Protein AF-A0A2S4PQN9-F1 (afdb_monomer_lite)

Sequence (1085 aa):
MFSPPTIQNFAAQELSQRTSRRRQRPLSSENSGSEPKSKRRRSAFSLKNNLTSESTTEKYETDEKNVKVSALQIIKDGSQGRDLAVRGKKLRSGEREHKGDGSFMLSSNDMYTVAKLPALPDRLQSEPENRTRQHGAIYSSCGYAFVLNHAHAIVWPYSVNSSSPETFVFTLNQSQKDTSDPLPIGALVSASASSSIPGLVVIIPTTGKVTYWESVSSAATYDLRLQRNGVEFSIPLSFGEKVDQALNAESTGFILTFSSGRIAYMGVRDGQGRPAISVQFLKIGSSALTSGIFGSIRNALSGSSLKGNVAAVRAGPFAKVGEREIVLATMKGKFQYWKMHRGGHTSSTIEYEARESLLTAIKKIRPDMTEISTDSFEIIDFTFIPKLGASSESRRLGDEETNLLVLSSIKEQHYSRYFLSHLCLSRHEPEAQNLFPIKSYTTSINHGALSKPRLHLPKPALVAFVVFDRAVVVISVANLQLQNENKKIMQKFDDVIDFQKDIDVEIVGSGIEESYESNGIDDPKSLHFKPKYPAVVLLVRGSGVVRVSAINTDRLISQNPQQVNAKSKLEQAVFFGSLDQNPLNFTVRPELKFPDKDFGVAAIELSDEILRSKTTFISTDVTSIDQNLQKRSAALHNLAQFLFKNNIKLDRITKWNLLFNAERMKAASLVWKRFDATMKARCPGEKRGLLTEVVESIHENCKSVPETGEYDRVRHWFIHDIWNMEIAVPWAYQVIKCYWQDGFTDHNVVLQILSEADDLVISALQGAFEFRAKNLDLYGLLSEQIEEGVLIKGYEGLPEFWTSTTFITENTRKHSELAAVLLDAFWGKPSDKIQSPTLLSKIRNEYCNLVDITIRSNTERIRWCSAQETPDLKLEAKEIERIQNKTQEQHISVLAGPLGLPDEAINLAEKHQLMIVLASLLKLDLDTCTHLTKHKRASEDVNDLVLRKKKLKLRIETLFLKFGSKWATALFEVYLMDGSAGELLNAMSSQQSYLTKFLRSRPEYGKISWINDVTRERDFEHASEALLEIGLKNEEDLWSKKISLSIAKLCIFASKEQSDIDSHDPRLVSINNELKLIKTQEKNL

Organism: NCBI:txid225359

InterPro domains:
  IPR007187 Nucleoporin, Nup133/Nup155-like, C-terminal [PF03177] (658-1083)
  IPR014908 Nucleoporin, Nup133/Nup155-like, N-terminal [PF08801] (108-547)
  IPR015943 WD40/YVTN repeat-like-containing domain superfamily [G3DSA:2.130.10.10] (106-517)
  IPR037624 Nuclear pore complex protein Nup133-like [PTHR13405] (18-1083)

pLDDT: mean 77.17, std 20.52, range [23.98, 97.25]

Secondary structure (DSSP, 8-state):
---------------------------------------------------------------------------------PPP---------S-------SPEEEEE-SSEEEEE-S---HHHHHS-SS-S--EEEEETTTTEEEEE-SSEEEEEETT-S-SS---EEEE-------TTPPPPEEEEEPPPTT-SSPEEEEE-TTT-EEEEES-HHHHHGGGSSS---EEEEE--PPTT--EEEEEE-GGG-EEEEETTS-EEEEEEE-TTS-EEEEEEEPP-S-------TTTTTGGGT--TT--S-EEEEEEEEEEETTEEEEEEEETTSEEEEEEEETTS-EEEEEEEE-HHHHHHHHHHH-TT-TT--GGGEEEEEEEEPPPP---TTGGGS----EEEEEEEEEE-SS-EEEEEEEEEE-SS-EEEEEEEEE-S--PPP-TTSSS--EEE--TT-SEEEEE-SSEEEEEE-TTTT---TTS------EEEEEEPSSS---EEEEEEEPPPP--S---TT--S---SS-EEEEEETTTEEEEEEE--HHHHHSSSPPPP-HHHHHHHHHHHTTSTT--EE-SPPGGG---HHHHHHHHHHHHHHHHTT--TTS-S--S-HHHHHHHHHHHHHHHHHHHHHTT----HHHHHHHHHHHHHHHHHHHHHHHHHHHHHHS-TT----HHHHHHHHS-GGGSPPPPTT---HHHHHHHH-GGGHHHHHHHHHHHHHHHHHTT---HHHHHHHHHHHHHHHHHHHHHHHHHHHHHTTTTT-TTS-EETTEE-S--TTPPPPTTS-HHHHHHHHHHHHHHHHHHHHHTTS--TT-S-HHHHHHHHHHHHHHHHHHHHHHHHHHHHHHHSS-HHHHHHHHHHHHHHHHHHHHHHHHHHTTT--HHHHHHHHHHTT-HHHHHHHHHHHHHHHHHHHHHS-SSHHHHHHHHHHHHHHHHHHHHHHHHTHHHHHHHHHHHHHTT-HHHHHHH-GGGHHHHHHHHHH-GGGHHHHHHHIIIII--HHHHHHHHHHIIIII--SHHHHHHHHHHHHHHHHHHS-TT---TT-HHHHHHHHHHHHHHHHTT--

Radius of gyration: 46.59 Å; chains: 1; bounding box: 113×87×161 Å

Structure (mmCIF, N/CA/C/O backbone):
data_AF-A0A2S4PQN9-F1
#
_entry.id   AF-A0A2S4PQN9-F1
#
loop_
_atom_site.group_PDB
_atom_site.id
_atom_site.type_symbol
_atom_site.label_atom_id
_atom_site.label_alt_id
_atom_site.label_comp_id
_atom_site.label_asym_id
_atom_site.label_entity_id
_atom_site.label_seq_id
_atom_site.pdbx_PDB_ins_code
_atom_site.Cartn_x
_atom_site.Cartn_y
_atom_site.Cartn_z
_atom_site.occupancy
_atom_site.B_iso_or_equiv
_atom_site.auth_seq_id
_atom_site.auth_comp_id
_atom_site.auth_asym_id
_atom_site.auth_atom_id
_atom_site.pdbx_PDB_model_num
ATOM 1 N N . MET A 1 1 ? 34.165 13.644 59.941 1.00 32.81 1 MET A N 1
ATOM 2 C CA . MET A 1 1 ? 34.640 13.813 61.330 1.00 32.81 1 MET A CA 1
ATOM 3 C C . MET A 1 1 ? 33.691 13.059 62.246 1.00 32.81 1 MET A C 1
ATOM 5 O O . MET A 1 1 ? 32.501 13.182 62.007 1.00 32.81 1 MET A O 1
ATOM 9 N N . PHE A 1 2 ? 34.253 12.248 63.160 1.00 24.80 2 PHE A N 1
ATOM 10 C CA . PHE A 1 2 ? 33.791 11.868 64.516 1.00 24.80 2 PHE A CA 1
ATOM 11 C C . PHE A 1 2 ? 32.266 11.883 64.782 1.00 24.80 2 PHE A C 1
ATOM 13 O O . PHE A 1 2 ? 31.620 12.887 64.543 1.00 24.80 2 PHE A O 1
ATOM 20 N N . SER A 1 3 ? 31.592 10.905 65.387 1.00 26.97 3 SER A N 1
ATOM 21 C CA . SER A 1 3 ? 31.961 9.858 66.347 1.00 26.97 3 SER A CA 1
ATOM 22 C C . SER A 1 3 ? 30.643 9.195 66.849 1.00 26.97 3 SER A C 1
ATOM 24 O O . SER A 1 3 ? 29.577 9.625 66.417 1.00 26.97 3 SER A O 1
ATOM 26 N N . PRO A 1 4 ? 30.678 8.157 67.712 1.00 49.19 4 PRO A N 1
ATOM 27 C CA . PRO A 1 4 ? 29.710 7.041 67.773 1.00 49.19 4 PRO A CA 1
ATOM 28 C C . PRO A 1 4 ? 28.889 7.033 69.109 1.00 49.19 4 PRO A C 1
ATOM 30 O O . PRO A 1 4 ? 28.577 8.127 69.566 1.00 49.19 4 PRO A O 1
ATOM 33 N N . PRO A 1 5 ? 28.669 5.925 69.872 1.00 54.09 5 PRO A N 1
ATOM 34 C CA . PRO A 1 5 ? 27.922 4.652 69.670 1.00 54.09 5 PRO A CA 1
ATOM 35 C C . PRO A 1 5 ? 26.907 4.273 70.813 1.00 54.09 5 PRO A C 1
ATOM 37 O O . PRO A 1 5 ? 26.840 4.923 71.848 1.00 54.09 5 PRO A O 1
ATOM 40 N N . THR A 1 6 ? 26.301 3.070 70.682 1.00 31.78 6 THR A N 1
ATOM 41 C CA . THR A 1 6 ? 25.932 2.043 71.720 1.00 31.78 6 THR A CA 1
ATOM 42 C C . THR A 1 6 ? 24.669 2.155 72.596 1.00 31.78 6 THR A C 1
ATOM 44 O O . THR A 1 6 ? 24.397 3.204 73.154 1.00 31.78 6 THR A O 1
ATOM 47 N N . ILE A 1 7 ? 23.992 0.995 72.779 1.00 31.17 7 ILE A N 1
ATOM 48 C CA . ILE A 1 7 ? 23.424 0.336 74.005 1.00 31.17 7 ILE A CA 1
ATOM 49 C C . ILE A 1 7 ? 22.390 -0.722 73.509 1.00 31.17 7 ILE A C 1
ATOM 51 O O . ILE A 1 7 ? 21.576 -0.397 72.654 1.00 31.17 7 ILE A O 1
ATOM 55 N N . GLN A 1 8 ? 22.478 -2.049 73.718 1.00 30.08 8 GLN A N 1
ATOM 56 C CA . GLN A 1 8 ? 22.406 -2.944 74.901 1.00 30.08 8 GLN A CA 1
ATOM 57 C C . GLN A 1 8 ? 21.019 -3.127 75.584 1.00 30.08 8 GLN A C 1
ATOM 59 O O . GLN A 1 8 ? 20.506 -2.212 76.208 1.00 30.08 8 GLN A O 1
ATOM 64 N N . ASN A 1 9 ? 20.562 -4.398 75.585 1.00 27.70 9 ASN A N 1
ATOM 65 C CA . ASN A 1 9 ? 19.999 -5.187 76.709 1.00 27.70 9 ASN A CA 1
ATOM 66 C C . ASN A 1 9 ? 18.471 -5.350 76.979 1.00 27.70 9 ASN A C 1
ATOM 68 O O . ASN A 1 9 ? 17.790 -4.380 77.266 1.00 27.70 9 ASN A O 1
ATOM 72 N N . PHE A 1 10 ? 18.061 -6.651 77.000 1.00 26.22 10 PHE A N 1
ATOM 73 C CA . PHE A 1 10 ? 17.156 -7.433 77.908 1.00 26.22 10 PHE A CA 1
ATOM 74 C C . PHE A 1 10 ? 15.730 -6.907 78.229 1.00 26.22 10 PHE A C 1
ATOM 76 O O . PHE A 1 10 ? 15.532 -5.712 78.328 1.00 26.22 10 PHE A O 1
ATOM 83 N N . ALA A 1 11 ? 14.661 -7.670 78.519 1.00 25.69 11 ALA A N 1
ATOM 84 C CA . ALA A 1 11 ? 14.231 -9.086 78.584 1.00 25.69 11 ALA A CA 1
ATOM 85 C C . ALA A 1 11 ? 12.685 -9.033 78.801 1.00 25.69 11 ALA A C 1
ATOM 87 O O . ALA A 1 11 ? 12.212 -8.102 79.440 1.00 25.69 11 ALA A O 1
ATOM 88 N N . ALA A 1 12 ? 11.826 -9.788 78.102 1.00 31.14 12 ALA A N 1
ATOM 89 C CA . ALA A 1 12 ? 11.258 -11.117 78.420 1.00 31.14 12 ALA A CA 1
ATOM 90 C C . ALA A 1 12 ? 10.678 -11.320 79.840 1.00 31.14 12 ALA A C 1
ATOM 92 O O . ALA A 1 12 ? 11.420 -11.140 80.793 1.00 31.14 12 ALA A O 1
ATOM 93 N N . GLN A 1 13 ? 9.415 -11.790 79.926 1.00 29.95 13 GLN A N 1
ATOM 94 C CA . GLN A 1 13 ? 8.766 -12.685 80.928 1.00 29.95 13 GLN A CA 1
ATOM 95 C C . GLN A 1 13 ? 7.236 -12.722 80.603 1.00 29.95 13 GLN A C 1
ATOM 97 O O . GLN A 1 13 ? 6.707 -11.694 80.203 1.00 29.95 13 GLN A O 1
ATOM 102 N N . GLU A 1 14 ? 6.423 -13.794 80.652 1.00 28.38 14 GLU A N 1
ATOM 103 C CA . GLU A 1 14 ? 6.489 -15.151 81.227 1.00 28.38 14 GLU A CA 1
ATOM 104 C C . GLU A 1 14 ? 5.364 -16.065 80.649 1.00 28.38 14 GLU A C 1
ATOM 106 O O . GLU A 1 14 ? 4.289 -15.568 80.335 1.00 28.38 14 GLU A O 1
ATOM 111 N N . LEU A 1 15 ? 5.662 -17.354 80.361 1.00 28.97 15 LEU A N 1
ATOM 112 C CA . LEU A 1 15 ? 5.152 -18.618 80.982 1.00 28.97 15 LEU A CA 1
ATOM 113 C C . LEU A 1 15 ? 3.647 -18.938 80.794 1.00 28.97 15 LEU A C 1
ATOM 115 O O . LEU A 1 15 ? 2.809 -18.062 80.859 1.00 28.97 15 LEU A O 1
ATOM 119 N N . SER A 1 16 ? 3.142 -20.174 80.684 1.00 29.47 16 SER A N 1
ATOM 120 C CA . SER A 1 16 ? 3.617 -21.576 80.662 1.00 29.47 16 SER A CA 1
ATOM 121 C C . SER A 1 16 ? 2.346 -22.451 80.453 1.00 29.47 16 SER A C 1
ATOM 123 O O . SER A 1 16 ? 1.256 -21.980 80.748 1.00 29.47 16 SER A O 1
ATOM 125 N N . GLN A 1 17 ? 2.339 -23.657 79.868 1.00 31.23 17 GLN A N 1
ATOM 126 C CA . GLN A 1 17 ? 2.512 -24.977 80.519 1.00 31.23 17 GLN A CA 1
ATOM 127 C C . GLN A 1 17 ? 2.094 -26.069 79.493 1.00 31.23 17 GLN A C 1
ATOM 129 O O . GLN A 1 17 ? 1.102 -25.881 78.801 1.00 31.23 17 GLN A O 1
ATOM 134 N N . ARG A 1 18 ? 2.942 -27.081 79.198 1.00 29.97 18 ARG A N 1
ATOM 135 C CA . ARG A 1 18 ? 2.933 -28.499 79.693 1.00 29.97 18 ARG A CA 1
ATOM 136 C C . ARG A 1 18 ? 1.774 -29.351 79.118 1.00 29.97 18 ARG A C 1
ATOM 138 O O . ARG A 1 18 ? 0.669 -28.858 79.031 1.00 29.97 18 ARG A O 1
ATOM 145 N N . THR A 1 19 ? 1.883 -30.623 78.697 1.00 34.94 19 THR A N 1
ATOM 146 C CA . THR A 1 19 ? 2.803 -31.767 78.950 1.00 34.94 19 THR A CA 1
ATOM 147 C C . THR A 1 19 ? 2.435 -32.920 77.973 1.00 34.94 19 THR A C 1
ATOM 149 O O . THR A 1 19 ? 1.258 -33.073 77.687 1.00 34.94 19 THR A O 1
ATOM 152 N N . SER A 1 20 ? 3.389 -33.640 77.342 1.00 32.38 20 SER A N 1
ATOM 153 C CA . SER A 1 20 ? 3.887 -35.024 77.654 1.00 32.38 20 SER A CA 1
ATOM 154 C C . SER A 1 20 ? 2.919 -36.179 77.274 1.00 32.38 20 SER A C 1
ATOM 156 O O . SER A 1 20 ? 1.735 -36.008 77.490 1.00 32.38 20 SER A O 1
ATOM 158 N N . ARG A 1 21 ? 3.236 -37.404 76.798 1.00 33.47 21 ARG A N 1
ATOM 159 C CA . ARG A 1 21 ? 4.407 -38.317 76.626 1.00 33.47 21 ARG A CA 1
ATOM 160 C C . ARG A 1 21 ? 3.865 -39.526 75.792 1.00 33.47 21 ARG A C 1
ATOM 162 O O . ARG A 1 21 ? 2.738 -39.921 76.035 1.00 33.47 21 ARG A O 1
ATOM 169 N N . ARG A 1 22 ? 4.487 -40.046 74.717 1.00 31.31 22 ARG A N 1
ATOM 170 C CA . ARG A 1 22 ? 5.645 -40.979 74.561 1.00 31.31 22 ARG A CA 1
ATOM 171 C C . ARG A 1 22 ? 5.352 -42.498 74.713 1.00 31.31 22 ARG A C 1
ATOM 173 O O . ARG A 1 22 ? 5.120 -42.927 75.835 1.00 31.31 22 ARG A O 1
ATOM 180 N N . ARG A 1 23 ? 5.605 -43.282 73.635 1.00 36.50 23 ARG A N 1
ATOM 181 C CA . ARG A 1 23 ? 6.420 -44.547 73.475 1.00 36.50 23 ARG A CA 1
ATOM 182 C C . ARG A 1 23 ? 5.853 -45.427 72.326 1.00 36.50 23 ARG A C 1
ATOM 184 O O . ARG A 1 23 ? 4.656 -45.363 72.122 1.00 36.50 23 ARG A O 1
ATOM 191 N N . GLN A 1 24 ? 6.555 -46.287 71.565 1.00 28.14 24 GLN A N 1
ATOM 192 C CA . GLN A 1 24 ? 7.968 -46.594 71.222 1.00 28.14 24 GLN A CA 1
ATOM 193 C C . GLN A 1 24 ? 7.971 -47.591 70.009 1.00 28.14 24 GLN A C 1
ATOM 195 O O . GLN A 1 24 ? 6.964 -48.250 69.785 1.00 28.14 24 GLN A O 1
ATOM 200 N N . ARG A 1 25 ? 9.080 -47.678 69.242 1.00 34.28 25 ARG A N 1
ATOM 201 C CA . ARG A 1 25 ? 9.335 -48.493 68.007 1.00 34.28 25 ARG A CA 1
ATOM 202 C C . ARG A 1 25 ? 9.567 -50.012 68.244 1.00 34.28 25 ARG A C 1
ATOM 204 O O . ARG A 1 25 ? 9.775 -50.376 69.399 1.00 34.28 25 ARG A O 1
ATOM 211 N N . PRO A 1 26 ? 9.629 -50.860 67.181 1.00 36.34 26 PRO A N 1
ATOM 212 C CA . PRO A 1 26 ? 10.918 -51.310 66.554 1.00 36.34 26 PRO A CA 1
ATOM 213 C C . PRO A 1 26 ? 10.917 -51.282 64.985 1.00 36.34 26 PRO A C 1
ATOM 215 O O . PRO A 1 26 ? 9.841 -51.265 64.404 1.00 36.34 26 PRO A O 1
ATOM 218 N N . LEU A 1 27 ? 12.018 -50.951 64.262 1.00 30.39 27 LEU A N 1
ATOM 219 C CA . LEU A 1 27 ? 13.128 -51.778 63.666 1.00 30.39 27 LEU A CA 1
ATOM 220 C C . LEU A 1 27 ? 12.631 -52.774 62.575 1.00 30.39 27 LEU A C 1
ATOM 222 O O . LEU A 1 27 ? 11.686 -53.486 62.864 1.00 30.39 27 LEU A O 1
ATOM 226 N N . SER A 1 28 ? 13.152 -52.916 61.339 1.00 29.33 28 SER A N 1
ATOM 227 C CA . SER A 1 28 ? 14.479 -52.659 60.727 1.00 29.33 28 SER A CA 1
ATOM 228 C C . SER A 1 28 ? 14.480 -52.829 59.175 1.00 29.33 28 SER A C 1
ATOM 230 O O . SER A 1 28 ? 13.581 -53.479 58.656 1.00 29.33 28 SER A O 1
ATOM 232 N N . SER A 1 29 ? 15.564 -52.325 58.534 1.00 29.52 29 SER A N 1
ATOM 233 C CA . SER A 1 29 ? 16.254 -52.708 57.257 1.00 29.52 29 SER A CA 1
ATOM 234 C C . SER A 1 29 ? 15.620 -52.330 55.898 1.00 29.52 29 SER A C 1
ATOM 236 O O . SER A 1 29 ? 14.450 -52.616 55.701 1.00 29.52 29 SER A O 1
ATOM 238 N N . GLU A 1 30 ? 16.274 -51.706 54.898 1.00 31.64 30 GLU A N 1
ATOM 239 C CA . GLU A 1 30 ? 17.689 -51.423 54.516 1.00 31.64 30 GLU A CA 1
ATOM 240 C C . GLU A 1 30 ? 17.744 -50.009 53.843 1.00 31.64 30 GLU A C 1
ATOM 242 O O . GLU A 1 30 ? 16.808 -49.656 53.132 1.00 31.64 30 GLU A O 1
ATOM 247 N N . ASN A 1 31 ? 18.595 -49.023 54.197 1.00 32.28 31 ASN A N 1
ATOM 248 C CA . ASN A 1 31 ? 20.017 -48.749 53.851 1.00 32.28 31 ASN A CA 1
ATOM 249 C C . ASN A 1 31 ? 20.388 -48.998 52.371 1.00 32.28 31 ASN A C 1
ATOM 251 O O . ASN A 1 31 ? 20.069 -50.055 51.860 1.00 32.28 31 ASN A O 1
ATOM 255 N N . SER A 1 32 ? 21.106 -48.156 51.614 1.00 32.12 32 SER A N 1
ATOM 256 C CA . SER A 1 32 ? 21.933 -46.938 51.803 1.00 32.12 32 SER A CA 1
ATOM 257 C C . SER A 1 32 ? 22.303 -46.423 50.378 1.00 32.12 32 SER A C 1
ATOM 259 O O . SER A 1 32 ? 22.068 -47.130 49.407 1.00 32.12 32 SER A O 1
ATOM 261 N N . GLY A 1 33 ? 22.856 -45.239 50.092 1.00 30.48 33 GLY A N 1
ATOM 262 C CA . GLY A 1 33 ? 23.446 -44.154 50.878 1.00 30.48 33 GLY A CA 1
ATOM 263 C C . GLY A 1 33 ? 23.331 -42.828 50.096 1.00 30.48 33 GLY A C 1
ATOM 264 O O . GLY A 1 33 ? 23.199 -42.813 48.876 1.00 30.48 33 GLY A O 1
ATOM 265 N N . SER A 1 34 ? 23.096 -41.717 50.793 1.00 28.94 34 SER A N 1
ATOM 266 C CA . SER A 1 34 ? 24.084 -40.784 51.375 1.00 28.94 34 SER A CA 1
ATOM 267 C C . SER A 1 34 ? 24.177 -39.512 50.508 1.00 28.94 34 SER A C 1
ATOM 269 O O . SER A 1 34 ? 24.790 -39.546 49.448 1.00 28.94 34 SER A O 1
ATOM 271 N N . GLU A 1 35 ? 23.381 -38.462 50.731 1.00 28.56 35 GLU A N 1
ATOM 272 C CA . GLU A 1 35 ? 23.469 -37.413 51.777 1.00 28.56 35 GLU A CA 1
ATOM 273 C C . GLU A 1 35 ? 24.645 -36.405 51.644 1.00 28.56 35 GLU A C 1
ATOM 275 O O . GLU A 1 35 ? 25.612 -36.678 50.941 1.00 28.56 35 GLU A O 1
ATOM 280 N N . PRO A 1 36 ? 24.519 -35.171 52.198 1.00 45.03 36 PRO A N 1
ATOM 281 C CA . PRO A 1 36 ? 24.750 -33.952 51.419 1.00 45.03 36 PRO A CA 1
ATOM 282 C C . PRO A 1 36 ? 25.629 -32.873 52.112 1.00 45.03 36 PRO A C 1
ATOM 284 O O . PRO A 1 36 ? 26.129 -33.048 53.215 1.00 45.03 36 PRO A O 1
ATOM 287 N N . LYS A 1 37 ? 25.674 -31.687 51.471 1.00 30.09 37 LYS A N 1
ATOM 288 C CA . LYS A 1 37 ? 26.001 -30.321 51.968 1.00 30.09 37 LYS A CA 1
ATOM 289 C C . LYS A 1 37 ? 27.458 -29.994 52.354 1.00 30.09 37 LYS A C 1
ATOM 291 O O . LYS A 1 37 ? 28.002 -30.544 53.295 1.00 30.09 37 LYS A O 1
ATOM 296 N N . SER A 1 38 ? 27.970 -28.868 51.832 1.00 28.52 38 SER A N 1
ATOM 297 C CA . SER A 1 38 ? 28.238 -27.658 52.648 1.00 28.52 38 SER A CA 1
ATOM 298 C C . SER A 1 38 ? 28.672 -26.431 51.815 1.00 28.52 38 SER A C 1
ATOM 300 O O . SER A 1 38 ? 29.064 -26.532 50.658 1.00 28.52 38 SER A O 1
ATOM 302 N N . LYS A 1 39 ? 28.536 -25.249 52.437 1.00 31.94 39 LYS A N 1
ATOM 303 C CA . LYS A 1 39 ? 28.884 -23.890 51.979 1.00 31.94 39 LYS A CA 1
ATOM 304 C C . LYS A 1 39 ? 30.245 -23.445 52.549 1.00 31.94 39 LYS A C 1
ATOM 306 O O . LYS A 1 39 ? 30.440 -23.624 53.745 1.00 31.94 39 LYS A O 1
ATOM 311 N N . ARG A 1 40 ? 31.043 -22.679 51.783 1.00 29.42 40 ARG A N 1
ATOM 312 C CA . ARG A 1 40 ? 31.807 -21.434 52.140 1.00 29.42 40 ARG A CA 1
ATOM 313 C C . ARG A 1 40 ? 32.891 -21.192 51.062 1.00 29.42 40 ARG A C 1
ATOM 315 O O . ARG A 1 40 ? 33.588 -22.130 50.730 1.00 29.42 40 ARG A O 1
ATOM 322 N N . ARG A 1 41 ? 32.950 -20.060 50.340 1.00 27.42 41 ARG A N 1
ATOM 323 C CA . ARG A 1 41 ? 33.339 -18.648 50.638 1.00 27.42 41 ARG A CA 1
ATOM 324 C C . ARG A 1 41 ? 34.844 -18.328 50.455 1.00 27.42 41 ARG A C 1
ATOM 326 O O . ARG A 1 41 ? 35.669 -18.947 51.111 1.00 27.42 41 ARG A O 1
ATOM 333 N N . ARG A 1 42 ? 35.068 -17.172 49.789 1.00 29.17 42 ARG A N 1
ATOM 334 C CA . ARG A 1 42 ? 36.267 -16.288 49.647 1.00 29.17 42 ARG A CA 1
ATOM 335 C C . ARG A 1 42 ? 37.195 -16.639 48.467 1.00 29.17 42 ARG A C 1
ATOM 337 O O . ARG A 1 42 ? 37.344 -17.808 48.175 1.00 29.17 42 ARG A O 1
ATOM 344 N N . SER A 1 43 ? 37.787 -15.688 47.737 1.00 28.61 43 SER A N 1
ATOM 345 C CA . SER A 1 43 ? 38.187 -14.304 48.068 1.00 28.61 43 SER A CA 1
ATOM 346 C C . SER A 1 43 ? 38.161 -13.352 46.857 1.00 28.61 43 SER A C 1
ATOM 348 O O . SER A 1 43 ? 38.221 -13.772 45.709 1.00 28.61 43 SER A O 1
ATOM 350 N N . ALA A 1 44 ? 38.093 -12.053 47.157 1.00 28.03 44 ALA A N 1
ATOM 351 C CA . ALA A 1 44 ? 38.336 -10.940 46.244 1.00 28.03 44 ALA A CA 1
ATOM 352 C C . ALA A 1 44 ? 39.830 -10.567 46.224 1.00 28.03 44 ALA A C 1
ATOM 354 O O . ALA A 1 44 ? 40.485 -10.699 47.257 1.00 28.03 44 ALA A O 1
ATOM 355 N N . PHE A 1 45 ? 40.321 -10.016 45.110 1.00 24.12 45 PHE A N 1
ATOM 356 C CA . PHE A 1 45 ? 41.410 -9.033 45.109 1.00 24.12 45 PHE A CA 1
ATOM 357 C C . PHE A 1 45 ? 41.250 -8.082 43.916 1.00 24.12 45 PHE A C 1
ATOM 359 O O . PHE A 1 45 ? 40.980 -8.512 42.797 1.00 24.12 45 PHE A O 1
ATOM 366 N N . SER A 1 46 ? 41.348 -6.785 44.196 1.00 26.92 46 SER A N 1
ATOM 367 C CA . SER A 1 46 ? 41.337 -5.680 43.240 1.00 26.92 46 SER A CA 1
ATOM 368 C C . SER A 1 46 ? 42.767 -5.295 42.855 1.00 26.92 46 SER A C 1
ATOM 370 O O . SER A 1 46 ? 43.675 -5.477 43.660 1.00 26.92 46 SER A O 1
ATOM 372 N N . LEU A 1 47 ? 42.946 -4.675 41.683 1.00 26.44 47 LEU A N 1
ATOM 373 C CA . LEU A 1 47 ? 43.776 -3.475 41.513 1.00 26.44 47 LEU A CA 1
ATOM 374 C C . LEU A 1 47 ? 43.556 -2.852 40.124 1.00 26.44 47 LEU A C 1
ATOM 376 O O . LEU A 1 47 ? 43.514 -3.536 39.107 1.00 26.44 47 LEU A O 1
ATOM 380 N N . LYS A 1 48 ? 43.373 -1.530 40.136 1.00 27.95 48 LYS A N 1
ATOM 381 C CA . LYS A 1 48 ? 43.389 -0.614 38.990 1.00 27.95 48 LYS A CA 1
ATOM 382 C C . LYS A 1 48 ? 44.845 -0.332 38.586 1.00 27.95 48 LYS A C 1
ATOM 384 O O . LYS A 1 48 ? 45.669 -0.221 39.488 1.00 27.95 48 LYS A O 1
ATOM 389 N N . ASN A 1 49 ? 45.124 -0.104 37.297 1.00 25.61 49 ASN A N 1
ATOM 390 C CA . ASN A 1 49 ? 45.659 1.170 36.767 1.00 25.61 49 ASN A CA 1
ATOM 391 C C . ASN A 1 49 ? 46.202 1.055 35.323 1.00 25.61 49 ASN A C 1
ATOM 393 O O . ASN A 1 49 ? 47.009 0.188 35.026 1.00 25.61 49 ASN A O 1
ATOM 397 N N . ASN A 1 50 ? 45.769 2.028 34.511 1.00 23.98 50 ASN A N 1
ATOM 398 C CA . ASN A 1 50 ? 46.511 2.882 33.567 1.00 23.98 50 ASN A CA 1
ATOM 399 C C . ASN A 1 50 ? 47.302 2.310 32.366 1.00 23.98 50 ASN A C 1
ATOM 401 O O . ASN A 1 50 ? 48.373 1.747 32.521 1.00 23.98 50 ASN A O 1
ATOM 405 N N . LEU A 1 51 ? 46.774 2.668 31.181 1.00 26.50 51 LEU A N 1
ATOM 406 C CA . LEU A 1 51 ? 47.377 3.461 30.084 1.00 26.50 51 LEU A CA 1
ATOM 407 C C . LEU A 1 51 ? 48.676 3.007 29.379 1.00 26.5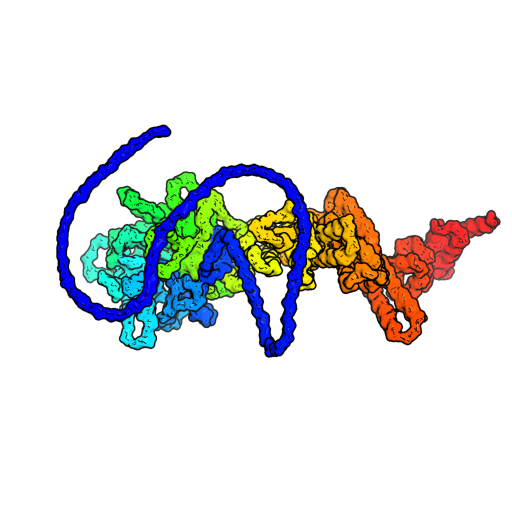0 51 LEU A C 1
ATOM 409 O O . LEU A 1 51 ? 49.728 2.925 29.999 1.00 26.50 51 LEU A O 1
ATOM 413 N N . THR A 1 52 ? 48.560 2.998 28.032 1.00 24.73 52 THR A N 1
ATOM 414 C CA . THR A 1 52 ? 49.574 3.255 26.966 1.00 24.73 52 THR A CA 1
ATOM 415 C C . THR A 1 52 ? 50.704 2.216 26.836 1.00 24.73 52 THR A C 1
ATOM 417 O O . THR A 1 52 ? 51.188 1.727 27.840 1.00 24.73 52 THR A O 1
ATOM 420 N N . SER A 1 53 ? 51.168 1.760 25.666 1.00 24.28 53 SER A N 1
ATOM 421 C CA . SER A 1 53 ? 51.358 2.389 24.348 1.00 24.28 53 SER A CA 1
ATOM 422 C C . SER A 1 53 ? 51.712 1.333 23.273 1.00 24.28 53 SER A C 1
ATOM 424 O O . SER A 1 53 ? 52.309 0.312 23.590 1.00 24.28 53 SER A O 1
ATOM 426 N N . GLU A 1 54 ? 51.346 1.642 22.024 1.00 24.05 54 GLU A N 1
ATOM 427 C CA . GLU A 1 54 ? 52.093 1.498 20.752 1.00 24.05 54 GLU A CA 1
ATOM 428 C C . GLU A 1 54 ? 52.803 0.190 20.312 1.00 24.05 54 GLU A C 1
ATOM 430 O O . GLU A 1 54 ? 53.697 -0.337 20.960 1.00 24.05 54 GLU A O 1
ATOM 435 N N . SER A 1 55 ? 52.414 -0.227 19.093 1.00 24.56 55 SER A N 1
ATOM 436 C CA . SER A 1 55 ? 53.202 -0.752 17.956 1.00 24.56 55 SER A CA 1
ATOM 437 C C . SER A 1 55 ? 54.457 -1.602 18.200 1.00 24.56 55 SER A C 1
ATOM 439 O O . SER A 1 55 ? 55.449 -1.099 18.714 1.00 24.56 55 SER A O 1
ATOM 441 N N . THR A 1 56 ? 54.523 -2.792 17.588 1.00 26.84 56 THR A N 1
ATOM 442 C CA . THR A 1 56 ? 55.307 -3.049 16.351 1.00 26.84 56 THR A CA 1
ATOM 443 C C . THR A 1 56 ? 55.226 -4.518 15.893 1.00 26.84 56 THR A C 1
ATOM 445 O O . THR A 1 56 ? 55.262 -5.443 16.692 1.00 26.84 56 THR A O 1
ATOM 448 N N . THR A 1 57 ? 55.030 -4.660 14.577 1.00 25.05 57 THR A N 1
ATOM 449 C CA . THR A 1 57 ? 55.546 -5.640 13.594 1.00 25.05 57 THR A CA 1
ATOM 450 C C . THR A 1 57 ? 56.165 -6.991 13.992 1.00 25.05 57 THR A C 1
ATOM 452 O O . THR A 1 57 ? 57.007 -7.059 14.874 1.00 25.05 57 THR A O 1
ATOM 455 N N . GLU A 1 58 ? 55.872 -7.974 13.118 1.00 24.97 58 GLU A N 1
ATOM 456 C CA . GLU A 1 58 ? 56.716 -9.059 12.540 1.00 24.97 58 GLU A CA 1
ATOM 457 C C . GLU A 1 58 ? 56.039 -10.444 12.656 1.00 24.97 58 GLU A C 1
ATOM 459 O O . GLU A 1 58 ? 55.723 -10.894 13.748 1.00 24.97 58 GLU A O 1
ATOM 464 N N . LYS A 1 59 ? 55.504 -11.027 11.567 1.00 25.09 59 LYS A N 1
ATOM 465 C CA . LYS A 1 59 ? 56.118 -11.691 10.384 1.00 25.09 59 LYS A CA 1
ATOM 466 C C . LYS A 1 59 ? 56.270 -13.212 10.584 1.00 25.09 59 LYS A C 1
ATOM 468 O O . LYS A 1 59 ? 56.957 -13.603 11.511 1.00 25.09 59 LYS A O 1
ATOM 473 N N . TYR A 1 60 ? 55.716 -13.966 9.612 1.00 25.95 60 TYR A N 1
ATOM 474 C CA . TYR A 1 60 ? 56.197 -15.249 9.043 1.00 25.95 60 TYR A CA 1
ATOM 475 C C . TYR A 1 60 ? 56.330 -16.456 10.009 1.00 25.95 60 TYR A C 1
ATOM 477 O O . TYR A 1 60 ? 56.710 -16.311 11.155 1.00 25.95 60 TYR A O 1
ATOM 485 N N . GLU A 1 61 ? 56.066 -17.716 9.675 1.00 24.64 61 GLU A N 1
ATOM 486 C CA . GLU A 1 61 ? 55.633 -18.449 8.483 1.00 24.64 61 GLU A CA 1
ATOM 487 C C . GLU A 1 61 ? 55.375 -19.901 8.956 1.00 24.64 61 GLU A C 1
ATOM 489 O O . GLU A 1 61 ? 55.849 -20.289 10.023 1.00 24.64 61 GLU A O 1
ATOM 494 N N . THR A 1 62 ? 54.616 -20.662 8.162 1.00 25.20 62 THR A N 1
ATOM 495 C CA . THR A 1 62 ? 54.703 -22.127 7.943 1.00 25.20 62 THR A CA 1
ATOM 496 C C . THR A 1 62 ? 55.062 -23.074 9.098 1.00 25.20 62 THR A C 1
ATOM 498 O O . THR A 1 62 ? 56.179 -23.077 9.597 1.00 25.20 62 THR A O 1
ATOM 501 N N . ASP A 1 63 ? 54.201 -24.070 9.333 1.00 25.59 63 ASP A N 1
ATOM 502 C CA . ASP A 1 63 ? 54.571 -25.401 8.838 1.00 25.59 63 ASP A CA 1
ATOM 503 C C . ASP A 1 63 ? 53.396 -26.380 8.740 1.00 25.59 63 ASP A C 1
ATOM 505 O O . ASP A 1 63 ? 52.532 -26.502 9.612 1.00 25.59 63 ASP A O 1
ATOM 509 N N . GLU A 1 64 ? 53.406 -27.073 7.610 1.00 24.91 64 GLU A N 1
ATOM 510 C CA . GLU A 1 64 ? 52.543 -28.169 7.203 1.00 24.91 64 GLU A CA 1
ATOM 511 C C . GLU A 1 64 ? 52.754 -29.423 8.071 1.00 24.91 64 GLU A C 1
ATOM 513 O O . GLU A 1 64 ? 53.854 -29.667 8.568 1.00 24.91 64 GLU A O 1
ATOM 518 N N . LYS A 1 65 ? 51.735 -30.299 8.139 1.00 26.81 65 LYS A N 1
ATOM 519 C CA . LYS A 1 65 ? 51.877 -31.731 7.780 1.00 26.81 65 LYS A CA 1
ATOM 520 C C . LYS A 1 65 ? 50.566 -32.528 7.881 1.00 26.81 65 LYS A C 1
ATOM 522 O O . LYS A 1 65 ? 50.047 -32.796 8.957 1.00 26.81 65 LYS A O 1
ATOM 527 N N . ASN A 1 66 ? 50.140 -32.984 6.703 1.00 25.52 66 ASN A N 1
ATOM 528 C CA . ASN A 1 66 ? 49.787 -34.363 6.337 1.00 25.52 66 ASN A CA 1
ATOM 529 C C . ASN A 1 66 ? 48.701 -35.138 7.109 1.00 25.52 66 ASN A C 1
ATOM 531 O O . ASN A 1 66 ? 48.948 -35.807 8.107 1.00 25.52 66 ASN A O 1
ATOM 535 N N . VAL A 1 67 ? 47.519 -35.174 6.482 1.00 26.91 67 VAL A N 1
ATOM 536 C CA . VAL A 1 67 ? 46.940 -36.339 5.770 1.00 26.91 67 VAL A CA 1
ATOM 537 C C . VAL A 1 67 ? 47.283 -37.735 6.314 1.00 26.91 67 VAL A C 1
ATOM 539 O O . VAL A 1 67 ? 48.411 -38.200 6.166 1.00 26.91 67 VAL A O 1
ATOM 542 N N . LYS A 1 68 ? 46.245 -38.494 6.705 1.00 25.75 68 LYS A N 1
ATOM 543 C CA . LYS A 1 68 ? 46.108 -39.909 6.317 1.00 25.75 68 LYS A CA 1
ATOM 544 C C . LYS A 1 68 ? 44.659 -40.275 5.989 1.00 25.75 68 LYS A C 1
ATOM 546 O O . LYS A 1 68 ? 43.751 -40.153 6.803 1.00 25.75 68 LYS A O 1
ATOM 551 N N . VAL A 1 69 ? 44.519 -40.733 4.752 1.00 24.98 69 VAL A N 1
ATOM 552 C CA . VAL A 1 69 ? 43.357 -41.323 4.089 1.00 24.98 69 VAL A CA 1
ATOM 553 C C . VAL A 1 69 ? 43.140 -42.755 4.584 1.00 24.98 69 VAL A C 1
ATOM 555 O O . VAL A 1 69 ? 44.099 -43.487 4.827 1.00 24.98 69 VAL A O 1
ATOM 558 N N . SER A 1 70 ? 41.885 -43.198 4.653 1.00 24.88 70 SER A N 1
ATOM 559 C CA . SER A 1 70 ? 41.523 -44.610 4.479 1.00 24.88 70 SER A CA 1
ATOM 560 C C . SER A 1 70 ? 40.200 -44.692 3.715 1.00 24.88 70 SER A C 1
ATOM 562 O O . SER A 1 70 ? 39.168 -44.212 4.175 1.00 24.88 70 SER A O 1
ATOM 564 N N . ALA A 1 71 ? 40.293 -45.239 2.503 1.00 27.58 71 ALA A N 1
ATOM 565 C CA . ALA A 1 71 ? 39.228 -45.471 1.532 1.00 27.58 71 ALA A CA 1
ATOM 566 C C . ALA A 1 71 ? 38.387 -46.708 1.932 1.00 27.58 71 ALA A C 1
ATOM 568 O O . ALA A 1 71 ? 38.940 -47.698 2.398 1.00 27.58 71 ALA A O 1
ATOM 569 N N . LEU A 1 72 ? 37.054 -46.573 1.972 1.00 25.70 72 LEU A N 1
ATOM 570 C CA . LEU A 1 72 ? 36.041 -47.104 1.031 1.00 25.70 72 LEU A CA 1
ATOM 571 C C . LEU A 1 72 ? 35.954 -48.635 0.868 1.00 25.70 72 LEU A C 1
ATOM 573 O O . LEU A 1 72 ? 36.848 -49.240 0.290 1.00 25.70 72 LEU A O 1
ATOM 577 N N . GLN A 1 73 ? 34.782 -49.193 1.217 1.00 26.69 73 GLN A N 1
ATOM 578 C CA . GLN A 1 73 ? 33.876 -49.947 0.317 1.00 26.69 73 GLN A CA 1
ATOM 579 C C . GLN A 1 73 ? 32.500 -50.157 1.007 1.00 26.69 73 GLN A C 1
ATOM 581 O O . GLN A 1 73 ? 32.438 -50.698 2.103 1.00 26.69 73 GLN A O 1
ATOM 586 N N . ILE A 1 74 ? 31.452 -49.435 0.574 1.00 26.08 74 ILE A N 1
ATOM 587 C CA . ILE A 1 74 ? 30.284 -49.856 -0.248 1.00 26.08 74 ILE A CA 1
ATOM 588 C C . ILE A 1 74 ? 29.345 -50.875 0.428 1.00 26.08 74 ILE A C 1
ATOM 590 O O . ILE A 1 74 ? 29.699 -52.041 0.517 1.00 26.08 74 ILE A O 1
ATOM 594 N N . ILE A 1 75 ? 28.113 -50.439 0.749 1.00 26.80 75 ILE A N 1
ATOM 595 C CA . ILE A 1 75 ? 26.815 -51.105 0.481 1.00 26.80 75 ILE A CA 1
ATOM 596 C C . ILE A 1 75 ? 25.716 -50.014 0.445 1.00 26.80 75 ILE A C 1
ATOM 598 O O . ILE A 1 75 ? 25.778 -49.030 1.180 1.00 26.80 75 ILE A O 1
ATOM 602 N N . LYS A 1 76 ? 24.766 -50.184 -0.483 1.00 27.91 76 LYS A N 1
ATOM 603 C CA . LYS A 1 76 ? 23.603 -49.338 -0.805 1.00 27.91 76 LYS A CA 1
ATOM 604 C C . LYS A 1 76 ? 22.638 -49.155 0.375 1.00 27.91 76 LYS A C 1
ATOM 606 O O . LYS A 1 76 ? 22.352 -50.133 1.049 1.00 27.91 76 LYS A O 1
ATOM 611 N N . ASP A 1 77 ? 22.082 -47.951 0.527 1.00 24.86 77 ASP A N 1
ATOM 612 C CA . ASP A 1 77 ? 20.626 -47.705 0.531 1.00 24.86 77 ASP A CA 1
ATOM 613 C C . ASP A 1 77 ? 20.308 -46.203 0.638 1.00 24.86 77 ASP A C 1
ATOM 615 O O . ASP A 1 77 ? 21.074 -45.417 1.196 1.00 24.86 77 ASP A O 1
ATOM 619 N N . GLY A 1 78 ? 19.205 -45.786 0.011 1.00 27.05 78 GLY A N 1
ATOM 620 C CA . GLY A 1 78 ? 18.797 -44.386 -0.099 1.00 27.05 78 GLY A CA 1
ATOM 621 C C . GLY A 1 78 ? 18.112 -43.839 1.153 1.00 27.05 78 GLY A C 1
ATOM 622 O O . GLY A 1 78 ? 17.326 -44.534 1.786 1.00 27.05 78 GLY A O 1
ATOM 623 N N . SER A 1 79 ? 18.332 -42.556 1.458 1.00 26.05 79 SER A N 1
ATOM 624 C CA . SER A 1 79 ? 17.423 -41.762 2.295 1.00 26.05 79 SER A CA 1
ATOM 625 C C . SER A 1 79 ? 17.739 -40.264 2.263 1.00 26.05 79 SER A C 1
ATOM 627 O O . SER A 1 79 ? 18.890 -39.853 2.382 1.00 26.05 79 SER A O 1
ATOM 629 N N . GLN A 1 80 ? 16.658 -39.494 2.149 1.00 28.53 80 GLN A N 1
ATOM 630 C CA . GLN A 1 80 ? 16.400 -38.120 2.594 1.00 28.53 80 GLN A CA 1
ATOM 631 C C . GLN A 1 80 ? 17.487 -37.452 3.462 1.00 28.53 80 GLN A C 1
ATOM 633 O O . GLN A 1 80 ? 17.798 -37.904 4.564 1.00 28.53 80 GLN A O 1
ATOM 638 N N . GLY A 1 81 ? 17.993 -36.310 2.986 1.00 25.61 81 GLY A N 1
ATOM 639 C CA . GLY A 1 81 ? 18.911 -35.443 3.721 1.00 25.61 81 GLY A CA 1
ATOM 640 C C . GLY A 1 81 ? 18.231 -34.760 4.909 1.00 25.61 81 GLY A C 1
ATOM 641 O O . GLY A 1 81 ? 17.319 -33.953 4.742 1.00 25.61 81 GLY A O 1
ATOM 642 N N . ARG A 1 82 ? 18.699 -35.095 6.113 1.00 28.61 82 ARG A N 1
ATOM 643 C CA . ARG A 1 82 ? 18.531 -34.307 7.338 1.00 28.61 82 ARG A CA 1
ATOM 644 C C . ARG A 1 82 ? 19.749 -33.397 7.475 1.00 28.61 82 ARG A C 1
ATOM 646 O O . ARG A 1 82 ? 20.860 -33.905 7.607 1.00 28.61 82 ARG A O 1
ATOM 653 N N . ASP A 1 83 ? 19.532 -32.086 7.494 1.00 26.11 83 ASP A N 1
ATOM 654 C CA . ASP A 1 83 ? 20.569 -31.116 7.845 1.00 26.11 83 ASP A CA 1
ATOM 655 C C . ASP A 1 83 ? 20.865 -31.147 9.352 1.00 26.11 83 ASP A C 1
ATOM 657 O O . ASP A 1 83 ? 19.974 -31.098 10.205 1.00 26.11 83 ASP A O 1
ATOM 661 N N . LEU A 1 84 ? 22.157 -31.238 9.669 1.00 26.62 84 LEU A N 1
ATOM 662 C CA . LEU A 1 84 ? 22.727 -31.185 11.011 1.00 26.62 84 LEU A CA 1
ATOM 663 C C . LEU A 1 84 ? 22.825 -29.728 11.483 1.00 26.62 84 LEU A C 1
ATOM 665 O O . LEU A 1 84 ? 23.553 -28.916 10.917 1.00 26.62 84 LEU A O 1
ATOM 669 N N . ALA A 1 85 ? 22.126 -29.410 12.572 1.00 26.83 85 ALA A N 1
ATOM 670 C CA . ALA A 1 85 ? 22.186 -28.111 13.230 1.00 26.83 85 ALA A CA 1
ATOM 671 C C . ALA A 1 85 ? 23.521 -27.916 13.977 1.00 26.83 85 ALA A C 1
ATOM 673 O O . ALA A 1 85 ? 23.784 -28.556 15.000 1.00 26.83 85 ALA A O 1
ATOM 674 N N . VAL A 1 86 ? 24.343 -26.976 13.503 1.00 25.67 86 VAL A N 1
ATOM 675 C CA . VAL A 1 86 ? 25.523 -26.468 14.219 1.00 25.67 86 VAL A CA 1
ATOM 676 C C . VAL A 1 86 ? 25.069 -25.459 15.276 1.00 25.67 86 VAL A C 1
ATOM 678 O O . VAL A 1 86 ? 24.448 -24.437 14.991 1.00 25.67 86 VAL A O 1
ATOM 681 N N . ARG A 1 87 ? 25.365 -25.768 16.540 1.00 27.48 87 ARG A N 1
ATOM 682 C CA . ARG A 1 87 ? 24.926 -25.026 17.727 1.00 27.48 87 ARG A CA 1
ATOM 683 C C . ARG A 1 87 ? 25.774 -23.760 17.925 1.00 27.48 87 ARG A C 1
ATOM 685 O O . ARG A 1 87 ? 26.808 -23.799 18.588 1.00 27.48 87 ARG A O 1
ATOM 692 N N . GLY A 1 88 ? 25.326 -22.632 17.375 1.00 26.78 88 GLY A N 1
ATOM 693 C CA . GLY A 1 88 ? 25.874 -21.302 17.669 1.00 26.78 88 GLY A CA 1
ATOM 694 C C . GLY A 1 88 ? 25.548 -20.844 19.099 1.00 26.78 88 GLY A C 1
ATOM 695 O O . GLY A 1 88 ? 24.428 -21.013 19.587 1.00 26.78 88 GLY A O 1
ATOM 696 N N . LYS A 1 89 ? 26.541 -20.287 19.802 1.00 27.05 89 LYS A N 1
ATOM 697 C CA . LYS A 1 89 ? 26.404 -19.731 21.159 1.00 27.05 89 LYS A CA 1
ATOM 698 C C . LYS A 1 89 ? 25.461 -18.519 21.145 1.00 27.05 89 LYS A C 1
ATOM 700 O O . LYS A 1 89 ? 25.696 -17.557 20.426 1.00 27.05 89 LYS A O 1
ATOM 705 N N . LYS A 1 90 ? 24.423 -18.561 21.987 1.00 24.41 90 LYS A N 1
ATOM 706 C CA . LYS A 1 90 ? 23.453 -17.476 22.206 1.00 24.41 90 LYS A CA 1
ATOM 707 C C . LYS A 1 90 ? 24.145 -16.249 22.819 1.00 24.41 90 LYS A C 1
ATOM 709 O O . LYS A 1 90 ? 24.506 -16.280 23.997 1.00 24.41 90 LYS A O 1
ATOM 714 N N . LEU A 1 91 ? 24.293 -15.182 22.037 1.00 25.73 91 LEU A N 1
ATOM 715 C CA . LEU A 1 91 ? 24.527 -13.834 22.553 1.00 25.73 91 LEU A CA 1
ATOM 716 C C . LEU A 1 91 ? 23.194 -13.307 23.115 1.00 25.73 91 LEU A C 1
ATOM 718 O O . LEU A 1 91 ? 22.131 -13.552 22.548 1.00 25.73 91 LEU A O 1
ATOM 722 N N . ARG A 1 92 ? 23.232 -12.672 24.287 1.00 29.48 92 ARG A N 1
ATOM 723 C CA . ARG A 1 92 ? 22.049 -12.114 24.956 1.00 29.48 92 ARG A CA 1
ATOM 724 C C . ARG A 1 92 ? 21.706 -10.765 24.309 1.00 29.48 92 ARG A C 1
ATOM 726 O O . ARG A 1 92 ? 22.420 -9.808 24.581 1.00 29.48 92 ARG A O 1
ATOM 733 N N . SER A 1 93 ? 20.634 -10.690 23.520 1.00 26.75 93 SER A N 1
ATOM 734 C CA . SER A 1 93 ? 19.971 -9.425 23.169 1.00 26.75 93 SER A CA 1
ATOM 735 C C . SER A 1 93 ? 18.722 -9.215 24.037 1.00 26.75 93 SER A C 1
ATOM 737 O O . SER A 1 93 ? 18.156 -10.169 24.587 1.00 26.75 93 SER A O 1
ATOM 739 N N . GLY A 1 94 ? 18.406 -7.939 24.264 1.00 30.61 94 GLY A N 1
ATOM 740 C CA . GLY A 1 94 ? 17.329 -7.449 25.117 1.00 30.61 94 GLY A CA 1
ATOM 741 C C . GLY A 1 94 ? 15.935 -7.768 24.580 1.00 30.61 94 GLY A C 1
ATOM 742 O O . GLY A 1 94 ? 15.769 -8.087 23.414 1.00 30.61 94 GLY A O 1
ATOM 743 N N . GLU A 1 95 ? 14.972 -7.708 25.500 1.00 26.59 95 GLU A N 1
ATOM 744 C CA . GLU A 1 95 ? 13.535 -7.954 25.323 1.00 26.59 95 GLU A CA 1
ATOM 745 C C . GLU A 1 95 ? 13.156 -9.307 24.707 1.00 26.59 95 GLU A C 1
ATOM 747 O O . GLU A 1 95 ? 12.938 -9.495 23.518 1.00 26.59 95 GLU A O 1
ATOM 752 N N . ARG A 1 96 ? 13.000 -10.289 25.602 1.00 25.62 96 ARG A N 1
ATOM 753 C CA . ARG A 1 96 ? 12.287 -11.529 25.302 1.00 25.62 96 ARG A CA 1
ATOM 754 C C . ARG A 1 96 ? 10.855 -11.188 24.890 1.00 25.62 96 ARG A C 1
ATOM 756 O O . ARG A 1 96 ? 10.055 -10.825 25.751 1.00 25.62 96 ARG A O 1
ATOM 763 N N . GLU A 1 97 ? 10.512 -11.426 23.629 1.00 31.17 97 GLU A N 1
ATOM 764 C CA . GLU A 1 97 ? 9.139 -11.742 23.244 1.00 31.17 97 GLU A CA 1
ATOM 765 C C . GLU A 1 97 ? 8.663 -12.916 24.116 1.00 31.17 97 GLU A C 1
ATOM 767 O O . GLU A 1 97 ? 9.114 -14.062 24.013 1.00 31.17 97 GLU A O 1
ATOM 772 N N . HIS A 1 98 ? 7.823 -12.599 25.097 1.00 31.66 98 HIS A N 1
ATOM 773 C CA . HIS A 1 98 ? 7.192 -13.580 25.961 1.00 31.66 98 HIS A CA 1
ATOM 774 C C . HIS A 1 98 ? 6.185 -14.395 25.139 1.00 31.66 98 HIS A C 1
ATOM 776 O O . HIS A 1 98 ? 5.449 -13.825 24.341 1.00 31.66 98 HIS A O 1
ATOM 782 N N . LYS A 1 99 ? 6.151 -15.721 25.362 1.00 36.69 99 LYS A N 1
ATOM 783 C CA . LYS A 1 99 ? 5.146 -16.676 24.847 1.00 36.69 99 LYS A CA 1
ATOM 784 C C . LYS A 1 99 ? 3.784 -15.994 24.622 1.00 36.69 99 LYS A C 1
ATOM 786 O O . LYS A 1 99 ? 3.110 -15.673 25.597 1.00 36.69 99 LYS A O 1
ATOM 791 N N . GLY A 1 100 ? 3.418 -15.768 23.360 1.00 53.16 100 GLY A N 1
ATOM 792 C CA . GLY A 1 100 ? 2.181 -15.079 22.994 1.00 53.16 100 GLY A CA 1
ATOM 793 C C . GLY A 1 100 ? 0.920 -15.849 23.399 1.00 53.16 100 GLY A C 1
ATOM 794 O O . GLY A 1 100 ? 0.932 -17.076 23.502 1.00 53.16 100 GLY A O 1
ATOM 795 N N . ASP A 1 101 ? -0.179 -15.115 23.581 1.00 63.25 101 ASP A N 1
ATOM 796 C CA . ASP A 1 101 ? -1.523 -15.588 23.970 1.00 63.25 101 ASP A CA 1
ATOM 797 C C . ASP A 1 101 ? -2.238 -16.416 22.871 1.00 63.25 101 ASP A C 1
ATOM 799 O O . ASP A 1 101 ? -3.456 -16.541 22.849 1.00 63.25 101 ASP A O 1
ATOM 803 N N . GLY A 1 102 ? -1.496 -16.910 21.870 1.00 72.00 102 GLY A N 1
ATOM 804 C CA . GLY A 1 102 ? -2.044 -17.566 20.675 1.00 72.00 102 GLY A CA 1
ATOM 805 C C . GLY A 1 102 ? -2.984 -16.689 19.832 1.00 72.00 102 GLY A C 1
ATOM 806 O O . GLY A 1 102 ? -3.638 -17.204 18.929 1.00 72.00 102 GLY A O 1
ATOM 807 N N . SER A 1 103 ? -3.082 -15.391 20.132 1.00 84.44 103 SER A N 1
ATOM 808 C CA . SER A 1 103 ? -4.016 -14.465 19.501 1.00 84.44 103 SER A CA 1
ATOM 809 C C . SER A 1 103 ? -3.510 -13.964 18.149 1.00 84.44 103 SER A C 1
ATOM 811 O O . SER A 1 103 ? -2.313 -13.767 17.935 1.00 84.44 103 SER A O 1
ATOM 813 N N . PHE A 1 104 ? -4.444 -13.753 17.224 1.00 89.19 104 PHE A N 1
ATOM 814 C CA . PHE A 1 104 ? -4.169 -13.244 15.884 1.00 89.19 104 PHE A CA 1
ATOM 815 C C . PHE A 1 104 ? -4.489 -11.750 15.815 1.00 89.19 104 PHE A C 1
ATOM 817 O O . PHE A 1 104 ? -5.601 -11.336 16.141 1.00 89.19 104 PHE A O 1
ATOM 824 N N . MET A 1 105 ? -3.527 -10.923 15.412 1.00 91.31 105 MET A N 1
ATOM 825 C CA . MET A 1 105 ? -3.690 -9.468 15.390 1.00 91.31 105 MET A CA 1
ATOM 826 C C . MET A 1 105 ? -4.523 -9.027 14.179 1.00 91.31 105 MET A C 1
ATOM 828 O O . MET A 1 105 ? -4.152 -9.290 13.040 1.00 91.31 105 MET A O 1
ATOM 832 N N . LEU A 1 106 ? -5.644 -8.349 14.433 1.00 92.62 106 LEU A N 1
ATOM 833 C CA . LEU A 1 106 ? -6.559 -7.829 13.411 1.00 92.62 106 LEU A CA 1
ATOM 834 C C . LEU A 1 106 ? -6.303 -6.359 13.070 1.00 92.62 106 LEU A C 1
ATOM 836 O O . LEU A 1 106 ? -6.643 -5.926 11.975 1.00 92.62 106 LEU A O 1
ATOM 840 N N . SER A 1 107 ? -5.773 -5.581 14.014 1.00 94.31 107 SER A N 1
ATOM 841 C CA . SER A 1 107 ? -5.359 -4.186 13.827 1.00 94.31 107 SER A CA 1
ATOM 842 C C . SER A 1 107 ? -4.485 -3.752 15.002 1.00 94.31 107 SER A C 1
ATOM 844 O O . SER A 1 107 ? -4.631 -4.264 16.115 1.00 94.31 107 SER A O 1
ATOM 846 N N . SER A 1 108 ? -3.589 -2.797 14.780 1.00 91.56 108 SER A N 1
ATOM 847 C CA . SER A 1 108 ? -2.774 -2.198 15.834 1.00 91.56 108 SER A CA 1
ATOM 848 C C . SER A 1 108 ? -2.419 -0.761 15.484 1.00 91.56 108 SER A C 1
ATOM 850 O O . SER A 1 108 ? -2.167 -0.441 14.326 1.00 91.56 108 SER A O 1
ATOM 852 N N . ASN A 1 109 ? -2.386 0.100 16.495 1.00 89.94 109 ASN A N 1
ATOM 853 C CA . ASN A 1 109 ? -1.783 1.428 16.439 1.00 89.94 109 ASN A CA 1
ATOM 854 C C . ASN A 1 109 ? -1.069 1.722 17.770 1.00 89.94 109 ASN A C 1
ATOM 856 O O . ASN A 1 109 ? -0.996 0.861 18.643 1.00 89.94 109 ASN A O 1
ATOM 860 N N . ASP A 1 110 ? -0.567 2.944 17.940 1.00 86.06 110 ASP A N 1
ATOM 861 C CA . ASP A 1 110 ? 0.165 3.354 19.145 1.00 86.06 110 ASP A CA 1
ATOM 862 C C . ASP A 1 110 ? -0.661 3.322 20.445 1.00 86.06 110 ASP A C 1
ATOM 864 O O . ASP A 1 110 ? -0.086 3.319 21.537 1.00 86.06 110 ASP A O 1
ATOM 868 N N . MET A 1 111 ? -1.996 3.313 20.351 1.00 86.50 111 MET A N 1
ATOM 869 C CA . MET A 1 111 ? -2.905 3.494 21.488 1.00 86.50 111 MET A CA 1
ATOM 870 C C . MET A 1 111 ? -3.642 2.212 21.872 1.00 86.50 111 MET A C 1
ATOM 872 O O . MET A 1 111 ? -3.825 1.940 23.063 1.00 86.50 111 MET A O 1
ATOM 876 N N . TYR A 1 112 ? -4.053 1.413 20.889 1.00 91.44 112 TYR A N 1
ATOM 877 C CA . TYR A 1 112 ? -4.778 0.168 21.088 1.00 91.44 112 TYR A CA 1
ATOM 878 C C . TYR A 1 112 ? -4.375 -0.921 20.091 1.00 91.44 112 TYR A C 1
ATOM 880 O O . TYR A 1 112 ? -3.889 -0.670 18.988 1.00 91.44 112 TYR A O 1
ATOM 888 N N . THR A 1 113 ? -4.655 -2.160 20.480 1.00 93.69 113 THR A N 1
ATOM 889 C CA . THR A 1 113 ? -4.552 -3.342 19.625 1.00 93.69 113 THR A CA 1
ATOM 890 C C . THR A 1 113 ? -5.890 -4.060 19.566 1.00 93.69 113 THR A C 1
ATOM 892 O O . THR A 1 113 ? -6.650 -4.071 20.536 1.00 93.69 113 THR A O 1
ATOM 895 N N . VAL A 1 114 ? -6.183 -4.663 18.418 1.00 95.31 114 VAL A N 1
ATOM 896 C CA . VAL A 1 114 ? -7.349 -5.518 18.196 1.00 95.31 114 VAL A CA 1
ATOM 897 C C . VAL A 1 114 ? -6.839 -6.902 17.836 1.00 95.31 114 VAL A C 1
ATOM 899 O O . VAL A 1 114 ? -6.129 -7.062 16.845 1.00 95.31 114 VAL A O 1
ATOM 902 N N . ALA A 1 115 ? -7.187 -7.906 18.632 1.00 93.69 115 ALA A N 1
ATOM 903 C CA . ALA A 1 115 ? -6.723 -9.273 18.440 1.00 93.69 115 ALA A CA 1
ATOM 904 C C . ALA A 1 115 ? -7.874 -10.276 18.552 1.00 93.69 115 ALA A C 1
ATOM 906 O O . ALA A 1 115 ? -8.714 -10.182 19.442 1.00 93.69 115 ALA A O 1
ATOM 907 N N . LYS A 1 116 ? -7.898 -11.266 17.663 1.00 92.50 116 LYS A N 1
ATOM 908 C CA . LYS A 1 116 ? -8.791 -12.421 17.719 1.00 92.50 116 LYS A CA 1
ATOM 909 C C . LYS A 1 116 ? -8.195 -13.476 18.647 1.00 92.50 116 LYS A C 1
ATOM 911 O O . LYS A 1 116 ? -7.049 -13.885 18.461 1.00 92.50 116 LYS A O 1
ATOM 916 N N . LEU A 1 117 ? -8.961 -13.906 19.645 1.00 91.19 117 LEU A N 1
ATOM 917 C CA . LEU A 1 117 ? -8.553 -14.972 20.559 1.00 91.19 117 LEU A CA 1
ATOM 918 C C . LEU A 1 117 ? -8.843 -16.345 19.933 1.00 91.19 117 LEU A C 1
ATOM 920 O O . LEU A 1 117 ? -9.850 -16.488 19.233 1.00 91.19 117 LEU A O 1
ATOM 924 N N . PRO A 1 118 ? -7.99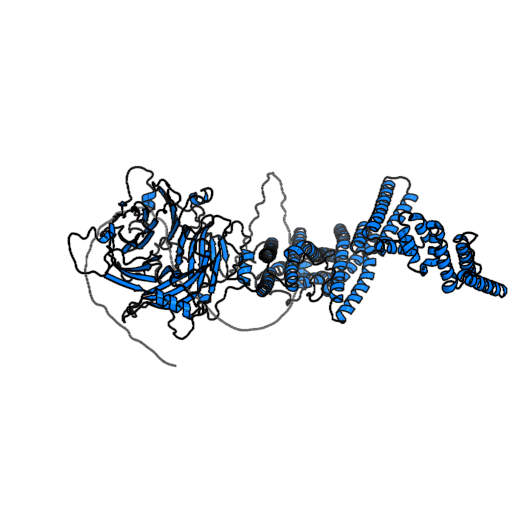3 -17.359 20.177 1.00 89.31 118 PRO A N 1
ATOM 925 C CA . PRO A 1 118 ? -8.148 -18.674 19.558 1.00 89.31 118 PRO A CA 1
ATOM 926 C C . PRO A 1 118 ? -9.326 -19.479 20.131 1.00 89.31 118 PRO A C 1
ATOM 928 O O . PRO A 1 118 ? -9.903 -20.287 19.412 1.00 89.31 118 PRO A O 1
ATOM 931 N N . ALA A 1 119 ? -9.713 -19.254 21.392 1.00 87.31 119 ALA A N 1
ATOM 932 C CA . ALA A 1 119 ? -10.743 -20.037 22.075 1.00 87.31 119 ALA A CA 1
ATOM 933 C C . ALA A 1 119 ? -12.166 -19.751 21.571 1.00 87.31 119 ALA A C 1
ATOM 935 O O . ALA A 1 119 ? -12.871 -18.880 22.094 1.00 87.31 119 ALA A O 1
ATOM 936 N N . LEU A 1 120 ? -12.622 -20.558 20.609 1.00 87.81 120 LEU A N 1
ATOM 937 C CA . LEU A 1 120 ? -13.998 -20.563 20.121 1.00 87.81 120 LEU A CA 1
ATOM 938 C C . LEU A 1 120 ? -14.553 -22.002 20.084 1.00 87.81 120 LEU A C 1
ATOM 940 O O . LEU A 1 120 ? -13.957 -22.850 19.436 1.00 87.81 120 LEU A O 1
ATOM 944 N N . PRO A 1 121 ? -15.691 -22.303 20.733 1.00 86.81 121 PRO A N 1
ATOM 945 C CA . PRO A 1 121 ? -16.321 -23.626 20.705 1.00 86.81 121 PRO A CA 1
ATOM 946 C C . PRO A 1 121 ? -16.573 -24.167 19.287 1.00 86.81 121 PRO A C 1
ATOM 948 O O . PRO A 1 121 ? -17.159 -23.461 18.469 1.00 86.81 121 PRO A O 1
ATOM 951 N N . ASP A 1 122 ? -16.260 -25.441 19.025 1.00 82.88 122 ASP A N 1
ATOM 952 C CA . ASP A 1 122 ? -16.422 -26.069 17.697 1.00 82.88 122 ASP A CA 1
ATOM 953 C C . ASP A 1 122 ? -17.861 -26.000 17.164 1.00 82.88 122 ASP A C 1
ATOM 955 O O . ASP A 1 122 ? -18.085 -25.850 15.966 1.00 82.88 122 ASP A O 1
ATOM 959 N N . ARG A 1 123 ? -18.871 -26.043 18.044 1.00 77.44 123 ARG A N 1
ATOM 960 C CA . ARG A 1 123 ? -20.278 -25.842 17.649 1.00 77.44 123 ARG A CA 1
ATOM 961 C C . ARG A 1 123 ? -20.535 -24.443 17.092 1.00 77.44 123 ARG A C 1
ATOM 963 O O . ARG A 1 123 ? -21.269 -24.306 16.128 1.00 77.44 123 ARG A O 1
ATOM 970 N N . LEU A 1 124 ? -19.906 -23.417 17.667 1.00 77.94 124 LEU A N 1
ATOM 971 C CA . LEU A 1 124 ? -19.996 -22.046 17.157 1.00 77.94 124 LEU A CA 1
ATOM 972 C C . LEU A 1 124 ? -19.159 -21.850 15.880 1.00 77.94 124 LEU A C 1
ATOM 974 O O . LEU A 1 124 ? -19.409 -20.896 15.151 1.00 77.94 124 LEU A O 1
ATOM 978 N N . GLN A 1 125 ? -18.190 -22.735 15.612 1.00 74.06 125 GLN A N 1
ATOM 979 C CA . GLN A 1 125 ? -17.419 -22.763 14.362 1.00 74.06 125 GLN A CA 1
ATOM 980 C C . GLN A 1 125 ? -18.138 -23.510 13.224 1.00 74.06 125 GLN A C 1
ATOM 982 O O . GLN A 1 125 ? -17.990 -23.134 12.067 1.00 74.06 125 GLN A O 1
ATOM 987 N N . SER A 1 126 ? -18.874 -24.580 13.546 1.00 62.41 126 SER A N 1
ATOM 988 C CA . SER A 1 126 ? -19.453 -25.531 12.582 1.00 62.41 126 SER A CA 1
ATOM 989 C C . SER A 1 126 ? -20.922 -25.290 12.235 1.00 62.41 126 SER A C 1
ATOM 991 O O . SER A 1 126 ? -21.400 -25.892 11.273 1.00 62.41 126 SER A O 1
ATOM 993 N N . GLU A 1 127 ? -21.650 -24.436 12.968 1.00 58.06 127 GLU A N 1
ATOM 994 C CA . GLU A 1 127 ? -22.998 -24.053 12.535 1.00 58.06 127 GLU A CA 1
ATOM 995 C C . GLU A 1 127 ? -22.914 -23.316 11.185 1.00 58.06 127 GLU A C 1
ATOM 997 O O . GLU A 1 127 ? -22.268 -22.267 11.100 1.00 58.06 127 GLU A O 1
ATOM 1002 N N . PRO A 1 128 ? -23.548 -23.846 10.121 1.00 47.66 128 PRO A N 1
ATOM 1003 C CA . PRO A 1 128 ? -23.534 -23.209 8.817 1.00 47.66 128 PRO A CA 1
ATOM 1004 C C . PRO A 1 128 ? -24.302 -21.888 8.915 1.00 47.66 128 PRO A C 1
ATOM 1006 O O . PRO A 1 128 ? -25.481 -21.873 9.254 1.00 47.66 128 PRO A O 1
ATOM 1009 N N . GLU A 1 129 ? -23.611 -20.787 8.637 1.00 45.12 129 GLU A N 1
ATOM 1010 C CA . GLU A 1 129 ? -24.163 -19.491 8.226 1.00 45.12 129 GLU A CA 1
ATOM 1011 C C . GLU A 1 129 ? -25.389 -18.962 9.022 1.00 45.12 129 GLU A C 1
ATOM 1013 O O . GLU A 1 129 ? -26.558 -19.219 8.741 1.00 45.12 129 GLU A O 1
ATOM 1018 N N . ASN A 1 130 ? -25.114 -18.055 9.963 1.00 50.38 130 ASN A N 1
ATOM 1019 C CA . ASN A 1 130 ? -25.830 -16.773 10.077 1.00 50.38 130 ASN A CA 1
ATOM 1020 C C . ASN A 1 130 ? -27.343 -16.711 10.390 1.00 50.38 130 ASN A C 1
ATOM 1022 O O . ASN A 1 130 ? -27.893 -15.609 10.383 1.00 50.38 130 ASN A O 1
ATOM 1026 N N . ARG A 1 131 ? -28.034 -17.791 10.791 1.00 55.38 131 ARG A N 1
ATOM 1027 C CA . ARG A 1 131 ? -29.501 -17.708 11.036 1.00 55.38 131 ARG A CA 1
ATOM 1028 C C . ARG A 1 131 ? -30.004 -17.810 12.474 1.00 55.38 131 ARG A C 1
ATOM 1030 O O . ARG A 1 131 ? -31.073 -17.276 12.768 1.00 55.38 131 ARG A O 1
ATOM 1037 N N . THR A 1 132 ? -29.265 -18.404 13.403 1.00 65.88 132 THR A N 1
ATOM 1038 C CA . THR A 1 132 ? -29.709 -18.505 14.805 1.00 65.88 132 THR A CA 1
ATOM 1039 C C . THR A 1 132 ? -29.394 -17.208 15.558 1.00 65.88 132 THR A C 1
ATOM 1041 O O . THR A 1 132 ? -28.246 -16.774 15.633 1.00 65.88 132 THR A O 1
ATOM 1044 N N . ARG A 1 133 ? -30.427 -16.513 16.058 1.00 78.12 133 ARG A N 1
ATOM 1045 C CA . ARG A 1 133 ? -30.248 -15.332 16.920 1.00 78.12 133 ARG A CA 1
ATOM 1046 C C . ARG A 1 133 ? -29.589 -15.795 18.220 1.00 78.12 133 ARG A C 1
ATOM 1048 O O . ARG A 1 133 ? -30.087 -16.715 18.867 1.00 78.12 133 ARG A O 1
ATOM 1055 N N . GLN A 1 134 ? -28.479 -15.168 18.587 1.00 84.50 134 GLN A N 1
ATOM 1056 C CA . GLN A 1 134 ? -27.727 -15.502 19.791 1.00 84.50 134 GLN A CA 1
ATOM 1057 C C . GLN A 1 134 ? -27.193 -14.235 20.448 1.00 84.50 134 GLN A C 1
ATOM 1059 O O . GLN A 1 134 ? -26.869 -13.272 19.760 1.00 84.50 134 GLN A O 1
ATOM 1064 N N . HIS A 1 135 ? -27.082 -14.237 21.770 1.00 87.31 135 HIS A N 1
ATOM 1065 C CA . HIS A 1 135 ? -26.357 -13.200 22.502 1.00 87.31 135 HIS A CA 1
ATOM 1066 C C . HIS A 1 135 ? -25.489 -13.838 23.571 1.00 87.31 135 HIS A C 1
ATOM 1068 O O . HIS A 1 135 ? -25.676 -15.001 23.929 1.00 87.31 135 HIS A O 1
ATOM 1074 N N . GLY A 1 136 ? -24.507 -13.097 24.056 1.00 89.25 136 GLY A N 1
ATOM 1075 C CA . GLY A 1 136 ? -23.592 -13.612 25.055 1.00 89.25 136 GLY A CA 1
ATOM 1076 C C . GLY A 1 136 ? -23.029 -12.529 25.949 1.00 89.25 136 GLY A C 1
ATOM 1077 O O . GLY A 1 136 ? -23.247 -11.333 25.756 1.00 89.25 136 GLY A O 1
ATOM 1078 N N . ALA A 1 137 ? -22.271 -12.969 26.940 1.00 89.94 137 ALA A N 1
ATOM 1079 C CA . ALA A 1 137 ? -21.551 -12.085 27.836 1.00 89.94 137 ALA A CA 1
ATOM 1080 C C . ALA A 1 137 ? -20.228 -12.723 28.255 1.00 89.94 137 ALA A C 1
ATOM 1082 O O . ALA A 1 137 ? -20.065 -13.946 28.252 1.00 89.94 137 ALA A O 1
ATOM 1083 N N . ILE A 1 138 ? -19.277 -11.865 28.609 1.00 90.19 138 ILE A N 1
ATOM 1084 C CA . ILE A 1 138 ? -17.929 -12.257 29.007 1.00 90.19 138 ILE A CA 1
ATOM 1085 C C . ILE A 1 138 ? -17.693 -11.790 30.439 1.00 90.19 138 ILE A C 1
ATOM 1087 O O . ILE A 1 138 ? -17.922 -10.626 30.767 1.00 90.19 138 ILE A O 1
ATOM 1091 N N . TYR A 1 139 ? -17.219 -12.701 31.287 1.00 87.00 139 TYR A N 1
ATOM 1092 C CA . TYR A 1 139 ? -16.956 -12.446 32.699 1.00 87.00 139 TYR A CA 1
ATOM 1093 C C . TYR A 1 139 ? -15.474 -12.668 32.992 1.00 87.00 139 TYR A C 1
ATOM 1095 O O . TYR A 1 139 ? -15.055 -13.762 33.376 1.00 87.00 139 TYR A O 1
ATOM 1103 N N . SER A 1 140 ? -14.673 -11.609 32.854 1.00 81.88 140 SER A N 1
ATOM 1104 C CA . SER A 1 140 ? -13.229 -11.665 33.128 1.00 81.88 140 SER A CA 1
ATOM 1105 C C . SER A 1 140 ? -12.904 -12.089 34.564 1.00 81.88 140 SER A C 1
ATOM 1107 O O . SER A 1 140 ? -11.931 -12.806 34.769 1.00 81.88 140 SER A O 1
ATOM 1109 N N . SER A 1 141 ? -13.759 -11.764 35.544 1.00 77.69 141 SER A N 1
ATOM 1110 C CA . SER A 1 141 ? -13.569 -12.151 36.953 1.00 77.69 141 SER A CA 1
ATOM 1111 C C . SER A 1 141 ? -13.451 -13.662 37.174 1.00 77.69 141 SER A C 1
ATOM 1113 O O . SER A 1 141 ? -12.762 -14.085 38.097 1.00 77.69 141 SER A O 1
ATOM 1115 N N . CYS A 1 142 ? -14.101 -14.473 36.332 1.00 78.69 142 CYS A N 1
ATOM 1116 C CA . CYS A 1 142 ? -13.990 -15.933 36.366 1.00 78.69 142 CYS A CA 1
ATOM 1117 C C . CYS A 1 142 ? -13.252 -16.516 35.148 1.00 78.69 142 CYS A C 1
ATOM 1119 O O . CYS A 1 142 ? -12.889 -17.690 35.169 1.00 78.69 142 CYS A O 1
ATOM 1121 N N . GLY A 1 143 ? -12.990 -15.721 34.105 1.00 84.31 143 GLY A N 1
ATOM 1122 C CA . GLY A 1 143 ? -12.318 -16.157 32.876 1.00 84.31 143 GLY A CA 1
ATOM 1123 C C . GLY A 1 143 ? -13.205 -16.949 31.906 1.00 84.31 143 GLY A C 1
ATOM 1124 O O . GLY A 1 143 ? -12.687 -17.575 30.982 1.00 84.31 143 GLY A O 1
ATOM 1125 N N . TYR A 1 144 ? -14.528 -16.927 32.094 1.00 89.88 144 TYR A N 1
ATOM 1126 C CA . TYR A 1 144 ? -15.491 -17.640 31.250 1.00 89.88 144 TYR A CA 1
ATOM 1127 C C . TYR A 1 144 ? -16.340 -16.678 30.417 1.00 89.88 144 TYR A C 1
ATOM 1129 O O . TYR A 1 144 ? -16.650 -15.554 30.823 1.00 89.88 144 TYR A O 1
ATOM 1137 N N . ALA A 1 145 ? -16.725 -17.149 29.239 1.00 91.94 145 ALA A N 1
ATOM 1138 C CA . ALA A 1 145 ? -17.731 -16.537 28.391 1.00 91.94 145 ALA A CA 1
ATOM 1139 C C . ALA A 1 145 ? -18.895 -17.509 28.217 1.00 91.94 145 ALA A C 1
ATOM 1141 O O . ALA A 1 145 ? -18.745 -18.724 28.386 1.00 91.94 145 ALA A O 1
ATOM 1142 N N . PHE A 1 146 ? -20.058 -16.972 27.873 1.00 91.38 146 PHE A N 1
ATOM 1143 C CA . PHE A 1 146 ? -21.174 -17.796 27.446 1.00 91.38 146 PHE A CA 1
ATOM 1144 C C . PHE A 1 146 ? -21.905 -17.186 26.259 1.00 91.38 146 PHE A C 1
ATOM 1146 O O . PHE A 1 146 ? -21.893 -15.970 26.057 1.00 91.38 146 PHE A O 1
ATOM 1153 N N . VAL A 1 147 ? -22.603 -18.047 25.525 1.00 91.25 147 VAL A N 1
ATOM 1154 C CA . VAL A 1 147 ? -23.555 -17.691 24.472 1.00 91.25 147 VAL A CA 1
ATOM 1155 C C . VAL A 1 147 ? -24.869 -18.422 24.723 1.00 91.25 147 VAL A C 1
ATOM 1157 O O . VAL A 1 147 ? -24.884 -19.591 25.107 1.00 91.25 147 VAL A O 1
ATOM 1160 N N . LEU A 1 148 ? -25.972 -17.712 24.517 1.00 89.88 148 LEU A N 1
ATOM 1161 C CA . LEU A 1 148 ? -27.336 -18.202 24.637 1.00 89.88 148 LEU A CA 1
ATOM 1162 C C . LEU A 1 148 ? -28.042 -18.056 23.297 1.00 89.88 148 LEU A C 1
ATOM 1164 O O . LEU A 1 148 ? -28.085 -16.971 22.713 1.00 89.88 148 LEU A O 1
ATOM 1168 N N . ASN A 1 149 ? -28.660 -19.143 22.857 1.00 87.25 149 ASN A N 1
ATOM 1169 C CA . ASN A 1 149 ? -29.696 -19.130 21.835 1.00 87.25 149 ASN A CA 1
ATOM 1170 C C . ASN A 1 149 ? -30.977 -19.751 22.429 1.00 87.25 149 ASN A C 1
ATOM 1172 O O . ASN A 1 149 ? -31.025 -20.077 23.615 1.00 87.25 149 ASN A O 1
ATOM 1176 N N . HIS A 1 150 ? -32.045 -19.891 21.644 1.00 84.00 150 HIS A N 1
ATOM 1177 C CA . HIS A 1 150 ? -33.294 -20.470 22.159 1.00 84.00 150 HIS A CA 1
ATOM 1178 C C . HIS A 1 150 ? -33.161 -21.944 22.581 1.00 84.00 150 HIS A C 1
ATOM 1180 O O . HIS A 1 150 ? -33.879 -22.383 23.474 1.00 84.00 150 HIS A O 1
ATOM 1186 N N . ALA A 1 151 ? -32.240 -22.698 21.977 1.00 83.12 151 ALA A N 1
ATOM 1187 C CA . ALA A 1 151 ? -32.101 -24.139 22.180 1.00 83.12 151 ALA A CA 1
ATOM 1188 C C . ALA A 1 151 ? -31.008 -24.519 23.189 1.00 83.12 151 ALA A C 1
ATOM 1190 O O . ALA A 1 151 ? -31.074 -25.581 23.807 1.00 83.12 151 ALA A O 1
ATOM 1191 N N . HIS A 1 152 ? -29.986 -23.685 23.357 1.00 86.12 152 HIS A N 1
ATOM 1192 C CA . HIS A 1 152 ? -28.739 -24.030 24.016 1.00 86.12 152 HIS A CA 1
ATOM 1193 C C . HIS A 1 152 ? -28.133 -22.847 24.779 1.00 86.12 152 HIS A C 1
ATOM 1195 O O . HIS A 1 152 ? -28.120 -21.709 24.305 1.00 86.12 152 HIS A O 1
ATOM 1201 N N . ALA A 1 153 ? -27.557 -23.148 25.942 1.00 88.94 153 ALA A N 1
ATOM 1202 C CA . ALA A 1 153 ? -26.581 -22.299 26.615 1.00 88.94 153 ALA A CA 1
ATOM 1203 C C . ALA A 1 153 ? -25.202 -22.948 26.505 1.00 88.94 153 ALA A C 1
ATOM 1205 O O . ALA A 1 153 ? -25.045 -24.112 26.863 1.00 88.94 153 ALA A O 1
ATOM 1206 N N . ILE A 1 154 ? -24.215 -22.214 26.002 1.00 90.12 154 ILE A N 1
ATOM 1207 C CA . ILE A 1 154 ? -22.850 -22.703 25.790 1.00 90.12 154 ILE A CA 1
ATOM 1208 C C . ILE A 1 154 ? -21.918 -21.859 26.651 1.00 90.12 154 ILE A C 1
ATOM 1210 O O . ILE A 1 154 ? -21.906 -20.642 26.501 1.00 90.12 154 ILE A O 1
ATOM 1214 N N . VAL A 1 155 ? -21.143 -22.484 27.536 1.00 91.44 155 VAL A N 1
ATOM 1215 C CA . VAL A 1 155 ? -20.192 -21.819 28.443 1.00 91.44 155 VAL A CA 1
ATOM 1216 C C . VAL A 1 155 ? -18.797 -22.392 28.212 1.00 91.44 155 VAL A C 1
ATOM 1218 O O . VAL A 1 155 ? -18.644 -23.609 28.131 1.00 91.44 155 VAL A O 1
ATOM 1221 N N . TRP A 1 156 ? -17.778 -21.540 28.112 1.00 92.19 156 TRP A N 1
ATOM 1222 C CA . TRP A 1 156 ? -16.391 -21.969 27.895 1.00 92.19 156 TRP A CA 1
ATOM 1223 C C . TRP A 1 156 ? -15.385 -20.953 28.457 1.00 92.19 156 TRP A C 1
ATOM 1225 O O . TRP A 1 156 ? -15.729 -19.778 28.631 1.00 92.19 156 TRP A O 1
ATOM 1235 N N . PRO A 1 157 ? -14.143 -21.365 28.759 1.00 90.50 157 PRO A N 1
ATOM 1236 C CA . PRO A 1 157 ? -13.081 -20.444 29.132 1.00 90.50 157 PRO A CA 1
ATOM 1237 C C . PRO A 1 157 ? -12.537 -19.748 27.873 1.00 90.50 157 PRO A C 1
ATOM 1239 O O . PRO A 1 157 ? -12.026 -20.392 26.957 1.00 90.50 157 PRO A O 1
ATOM 1242 N N . TYR A 1 158 ? -12.665 -18.422 27.806 1.00 89.31 158 TYR A N 1
ATOM 1243 C CA . TYR A 1 158 ? -12.400 -17.653 26.577 1.00 89.31 158 TYR A CA 1
ATOM 1244 C C . TYR A 1 158 ? -10.931 -17.231 26.406 1.00 89.31 158 TYR A C 1
ATOM 1246 O O . TYR A 1 158 ? -10.535 -16.793 25.330 1.00 89.31 158 TYR A O 1
ATOM 1254 N N . SER A 1 159 ? -10.130 -17.325 27.468 1.00 85.12 159 SER A N 1
ATOM 1255 C CA . SER A 1 159 ? -8.730 -16.883 27.517 1.00 85.12 159 SER A CA 1
ATOM 1256 C C . SER A 1 159 ? -7.719 -18.024 27.349 1.00 85.12 159 SER A C 1
ATOM 1258 O O . SER A 1 159 ? -6.545 -17.866 27.668 1.00 85.12 159 SER A O 1
ATOM 1260 N N . VAL A 1 160 ? -8.164 -19.200 26.897 1.00 86.31 160 VAL A N 1
ATOM 1261 C CA . VAL A 1 160 ? -7.298 -20.372 26.705 1.00 86.31 160 VAL A CA 1
ATOM 1262 C C . VAL A 1 160 ? -6.651 -20.331 25.323 1.00 86.31 160 VAL A C 1
ATOM 1264 O O . VAL A 1 160 ? -7.316 -20.072 24.324 1.00 86.31 160 VAL A O 1
ATOM 1267 N N . ASN A 1 161 ? -5.372 -20.696 25.237 1.00 84.19 161 ASN A N 1
ATOM 1268 C CA . ASN A 1 161 ? -4.626 -20.765 23.973 1.00 84.19 161 ASN A CA 1
ATOM 1269 C C . ASN A 1 161 ? -4.911 -22.072 23.210 1.00 84.19 161 ASN A C 1
ATOM 1271 O O . ASN A 1 161 ? -3.986 -22.760 22.782 1.00 84.19 161 ASN A O 1
ATOM 1275 N N . SER A 1 162 ? -6.183 -22.454 23.094 1.00 83.88 162 SER A N 1
ATOM 1276 C CA . SER A 1 162 ? -6.643 -23.635 22.356 1.00 83.88 162 SER A CA 1
ATOM 1277 C C . SER A 1 162 ? -7.722 -23.213 21.372 1.00 83.88 162 SER A C 1
ATOM 1279 O O . SER A 1 162 ? -8.634 -22.487 21.757 1.00 83.88 162 SER A O 1
ATOM 1281 N N . SER A 1 163 ? -7.641 -23.684 20.125 1.00 82.00 163 SER A N 1
ATOM 1282 C CA . SER A 1 163 ? -8.672 -23.442 19.107 1.00 82.00 163 SER A CA 1
ATOM 1283 C C . SER A 1 163 ? -10.007 -24.107 19.449 1.00 82.00 163 SER A C 1
ATOM 1285 O O . SER A 1 163 ? -11.052 -23.607 19.053 1.00 82.00 163 SER A O 1
ATOM 1287 N N . SER A 1 164 ? -9.967 -25.205 20.207 1.00 85.19 164 SER A N 1
ATOM 1288 C CA . SER A 1 164 ? -11.126 -25.967 20.678 1.00 85.19 164 SER A CA 1
ATOM 1289 C C . SER A 1 164 ? -11.101 -26.006 22.217 1.00 85.19 164 SER A C 1
ATOM 1291 O O . SER A 1 164 ? -10.473 -26.897 22.808 1.00 85.19 164 SER A O 1
ATOM 1293 N N . PRO A 1 165 ? -11.664 -24.994 22.903 1.00 87.31 165 PRO A N 1
ATOM 1294 C CA . PRO A 1 165 ? -11.687 -24.943 24.363 1.00 87.31 165 PRO A CA 1
ATOM 1295 C C . PRO A 1 165 ? -12.664 -25.975 24.950 1.00 87.31 165 PRO A C 1
ATOM 1297 O O . PRO A 1 165 ? -13.583 -26.441 24.275 1.00 87.31 165 PRO A O 1
ATOM 1300 N N . GLU A 1 166 ? -12.500 -26.302 26.235 1.00 86.25 166 GLU A N 1
ATOM 1301 C CA . GLU A 1 166 ? -13.480 -27.113 26.967 1.00 86.25 166 GLU A CA 1
ATOM 1302 C C . GLU A 1 166 ? -14.827 -26.380 27.024 1.00 86.25 166 GLU A C 1
ATOM 1304 O O . GLU A 1 166 ? -14.897 -25.210 27.404 1.00 86.25 166 GLU A O 1
ATOM 1309 N N . THR A 1 167 ? -15.900 -27.053 26.611 1.00 87.31 167 THR A N 1
ATOM 1310 C CA . THR A 1 167 ? -17.211 -26.431 26.408 1.00 87.31 167 THR A CA 1
ATOM 1311 C C . THR A 1 167 ? -18.301 -27.170 27.158 1.00 87.31 167 THR A C 1
ATOM 1313 O O . THR A 1 167 ? -18.425 -28.389 27.081 1.00 87.31 167 THR A O 1
ATOM 1316 N N . PHE A 1 168 ? -19.135 -26.408 27.856 1.00 88.12 168 PHE A N 1
ATOM 1317 C CA . PHE A 1 168 ? -20.296 -26.915 28.573 1.00 88.12 168 PHE A CA 1
ATOM 1318 C C . PHE A 1 168 ? -21.561 -26.478 27.839 1.00 88.12 168 PHE A C 1
ATOM 1320 O O . PHE A 1 168 ? -21.768 -25.282 27.631 1.00 88.12 168 PHE A O 1
ATOM 1327 N N . VAL A 1 169 ? -22.396 -27.437 27.434 1.00 85.69 169 VAL A N 1
ATOM 1328 C CA . VAL A 1 169 ? -23.612 -27.186 26.648 1.00 85.69 169 VAL A CA 1
ATOM 1329 C C . VAL A 1 169 ? -24.840 -27.624 27.439 1.00 85.69 169 VAL A C 1
ATOM 1331 O O . VAL A 1 169 ? -24.932 -28.770 27.869 1.00 85.69 169 VAL A O 1
ATOM 1334 N N . PHE A 1 170 ? -25.809 -26.725 27.583 1.00 83.38 170 PHE A N 1
ATOM 1335 C CA . PHE A 1 170 ? -27.080 -26.969 28.264 1.00 83.38 170 PHE A CA 1
ATOM 1336 C C . PHE A 1 170 ? -28.225 -26.857 27.272 1.00 83.38 170 PHE A C 1
ATOM 1338 O O . PHE A 1 170 ? -28.341 -25.844 26.592 1.00 83.38 170 PHE A O 1
ATOM 1345 N N . THR A 1 171 ? -29.098 -27.857 27.198 1.00 83.50 171 THR A N 1
ATOM 1346 C CA . THR A 1 171 ? -30.299 -27.812 26.356 1.00 83.50 171 THR A CA 1
ATOM 1347 C C . THR A 1 171 ? -31.420 -27.037 27.046 1.00 83.50 171 THR A C 1
ATOM 1349 O O . THR A 1 171 ? -31.884 -27.413 28.123 1.00 83.50 171 THR A O 1
ATOM 1352 N N . LEU A 1 172 ? -31.875 -25.962 26.412 1.00 79.31 172 LEU A N 1
ATOM 1353 C CA . LEU A 1 172 ? -33.047 -25.188 26.792 1.00 79.31 172 LEU A CA 1
ATOM 1354 C C . LEU A 1 172 ? -34.245 -25.746 26.013 1.00 79.31 172 LEU A C 1
ATOM 1356 O O . LEU A 1 172 ? -34.281 -25.691 24.789 1.00 79.31 172 LEU A O 1
ATOM 1360 N N . ASN A 1 173 ? -35.240 -26.294 26.713 1.00 67.19 173 ASN A N 1
ATOM 1361 C CA . ASN A 1 173 ? -36.447 -26.860 26.096 1.00 67.19 173 ASN A CA 1
ATOM 1362 C C . ASN A 1 173 ? -37.407 -25.753 25.607 1.00 67.19 173 ASN A C 1
ATOM 1364 O O . ASN A 1 173 ? -38.535 -25.655 26.093 1.00 67.19 173 ASN A O 1
ATOM 1368 N N . GLN A 1 174 ? -36.965 -24.883 24.694 1.00 65.62 174 GLN A N 1
ATOM 1369 C CA . GLN A 1 174 ? -37.813 -23.882 24.041 1.00 65.62 174 GLN A CA 1
ATOM 1370 C C . GLN A 1 174 ? -37.962 -24.204 22.553 1.00 65.62 174 GLN A C 1
ATOM 1372 O O . GLN A 1 174 ? -36.981 -24.265 21.817 1.00 65.62 174 GLN A O 1
ATOM 1377 N N . SER A 1 175 ? -39.203 -24.366 22.092 1.00 57.62 175 SER A N 1
ATOM 1378 C CA . SER A 1 175 ? -39.514 -24.340 20.662 1.00 57.62 175 SER A CA 1
ATOM 1379 C C . SER A 1 175 ? -39.545 -22.885 20.195 1.00 57.62 175 SER A C 1
ATOM 1381 O O . SER A 1 175 ? -40.314 -22.096 20.748 1.00 57.62 175 SER A O 1
ATOM 1383 N N . GLN A 1 176 ? -38.759 -22.535 19.181 1.00 60.56 176 GLN A N 1
ATOM 1384 C CA . GLN A 1 176 ? -38.841 -21.234 18.519 1.00 60.56 176 GLN A CA 1
ATOM 1385 C C . GLN A 1 176 ? -40.220 -21.129 17.841 1.00 60.56 176 GLN A C 1
ATOM 1387 O O . GLN A 1 176 ? -40.470 -21.830 16.862 1.00 60.56 176 GLN A O 1
ATOM 1392 N N . LYS A 1 177 ? -41.152 -20.352 18.414 1.00 54.44 177 LYS A N 1
ATOM 1393 C CA . LYS A 1 177 ? -42.504 -20.188 17.850 1.00 54.44 177 LYS A CA 1
ATOM 1394 C C . LYS A 1 177 ? -42.543 -19.055 16.826 1.00 54.44 177 LYS A C 1
ATOM 1396 O O . LYS A 1 177 ? -43.094 -19.267 15.754 1.00 54.44 177 LYS A O 1
ATOM 1401 N N . ASP A 1 178 ? -41.875 -17.934 17.121 1.00 58.38 178 ASP A N 1
ATOM 1402 C CA . ASP A 1 178 ? -41.749 -16.765 16.241 1.00 58.38 178 ASP A CA 1
ATOM 1403 C C . ASP A 1 178 ? -40.299 -16.238 16.187 1.00 58.38 178 ASP A C 1
ATOM 1405 O O . ASP A 1 178 ? -39.526 -16.359 17.138 1.00 58.38 178 ASP A O 1
ATOM 1409 N N . THR A 1 179 ? -39.904 -15.599 15.081 1.00 58.59 179 THR A N 1
ATOM 1410 C CA . THR A 1 179 ? -38.581 -14.951 14.917 1.00 58.59 179 THR A CA 1
ATOM 1411 C C . THR A 1 179 ? -38.381 -13.718 15.809 1.00 58.59 179 THR A C 1
ATOM 1413 O O . THR A 1 179 ? -37.239 -13.316 16.060 1.00 58.59 179 THR A O 1
ATOM 1416 N N . SER A 1 180 ? -39.472 -13.132 16.311 1.00 64.06 180 SER A N 1
ATOM 1417 C CA . SER A 1 180 ? -39.495 -11.931 17.158 1.00 64.06 180 SER A CA 1
ATOM 1418 C C . SER A 1 180 ? -39.415 -12.220 18.663 1.00 64.06 180 SER A C 1
ATOM 1420 O O . SER A 1 180 ? -39.363 -11.279 19.461 1.00 64.06 180 SER A O 1
ATOM 1422 N N . ASP A 1 181 ? -39.375 -13.493 19.072 1.00 75.69 181 ASP A N 1
ATOM 1423 C CA . ASP A 1 181 ? -39.279 -13.846 20.486 1.00 75.69 181 ASP A CA 1
ATOM 1424 C C . ASP A 1 181 ? -37.962 -13.333 21.111 1.00 75.69 181 ASP A C 1
ATOM 1426 O O . ASP A 1 181 ? -36.910 -13.307 20.458 1.00 75.69 181 ASP A O 1
ATOM 1430 N N . PRO A 1 182 ? -37.987 -12.861 22.373 1.00 82.81 182 PRO A N 1
ATOM 1431 C CA . PRO A 1 182 ? -36.786 -12.402 23.063 1.00 82.81 182 PRO A CA 1
ATOM 1432 C C . PRO A 1 182 ? -35.888 -13.589 23.431 1.00 82.81 182 PRO A C 1
ATOM 1434 O O . PRO A 1 182 ? -36.367 -14.643 23.856 1.00 82.81 182 PRO A O 1
ATOM 1437 N N . LEU A 1 183 ? -34.574 -13.401 23.313 1.00 87.56 183 LEU A N 1
ATOM 1438 C CA . LEU A 1 183 ? -33.601 -14.437 23.651 1.00 87.56 183 LEU A CA 1
ATOM 1439 C C . LEU A 1 183 ? -33.515 -14.672 25.172 1.00 87.56 183 LEU A C 1
ATOM 1441 O O . LEU A 1 183 ? -33.689 -13.724 25.941 1.00 87.56 183 LEU A O 1
ATOM 1445 N N . PRO A 1 184 ? -33.204 -15.902 25.629 1.00 89.81 184 PRO A N 1
ATOM 1446 C CA . PRO A 1 184 ? -33.010 -16.209 27.049 1.00 89.81 184 PRO A CA 1
ATOM 1447 C C . PRO A 1 184 ? -31.941 -15.323 27.686 1.00 89.81 184 PRO A C 1
ATOM 1449 O O . PRO A 1 184 ? -30.863 -15.206 27.127 1.00 89.81 184 PRO A O 1
ATOM 1452 N N . ILE A 1 185 ? -32.178 -14.733 28.854 1.00 90.56 185 ILE A N 1
ATOM 1453 C CA . ILE A 1 185 ? -31.171 -13.926 29.562 1.00 90.56 185 ILE A CA 1
ATOM 1454 C C . ILE A 1 185 ? -30.368 -14.851 30.470 1.00 90.56 185 ILE A C 1
ATOM 1456 O O . ILE A 1 185 ? -30.956 -15.652 31.187 1.00 90.56 185 ILE A O 1
ATOM 1460 N N . GLY A 1 186 ? -29.044 -14.732 30.501 1.00 89.50 186 GLY A N 1
ATOM 1461 C CA . GLY A 1 186 ? -28.241 -15.493 31.453 1.00 89.50 186 GLY A CA 1
ATOM 1462 C C . GLY A 1 186 ? -27.116 -14.689 32.066 1.00 89.50 186 GLY A C 1
ATOM 1463 O O . GLY A 1 186 ? -26.816 -13.576 31.640 1.00 89.50 186 GLY A O 1
ATOM 1464 N N . ALA A 1 187 ? -26.543 -15.251 33.122 1.00 90.75 187 ALA A N 1
ATOM 1465 C CA . ALA A 1 187 ? -25.454 -14.653 33.871 1.00 90.75 187 ALA A CA 1
ATOM 1466 C C . ALA A 1 187 ? -24.650 -15.734 34.596 1.00 90.75 187 ALA A C 1
ATOM 1468 O O . ALA A 1 187 ? -25.217 -16.704 35.108 1.00 90.75 187 ALA A O 1
ATOM 1469 N N . LEU A 1 188 ? -23.335 -15.536 34.678 1.00 89.50 188 LEU A N 1
ATOM 1470 C CA . LEU A 1 188 ? -22.467 -16.371 35.503 1.00 89.50 188 LEU A CA 1
ATOM 1471 C C . LEU A 1 188 ? -22.496 -15.889 36.954 1.00 89.50 188 LEU A C 1
ATOM 1473 O O . LEU A 1 188 ? -22.544 -14.686 37.217 1.00 89.50 188 LEU A O 1
ATOM 1477 N N . VAL A 1 189 ? -22.475 -16.841 37.883 1.00 87.06 189 VAL A N 1
ATOM 1478 C CA . VAL A 1 189 ? -22.471 -16.621 39.336 1.00 87.06 189 VAL A CA 1
ATOM 1479 C C . VAL A 1 189 ? -21.111 -17.025 39.888 1.00 87.06 189 VAL A C 1
ATOM 1481 O O . VAL A 1 189 ? -20.577 -18.056 39.473 1.00 87.06 189 VAL A O 1
ATOM 1484 N N . SER A 1 190 ? -20.572 -16.265 40.849 1.00 81.62 190 SER A N 1
ATOM 1485 C CA . SER A 1 190 ? -19.361 -16.672 41.569 1.00 81.62 190 SER A CA 1
ATOM 1486 C C . SER A 1 190 ? -19.435 -18.113 42.059 1.00 81.62 190 SER A C 1
ATOM 1488 O O . SER A 1 190 ? -20.464 -18.578 42.571 1.00 81.62 190 SER A O 1
ATOM 1490 N N . ALA A 1 191 ? -18.307 -18.800 41.906 1.00 78.12 191 ALA A N 1
ATOM 1491 C CA . ALA A 1 191 ? -18.174 -20.191 42.276 1.00 78.12 191 ALA A CA 1
ATOM 1492 C C . ALA A 1 191 ? -18.458 -20.391 43.778 1.00 78.12 191 ALA A C 1
ATOM 1494 O O . ALA A 1 191 ? -18.166 -19.531 44.616 1.00 78.12 191 ALA A O 1
ATOM 1495 N N . SER A 1 192 ? -19.084 -21.516 44.122 1.00 72.12 192 SER A N 1
ATOM 1496 C CA . SER A 1 192 ? -19.272 -21.915 45.521 1.00 72.12 192 SER A CA 1
ATOM 1497 C C . SER A 1 192 ? -17.929 -22.208 46.190 1.00 72.12 192 SER A C 1
ATOM 1499 O O . SER A 1 192 ? -16.975 -22.581 45.525 1.00 72.12 192 SER A O 1
ATOM 1501 N N . ALA A 1 193 ? -17.868 -22.182 47.524 1.00 69.00 193 ALA A N 1
ATOM 1502 C CA . ALA A 1 193 ? -16.671 -22.615 48.261 1.00 69.00 193 ALA A CA 1
ATOM 1503 C C . ALA A 1 193 ? -16.212 -24.058 47.926 1.00 69.00 193 ALA A C 1
ATOM 1505 O O . ALA A 1 193 ? -15.078 -24.430 48.212 1.00 69.00 193 ALA A O 1
ATOM 1506 N N . SER A 1 194 ? -17.096 -24.865 47.333 1.00 66.00 194 SER A N 1
ATOM 1507 C CA . SER A 1 194 ? -16.885 -26.253 46.920 1.00 66.00 194 SER A CA 1
ATOM 1508 C C . SER A 1 194 ? -16.328 -26.437 45.499 1.00 66.00 194 SER A C 1
ATOM 1510 O O . SER A 1 194 ? -15.925 -27.549 45.172 1.00 66.00 194 SER A O 1
ATOM 1512 N N . SER A 1 195 ? -16.305 -25.405 44.646 1.00 70.88 195 SER A N 1
ATOM 1513 C CA . SER A 1 195 ? -15.866 -25.509 43.243 1.00 70.88 195 SER A CA 1
ATOM 1514 C C . SER A 1 195 ? -15.155 -24.235 42.790 1.00 70.88 195 SER A C 1
ATOM 1516 O O . SER A 1 195 ? -15.485 -23.145 43.236 1.00 70.88 195 SER A O 1
ATOM 1518 N N . SER A 1 196 ? -14.184 -24.350 41.885 1.00 72.75 196 SER A N 1
ATOM 1519 C CA . SER A 1 196 ? -13.546 -23.197 41.230 1.00 72.75 196 SER A CA 1
ATOM 1520 C C . SER A 1 196 ? -14.278 -22.744 39.960 1.00 72.75 196 SER A C 1
ATOM 1522 O O . SER A 1 196 ? -13.958 -21.694 39.406 1.00 72.75 196 SER A O 1
ATOM 1524 N N . ILE A 1 197 ? -15.253 -23.525 39.484 1.00 81.94 197 ILE A N 1
ATOM 1525 C CA . ILE A 1 197 ? -15.990 -23.274 38.241 1.00 81.94 197 ILE A CA 1
ATOM 1526 C C . ILE A 1 197 ? -17.260 -22.474 38.567 1.00 81.94 197 ILE A C 1
ATOM 1528 O O . ILE A 1 197 ? -17.997 -22.880 39.476 1.00 81.94 197 ILE A O 1
ATOM 1532 N N . PRO A 1 198 ? -17.551 -21.376 37.838 1.00 87.50 198 PRO A N 1
ATOM 1533 C CA . PRO A 1 198 ? -18.711 -20.531 38.112 1.00 87.50 198 PRO A CA 1
ATOM 1534 C C . PRO A 1 198 ? -20.035 -21.294 37.977 1.00 87.50 198 PRO A C 1
ATOM 1536 O O . PRO A 1 198 ? -20.119 -22.326 37.308 1.00 87.50 198 PRO A O 1
ATOM 1539 N N . GLY A 1 199 ? -21.078 -20.773 38.618 1.00 88.50 199 GLY A N 1
ATOM 1540 C CA . GLY A 1 199 ? -22.461 -21.199 38.402 1.00 88.50 199 GLY A CA 1
ATOM 1541 C C . GLY A 1 199 ? -23.090 -20.486 37.204 1.00 88.50 199 GLY A C 1
ATOM 1542 O O . GLY A 1 199 ? -22.564 -19.481 36.726 1.00 88.50 199 GLY A O 1
ATOM 1543 N N . LEU A 1 200 ? -24.242 -20.972 36.744 1.00 89.62 200 LEU A N 1
ATOM 1544 C CA . LEU A 1 200 ? -24.996 -20.385 35.632 1.00 89.62 200 LEU A CA 1
ATOM 1545 C C . LEU A 1 200 ? -26.445 -20.137 36.057 1.00 89.62 200 LEU A C 1
ATOM 1547 O O . LEU A 1 200 ? -27.076 -20.996 36.669 1.00 89.62 200 LEU A O 1
ATOM 1551 N N . VAL A 1 201 ? -26.983 -18.972 35.706 1.00 91.31 201 VAL A N 1
ATOM 1552 C CA . VAL A 1 201 ? -28.413 -18.659 35.805 1.00 91.31 201 VAL A CA 1
ATOM 1553 C C . VAL A 1 201 ? -28.932 -18.375 34.406 1.00 91.31 201 VAL A C 1
ATOM 1555 O O . VAL A 1 201 ? -28.326 -17.584 33.686 1.00 91.31 201 VAL A O 1
ATOM 1558 N N . VAL A 1 202 ? -30.055 -18.989 34.036 1.00 91.31 202 VAL A N 1
ATOM 1559 C CA . VAL A 1 202 ? -30.773 -18.710 32.785 1.00 91.31 202 VAL A CA 1
ATOM 1560 C C . VAL A 1 202 ? -32.223 -18.362 33.103 1.00 91.31 202 VAL A C 1
ATOM 1562 O O . VAL A 1 202 ? -32.888 -19.060 33.863 1.00 91.31 202 VAL A O 1
ATOM 1565 N N . ILE A 1 203 ? -32.709 -17.276 32.514 1.00 91.38 203 ILE A N 1
ATOM 1566 C CA . ILE A 1 203 ? -34.049 -16.718 32.667 1.00 91.38 203 ILE A CA 1
ATOM 1567 C C . ILE A 1 203 ? -34.704 -16.685 31.291 1.00 91.38 203 ILE A C 1
ATOM 1569 O O . ILE A 1 203 ? -34.166 -16.107 30.349 1.00 91.38 203 ILE A O 1
ATOM 1573 N N . ILE A 1 204 ? -35.890 -17.271 31.175 1.00 90.62 204 ILE A N 1
ATOM 1574 C CA . ILE A 1 204 ? -36.718 -17.216 29.970 1.00 90.62 204 ILE A CA 1
ATOM 1575 C C . ILE A 1 204 ? -37.610 -15.964 30.054 1.00 90.62 204 ILE A C 1
ATOM 1577 O O . ILE A 1 204 ? -38.525 -15.949 30.881 1.00 90.62 204 ILE A O 1
ATOM 1581 N N . PRO A 1 205 ? -37.406 -14.918 29.227 1.00 89.12 205 PRO A N 1
ATOM 1582 C CA . PRO A 1 205 ? -38.045 -13.618 29.437 1.00 89.12 205 PRO A CA 1
ATOM 1583 C C . PRO A 1 205 ? -39.568 -13.622 29.363 1.00 89.12 205 PRO A C 1
ATOM 1585 O O . PRO A 1 205 ? -40.204 -12.856 30.079 1.00 89.12 205 PRO A O 1
ATOM 1588 N N . THR A 1 206 ? -40.144 -14.451 28.488 1.00 87.38 206 THR A N 1
ATOM 1589 C CA . THR A 1 206 ? -41.592 -14.509 28.227 1.00 87.38 206 THR A CA 1
ATOM 1590 C C . THR A 1 206 ? -42.358 -15.333 29.253 1.00 87.38 206 THR A C 1
ATOM 1592 O O . THR A 1 206 ? -43.509 -15.025 29.540 1.00 87.38 206 THR A O 1
ATOM 1595 N N . THR A 1 207 ? -41.744 -16.384 29.801 1.00 87.25 207 THR A N 1
ATOM 1596 C CA . THR A 1 207 ? -42.394 -17.280 30.774 1.00 87.25 207 THR A CA 1
ATOM 1597 C C . THR A 1 207 ? -42.019 -16.955 32.215 1.00 87.25 207 THR A C 1
ATOM 1599 O O . THR A 1 207 ? -42.711 -17.376 33.135 1.00 87.25 207 THR A O 1
ATOM 1602 N N . GLY A 1 208 ? -40.916 -16.233 32.430 1.00 86.25 208 GLY A N 1
ATOM 1603 C CA . GLY A 1 208 ? -40.380 -15.959 33.760 1.00 86.25 208 GLY A CA 1
ATOM 1604 C C . GLY A 1 208 ? -39.712 -17.172 34.409 1.00 86.25 208 GLY A C 1
ATOM 1605 O O . GLY A 1 208 ? -39.367 -17.102 35.588 1.00 86.25 208 GLY A O 1
ATOM 1606 N N . LYS A 1 209 ? -39.520 -18.281 33.679 1.00 90.06 209 LYS A N 1
ATOM 1607 C CA . LYS A 1 209 ? -38.823 -19.466 34.191 1.00 90.06 209 LYS A CA 1
ATOM 1608 C C . LYS A 1 209 ? -37.340 -19.150 34.397 1.00 90.06 209 LYS A C 1
ATOM 1610 O O . LYS A 1 209 ? -36.656 -18.755 33.456 1.00 90.06 209 LYS A O 1
ATOM 1615 N N . VAL A 1 210 ? -36.855 -19.361 35.612 1.00 90.94 210 VAL A N 1
ATOM 1616 C CA . VAL A 1 210 ? -35.461 -19.222 36.033 1.00 90.94 210 VAL A CA 1
ATOM 1617 C C . VAL A 1 210 ? -34.914 -20.601 36.361 1.00 90.94 210 VAL A C 1
ATOM 1619 O O . VAL A 1 210 ? -35.528 -21.339 37.132 1.00 90.94 210 VAL A O 1
ATOM 1622 N N . THR A 1 211 ? -33.745 -20.925 35.826 1.00 90.06 211 THR A N 1
ATOM 1623 C CA . THR A 1 211 ? -32.990 -22.126 36.181 1.00 90.06 211 THR A CA 1
ATOM 1624 C C . THR A 1 211 ? -31.612 -21.716 36.686 1.00 90.06 211 THR A C 1
ATOM 1626 O O . THR A 1 211 ? -30.921 -20.928 36.040 1.00 90.06 211 THR A O 1
ATOM 1629 N N . TYR A 1 212 ? -31.225 -22.233 37.851 1.00 89.31 212 TYR A N 1
ATOM 1630 C CA . TYR A 1 212 ? -29.932 -21.987 38.481 1.00 89.31 212 TYR A CA 1
ATOM 1631 C C . TYR A 1 212 ? -29.151 -23.290 38.648 1.00 89.31 212 TYR A C 1
ATOM 1633 O O . TYR A 1 212 ? -29.653 -24.257 39.224 1.00 89.31 212 TYR A O 1
ATOM 1641 N N . TRP A 1 213 ? -27.899 -23.273 38.196 1.00 87.06 213 TRP A N 1
ATOM 1642 C CA . TRP A 1 213 ? -26.914 -24.325 38.405 1.00 87.06 213 TRP A CA 1
ATOM 1643 C C . TRP A 1 213 ? -25.764 -23.800 39.263 1.00 87.06 213 TRP A C 1
ATOM 1645 O O . TRP A 1 213 ? -25.153 -22.779 38.941 1.00 87.06 213 TRP A O 1
ATOM 1655 N N . GLU A 1 214 ? -25.450 -24.515 40.344 1.00 83.50 214 GLU A N 1
ATOM 1656 C CA . GLU A 1 214 ? -24.418 -24.106 41.304 1.00 83.50 214 GLU A CA 1
ATOM 1657 C C . GLU A 1 214 ? -23.011 -24.068 40.686 1.00 83.50 214 GLU A C 1
ATOM 1659 O O . GLU A 1 214 ? -22.232 -23.164 40.979 1.00 83.50 214 GLU A O 1
ATOM 1664 N N . SER A 1 215 ? -22.710 -25.018 39.799 1.00 84.31 215 SER A N 1
ATOM 1665 C CA . SER A 1 215 ? -21.499 -25.040 38.981 1.00 84.31 215 SER A CA 1
ATOM 1666 C C . SER A 1 215 ? -21.833 -25.553 37.585 1.00 84.31 215 SER A C 1
ATOM 1668 O O . SER A 1 215 ? -22.608 -26.499 37.435 1.00 84.31 215 SER A O 1
ATOM 1670 N N . VAL A 1 216 ? -21.224 -24.943 36.569 1.00 82.69 216 VAL A N 1
ATOM 1671 C CA . VAL A 1 216 ? -21.377 -25.321 35.155 1.00 82.69 216 VAL A CA 1
ATOM 1672 C C . VAL A 1 216 ? -20.930 -26.780 34.924 1.00 82.69 216 VAL A C 1
ATOM 1674 O O . VAL A 1 216 ? -21.569 -27.511 34.171 1.00 82.69 216 VAL A O 1
ATOM 1677 N N . SER A 1 217 ? -19.900 -27.242 35.644 1.00 74.88 217 SER A N 1
ATOM 1678 C CA . SER A 1 217 ? -19.387 -28.623 35.567 1.00 74.88 217 SER A CA 1
ATOM 1679 C C . SER A 1 217 ? -20.383 -29.674 36.071 1.00 74.88 217 SER A C 1
ATOM 1681 O O . SER A 1 217 ? -20.685 -30.629 35.362 1.00 74.88 217 SER A O 1
ATOM 1683 N N . SER A 1 218 ? -20.964 -29.466 37.258 1.00 64.69 218 SER A N 1
ATOM 1684 C CA . SER A 1 218 ? -21.961 -30.365 37.864 1.00 64.69 218 SER A CA 1
ATOM 1685 C C . SER A 1 218 ? -23.235 -30.513 37.029 1.00 64.69 218 SER A C 1
ATOM 1687 O O . SER A 1 218 ? -23.996 -31.462 37.218 1.00 64.69 218 SER A O 1
ATOM 1689 N N . ALA A 1 219 ? -23.491 -29.554 36.142 1.00 57.81 219 ALA A N 1
ATOM 1690 C CA . ALA A 1 219 ? -24.672 -29.502 35.301 1.00 57.81 219 ALA A CA 1
ATOM 1691 C C . ALA A 1 219 ? -24.465 -30.151 33.917 1.00 57.81 219 ALA A C 1
ATOM 1693 O O . ALA A 1 219 ? -25.448 -30.543 33.297 1.00 57.81 219 ALA A O 1
ATOM 1694 N N . ALA A 1 220 ? -23.224 -30.304 33.437 1.00 55.47 220 ALA A N 1
ATOM 1695 C CA . ALA A 1 220 ? -22.927 -30.904 32.130 1.00 55.47 220 ALA A CA 1
ATOM 1696 C C . ALA A 1 220 ? -22.983 -32.448 32.130 1.00 55.47 220 ALA A C 1
ATOM 1698 O O . ALA A 1 220 ? -23.214 -33.057 31.090 1.00 55.47 220 ALA A O 1
ATOM 1699 N N . THR A 1 221 ? -22.876 -33.099 33.294 1.00 52.53 221 THR A N 1
ATOM 1700 C CA . THR A 1 221 ? -23.006 -34.565 33.463 1.00 52.53 221 THR A CA 1
ATOM 1701 C C . THR A 1 221 ? -24.456 -35.081 33.322 1.00 52.53 221 THR A C 1
ATOM 1703 O O . THR A 1 221 ? -24.741 -36.244 33.601 1.00 52.53 221 THR A O 1
ATOM 1706 N N . TYR A 1 222 ? -25.392 -34.217 32.909 1.00 51.59 222 TYR A N 1
ATOM 1707 C CA . TYR A 1 222 ? -26.846 -34.434 32.904 1.00 51.59 222 TYR A CA 1
ATOM 1708 C C . TYR A 1 222 ? -27.335 -35.539 31.949 1.00 51.59 222 TYR A C 1
ATOM 1710 O O . TYR A 1 222 ? -28.405 -36.101 32.179 1.00 51.59 222 TYR A O 1
ATOM 1718 N N . ASP A 1 223 ? -26.551 -35.907 30.929 1.00 48.56 223 ASP A N 1
ATOM 1719 C CA . ASP A 1 223 ? -26.956 -36.917 29.932 1.00 48.56 223 ASP A CA 1
ATOM 1720 C C . ASP A 1 223 ? -26.966 -38.363 30.487 1.00 48.56 223 ASP A C 1
ATOM 1722 O O . ASP A 1 223 ? -27.446 -39.304 29.853 1.00 48.56 223 ASP A O 1
ATOM 1726 N N . LEU A 1 224 ? -26.502 -38.558 31.729 1.00 43.16 224 LEU A N 1
ATOM 1727 C CA . LEU A 1 224 ? -26.497 -39.841 32.432 1.00 43.16 224 LEU A CA 1
ATOM 1728 C C . LEU A 1 224 ? -27.458 -39.806 33.637 1.00 43.16 224 LEU A C 1
ATOM 1730 O O . LEU A 1 224 ? -27.050 -39.668 34.781 1.00 43.16 224 LEU A O 1
ATOM 1734 N N . ARG A 1 225 ? -28.761 -39.912 33.340 1.00 43.72 225 ARG A N 1
ATOM 1735 C CA . ARG A 1 225 ? -29.881 -40.417 34.175 1.00 43.72 225 ARG A CA 1
ATOM 1736 C C . ARG A 1 225 ? -29.761 -40.274 35.720 1.00 43.72 225 ARG A C 1
ATOM 1738 O O . ARG A 1 225 ? -29.028 -41.028 36.346 1.00 43.72 225 ARG A O 1
ATOM 1745 N N . LEU A 1 226 ? -30.673 -39.466 36.305 1.00 41.72 226 LEU A N 1
ATOM 1746 C CA . LEU A 1 226 ? -31.366 -39.601 37.623 1.00 41.72 226 LEU A CA 1
ATOM 1747 C C . LEU A 1 226 ? -31.243 -38.533 38.741 1.00 41.72 226 LEU A C 1
ATOM 1749 O O . LEU A 1 226 ? -31.984 -38.670 39.712 1.00 41.72 226 LEU A O 1
ATOM 1753 N N . GLN A 1 227 ? -30.503 -37.420 38.637 1.00 44.38 227 GLN A N 1
ATOM 1754 C CA . GLN A 1 227 ? -30.635 -36.327 39.636 1.00 44.38 227 GLN A CA 1
ATOM 1755 C C . GLN A 1 227 ? -30.679 -34.919 39.013 1.00 44.38 227 GLN A C 1
ATOM 1757 O O . GLN A 1 227 ? -29.784 -34.505 38.282 1.00 44.38 227 GLN A O 1
ATOM 1762 N N . ARG A 1 228 ? -31.762 -34.171 39.292 1.00 51.94 228 ARG A N 1
ATOM 1763 C CA . ARG A 1 228 ? -31.945 -32.763 38.894 1.00 51.94 228 ARG A CA 1
ATOM 1764 C C . ARG A 1 228 ? -31.070 -31.864 39.782 1.00 51.94 228 ARG A C 1
ATOM 1766 O O . ARG A 1 228 ? -31.538 -31.387 40.807 1.00 51.94 228 ARG A O 1
ATOM 1773 N N . ASN A 1 229 ? -29.827 -31.604 39.379 1.00 58.50 229 ASN A N 1
ATOM 1774 C CA . ASN A 1 229 ? -28.896 -30.739 40.127 1.00 58.50 229 ASN A CA 1
ATOM 1775 C C . ASN A 1 229 ? -29.057 -29.227 39.831 1.00 58.50 229 ASN A C 1
ATOM 1777 O O . ASN A 1 229 ? -28.155 -28.441 40.113 1.00 58.50 229 ASN A O 1
ATOM 1781 N N . GLY A 1 230 ? -30.191 -28.810 39.253 1.00 70.62 230 GLY A N 1
ATOM 1782 C CA . GLY A 1 230 ? -30.529 -27.405 39.002 1.00 70.62 230 GLY A CA 1
ATOM 1783 C C . GLY A 1 230 ? -31.828 -27.010 39.704 1.00 70.62 230 GLY A C 1
ATOM 1784 O O . GLY A 1 230 ? -32.794 -27.775 39.699 1.00 70.62 230 GLY A O 1
ATOM 1785 N N . VAL A 1 231 ? -31.854 -25.821 40.306 1.00 83.94 231 VAL A N 1
ATOM 1786 C CA . VAL A 1 231 ? -33.046 -25.266 40.964 1.00 83.94 231 VAL A CA 1
ATOM 1787 C C . VAL A 1 231 ? -33.852 -24.490 39.930 1.00 83.94 231 VAL A C 1
ATOM 1789 O O . VAL A 1 231 ? -33.310 -23.611 39.263 1.00 83.94 231 VAL A O 1
ATOM 1792 N N . GLU A 1 232 ? -35.139 -24.805 39.792 1.00 87.94 232 GLU A N 1
ATOM 1793 C CA . GLU A 1 232 ? -36.060 -24.084 38.908 1.00 87.94 232 GLU A CA 1
ATOM 1794 C C . GLU A 1 232 ? -37.053 -23.245 39.721 1.00 87.94 232 GLU A C 1
ATOM 1796 O O . GLU A 1 232 ? -37.540 -23.676 40.766 1.00 87.94 232 GLU A O 1
ATOM 1801 N N . PHE A 1 233 ? -37.380 -22.054 39.225 1.00 89.00 233 PHE A N 1
ATOM 1802 C CA . PHE A 1 233 ? -38.383 -21.156 39.799 1.00 89.00 233 PHE A CA 1
ATOM 1803 C C . PHE A 1 233 ? -39.119 -20.412 38.681 1.00 89.00 233 PHE A C 1
ATOM 1805 O O . PHE A 1 233 ? -38.548 -20.184 37.620 1.00 89.00 233 PHE A O 1
ATOM 1812 N N . SER A 1 234 ? -40.373 -20.012 38.893 1.00 90.25 234 SER A N 1
ATOM 1813 C CA . SER A 1 234 ? -41.129 -19.213 37.919 1.00 90.25 234 SER A CA 1
ATOM 1814 C C . SER A 1 234 ? -41.494 -17.865 38.522 1.00 90.25 234 SER A C 1
ATOM 1816 O O . SER A 1 234 ? -42.218 -17.798 39.514 1.00 90.25 234 SER A O 1
ATOM 1818 N N . ILE A 1 235 ? -40.999 -16.784 37.923 1.00 89.25 235 ILE A N 1
ATOM 1819 C CA . ILE A 1 235 ? -41.325 -15.414 38.328 1.00 89.25 235 ILE A CA 1
ATOM 1820 C C . ILE A 1 235 ? -42.793 -15.128 37.974 1.00 89.25 235 ILE A C 1
ATOM 1822 O O . ILE A 1 235 ? -43.201 -15.404 36.845 1.00 89.25 235 ILE A O 1
ATOM 1826 N N . PRO A 1 236 ? -43.597 -14.544 38.882 1.00 86.50 236 PRO A N 1
ATOM 1827 C CA . PRO A 1 236 ? -44.961 -14.144 38.559 1.00 86.50 236 PRO A CA 1
ATOM 1828 C C . PRO A 1 236 ? -44.951 -12.872 37.689 1.00 86.50 236 PRO A C 1
ATOM 1830 O O . PRO A 1 236 ? -44.818 -11.746 38.183 1.00 86.50 236 PRO A O 1
ATOM 1833 N N . LEU A 1 237 ? -45.066 -13.066 36.374 1.00 85.38 237 LEU A N 1
ATOM 1834 C CA . LEU A 1 237 ? -45.159 -12.002 35.371 1.00 85.38 237 LEU A CA 1
ATOM 1835 C C . LEU A 1 237 ? -46.604 -11.504 35.211 1.00 85.38 237 LEU A C 1
ATOM 1837 O O . LEU A 1 237 ? -47.559 -12.269 35.344 1.00 85.38 237 LEU A O 1
ATOM 1841 N N . SER A 1 238 ? -46.761 -10.219 34.902 1.00 83.62 238 SER A N 1
ATOM 1842 C CA . SER A 1 238 ? -48.039 -9.618 34.497 1.00 83.62 238 SER A CA 1
ATOM 1843 C C . SER A 1 238 ? -48.328 -9.938 33.024 1.00 83.62 238 SER A C 1
ATOM 1845 O O . SER A 1 238 ? -47.422 -10.279 32.265 1.00 83.62 238 SER A O 1
ATOM 1847 N N . PHE A 1 239 ? -49.583 -9.814 32.585 1.00 79.81 239 PHE A N 1
ATOM 1848 C CA . PHE A 1 239 ? -49.953 -10.117 31.199 1.00 79.81 239 PHE A CA 1
ATOM 1849 C C . PHE A 1 239 ? -49.149 -9.269 30.194 1.00 79.81 239 PHE A C 1
ATOM 1851 O O . PHE A 1 239 ? -49.170 -8.041 30.257 1.00 79.81 239 PHE A O 1
ATOM 1858 N N . GLY A 1 240 ? -48.430 -9.930 29.280 1.00 79.69 240 GLY A N 1
ATOM 1859 C CA . GLY A 1 240 ? -47.589 -9.286 28.259 1.00 79.69 240 GLY A CA 1
ATOM 1860 C C . GLY A 1 240 ? -46.254 -8.715 28.761 1.00 79.69 240 GLY A C 1
ATOM 1861 O O . GLY A 1 240 ? -45.478 -8.188 27.963 1.00 79.69 240 GLY A O 1
ATOM 1862 N N . GLU A 1 241 ? -45.959 -8.822 30.056 1.00 85.62 241 GLU A N 1
ATOM 1863 C CA . GLU A 1 241 ? -44.697 -8.374 30.638 1.00 85.62 241 GLU A CA 1
ATOM 1864 C C . GLU A 1 241 ? -43.563 -9.354 30.333 1.00 85.62 241 GLU A C 1
ATOM 1866 O O . GLU A 1 241 ? -43.742 -10.571 30.370 1.00 85.62 241 GLU A O 1
ATOM 1871 N N . LYS A 1 242 ? -42.376 -8.816 30.058 1.00 87.69 242 LYS A N 1
ATOM 1872 C CA . LYS A 1 242 ? -41.168 -9.595 29.780 1.00 87.69 242 LYS A CA 1
ATOM 1873 C C . LYS A 1 242 ? -40.032 -9.110 30.671 1.00 87.69 242 LYS A C 1
ATOM 1875 O O . LYS A 1 242 ? -39.979 -7.928 31.013 1.00 87.69 242 LYS A O 1
ATOM 1880 N N . VAL A 1 243 ? -39.116 -10.002 31.034 1.00 89.19 243 VAL A N 1
ATOM 1881 C CA . VAL A 1 243 ? -37.852 -9.608 31.683 1.00 89.19 243 VAL A CA 1
ATOM 1882 C C . VAL A 1 243 ? -36.965 -8.921 30.635 1.00 89.19 243 VAL A C 1
ATOM 1884 O O . VAL A 1 243 ? -36.685 -9.524 29.605 1.00 89.19 243 VAL A O 1
ATOM 1887 N N . ASP A 1 244 ? -36.544 -7.675 30.868 1.00 85.50 244 ASP A N 1
ATOM 1888 C CA . ASP A 1 244 ? -35.710 -6.900 29.925 1.00 85.50 244 ASP A CA 1
ATOM 1889 C C . ASP A 1 244 ? -34.213 -7.016 30.256 1.00 85.50 244 ASP A C 1
ATOM 1891 O O . ASP A 1 244 ? -33.389 -7.219 29.366 1.00 85.50 244 ASP A O 1
ATOM 1895 N N . GLN A 1 245 ? -33.840 -6.943 31.539 1.00 87.44 245 GLN A N 1
ATOM 1896 C CA . GLN A 1 245 ? -32.446 -7.054 31.978 1.00 87.44 245 GLN A CA 1
ATOM 1897 C C . GLN A 1 245 ? -32.335 -7.853 33.283 1.00 87.44 245 GLN A C 1
ATOM 1899 O O . GLN A 1 245 ? -33.176 -7.738 34.175 1.00 87.44 245 GLN A O 1
ATOM 1904 N N . ALA A 1 246 ? -31.251 -8.621 33.419 1.00 90.44 246 ALA A N 1
ATOM 1905 C CA . ALA A 1 246 ? -30.821 -9.208 34.682 1.00 90.44 246 ALA A CA 1
ATOM 1906 C C . ALA A 1 246 ? -29.400 -8.736 35.010 1.00 90.44 246 ALA A C 1
ATOM 1908 O O . ALA A 1 246 ? -28.462 -8.961 34.246 1.00 90.44 246 ALA A O 1
ATOM 1909 N N . LEU A 1 247 ? -29.239 -8.064 36.145 1.00 89.00 247 LEU A N 1
ATOM 1910 C CA . LEU A 1 247 ? -27.952 -7.618 36.664 1.00 89.00 247 LEU A CA 1
ATOM 1911 C C . LEU A 1 247 ? -27.509 -8.563 37.780 1.00 89.00 247 LEU A C 1
ATOM 1913 O O . LEU A 1 247 ? -28.209 -8.703 38.781 1.00 89.00 247 LEU A O 1
ATOM 1917 N N . ASN A 1 248 ? -26.329 -9.166 37.636 1.00 88.06 248 ASN A N 1
ATOM 1918 C CA . ASN A 1 248 ? -25.682 -9.873 38.736 1.00 88.06 248 ASN A CA 1
ATOM 1919 C C . ASN A 1 248 ? -25.025 -8.848 39.680 1.00 88.06 248 ASN A C 1
ATOM 1921 O O . ASN A 1 248 ? -23.995 -8.258 39.353 1.00 88.06 248 ASN A O 1
ATOM 1925 N N . ALA A 1 249 ? -25.625 -8.635 40.851 1.00 84.50 249 ALA A N 1
ATOM 1926 C CA . ALA A 1 249 ? -25.083 -7.820 41.935 1.00 84.50 249 ALA A CA 1
ATOM 1927 C C . ALA A 1 249 ? -24.317 -8.674 42.975 1.00 84.50 249 ALA A C 1
ATOM 1929 O O . ALA A 1 249 ? -24.078 -8.238 44.099 1.00 84.50 249 ALA A O 1
ATOM 1930 N N . GLU A 1 250 ? -23.815 -9.844 42.579 1.00 76.12 250 GLU A N 1
ATOM 1931 C CA . GLU A 1 250 ? -22.948 -10.750 43.342 1.00 76.12 250 GLU A CA 1
ATOM 1932 C C . GLU A 1 250 ? -23.429 -10.974 44.788 1.00 76.12 250 GLU A C 1
ATOM 1934 O O . GLU A 1 250 ? -24.533 -11.466 44.991 1.00 76.12 250 GLU A O 1
ATOM 1939 N N . SER A 1 251 ? -22.632 -10.610 45.801 1.00 68.38 251 SER A N 1
ATOM 1940 C CA . SER A 1 251 ? -22.873 -10.833 47.236 1.00 68.38 251 SER A CA 1
ATOM 1941 C C . SER A 1 251 ? -24.237 -10.367 47.764 1.00 68.38 251 SER A C 1
ATOM 1943 O O . SER A 1 251 ? -24.647 -10.824 48.836 1.00 68.38 251 SER A O 1
ATOM 1945 N N . THR A 1 252 ? -24.948 -9.496 47.040 1.00 76.25 252 THR A N 1
ATOM 1946 C CA . THR A 1 252 ? -26.322 -9.106 47.368 1.00 76.25 252 THR A CA 1
ATOM 1947 C C . THR A 1 252 ? -27.367 -9.942 46.642 1.00 76.25 252 THR A C 1
ATOM 1949 O O . THR A 1 252 ? -28.364 -10.260 47.278 1.00 76.25 252 THR A O 1
ATOM 1952 N N . GLY A 1 253 ? -27.159 -10.352 45.388 1.00 85.56 253 GLY A N 1
ATOM 1953 C CA . GLY A 1 253 ? -28.080 -11.159 44.574 1.00 85.56 253 GLY A CA 1
ATOM 1954 C C . GLY A 1 253 ? -28.209 -10.639 43.138 1.00 85.56 253 GLY A C 1
ATOM 1955 O O . GLY A 1 253 ? -27.304 -9.997 42.617 1.00 85.56 253 GLY A O 1
ATOM 1956 N N . PHE A 1 254 ? -29.340 -10.902 42.493 1.00 89.81 254 PHE A N 1
ATOM 1957 C CA . PHE A 1 254 ? -29.689 -10.425 41.156 1.00 89.81 254 PHE A CA 1
ATOM 1958 C C . PHE A 1 254 ? -30.742 -9.323 41.207 1.00 89.81 254 PHE A C 1
ATOM 1960 O O . PHE A 1 254 ? -31.594 -9.301 42.094 1.00 89.81 254 PHE A O 1
ATOM 1967 N N . ILE A 1 255 ? -30.714 -8.439 40.214 1.00 90.62 255 ILE A N 1
ATOM 1968 C CA . ILE A 1 255 ? -31.734 -7.409 40.012 1.00 90.62 255 ILE A CA 1
ATOM 1969 C C . ILE A 1 255 ? -32.321 -7.594 38.628 1.00 90.62 255 ILE A C 1
ATOM 1971 O O . ILE A 1 255 ? -31.598 -7.589 37.633 1.00 90.62 255 ILE A O 1
ATOM 1975 N N . LEU A 1 256 ? -33.632 -7.778 38.587 1.00 90.75 256 LEU A N 1
ATOM 1976 C CA . LEU A 1 256 ? -34.405 -8.001 37.380 1.00 90.75 256 LEU A CA 1
ATOM 1977 C C . LEU A 1 256 ? -35.202 -6.744 37.066 1.00 90.75 256 LEU A C 1
ATOM 1979 O O . LEU A 1 256 ? -35.893 -6.219 37.941 1.00 90.75 256 LEU A O 1
ATOM 1983 N N . THR A 1 257 ? -35.134 -6.291 35.822 1.00 89.62 257 THR A N 1
ATOM 1984 C CA . THR A 1 257 ? -36.016 -5.250 35.294 1.00 89.62 257 THR A CA 1
ATOM 1985 C C . THR A 1 257 ? -36.982 -5.849 34.292 1.00 89.62 257 THR A C 1
ATOM 1987 O O . THR A 1 257 ? -36.656 -6.791 33.564 1.00 89.62 257 THR A O 1
ATOM 1990 N N . PHE A 1 258 ? -38.188 -5.299 34.257 1.00 87.88 258 PHE A N 1
ATOM 1991 C CA . PHE A 1 258 ? -39.260 -5.783 33.399 1.00 87.88 258 PHE A CA 1
ATOM 1992 C C . PHE A 1 258 ? -39.685 -4.702 32.403 1.00 87.88 258 PHE A C 1
ATOM 1994 O O . PHE A 1 258 ? -39.562 -3.509 32.678 1.00 87.88 258 PHE A O 1
ATOM 2001 N N . SER A 1 259 ? -40.250 -5.113 31.266 1.00 85.50 259 SER A N 1
ATOM 2002 C CA . SER A 1 259 ? -40.764 -4.213 30.220 1.00 85.50 259 SER A CA 1
ATOM 2003 C C . SER A 1 259 ? -41.883 -3.280 30.702 1.00 85.50 259 SER A C 1
ATOM 2005 O O . SER A 1 259 ? -42.169 -2.273 30.065 1.00 85.50 259 SER A O 1
ATOM 2007 N N . SER A 1 260 ? -42.509 -3.601 31.835 1.00 80.81 260 SER A N 1
ATOM 2008 C CA . SER A 1 260 ? -43.501 -2.776 32.533 1.00 80.81 260 SER A CA 1
ATOM 2009 C C . SER A 1 260 ? -42.891 -1.613 33.337 1.00 80.81 260 SER A C 1
ATOM 2011 O O . SER A 1 260 ? -43.632 -0.792 33.872 1.00 80.81 260 SER A O 1
ATOM 2013 N N . GLY A 1 261 ? -41.562 -1.577 33.496 1.00 75.38 261 GLY A N 1
ATOM 2014 C CA . GLY A 1 261 ? -40.859 -0.693 34.430 1.00 75.38 261 GLY A CA 1
ATOM 2015 C C . GLY A 1 261 ? -40.783 -1.223 35.868 1.00 75.38 261 GLY A C 1
ATOM 2016 O O . GLY A 1 261 ? -40.187 -0.569 36.722 1.00 75.38 261 GLY A O 1
ATOM 2017 N N . ARG A 1 262 ? -41.351 -2.405 36.166 1.00 82.25 262 ARG A N 1
ATOM 2018 C CA . ARG A 1 262 ? -41.188 -3.055 37.479 1.00 82.25 262 ARG A CA 1
ATOM 2019 C C . ARG A 1 262 ? -39.746 -3.518 37.690 1.00 82.25 262 ARG A C 1
ATOM 2021 O O . ARG A 1 262 ? -38.991 -3.729 36.739 1.00 82.25 262 ARG A O 1
ATOM 2028 N N . ILE A 1 263 ? -39.385 -3.714 38.957 1.00 85.62 263 ILE A N 1
ATOM 2029 C CA . ILE A 1 263 ? -38.063 -4.187 39.377 1.00 85.62 263 ILE A CA 1
ATOM 2030 C C . ILE A 1 263 ? -38.239 -5.258 40.451 1.00 85.62 263 ILE A C 1
ATOM 2032 O O . ILE A 1 263 ? -39.083 -5.122 41.342 1.00 85.62 263 ILE A O 1
ATOM 2036 N N . ALA A 1 264 ? -37.440 -6.317 40.385 1.00 88.38 264 ALA A N 1
ATOM 2037 C CA . ALA A 1 264 ? -37.402 -7.350 41.410 1.00 88.38 264 ALA A CA 1
ATOM 2038 C C . ALA A 1 264 ? -35.971 -7.689 41.817 1.00 88.38 264 ALA A C 1
ATOM 2040 O O . ALA A 1 264 ? -35.058 -7.740 40.998 1.00 88.38 264 ALA A O 1
ATOM 2041 N N . TYR A 1 265 ? -35.805 -7.965 43.099 1.00 90.06 265 TYR A N 1
ATOM 2042 C CA . TYR A 1 265 ? -34.648 -8.636 43.649 1.00 90.06 265 TYR A CA 1
ATOM 2043 C C . TYR A 1 265 ? -34.802 -10.151 43.476 1.00 90.06 265 TYR A C 1
ATOM 2045 O O . TYR A 1 265 ? -35.884 -10.690 43.715 1.00 90.06 265 TYR A O 1
ATOM 2053 N N . MET A 1 266 ? -33.729 -10.840 43.094 1.00 90.62 266 MET A N 1
ATOM 2054 C CA . MET A 1 266 ? -33.682 -12.297 43.017 1.00 90.62 266 MET A CA 1
ATOM 2055 C C . MET A 1 266 ? -32.455 -12.849 43.755 1.00 90.62 266 MET A C 1
ATOM 2057 O O . MET A 1 266 ? -31.317 -12.575 43.387 1.00 90.62 266 MET A O 1
ATOM 2061 N N . GLY A 1 267 ? -32.670 -13.666 44.781 1.00 89.50 267 GLY A N 1
ATOM 2062 C CA . GLY A 1 267 ? -31.624 -14.460 45.422 1.00 89.50 267 GLY A CA 1
ATOM 2063 C C . GLY A 1 267 ? -31.488 -15.823 44.744 1.00 89.50 267 GLY A C 1
ATOM 2064 O O . GLY A 1 267 ? -32.490 -16.403 44.342 1.00 89.50 267 GLY A O 1
ATOM 2065 N N . VAL A 1 268 ? -30.262 -16.339 44.622 1.00 87.44 268 VAL A N 1
ATOM 2066 C CA . VAL A 1 268 ? -29.984 -17.710 44.124 1.00 87.44 268 VAL A CA 1
ATOM 2067 C C . VAL A 1 268 ? -29.398 -18.631 45.198 1.00 87.44 268 VAL A C 1
ATOM 2069 O O . VAL A 1 268 ? -29.159 -19.816 44.962 1.00 87.44 268 VAL A O 1
ATOM 2072 N N . ARG A 1 269 ? -29.176 -18.091 46.399 1.00 85.38 269 ARG A N 1
ATOM 2073 C CA . ARG A 1 269 ? -28.712 -18.829 47.570 1.00 85.38 269 ARG A CA 1
ATOM 2074 C C . ARG A 1 269 ? -29.571 -18.473 48.773 1.00 85.38 269 ARG A C 1
ATOM 2076 O O . ARG A 1 269 ? -29.951 -17.312 48.934 1.00 85.38 269 ARG A O 1
ATOM 2083 N N . ASP A 1 270 ? -29.829 -19.451 49.632 1.00 81.69 270 ASP A N 1
ATOM 2084 C CA . ASP A 1 270 ? -30.469 -19.208 50.922 1.00 81.69 270 ASP A CA 1
ATOM 2085 C C . ASP A 1 270 ? -29.512 -18.509 51.918 1.00 81.69 270 ASP A C 1
ATOM 2087 O O . ASP A 1 270 ? -28.338 -18.235 51.629 1.00 81.69 270 ASP A O 1
ATOM 2091 N N . GLY A 1 271 ? -30.006 -18.212 53.125 1.00 75.12 271 GLY A N 1
ATOM 2092 C CA . GLY A 1 271 ? -29.193 -17.620 54.196 1.00 75.12 271 GLY A CA 1
ATOM 2093 C C . GLY A 1 271 ? -27.989 -18.480 54.615 1.00 75.12 271 GLY A C 1
ATOM 2094 O O . GLY A 1 271 ? -27.021 -17.940 55.145 1.00 75.12 271 GLY A O 1
ATOM 2095 N N . GLN A 1 272 ? -28.017 -19.785 54.324 1.00 78.44 272 GLN A N 1
ATOM 2096 C CA . GLN A 1 272 ? -26.957 -20.758 54.606 1.00 78.44 272 GLN A CA 1
ATOM 2097 C C . GLN A 1 272 ? -26.040 -21.015 53.392 1.00 78.44 272 GLN A C 1
ATOM 2099 O O . GLN A 1 272 ? -25.118 -21.823 53.475 1.00 78.44 272 GLN A O 1
ATOM 2104 N N . GLY A 1 273 ? -26.262 -20.326 52.266 1.00 75.75 273 GLY A N 1
ATOM 2105 C CA . GLY A 1 273 ? -25.463 -20.446 51.045 1.00 75.75 273 GLY A CA 1
ATOM 2106 C C . GLY A 1 273 ? -25.836 -21.611 50.119 1.00 75.75 273 GLY A C 1
ATOM 2107 O O . GLY A 1 273 ? -25.177 -21.765 49.085 1.00 75.75 273 GLY A O 1
ATOM 2108 N N . ARG A 1 274 ? -26.872 -22.396 50.450 1.00 82.31 274 ARG A N 1
ATOM 2109 C CA . ARG A 1 274 ? -27.372 -23.515 49.633 1.00 82.31 274 ARG A CA 1
ATOM 2110 C C . ARG A 1 274 ? -28.123 -22.991 48.406 1.00 82.31 274 ARG A C 1
ATOM 2112 O O . ARG A 1 274 ? -28.727 -21.920 48.494 1.00 82.31 274 ARG A O 1
ATOM 2119 N N . PRO A 1 275 ? -28.119 -23.721 47.278 1.00 84.50 275 PRO A N 1
ATOM 2120 C CA . PRO A 1 275 ? -28.801 -23.284 46.066 1.00 84.50 275 PRO A CA 1
ATOM 2121 C C . PRO A 1 275 ? -30.319 -23.222 46.289 1.00 84.50 275 PRO A C 1
ATOM 2123 O O . PRO A 1 275 ? -30.961 -24.238 46.547 1.00 84.50 275 PRO A O 1
ATOM 2126 N N . ALA A 1 276 ? -30.894 -22.022 46.200 1.00 86.62 276 ALA A N 1
ATOM 2127 C CA . ALA A 1 276 ? -32.328 -21.776 46.339 1.00 86.62 276 ALA A CA 1
ATOM 2128 C C . ALA A 1 276 ? -32.689 -20.447 45.668 1.00 86.62 276 ALA A C 1
ATOM 2130 O O . ALA A 1 276 ? -32.026 -19.441 45.910 1.00 86.62 276 ALA A O 1
ATOM 2131 N N . ILE A 1 277 ? -33.742 -20.425 44.848 1.00 89.38 277 ILE A N 1
ATOM 2132 C CA . ILE A 1 277 ? -34.176 -19.201 44.163 1.00 89.38 277 ILE A CA 1
ATOM 2133 C C . ILE A 1 277 ? -35.294 -18.528 44.966 1.00 89.38 277 ILE A C 1
ATOM 2135 O O . ILE A 1 277 ? -36.297 -19.162 45.289 1.00 89.38 277 ILE A O 1
ATOM 2139 N N . SER A 1 278 ? -35.143 -17.237 45.255 1.00 89.62 278 SER A N 1
ATOM 2140 C CA . SER A 1 278 ? -36.179 -16.388 45.854 1.00 89.62 278 SER A CA 1
ATOM 2141 C C . SER A 1 278 ? -36.324 -15.099 45.051 1.00 89.62 278 SER A C 1
ATOM 2143 O O . SER A 1 278 ? -35.333 -14.559 44.572 1.00 89.62 278 SER A O 1
ATOM 2145 N N . VAL A 1 279 ? -37.551 -14.600 44.874 1.00 89.44 279 VAL A N 1
ATOM 2146 C CA . VAL A 1 279 ? -37.823 -13.372 44.108 1.00 89.44 279 VAL A CA 1
ATOM 2147 C C . VAL A 1 279 ? -38.724 -12.448 44.916 1.00 89.44 279 VAL A C 1
ATOM 2149 O O . VAL A 1 279 ? -39.770 -12.867 45.408 1.00 89.44 279 VAL A O 1
ATOM 2152 N N . GLN A 1 280 ? -38.332 -11.181 45.030 1.00 88.19 280 GLN A N 1
ATOM 2153 C CA . GLN A 1 280 ? -39.056 -10.144 45.756 1.00 88.19 280 GLN A CA 1
ATOM 2154 C C . GLN A 1 280 ? -39.161 -8.880 44.900 1.00 88.19 280 GLN A C 1
ATOM 2156 O O . GLN A 1 280 ? -38.153 -8.277 44.544 1.00 88.19 280 GLN A O 1
ATOM 2161 N N . PHE A 1 281 ? -40.380 -8.438 44.591 1.00 85.38 281 PHE A N 1
ATOM 2162 C CA . PHE A 1 281 ? -40.588 -7.178 43.871 1.00 85.38 281 PHE A CA 1
ATOM 2163 C C . PHE A 1 281 ? -40.277 -5.981 44.770 1.00 85.38 281 PHE A C 1
ATOM 2165 O O . PHE A 1 281 ? -40.760 -5.899 45.903 1.00 85.38 281 PHE A O 1
ATOM 2172 N N . LEU A 1 282 ? -39.482 -5.049 44.249 1.00 80.75 282 LEU A N 1
ATOM 2173 C CA . LEU A 1 282 ? -39.116 -3.826 44.950 1.00 80.75 282 LEU A CA 1
ATOM 2174 C C . LEU A 1 282 ? -40.242 -2.799 44.781 1.00 80.75 282 LEU A C 1
ATOM 2176 O O . LEU A 1 282 ? -40.754 -2.591 43.680 1.00 80.75 282 LEU A O 1
ATOM 2180 N N . LYS A 1 283 ? -40.661 -2.169 45.883 1.00 70.12 283 LYS A N 1
ATOM 2181 C CA . LYS A 1 283 ? -41.671 -1.103 45.853 1.00 70.12 283 LYS A CA 1
ATOM 2182 C C . LYS A 1 283 ? -40.992 0.206 45.463 1.00 70.12 283 LYS A C 1
ATOM 2184 O O . LYS A 1 283 ? -40.131 0.686 46.192 1.00 70.12 283 LYS A O 1
ATOM 2189 N N . ILE A 1 284 ? -41.396 0.778 44.333 1.00 55.69 284 ILE A N 1
ATOM 2190 C CA . ILE A 1 284 ? -40.875 2.055 43.844 1.00 55.69 284 ILE A CA 1
ATOM 2191 C C . ILE A 1 284 ? -41.875 3.143 44.245 1.00 55.69 284 ILE A C 1
ATOM 2193 O O . ILE A 1 284 ? -42.932 3.270 43.631 1.00 55.69 284 ILE A O 1
ATOM 2197 N N . GLY A 1 285 ? -41.578 3.884 45.314 1.00 47.38 285 GLY A N 1
ATOM 2198 C CA . GLY A 1 285 ? -42.379 5.039 45.724 1.00 47.38 285 GLY A CA 1
ATOM 2199 C C . GLY A 1 285 ? -42.312 5.366 47.215 1.00 47.38 285 GLY A C 1
ATOM 2200 O O . GLY A 1 285 ? -42.402 4.492 48.079 1.00 47.38 285 GLY A O 1
ATOM 2201 N N . SER A 1 286 ? -42.202 6.660 47.504 1.00 37.34 286 SER A N 1
ATOM 2202 C CA . SER A 1 286 ? -42.268 7.274 48.829 1.00 37.34 286 SER A CA 1
ATOM 2203 C C . SER A 1 286 ? -43.704 7.221 49.366 1.00 37.34 286 SER A C 1
ATOM 2205 O O . SER A 1 286 ? -44.481 8.157 49.224 1.00 37.34 286 SER A O 1
ATOM 2207 N N . SER A 1 287 ? -44.095 6.103 49.969 1.00 34.06 287 SER A N 1
ATOM 2208 C CA . SER A 1 287 ? -45.282 6.032 50.828 1.00 34.06 287 SER A CA 1
ATOM 2209 C C . SER A 1 287 ? -45.019 5.017 51.934 1.00 34.06 287 SER A C 1
ATOM 2211 O O . SER A 1 287 ? -45.485 3.878 51.931 1.00 34.06 287 SER A O 1
ATOM 2213 N N . ALA A 1 288 ? -44.198 5.439 52.894 1.00 37.59 288 ALA A N 1
ATOM 2214 C CA . ALA A 1 288 ? -44.330 4.929 54.244 1.00 37.59 288 ALA A CA 1
ATOM 2215 C C . ALA A 1 288 ? -45.649 5.498 54.786 1.00 37.59 288 ALA A C 1
ATOM 2217 O O . ALA A 1 288 ? -45.801 6.715 54.801 1.00 37.59 288 ALA A O 1
ATOM 2218 N N . LEU A 1 289 ? -46.565 4.605 55.180 1.00 40.53 289 LEU A N 1
ATOM 2219 C CA . LEU A 1 289 ? -47.864 4.793 55.857 1.00 40.53 289 LEU A CA 1
ATOM 2220 C C . LEU A 1 289 ? -49.037 4.249 55.024 1.00 40.53 289 LEU A C 1
ATOM 2222 O O . LEU A 1 289 ? -49.714 4.976 54.308 1.00 40.53 289 LEU A O 1
ATOM 2226 N N . THR A 1 290 ? -49.267 2.937 55.134 1.00 35.72 290 THR A N 1
ATOM 2227 C CA . THR A 1 290 ? -50.582 2.291 55.353 1.00 35.72 290 THR A CA 1
ATOM 2228 C C . THR A 1 290 ? -50.407 0.773 55.240 1.00 35.72 290 THR A C 1
ATOM 2230 O O . THR A 1 290 ? -50.347 0.188 54.161 1.00 35.72 290 THR A O 1
ATOM 2233 N N . SER A 1 291 ? -50.281 0.123 56.398 1.00 40.94 291 SER A N 1
ATOM 2234 C CA . SER A 1 291 ? -50.433 -1.326 56.529 1.00 40.94 291 SER A CA 1
ATOM 2235 C C . SER A 1 291 ? -51.923 -1.649 56.396 1.00 40.94 291 SER A C 1
ATOM 2237 O O . SER A 1 291 ? -52.723 -1.175 57.200 1.00 40.94 291 SER A O 1
ATOM 2239 N N . GLY A 1 292 ? -52.316 -2.387 55.357 1.00 38.69 292 GLY A N 1
ATOM 2240 C CA . GLY A 1 292 ? -53.711 -2.750 55.110 1.00 38.69 292 GLY A CA 1
ATOM 2241 C C . GLY A 1 292 ? -53.833 -3.920 54.133 1.00 38.69 292 GLY A C 1
ATOM 2242 O O . GLY A 1 292 ? -53.203 -3.942 53.078 1.00 38.69 292 GLY A O 1
ATOM 2243 N N . ILE A 1 293 ? -54.662 -4.896 54.496 1.00 46.56 293 ILE A N 1
ATOM 2244 C CA . ILE A 1 293 ? -54.741 -6.277 53.975 1.00 46.56 293 ILE A CA 1
ATOM 2245 C C . ILE A 1 293 ? -55.403 -6.357 52.570 1.00 46.56 293 ILE A C 1
ATOM 2247 O O . ILE A 1 293 ? -55.799 -7.416 52.104 1.00 46.56 293 ILE A O 1
ATOM 2251 N N . PHE A 1 294 ? -55.467 -5.243 51.831 1.00 40.62 294 PHE A N 1
ATOM 2252 C CA . PHE A 1 294 ? -56.017 -5.155 50.465 1.00 40.62 294 PHE A CA 1
ATOM 2253 C C . PHE A 1 294 ? -55.004 -4.623 49.423 1.00 40.62 294 PHE A C 1
ATOM 2255 O O . PHE A 1 294 ? -55.373 -4.131 48.359 1.00 40.62 294 PHE A O 1
ATOM 2262 N N . GLY A 1 295 ? -53.698 -4.732 49.697 1.00 39.19 295 GLY A N 1
ATOM 2263 C CA . GLY A 1 295 ? -52.619 -4.192 48.852 1.00 39.19 295 GLY A CA 1
ATOM 2264 C C . GLY A 1 295 ? -52.275 -4.966 47.566 1.00 39.19 295 GLY A C 1
ATOM 2265 O O . GLY A 1 295 ? -51.384 -4.541 46.835 1.00 39.19 295 GLY A O 1
ATOM 2266 N N . SER A 1 296 ? -52.943 -6.086 47.262 1.00 42.03 296 SER A N 1
ATOM 2267 C CA . SER A 1 296 ? -52.558 -6.969 46.143 1.00 42.03 296 SER A CA 1
ATOM 2268 C C . SER A 1 296 ? -52.972 -6.439 44.756 1.00 42.03 296 SER A C 1
ATOM 2270 O O . SER A 1 296 ? -52.305 -6.720 43.767 1.00 42.03 296 SER A O 1
ATOM 2272 N N . ILE A 1 297 ? -54.006 -5.592 44.676 1.00 47.03 297 ILE A N 1
ATOM 2273 C CA . ILE A 1 297 ? -54.593 -5.157 43.390 1.00 47.03 297 ILE A CA 1
ATOM 2274 C C . ILE A 1 297 ? -54.113 -3.751 42.972 1.00 47.03 297 ILE A C 1
ATOM 2276 O O . ILE A 1 297 ? -54.106 -3.414 41.791 1.00 47.03 297 ILE A O 1
ATOM 2280 N N . ARG A 1 298 ? -53.622 -2.923 43.909 1.00 40.69 298 ARG A N 1
ATOM 2281 C CA . ARG A 1 298 ? -53.107 -1.573 43.585 1.00 40.69 298 ARG A CA 1
ATOM 2282 C C . ARG A 1 298 ? -51.690 -1.557 43.010 1.00 40.69 298 ARG A C 1
ATOM 2284 O O . ARG A 1 298 ? -51.364 -0.627 42.278 1.00 40.69 298 ARG A O 1
ATOM 2291 N N . ASN A 1 299 ? -50.892 -2.603 43.232 1.00 42.38 299 ASN A N 1
ATOM 2292 C CA . ASN A 1 299 ? -49.568 -2.730 42.607 1.00 42.38 299 ASN A CA 1
ATOM 2293 C C . ASN A 1 299 ? -49.641 -2.931 41.077 1.00 42.38 299 ASN A C 1
ATOM 2295 O O . ASN A 1 299 ? -48.638 -2.746 40.396 1.00 42.38 299 ASN A O 1
ATOM 2299 N N . ALA A 1 300 ? -50.817 -3.284 40.539 1.00 42.78 300 ALA A N 1
ATOM 2300 C CA . ALA A 1 300 ? -51.066 -3.401 39.102 1.00 42.78 300 ALA A CA 1
ATOM 2301 C C . ALA A 1 300 ? -51.492 -2.073 38.440 1.00 42.78 300 ALA A C 1
ATOM 2303 O O . ALA A 1 300 ? -51.479 -1.981 37.218 1.00 42.78 300 ALA A O 1
ATOM 2304 N N . LEU A 1 301 ? -51.856 -1.043 39.222 1.00 40.78 301 LEU A N 1
ATOM 2305 C CA . LEU A 1 301 ? -52.420 0.214 38.700 1.00 40.78 301 LEU A CA 1
ATOM 2306 C C . LEU A 1 301 ? -51.697 1.489 39.176 1.00 40.78 301 LEU A C 1
ATOM 2308 O O . LEU A 1 301 ? -51.902 2.542 38.580 1.00 40.78 301 LEU A O 1
ATOM 2312 N N . SER A 1 302 ? -50.827 1.438 40.196 1.00 35.00 302 SER A N 1
ATOM 2313 C CA . SER A 1 302 ? -50.110 2.634 40.688 1.00 35.00 302 SER A CA 1
ATOM 2314 C C . SER A 1 302 ? -48.711 2.856 40.087 1.00 35.00 302 SER A C 1
ATOM 2316 O O . SER A 1 302 ? -47.987 3.731 40.557 1.00 35.00 302 SER A O 1
ATOM 2318 N N . GLY A 1 303 ? -48.319 2.121 39.041 1.00 41.06 303 GLY A N 1
ATOM 2319 C CA . GLY A 1 303 ? -46.995 2.207 38.395 1.00 41.06 303 GLY A CA 1
ATOM 2320 C C . GLY A 1 303 ? -46.732 3.472 37.560 1.00 41.06 303 GLY A C 1
ATOM 2321 O O . GLY A 1 303 ? -45.929 3.439 36.636 1.00 41.06 303 GLY A O 1
ATOM 2322 N N . SER A 1 304 ? -47.418 4.587 37.831 1.00 37.19 304 SER A N 1
ATOM 2323 C CA . SER A 1 304 ? -47.391 5.775 36.962 1.00 37.19 304 SER A CA 1
ATOM 2324 C C . SER A 1 304 ? -46.121 6.639 37.058 1.00 37.19 304 SER A C 1
ATOM 2326 O O . SER A 1 304 ? -45.945 7.521 36.217 1.00 37.19 304 SER A O 1
ATOM 2328 N N . SER A 1 305 ? -45.217 6.403 38.019 1.00 43.41 305 SER A N 1
ATOM 2329 C CA . SER A 1 305 ? -44.030 7.257 38.218 1.00 43.41 305 SER A CA 1
ATOM 2330 C C . SER A 1 305 ? -42.805 6.872 37.369 1.00 43.41 305 SER A C 1
ATOM 2332 O O . SER A 1 305 ? -42.001 7.752 37.055 1.00 43.41 305 SER A O 1
ATOM 2334 N N . LEU A 1 306 ? -42.698 5.618 36.897 1.00 46.81 306 LEU A N 1
ATOM 2335 C CA . LEU A 1 306 ? -41.725 5.185 35.877 1.00 46.81 306 LEU A CA 1
ATOM 2336 C C . LEU A 1 306 ? -42.392 5.071 34.495 1.00 46.81 306 LEU A C 1
ATOM 2338 O O . LEU A 1 306 ? -42.437 4.017 33.872 1.00 46.81 306 LEU A O 1
ATOM 2342 N N . LYS A 1 307 ? -42.881 6.186 33.945 1.00 48.75 307 LYS A N 1
ATOM 2343 C CA . LYS A 1 307 ? -43.300 6.263 32.526 1.00 48.75 307 LYS A CA 1
ATOM 2344 C C . LYS A 1 307 ? -42.108 6.285 31.542 1.00 48.75 307 LYS A C 1
ATOM 2346 O O . LYS A 1 307 ? -42.179 6.906 30.480 1.00 48.75 307 LYS A O 1
ATOM 2351 N N . GLY A 1 308 ? -40.985 5.668 31.907 1.00 55.53 308 GLY A N 1
ATOM 2352 C CA . GLY A 1 308 ? -39.750 5.663 31.131 1.00 55.53 308 GLY A CA 1
ATOM 2353 C C . GLY A 1 308 ? -39.168 4.260 31.046 1.00 55.53 308 GLY A C 1
ATOM 2354 O O . GLY A 1 308 ? -38.948 3.628 32.075 1.00 55.53 308 GLY A O 1
ATOM 2355 N N . ASN A 1 309 ? -38.898 3.799 29.824 1.00 72.56 309 ASN A N 1
ATOM 2356 C CA . ASN A 1 309 ? -38.115 2.590 29.589 1.00 72.56 309 ASN A CA 1
ATOM 2357 C C . ASN A 1 309 ? -36.783 2.689 30.351 1.00 72.56 309 ASN A C 1
ATOM 2359 O O . ASN A 1 309 ? -36.114 3.730 30.322 1.00 72.56 309 ASN A O 1
ATOM 2363 N N . VAL A 1 310 ? -36.414 1.617 31.053 1.00 84.94 310 VAL A N 1
ATOM 2364 C CA . VAL A 1 310 ? -35.127 1.523 31.749 1.00 84.94 310 VAL A CA 1
ATOM 2365 C C . VAL A 1 310 ? -34.019 1.486 30.697 1.00 84.94 310 VAL A C 1
ATOM 2367 O O . VAL A 1 310 ? -34.042 0.641 29.807 1.00 84.94 310 VAL A O 1
ATOM 2370 N N . ALA A 1 311 ? -33.063 2.410 30.789 1.00 86.25 311 ALA A N 1
ATOM 2371 C CA . ALA A 1 311 ? -31.899 2.435 29.909 1.00 86.25 311 ALA A CA 1
ATOM 2372 C C . ALA A 1 311 ? -30.858 1.415 30.384 1.00 86.25 311 ALA A C 1
ATOM 2374 O O . ALA A 1 311 ? -30.424 0.546 29.630 1.00 86.25 311 ALA A O 1
ATOM 2375 N N . ALA A 1 312 ? -30.504 1.481 31.670 1.00 90.00 312 ALA A N 1
ATOM 2376 C CA . ALA A 1 312 ? -29.541 0.572 32.268 1.00 90.00 312 ALA A CA 1
ATOM 2377 C C . ALA A 1 312 ? -29.719 0.455 33.784 1.00 90.00 312 ALA A C 1
ATOM 2379 O O . ALA A 1 312 ? -30.151 1.388 34.460 1.00 90.00 312 ALA A O 1
ATOM 2380 N N . VAL A 1 313 ? -29.311 -0.694 34.322 1.00 90.62 313 VAL A N 1
ATOM 2381 C CA . VAL A 1 313 ? -29.065 -0.898 35.756 1.00 90.62 313 VAL A CA 1
ATOM 2382 C C . VAL A 1 313 ? -27.632 -1.375 35.947 1.00 90.62 313 VAL A C 1
ATOM 2384 O O . VAL A 1 313 ? -27.156 -2.242 35.198 1.00 90.62 313 VAL A O 1
ATOM 2387 N N . ARG A 1 314 ? -26.932 -0.809 36.933 1.00 91.12 314 ARG A N 1
ATOM 2388 C CA . ARG A 1 314 ? -25.544 -1.153 37.271 1.00 91.12 314 ARG A CA 1
ATOM 2389 C C . ARG A 1 314 ? -25.364 -1.274 38.776 1.00 91.12 314 ARG A C 1
ATOM 2391 O O . ARG A 1 314 ? -25.960 -0.525 39.545 1.00 91.12 314 ARG A O 1
ATOM 2398 N N . ALA A 1 315 ? -24.504 -2.204 39.175 1.00 88.44 315 ALA A N 1
ATOM 2399 C CA . ALA A 1 315 ? -24.089 -2.367 40.558 1.00 88.44 315 ALA A CA 1
ATOM 2400 C C . ALA A 1 315 ? -22.735 -1.678 40.757 1.00 88.44 315 ALA A C 1
ATOM 2402 O O . ALA A 1 315 ? -21.785 -1.950 40.023 1.00 88.44 315 ALA A O 1
ATOM 2403 N N . GLY A 1 316 ? -22.666 -0.796 41.745 1.00 81.75 316 GLY A N 1
ATOM 2404 C CA . GLY A 1 316 ? -21.484 -0.044 42.127 1.00 81.75 316 GLY A CA 1
ATOM 2405 C C . GLY A 1 316 ? -20.448 -0.876 42.887 1.00 81.75 316 GLY A C 1
ATOM 2406 O O . GLY A 1 316 ? -20.612 -2.096 43.068 1.00 81.75 316 GLY A O 1
ATOM 2407 N N . PRO A 1 317 ? -19.354 -0.222 43.316 1.00 71.56 317 PRO A N 1
ATOM 2408 C CA . PRO A 1 317 ? -18.293 -0.855 44.087 1.00 71.56 317 PRO A CA 1
ATOM 2409 C C . PRO A 1 317 ? -18.798 -1.338 45.455 1.00 71.56 317 PRO A C 1
ATOM 2411 O O . PRO A 1 317 ? -19.827 -0.896 45.966 1.00 71.56 317 PRO A O 1
ATOM 2414 N N . PHE A 1 318 ? -18.063 -2.268 46.068 1.00 68.38 318 PHE A N 1
ATOM 2415 C CA . PHE A 1 318 ? -18.400 -2.781 47.396 1.00 68.38 318 PHE A CA 1
ATOM 2416 C C . PHE A 1 318 ? -18.233 -1.677 48.450 1.00 68.38 318 PHE A C 1
ATOM 2418 O O . PHE A 1 318 ? -17.111 -1.290 48.778 1.00 68.38 318 PHE A O 1
ATOM 2425 N N . ALA A 1 319 ? -19.346 -1.184 48.998 1.00 58.00 319 ALA A N 1
ATOM 2426 C CA . ALA A 1 319 ? -19.322 -0.224 50.099 1.00 58.00 319 ALA A CA 1
ATOM 2427 C C . ALA A 1 319 ? -18.847 -0.906 51.398 1.00 58.00 319 ALA A C 1
ATOM 2429 O O . ALA A 1 319 ? -17.912 -0.431 52.052 1.00 58.00 319 ALA A O 1
ATOM 2430 N N . LYS A 1 320 ? -19.454 -2.058 51.726 1.00 64.69 320 LYS A N 1
ATOM 2431 C CA . LYS A 1 320 ? -19.142 -2.957 52.853 1.00 64.69 320 LYS A CA 1
ATOM 2432 C C . LYS A 1 320 ? -19.457 -4.409 52.464 1.00 64.69 320 LYS A C 1
ATOM 2434 O O . LYS A 1 320 ? -20.184 -4.659 51.506 1.00 64.69 320 LYS A O 1
ATOM 2439 N N . VAL A 1 321 ? -18.921 -5.387 53.197 1.00 67.31 321 VAL A N 1
ATOM 2440 C CA . VAL A 1 321 ? -19.201 -6.814 52.946 1.00 67.31 321 VAL A CA 1
ATOM 2441 C C . VAL A 1 321 ? -20.706 -7.079 53.102 1.00 67.31 321 VAL A C 1
ATOM 2443 O O . VAL A 1 321 ? -21.253 -6.902 54.184 1.00 67.31 321 VAL A O 1
ATOM 2446 N N . GLY A 1 322 ? -21.371 -7.501 52.022 1.00 67.81 322 GLY A N 1
ATOM 2447 C CA . GLY A 1 322 ? -22.816 -7.783 52.004 1.00 67.81 322 GLY A CA 1
ATOM 2448 C C . GLY A 1 322 ? -23.720 -6.584 51.685 1.00 67.81 322 GLY A C 1
ATOM 2449 O O . GLY A 1 322 ? -24.940 -6.750 51.669 1.00 67.81 322 GLY A O 1
ATOM 2450 N N . GLU A 1 323 ? -23.141 -5.416 51.397 1.00 78.75 323 GLU A N 1
ATOM 2451 C CA . GLU A 1 323 ? -23.834 -4.212 50.927 1.00 78.75 323 GLU A CA 1
ATOM 2452 C C . GLU A 1 323 ? -23.359 -3.839 49.526 1.00 78.75 323 GLU A C 1
ATOM 2454 O O . GLU A 1 323 ? -22.159 -3.879 49.230 1.00 78.75 323 GLU A O 1
ATOM 2459 N N . ARG A 1 324 ? -24.294 -3.440 48.662 1.00 83.31 324 ARG A N 1
ATOM 2460 C CA . ARG A 1 324 ? -23.967 -2.978 47.316 1.00 83.31 324 ARG A CA 1
ATOM 2461 C C . ARG A 1 324 ? -24.825 -1.798 46.901 1.00 83.31 324 ARG A C 1
ATOM 2463 O O . ARG A 1 324 ? -26.034 -1.777 47.128 1.00 83.31 324 ARG A O 1
ATOM 2470 N N . GLU A 1 325 ? -24.171 -0.830 46.282 1.00 86.88 325 GLU A N 1
ATOM 2471 C CA . GLU A 1 325 ? -24.823 0.314 45.659 1.00 86.88 325 GLU A CA 1
ATOM 2472 C C . GLU A 1 325 ? -25.381 -0.116 44.310 1.00 86.88 325 GLU A C 1
ATOM 2474 O O . GLU A 1 325 ? -24.712 -0.822 43.554 1.00 86.88 325 GLU A O 1
ATOM 2479 N N . ILE A 1 326 ? -26.602 0.286 43.996 1.00 88.44 326 ILE A N 1
ATOM 2480 C CA . ILE A 1 326 ? -27.226 0.035 42.703 1.00 88.44 326 ILE A CA 1
ATOM 2481 C C . ILE A 1 326 ? -27.778 1.348 42.202 1.00 88.44 326 ILE A C 1
ATOM 2483 O O . ILE A 1 326 ? -28.459 2.062 42.932 1.00 88.44 326 ILE A O 1
ATOM 2487 N N . VAL A 1 327 ? -27.506 1.634 40.938 1.00 90.75 327 VAL A N 1
ATOM 2488 C CA . VAL A 1 327 ? -28.127 2.746 40.237 1.00 90.75 327 VAL A CA 1
ATOM 2489 C C . VAL A 1 327 ? -28.948 2.189 39.085 1.00 90.75 327 VAL A C 1
ATOM 2491 O O . VAL A 1 327 ? -28.525 1.258 38.391 1.00 90.75 327 VAL A O 1
ATOM 2494 N N . LEU A 1 328 ? -30.127 2.762 38.885 1.00 90.44 328 LEU A N 1
ATOM 2495 C CA . LEU A 1 328 ? -30.956 2.577 37.705 1.00 90.44 328 LEU A CA 1
ATOM 2496 C C . LEU A 1 328 ? -31.083 3.909 36.979 1.00 90.44 328 LEU A C 1
ATOM 2498 O O . LEU A 1 328 ? -31.358 4.923 37.610 1.00 90.44 328 LEU A O 1
ATOM 2502 N N . ALA A 1 329 ? -30.930 3.891 35.660 1.00 91.00 329 ALA A N 1
ATOM 2503 C CA . ALA A 1 329 ? -31.170 5.038 34.799 1.00 91.00 329 ALA A CA 1
ATOM 2504 C C . ALA A 1 329 ? -32.310 4.733 33.824 1.00 91.00 329 ALA A C 1
ATOM 2506 O O . ALA A 1 329 ? -32.368 3.653 33.231 1.00 91.00 329 ALA A O 1
ATOM 2507 N N . THR A 1 330 ? -33.206 5.694 33.629 1.00 89.50 330 THR A N 1
ATOM 2508 C CA . THR A 1 330 ? -34.243 5.652 32.588 1.00 89.50 330 THR A CA 1
ATOM 2509 C C . THR A 1 330 ? -33.773 6.388 31.336 1.00 89.50 330 THR A C 1
ATOM 2511 O O . THR A 1 330 ? -32.982 7.327 31.427 1.00 89.50 330 THR A O 1
ATOM 2514 N N . MET A 1 331 ? -34.319 6.033 30.169 1.00 88.44 331 MET A N 1
ATOM 2515 C CA . MET A 1 331 ? -33.983 6.699 28.899 1.00 88.44 331 MET A CA 1
ATOM 2516 C C . MET A 1 331 ? -34.233 8.216 28.928 1.00 88.44 331 MET A C 1
ATOM 2518 O O . MET A 1 331 ? -33.576 8.961 28.211 1.00 88.44 331 MET A O 1
ATOM 2522 N N . LYS A 1 332 ? -35.164 8.688 29.771 1.00 87.06 332 LYS A N 1
ATOM 2523 C CA . LYS A 1 332 ? -35.580 10.096 29.842 1.00 87.06 332 LYS A CA 1
ATOM 2524 C C . LYS A 1 332 ? -34.741 10.980 30.769 1.00 87.06 332 LYS A C 1
ATOM 2526 O O . LYS A 1 332 ? -34.998 12.182 30.767 1.00 87.06 332 LYS A O 1
ATOM 2531 N N . GLY A 1 333 ? -33.776 10.437 31.515 1.00 86.44 333 GLY A N 1
ATOM 2532 C CA . GLY A 1 333 ? -32.907 11.242 32.388 1.00 86.44 333 GLY A CA 1
ATOM 2533 C C . GLY A 1 333 ? -33.089 11.068 33.896 1.00 86.44 333 GLY A C 1
ATOM 2534 O O . GLY A 1 333 ? -32.378 11.724 34.656 1.00 86.44 333 GLY A O 1
ATOM 2535 N N . LYS A 1 334 ? -33.979 10.170 34.337 1.00 89.06 334 LYS A N 1
ATOM 2536 C CA . LYS A 1 334 ? -34.162 9.866 35.766 1.00 89.06 334 LYS A CA 1
ATOM 2537 C C . LYS A 1 334 ? -33.195 8.798 36.250 1.00 89.06 334 LYS A C 1
ATOM 2539 O O . LYS A 1 334 ? -33.121 7.736 35.625 1.00 89.06 334 LYS A O 1
ATOM 2544 N N . PHE A 1 335 ? -32.545 9.055 37.379 1.00 89.50 335 PHE A N 1
ATOM 2545 C CA . PHE A 1 335 ? -31.655 8.133 38.075 1.00 89.50 335 PHE A CA 1
ATOM 2546 C C . PHE A 1 335 ? -32.227 7.766 39.444 1.00 89.50 335 PHE A C 1
ATOM 2548 O O . PHE A 1 335 ? -32.642 8.635 40.202 1.00 89.50 335 PHE A O 1
ATOM 2555 N N . GLN A 1 336 ? -32.224 6.481 39.781 1.00 87.38 336 GLN A N 1
ATOM 2556 C CA . GLN A 1 336 ? -32.609 5.978 41.097 1.00 87.38 336 GLN A CA 1
ATOM 2557 C C . GLN A 1 336 ? -31.416 5.280 41.734 1.00 87.38 336 GLN A C 1
ATOM 2559 O O . GLN A 1 336 ? -30.828 4.384 41.133 1.00 87.38 336 GLN A O 1
ATOM 2564 N N . TYR A 1 337 ? -31.057 5.706 42.939 1.00 87.31 337 TYR A N 1
ATOM 2565 C CA . TYR A 1 337 ? -29.951 5.169 43.720 1.00 87.31 337 TYR A CA 1
ATOM 2566 C C . TYR A 1 337 ? -30.484 4.347 44.893 1.00 87.31 337 TYR A C 1
ATOM 2568 O O . TYR A 1 337 ? -31.307 4.834 45.674 1.00 87.31 337 TYR A O 1
ATOM 2576 N N . TRP A 1 338 ? -29.970 3.125 45.041 1.00 85.19 338 TRP A N 1
ATOM 2577 C CA . TRP A 1 338 ? -30.273 2.216 46.140 1.00 85.19 338 TRP A CA 1
ATOM 2578 C C . TRP A 1 338 ? -29.013 1.713 46.830 1.00 85.19 338 TRP A C 1
ATOM 2580 O O . TRP A 1 338 ? -28.057 1.295 46.179 1.00 85.19 338 TRP A O 1
ATOM 2590 N N . LYS A 1 339 ? -29.066 1.619 48.159 1.00 84.25 339 LYS A N 1
ATOM 2591 C CA . LYS A 1 339 ? -28.165 0.752 48.928 1.00 84.25 339 LYS A CA 1
ATOM 2592 C C . LYS A 1 339 ? -28.902 -0.523 49.289 1.00 84.25 339 LYS A C 1
ATOM 2594 O O . LYS A 1 339 ? -29.894 -0.474 50.018 1.00 84.25 339 LYS A O 1
ATOM 2599 N N . MET A 1 340 ? -28.441 -1.650 48.758 1.00 82.56 340 MET A N 1
ATOM 2600 C CA . MET A 1 340 ? -29.079 -2.948 48.952 1.00 82.56 340 MET A CA 1
ATOM 2601 C C . MET A 1 340 ? -28.198 -3.869 49.788 1.00 82.56 340 MET A C 1
ATOM 2603 O O . MET A 1 340 ? -26.989 -3.964 49.574 1.00 82.56 340 MET A O 1
ATOM 2607 N N . HIS A 1 341 ? -28.826 -4.569 50.726 1.00 83.12 341 HIS A N 1
ATOM 2608 C CA . HIS A 1 341 ? -28.198 -5.573 51.574 1.00 83.12 341 HIS A CA 1
ATOM 2609 C C . HIS A 1 341 ? -28.490 -6.983 51.047 1.00 83.12 341 HIS A C 1
ATOM 2611 O O . HIS A 1 341 ? -29.446 -7.215 50.296 1.00 83.12 341 HIS A O 1
ATOM 2617 N N . ARG A 1 342 ? -27.682 -7.955 51.476 1.00 77.75 342 ARG A N 1
ATOM 2618 C CA . ARG A 1 342 ? -27.956 -9.381 51.262 1.00 77.75 342 ARG A CA 1
ATOM 2619 C C . ARG A 1 342 ? -29.365 -9.730 51.767 1.00 77.75 342 ARG A C 1
ATOM 2621 O O . ARG A 1 342 ? -29.699 -9.439 52.911 1.00 77.75 342 ARG A O 1
ATOM 2628 N N . GLY A 1 343 ? -30.181 -10.346 50.912 1.00 73.44 343 GLY A N 1
ATOM 2629 C CA . GLY A 1 343 ? -31.581 -10.676 51.212 1.00 73.44 343 GLY A CA 1
ATOM 2630 C C . GLY A 1 343 ? -32.618 -9.684 50.669 1.00 73.44 343 GLY A C 1
ATOM 2631 O O . GLY A 1 343 ? -33.801 -9.887 50.903 1.00 73.44 343 GLY A O 1
ATOM 2632 N N . GLY A 1 344 ? -32.205 -8.646 49.931 1.00 74.12 344 GLY A N 1
ATOM 2633 C CA . GLY A 1 344 ? -33.124 -7.788 49.167 1.00 74.12 344 GLY A CA 1
ATOM 2634 C C . GLY A 1 344 ? -33.673 -6.572 49.917 1.00 74.12 344 GLY A C 1
ATOM 2635 O O . GLY A 1 344 ? -34.507 -5.846 49.380 1.00 74.12 344 GLY A O 1
ATOM 2636 N N . HIS A 1 345 ? -33.203 -6.308 51.139 1.00 79.00 345 HIS A N 1
ATOM 2637 C CA . HIS A 1 345 ? -33.565 -5.099 51.882 1.00 79.00 345 HIS A CA 1
ATOM 2638 C C . HIS A 1 345 ? -32.809 -3.871 51.354 1.00 79.00 345 HIS A C 1
ATOM 2640 O O . HIS A 1 345 ? -31.590 -3.913 51.179 1.00 79.00 345 HIS A O 1
ATOM 2646 N N . THR A 1 346 ? -33.524 -2.765 51.139 1.00 79.19 346 THR A N 1
ATOM 2647 C CA . THR A 1 346 ? -32.976 -1.478 50.679 1.00 79.19 346 THR A CA 1
ATOM 2648 C C . THR A 1 346 ? -32.977 -0.457 51.817 1.00 79.19 346 THR A C 1
ATOM 2650 O O . THR A 1 346 ? -34.032 -0.217 52.403 1.00 79.19 346 THR A O 1
ATOM 2653 N N . SER A 1 347 ? -31.834 0.157 52.129 1.00 70.44 347 SER A N 1
ATOM 2654 C CA . SER A 1 347 ? -31.700 1.103 53.254 1.00 70.44 347 SER A CA 1
ATOM 2655 C C . SER A 1 347 ? -31.860 2.576 52.863 1.00 70.44 347 SER A C 1
ATOM 2657 O O . SER A 1 347 ? -32.344 3.366 53.668 1.00 70.44 347 SER A O 1
ATOM 2659 N N . SER A 1 348 ? -31.525 2.954 51.627 1.00 67.81 348 SER A N 1
ATOM 2660 C CA . SER A 1 348 ? -31.723 4.313 51.101 1.00 67.81 348 SER A CA 1
ATOM 2661 C C . SER A 1 348 ? -32.187 4.258 49.652 1.00 67.81 348 SER A C 1
ATOM 2663 O O . SER A 1 348 ? -31.548 3.581 48.852 1.00 67.81 348 SER A O 1
ATOM 2665 N N . THR A 1 349 ? -33.270 4.966 49.321 1.00 77.25 349 THR A N 1
ATOM 2666 C CA . THR A 1 349 ? -33.737 5.172 47.941 1.00 77.25 349 THR A CA 1
ATOM 2667 C C . THR A 1 349 ? -33.765 6.667 47.665 1.00 77.25 349 THR A C 1
ATOM 2669 O O . THR A 1 349 ? -34.492 7.383 48.350 1.00 77.25 349 THR A O 1
ATOM 2672 N N . ILE A 1 350 ? -32.973 7.131 46.700 1.00 82.25 350 ILE A N 1
ATOM 2673 C CA . ILE A 1 350 ? -32.933 8.538 46.275 1.00 82.25 350 ILE A CA 1
ATOM 2674 C C . ILE A 1 350 ? -33.209 8.587 44.772 1.00 82.25 350 ILE A C 1
ATOM 2676 O O . ILE A 1 350 ? -32.675 7.768 44.023 1.00 82.25 350 ILE A O 1
ATOM 2680 N N . GLU A 1 351 ? -34.057 9.516 44.337 1.00 85.44 351 GLU A N 1
ATOM 2681 C CA . GLU A 1 351 ? -34.368 9.756 42.924 1.00 85.44 351 GLU A CA 1
ATOM 2682 C C . GLU A 1 351 ? -33.800 11.115 42.499 1.00 85.44 351 GLU A C 1
ATOM 2684 O O . GLU A 1 351 ? -33.959 12.105 43.209 1.00 85.44 351 GLU A O 1
ATOM 2689 N N . TYR A 1 352 ? -33.141 11.143 41.343 1.00 86.50 352 TYR A N 1
ATOM 2690 C CA . TYR A 1 352 ? -32.504 12.312 40.745 1.00 86.50 352 TYR A CA 1
ATOM 2691 C C . TYR A 1 352 ? -33.026 12.520 39.319 1.00 86.50 352 TYR A C 1
ATOM 2693 O O . TYR A 1 352 ? -33.110 11.567 38.542 1.00 86.50 352 TYR A O 1
ATOM 2701 N N . GLU A 1 353 ? -33.317 13.764 38.939 1.00 88.56 353 GLU A N 1
ATOM 2702 C CA . GLU A 1 353 ? -33.652 14.152 37.561 1.00 88.56 353 GLU A CA 1
ATOM 2703 C C . GLU A 1 353 ? -32.447 14.880 36.951 1.00 88.56 353 GLU A C 1
ATOM 2705 O O . GLU A 1 353 ? -32.199 16.046 37.239 1.00 88.56 353 GLU A O 1
ATOM 2710 N N . ALA A 1 354 ? -31.652 14.183 36.135 1.00 89.19 354 ALA A N 1
ATOM 2711 C CA . ALA A 1 354 ? -30.399 14.722 35.592 1.00 89.19 354 ALA A CA 1
ATOM 2712 C C . ALA A 1 354 ? -30.540 15.289 34.169 1.00 89.19 354 ALA A C 1
ATOM 2714 O O . ALA A 1 354 ? -29.573 15.813 33.615 1.00 89.19 354 ALA A O 1
ATOM 2715 N N . ARG A 1 355 ? -31.724 15.179 33.547 1.00 88.88 355 ARG A N 1
ATOM 2716 C CA . ARG A 1 355 ? -31.946 15.539 32.137 1.00 88.88 355 ARG A CA 1
ATOM 2717 C C . ARG A 1 355 ? -31.553 16.985 31.825 1.00 88.88 355 ARG A C 1
ATOM 2719 O O . ARG A 1 355 ? -30.833 17.227 30.860 1.00 88.88 355 ARG A O 1
ATOM 2726 N N . GLU A 1 356 ? -32.017 17.937 32.632 1.00 87.88 356 GLU A N 1
ATOM 2727 C CA . GLU A 1 356 ? -31.765 19.367 32.409 1.00 87.88 356 GLU A CA 1
ATOM 2728 C C . GLU A 1 356 ? -30.296 19.732 32.636 1.00 87.88 356 GLU A C 1
ATOM 2730 O O . GLU A 1 356 ? -29.712 20.454 31.827 1.00 87.88 356 GLU A O 1
ATOM 2735 N N . SER A 1 357 ? -29.676 19.160 33.672 1.00 88.69 357 SER A N 1
ATOM 2736 C CA . SER A 1 357 ? -28.245 19.305 33.976 1.00 88.69 357 SER A CA 1
ATOM 2737 C C . SER A 1 357 ? -27.376 18.825 32.802 1.00 88.69 357 SER A C 1
ATOM 2739 O O . SER A 1 357 ? -26.516 19.559 32.306 1.00 88.69 357 SER A O 1
ATOM 2741 N N . LEU A 1 358 ? -27.680 17.642 32.249 1.00 89.31 358 LEU A N 1
ATOM 2742 C CA . LEU A 1 358 ? -26.980 17.076 31.090 1.00 89.31 358 LEU A CA 1
ATOM 2743 C C . LEU A 1 358 ? -27.184 17.906 29.814 1.00 89.31 358 LEU A C 1
ATOM 2745 O O . LEU A 1 358 ? -26.216 18.205 29.114 1.00 89.31 358 LEU A O 1
ATOM 2749 N N . LEU A 1 359 ? -28.420 18.314 29.512 1.00 88.94 359 LEU A N 1
ATOM 2750 C CA . LEU A 1 359 ? -28.714 19.144 28.338 1.00 88.94 359 LEU A CA 1
ATOM 2751 C C . LEU A 1 359 ? -28.031 20.514 28.421 1.00 88.94 359 LEU A C 1
ATOM 2753 O O . LEU A 1 359 ? -27.517 21.007 27.417 1.00 88.94 359 LEU A O 1
ATOM 2757 N N . THR A 1 360 ? -27.986 21.113 29.611 1.00 88.00 360 THR A N 1
ATOM 2758 C CA . THR A 1 360 ? -27.313 22.397 29.846 1.00 88.00 360 THR A CA 1
ATOM 2759 C C . THR A 1 360 ? -25.802 22.271 29.650 1.00 88.00 360 THR A C 1
ATOM 2761 O O . THR A 1 360 ? -25.201 23.102 28.965 1.00 88.00 360 THR A O 1
ATOM 2764 N N . ALA A 1 361 ? -25.188 21.195 30.155 1.00 86.44 361 ALA A N 1
ATOM 2765 C CA . ALA A 1 361 ? -23.771 20.908 29.936 1.00 86.44 361 ALA A CA 1
ATOM 2766 C C . ALA A 1 361 ? -23.436 20.700 28.445 1.00 86.44 361 ALA A C 1
ATOM 2768 O O . ALA A 1 361 ? -22.428 21.221 27.960 1.00 86.44 361 ALA A O 1
ATOM 2769 N N . ILE A 1 362 ? -24.302 20.007 27.694 1.00 87.12 362 ILE A N 1
ATOM 2770 C CA . ILE A 1 362 ? -24.142 19.813 26.243 1.00 87.12 362 ILE A CA 1
ATOM 2771 C C . ILE A 1 362 ? -24.224 21.152 25.495 1.00 87.12 362 ILE A C 1
ATOM 2773 O O . ILE A 1 362 ? -23.326 21.459 24.708 1.00 87.12 362 ILE A O 1
ATOM 2777 N N . LYS A 1 363 ? -25.236 21.984 25.782 1.00 85.06 363 LYS A N 1
ATOM 2778 C CA . LYS A 1 363 ? -25.406 23.315 25.164 1.00 85.06 363 LYS A CA 1
ATOM 2779 C C . LYS A 1 363 ? -24.228 24.253 25.440 1.00 85.06 363 LYS A C 1
ATOM 2781 O O . LYS A 1 363 ? -23.835 25.020 24.567 1.00 85.06 363 LYS A O 1
ATOM 2786 N N . LYS A 1 364 ? -23.629 24.177 26.635 1.00 83.00 364 LYS A N 1
ATOM 2787 C CA . LYS A 1 364 ? -22.458 24.989 27.010 1.00 83.00 364 LYS A CA 1
ATOM 2788 C C . LYS A 1 364 ? -21.232 24.690 26.141 1.00 83.00 364 LYS A C 1
ATOM 2790 O O . LYS A 1 364 ? -20.446 25.591 25.861 1.00 83.00 364 LYS A O 1
ATOM 2795 N N . ILE A 1 365 ? -21.048 23.433 25.740 1.00 78.00 365 ILE A N 1
ATOM 2796 C CA . ILE A 1 365 ? -19.894 22.998 24.939 1.00 78.00 365 ILE A CA 1
ATOM 2797 C C . ILE A 1 365 ? -20.166 23.128 23.442 1.00 78.00 365 ILE A C 1
ATOM 2799 O O . ILE A 1 365 ? -19.239 23.421 22.685 1.00 78.00 365 ILE A O 1
ATOM 2803 N N . ARG A 1 366 ? -21.421 22.947 23.021 1.00 75.06 366 ARG A N 1
ATOM 2804 C CA . ARG A 1 366 ? -21.849 23.114 21.633 1.00 75.06 366 ARG A CA 1
ATOM 2805 C C . ARG A 1 366 ? -23.020 24.104 21.521 1.00 75.06 366 ARG A C 1
ATOM 2807 O O . ARG A 1 366 ? -24.181 23.697 21.592 1.00 75.06 366 ARG A O 1
ATOM 2814 N N . PRO A 1 367 ? -22.727 25.410 21.367 1.00 67.88 367 PRO A N 1
ATOM 2815 C CA . PRO A 1 367 ? -23.754 26.442 21.212 1.00 67.88 367 PRO A CA 1
ATOM 2816 C C . PRO A 1 367 ? -24.388 26.469 19.809 1.00 67.88 367 PRO A C 1
ATOM 2818 O O . PRO A 1 367 ? -25.399 27.131 19.615 1.00 67.88 367 PRO A O 1
ATOM 2821 N N . ASP A 1 368 ? -23.812 25.750 18.843 1.00 69.75 368 ASP A N 1
ATOM 2822 C CA . ASP A 1 368 ? -24.359 25.508 17.498 1.00 69.75 368 ASP A CA 1
ATOM 2823 C C . ASP A 1 368 ? -25.679 24.711 17.516 1.00 69.75 368 ASP A C 1
ATOM 2825 O O . ASP A 1 368 ? -26.457 24.776 16.568 1.00 69.75 368 ASP A O 1
ATOM 2829 N N . MET A 1 369 ? -25.962 23.995 18.607 1.00 67.88 369 MET A N 1
ATOM 2830 C CA . MET A 1 369 ? -27.189 23.224 18.814 1.00 67.88 369 MET A CA 1
ATOM 2831 C C . MET A 1 369 ? -28.267 24.067 19.515 1.00 67.88 369 MET A C 1
ATOM 2833 O O . MET A 1 369 ? -28.597 23.841 20.683 1.00 67.88 369 MET A O 1
ATOM 2837 N N . THR A 1 370 ? -28.816 25.062 18.816 1.00 57.31 370 THR A N 1
ATOM 2838 C CA . THR A 1 370 ? -29.800 26.014 19.372 1.00 57.31 370 THR A CA 1
ATOM 2839 C C . THR A 1 370 ? -31.207 25.422 19.552 1.00 57.31 370 THR A C 1
ATOM 2841 O O . THR A 1 370 ? -31.895 25.788 20.504 1.00 57.31 370 THR A O 1
ATOM 2844 N N . GLU A 1 371 ? -31.608 24.444 18.731 1.00 60.38 371 GLU A N 1
ATOM 2845 C CA . GLU A 1 371 ? -32.929 23.787 18.775 1.00 60.38 371 GLU A CA 1
ATOM 2846 C C . GLU A 1 371 ? -32.830 22.284 19.102 1.00 60.38 371 GLU A C 1
ATOM 2848 O O . GLU A 1 371 ? -33.259 21.416 18.342 1.00 60.38 371 GLU A O 1
ATOM 2853 N N . ILE A 1 372 ? -32.253 21.932 20.256 1.00 65.56 372 ILE A N 1
ATOM 2854 C CA . ILE A 1 372 ? -32.345 20.548 20.751 1.00 65.56 372 ILE A CA 1
ATOM 2855 C C . ILE A 1 372 ? -33.780 20.324 21.235 1.00 65.56 372 ILE A C 1
ATOM 2857 O O . ILE A 1 372 ? -34.139 20.763 22.332 1.00 65.56 372 ILE A O 1
ATOM 2861 N N . SER A 1 373 ? -34.599 19.639 20.432 1.00 68.94 373 SER A N 1
ATOM 2862 C CA . SER A 1 373 ? -35.895 19.148 20.907 1.00 68.94 373 SER A CA 1
ATOM 2863 C C . SER A 1 373 ? -35.652 18.243 22.111 1.00 68.94 373 SER A C 1
ATOM 2865 O O . SER A 1 373 ? -34.836 17.318 22.052 1.00 68.94 373 SER A O 1
ATOM 2867 N N . THR A 1 374 ? -36.327 18.518 23.226 1.00 70.31 374 THR A N 1
ATOM 2868 C CA . THR A 1 374 ? -36.174 17.720 24.444 1.00 70.31 374 THR A CA 1
ATOM 2869 C C . THR A 1 374 ? -36.409 16.246 24.136 1.00 70.31 374 THR A C 1
ATOM 2871 O O . THR A 1 374 ? -35.632 15.421 24.599 1.00 70.31 374 THR A O 1
ATOM 2874 N N . ASP A 1 375 ? -37.383 15.913 23.293 1.00 75.56 375 ASP A N 1
ATOM 2875 C CA . ASP A 1 375 ? -37.728 14.537 22.916 1.00 75.56 375 ASP A CA 1
ATOM 2876 C C . ASP A 1 375 ? -36.649 13.777 22.124 1.00 75.56 375 ASP A C 1
ATOM 2878 O O . ASP A 1 375 ? -36.680 12.551 22.107 1.00 75.56 375 ASP A O 1
ATOM 2882 N N . SER A 1 376 ? -35.668 14.457 21.520 1.00 86.38 376 SER A N 1
ATOM 2883 C CA . SER A 1 376 ? -34.561 13.800 20.796 1.00 86.38 376 SER A CA 1
ATOM 2884 C C . SER A 1 376 ? -33.447 13.248 21.694 1.00 86.38 376 SER A C 1
ATOM 2886 O O . SER A 1 376 ? -32.574 12.523 21.208 1.00 86.38 376 SER A O 1
ATOM 2888 N N . PHE A 1 377 ? -33.447 13.621 22.979 1.00 90.00 377 PHE A N 1
ATOM 2889 C CA . PHE A 1 377 ? -32.432 13.224 23.951 1.00 90.00 377 PHE A CA 1
ATOM 2890 C C . PHE A 1 377 ? -32.776 11.891 24.614 1.00 90.00 377 PHE A C 1
ATOM 2892 O O . PHE A 1 377 ? -33.839 11.746 25.226 1.00 90.00 377 PHE A O 1
ATOM 2899 N N . GLU A 1 378 ? -31.827 10.959 24.579 1.00 91.12 378 GLU A N 1
ATOM 2900 C CA . GLU A 1 378 ? -31.956 9.647 25.208 1.00 91.12 378 GLU A CA 1
ATOM 2901 C C . GLU A 1 378 ? -30.677 9.262 25.961 1.00 91.12 378 GLU A C 1
ATOM 2903 O O . GLU A 1 378 ? -29.562 9.425 25.460 1.00 91.12 378 GLU A O 1
ATOM 2908 N N . ILE A 1 379 ? -30.835 8.713 27.167 1.00 92.88 379 ILE A N 1
ATOM 2909 C CA . ILE A 1 379 ? -29.761 8.001 27.869 1.00 92.88 379 ILE A CA 1
ATOM 2910 C C . ILE A 1 379 ? -29.723 6.563 27.364 1.00 92.88 379 ILE A C 1
ATOM 2912 O O . ILE A 1 379 ? -30.744 5.874 27.370 1.00 92.88 379 ILE A O 1
ATOM 2916 N N . ILE A 1 380 ? -28.534 6.112 26.968 1.00 93.19 380 ILE A N 1
ATOM 2917 C CA . ILE A 1 380 ? -28.324 4.785 26.383 1.00 93.19 380 ILE A CA 1
ATOM 2918 C C . ILE A 1 380 ? -27.794 3.815 27.434 1.00 93.19 380 ILE A C 1
ATOM 2920 O O . ILE A 1 380 ? -28.360 2.744 27.632 1.00 93.19 380 ILE A O 1
ATOM 2924 N N . ASP A 1 381 ? -26.705 4.186 28.108 1.00 95.00 381 ASP A N 1
ATOM 2925 C CA . ASP A 1 381 ? -26.048 3.348 29.109 1.00 95.00 381 ASP A CA 1
ATOM 2926 C C . ASP A 1 381 ? -25.238 4.204 30.091 1.00 95.00 381 ASP A C 1
ATOM 2928 O O . ASP A 1 381 ? -24.998 5.387 29.851 1.00 95.00 381 ASP A O 1
ATOM 2932 N N . PHE A 1 382 ? -24.790 3.621 31.199 1.00 95.31 382 PHE A N 1
ATOM 2933 C CA . PHE A 1 382 ? -23.847 4.271 32.106 1.00 95.31 382 PHE A CA 1
ATOM 2934 C C . PHE A 1 382 ? -22.975 3.245 32.841 1.00 95.31 382 PHE A C 1
ATOM 2936 O O . PHE A 1 382 ? -23.273 2.048 32.875 1.00 95.31 382 PHE A O 1
ATOM 2943 N N . THR A 1 383 ? -21.897 3.720 33.460 1.00 93.38 383 THR A N 1
ATOM 2944 C CA . THR A 1 383 ? -21.034 2.926 34.343 1.00 93.38 383 THR A CA 1
ATOM 2945 C C . THR A 1 383 ? -20.539 3.759 35.525 1.00 93.38 383 THR A C 1
ATOM 2947 O O . THR A 1 383 ? -20.520 4.987 35.467 1.00 93.38 383 THR A O 1
ATOM 2950 N N . PHE A 1 384 ? -20.141 3.098 36.611 1.00 90.56 384 PHE A N 1
ATOM 2951 C CA . PHE A 1 384 ? -19.512 3.765 37.752 1.00 90.56 384 PHE A CA 1
ATOM 2952 C C . PHE A 1 384 ? -18.077 4.153 37.411 1.00 90.56 384 PHE A C 1
ATOM 2954 O O . PHE A 1 384 ? -17.365 3.387 36.759 1.00 90.56 384 PHE A O 1
ATOM 2961 N N . ILE A 1 385 ? -17.639 5.311 37.900 1.00 88.19 385 ILE A N 1
ATOM 2962 C CA . ILE A 1 385 ? -16.233 5.705 37.840 1.00 88.19 385 ILE A CA 1
ATOM 2963 C C . ILE A 1 385 ? -15.525 5.078 39.053 1.00 88.19 385 ILE A C 1
ATOM 2965 O O . ILE A 1 385 ? -15.871 5.401 40.193 1.00 88.19 385 ILE A O 1
ATOM 2969 N N . PRO A 1 386 ? -14.558 4.159 38.853 1.00 76.25 386 PRO A N 1
ATOM 2970 C CA . PRO A 1 386 ? -13.791 3.570 39.948 1.00 76.25 386 PRO A CA 1
ATOM 2971 C C . PRO A 1 386 ? -13.094 4.667 40.761 1.00 76.25 386 PRO A C 1
ATOM 2973 O O . PRO A 1 386 ? -12.528 5.577 40.171 1.00 76.25 386 PRO A O 1
ATOM 2976 N N . LYS A 1 387 ? -13.091 4.595 42.098 1.00 69.94 387 LYS A N 1
ATOM 2977 C CA . LYS A 1 387 ? -12.295 5.502 42.949 1.00 69.94 387 LYS A CA 1
ATOM 2978 C C . LYS A 1 387 ? -10.873 4.927 43.073 1.00 69.94 387 LYS A C 1
ATOM 2980 O O . LYS A 1 387 ? -10.728 3.808 43.565 1.00 69.94 387 LYS A O 1
ATOM 2985 N N . LEU A 1 388 ? -9.836 5.636 42.608 1.00 54.62 388 LEU A N 1
ATOM 2986 C CA . LEU A 1 388 ? -8.440 5.204 42.790 1.00 54.62 388 LEU A CA 1
ATOM 2987 C C . LEU A 1 388 ? -8.045 5.353 44.267 1.00 54.62 388 LEU A C 1
ATOM 2989 O O . LEU A 1 388 ? -8.165 6.441 44.818 1.00 54.62 388 LEU A O 1
ATOM 2993 N N . GLY A 1 389 ? -7.587 4.262 44.887 1.00 47.88 389 GLY A N 1
ATOM 2994 C CA . GLY A 1 389 ? -6.777 4.243 46.113 1.00 47.88 389 GLY A CA 1
ATOM 2995 C C . GLY A 1 389 ? -7.015 5.354 47.142 1.00 47.88 389 GLY A C 1
ATOM 2996 O O . GLY A 1 389 ? -6.080 6.074 47.477 1.00 47.88 389 GLY A O 1
ATOM 2997 N N . ALA A 1 390 ? -8.223 5.477 47.696 1.00 34.62 390 ALA A N 1
ATOM 2998 C CA . ALA A 1 390 ? -8.395 6.232 48.933 1.00 34.62 390 ALA A CA 1
ATOM 2999 C C . ALA A 1 390 ? -7.775 5.412 50.074 1.00 34.62 390 ALA A C 1
ATOM 3001 O O . ALA A 1 390 ? -8.326 4.385 50.483 1.00 34.62 390 ALA A O 1
ATOM 3002 N N . SER A 1 391 ? -6.616 5.847 50.575 1.00 34.72 391 SER A N 1
ATOM 3003 C CA . SER A 1 391 ? -6.108 5.418 51.876 1.00 34.72 391 SER A CA 1
ATOM 3004 C C . SER A 1 391 ? -7.229 5.558 52.911 1.00 34.72 391 SER A C 1
ATOM 3006 O O . SER A 1 391 ? -8.004 6.517 52.884 1.00 34.72 391 SER A O 1
ATOM 3008 N N . SER A 1 392 ? -7.330 4.584 53.817 1.00 39.94 392 SER A N 1
ATOM 3009 C CA . SER A 1 392 ? -8.401 4.428 54.816 1.00 39.94 392 SER A CA 1
ATOM 3010 C C . SER A 1 392 ? -8.662 5.640 55.734 1.00 39.94 392 SER A C 1
ATOM 3012 O O . SER A 1 392 ? -9.547 5.567 56.585 1.00 39.94 392 SER A O 1
ATOM 3014 N N . GLU A 1 393 ? -7.948 6.754 55.575 1.00 37.50 393 GLU A N 1
ATOM 3015 C CA . GLU A 1 393 ? -8.067 7.969 56.385 1.00 37.50 393 GLU A CA 1
ATOM 3016 C C . GLU A 1 393 ? -8.988 9.047 55.783 1.00 37.50 393 GLU A C 1
ATOM 3018 O O . GLU A 1 393 ? -9.557 9.836 56.532 1.00 37.50 393 GLU A O 1
ATOM 3023 N N . SER A 1 394 ? -9.251 9.044 54.469 1.00 39.41 394 SER A N 1
ATOM 3024 C CA . SER A 1 394 ? -10.123 10.048 53.814 1.00 39.41 394 SER A CA 1
ATOM 3025 C C . SER A 1 394 ? -11.628 9.737 53.894 1.00 39.41 394 SER A C 1
ATOM 3027 O O . SER A 1 394 ? -12.458 10.540 53.486 1.00 39.41 394 SER A O 1
ATOM 3029 N N . ARG A 1 395 ? -12.020 8.609 54.503 1.00 46.91 395 ARG A N 1
ATOM 3030 C CA . ARG A 1 395 ? -13.431 8.218 54.720 1.00 46.91 395 ARG A CA 1
ATOM 3031 C C . ARG A 1 395 ? -14.149 8.983 55.850 1.00 46.91 395 ARG A C 1
ATOM 3033 O O . ARG A 1 395 ? -15.263 8.602 56.201 1.00 46.91 395 ARG A O 1
ATOM 3040 N N . ARG A 1 396 ? -13.526 9.998 56.470 1.00 38.25 396 ARG A N 1
ATOM 3041 C CA . ARG A 1 396 ? -14.025 10.614 57.720 1.00 38.25 396 ARG A CA 1
ATOM 3042 C C . ARG A 1 396 ? -14.644 12.012 57.615 1.00 38.25 396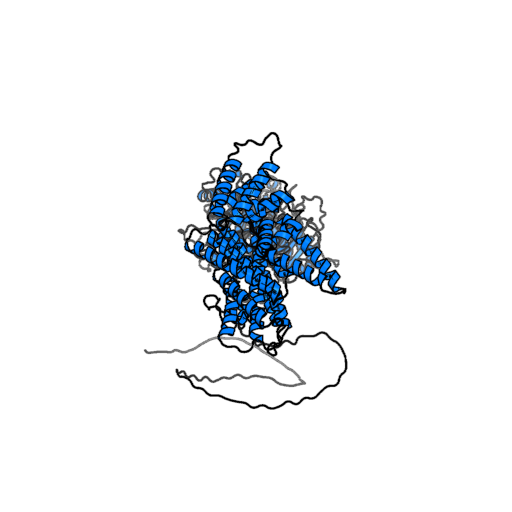 ARG A C 1
ATOM 3044 O O . ARG A 1 396 ? -15.221 12.433 58.612 1.00 38.25 396 ARG A O 1
ATOM 3051 N N . LEU A 1 397 ? -14.619 12.697 56.472 1.00 37.12 397 LEU A N 1
ATOM 3052 C CA . LEU A 1 397 ? -15.403 13.928 56.284 1.00 37.12 397 LEU A CA 1
ATOM 3053 C C . LEU A 1 397 ? -16.398 13.749 55.134 1.00 37.12 397 LEU A C 1
ATOM 3055 O O . LEU A 1 397 ? -16.052 13.218 54.084 1.00 37.12 397 LEU A O 1
ATOM 3059 N N . GLY A 1 398 ? -17.653 14.101 55.403 1.00 41.78 398 GLY A N 1
ATOM 3060 C CA . GLY A 1 398 ? -18.804 13.764 54.579 1.00 41.78 398 GLY A CA 1
ATOM 3061 C C . GLY A 1 398 ? -18.858 14.509 53.253 1.00 41.78 398 GLY A C 1
ATOM 3062 O O . GLY A 1 398 ? -18.897 15.728 53.240 1.00 41.78 398 GLY A O 1
ATOM 3063 N N . ASP A 1 399 ? -18.925 13.747 52.167 1.00 46.28 399 ASP A N 1
ATOM 3064 C CA . ASP A 1 399 ? -20.098 13.722 51.294 1.00 46.28 399 ASP A CA 1
ATOM 3065 C C . ASP A 1 399 ? -20.087 12.407 50.496 1.00 46.28 399 ASP A C 1
ATOM 3067 O O . ASP A 1 399 ? -19.067 11.985 49.948 1.00 46.28 399 ASP A O 1
ATOM 3071 N N . GLU A 1 400 ? -21.203 11.673 50.501 1.00 63.53 400 GLU A N 1
ATOM 3072 C CA . GLU A 1 400 ? -21.323 10.406 49.766 1.00 63.53 400 GLU A CA 1
ATOM 3073 C C . GLU A 1 400 ? -21.648 10.659 48.291 1.00 63.53 400 GLU A C 1
ATOM 3075 O O . GLU A 1 400 ? -22.724 10.323 47.803 1.00 63.53 400 GLU A O 1
ATOM 3080 N N . GLU A 1 401 ? -20.709 11.269 47.575 1.00 75.06 401 GLU A N 1
ATOM 3081 C CA . GLU A 1 401 ? -20.846 11.507 46.142 1.00 75.06 401 GLU A CA 1
ATOM 3082 C C . GLU A 1 401 ? -20.621 10.216 45.342 1.00 75.06 401 GLU A C 1
ATOM 3084 O O . GLU A 1 401 ? -19.599 9.513 45.481 1.00 75.06 401 GLU A O 1
ATOM 3089 N N . THR A 1 402 ? -21.606 9.900 44.494 1.00 85.00 402 THR A N 1
ATOM 3090 C CA . THR A 1 402 ? -21.555 8.784 43.545 1.00 85.00 402 THR A CA 1
ATOM 3091 C C . THR A 1 402 ? -21.269 9.318 42.146 1.00 85.00 402 THR A C 1
ATOM 3093 O O . THR A 1 402 ? -22.093 10.019 41.565 1.00 85.00 402 THR A O 1
ATOM 3096 N N . ASN A 1 403 ? -20.119 8.938 41.587 1.00 89.19 403 ASN A N 1
ATOM 3097 C CA . ASN A 1 403 ? -19.657 9.409 40.282 1.00 89.19 403 ASN A CA 1
ATOM 3098 C C . ASN A 1 403 ? -19.960 8.388 39.184 1.00 89.19 403 ASN A C 1
ATOM 3100 O O . ASN A 1 403 ? -19.543 7.225 39.258 1.00 89.19 403 ASN A O 1
ATOM 3104 N N . LEU A 1 404 ? -20.660 8.840 38.148 1.00 91.94 404 LEU A N 1
ATOM 3105 C CA . LEU A 1 404 ? -21.095 8.035 37.013 1.00 91.94 404 LEU A CA 1
ATOM 3106 C C . LEU A 1 404 ? -20.544 8.608 35.708 1.00 91.94 404 LEU A C 1
ATOM 3108 O O . LEU A 1 404 ? -20.478 9.820 35.521 1.00 91.94 404 LEU A O 1
ATOM 3112 N N . LEU A 1 405 ? -20.204 7.724 34.775 1.00 93.44 405 LEU A N 1
ATOM 3113 C CA . LEU A 1 405 ? -19.972 8.072 33.380 1.00 93.44 405 LEU A CA 1
ATOM 3114 C C . LEU A 1 405 ? -21.203 7.642 32.579 1.00 93.44 405 LEU A C 1
ATOM 3116 O O . LEU A 1 405 ? -21.527 6.454 32.538 1.00 93.44 405 LEU A O 1
ATOM 3120 N N . VAL A 1 406 ? -21.902 8.602 31.981 1.00 95.06 406 VAL A N 1
ATOM 3121 C CA . VAL A 1 406 ? -23.198 8.408 31.315 1.00 95.06 406 VAL A CA 1
ATOM 3122 C C . VAL A 1 406 ? -23.041 8.579 29.809 1.00 95.06 406 VAL A C 1
ATOM 3124 O O . VAL A 1 406 ? -22.550 9.609 29.360 1.00 95.06 406 VAL A O 1
ATOM 3127 N N . LEU A 1 407 ? -23.495 7.597 29.031 1.00 95.94 407 LEU A N 1
ATOM 3128 C CA . LEU A 1 407 ? -23.612 7.675 27.578 1.00 95.94 407 LEU A CA 1
ATOM 3129 C C . LEU A 1 407 ? -25.005 8.177 27.196 1.00 95.94 407 LEU A C 1
ATOM 3131 O O . LEU A 1 407 ? -26.019 7.540 27.493 1.00 95.94 407 LEU A O 1
ATOM 3135 N N . SER A 1 408 ? -25.040 9.298 26.487 1.00 94.38 408 SER A N 1
ATOM 3136 C CA . SER A 1 408 ? -26.265 9.907 25.973 1.00 94.38 408 SER A CA 1
ATOM 3137 C C . SER A 1 408 ? -26.194 10.111 24.464 1.00 94.38 408 SER A C 1
ATOM 3139 O O . SER A 1 408 ? -25.107 10.275 23.902 1.00 94.38 408 SER A O 1
ATOM 3141 N N . SER A 1 409 ? -27.354 10.103 23.809 1.00 93.06 409 SER A N 1
ATOM 3142 C CA . SER A 1 409 ? -27.503 10.446 22.397 1.00 93.06 409 SER A CA 1
ATOM 3143 C C . SER A 1 409 ? -28.492 11.570 22.170 1.00 93.06 409 SER A C 1
ATOM 3145 O O . SER A 1 409 ? -29.497 11.688 22.869 1.00 93.06 409 SER A O 1
ATOM 3147 N N . ILE A 1 410 ? -28.227 12.335 21.116 1.00 90.75 410 ILE A N 1
ATOM 3148 C CA . ILE A 1 410 ? -29.163 13.277 20.510 1.00 90.75 410 ILE A CA 1
ATOM 3149 C C . ILE A 1 410 ? -29.411 12.806 19.080 1.00 90.75 410 ILE A C 1
ATOM 3151 O O . ILE A 1 410 ? -28.470 12.677 18.288 1.00 90.75 410 ILE A O 1
ATOM 3155 N N . LYS A 1 411 ? -30.670 12.500 18.768 1.00 87.06 411 LYS A N 1
ATOM 3156 C CA . LYS A 1 411 ? -31.073 12.039 17.439 1.00 87.06 411 LYS A CA 1
ATOM 3157 C C . LYS A 1 411 ? -31.349 13.220 16.511 1.00 87.06 411 LYS A C 1
ATOM 3159 O O . LYS A 1 411 ? -32.143 14.097 16.836 1.00 87.06 411 LYS A O 1
ATOM 3164 N N . GLU A 1 412 ? -30.741 13.193 15.332 1.00 82.38 412 GLU A N 1
ATOM 3165 C CA . GLU A 1 412 ? -30.998 14.127 14.233 1.00 82.38 412 GLU A CA 1
ATOM 3166 C C . GLU A 1 412 ? -31.606 13.374 13.040 1.00 82.38 412 GLU A C 1
ATOM 3168 O O . GLU A 1 412 ? -31.778 12.155 13.090 1.00 82.38 412 GLU A O 1
ATOM 3173 N N . GLN A 1 413 ? -31.982 14.085 11.971 1.00 77.56 413 GLN A N 1
ATOM 3174 C CA . GLN A 1 413 ? -32.769 13.510 10.866 1.00 77.56 413 GLN A CA 1
ATOM 3175 C C . GLN A 1 413 ? -32.138 12.248 10.245 1.00 77.56 413 GLN A C 1
ATOM 3177 O O . GLN A 1 413 ? -32.863 11.315 9.902 1.00 77.56 413 GLN A O 1
ATOM 3182 N N . HIS A 1 414 ? -30.805 12.190 10.134 1.00 78.31 414 HIS A N 1
ATOM 3183 C CA . HIS A 1 414 ? -30.096 11.094 9.454 1.00 78.31 414 HIS A CA 1
ATOM 3184 C C . HIS A 1 414 ? -28.920 10.491 10.236 1.00 78.31 414 HIS A C 1
ATOM 3186 O O . HIS A 1 414 ? -28.298 9.542 9.766 1.00 78.31 414 HIS A O 1
ATOM 3192 N N . TYR A 1 415 ? -28.604 11.013 11.420 1.00 87.44 415 TYR A N 1
ATOM 3193 C CA . TYR A 1 415 ? -27.499 10.531 12.249 1.00 87.44 415 TYR A CA 1
ATOM 3194 C C . TYR A 1 415 ? -27.788 10.776 13.732 1.00 87.44 415 TYR A C 1
ATOM 3196 O O . TYR A 1 415 ? -28.733 11.476 14.100 1.00 87.44 415 TYR A O 1
ATOM 3204 N N . SER A 1 416 ? -26.997 10.165 14.606 1.00 90.38 416 SER A N 1
ATOM 3205 C CA . SER A 1 416 ? -27.098 10.336 16.054 1.00 90.38 416 SER A CA 1
ATOM 3206 C C . SER A 1 416 ? -25.765 10.805 16.601 1.00 90.38 416 SER A C 1
ATOM 3208 O O . SER A 1 416 ? -24.719 10.258 16.270 1.00 90.38 416 SER A O 1
ATOM 3210 N N . ARG A 1 417 ? -25.792 11.831 17.444 1.00 91.06 417 ARG A N 1
ATOM 3211 C CA . ARG A 1 417 ? -24.588 12.331 18.106 1.00 91.06 417 ARG A CA 1
ATOM 3212 C C . ARG A 1 417 ? -24.522 11.785 19.516 1.00 91.06 417 ARG A C 1
ATOM 3214 O O . ARG A 1 417 ? -25.523 11.825 20.227 1.00 91.06 417 ARG A O 1
ATOM 3221 N N . TYR A 1 418 ? -23.345 11.322 19.917 1.00 93.56 418 TYR A N 1
ATOM 3222 C CA . TYR A 1 418 ? -23.136 10.678 21.208 1.00 93.56 418 TYR A CA 1
ATOM 3223 C C . TYR A 1 418 ? -22.230 11.508 22.115 1.00 93.56 418 TYR A C 1
ATOM 3225 O O . TYR A 1 418 ? -21.289 12.164 21.659 1.00 93.56 418 TYR A O 1
ATOM 3233 N N . PHE A 1 419 ? -22.510 11.463 23.415 1.00 92.62 419 PHE A N 1
ATOM 3234 C CA . PHE A 1 419 ? -21.762 12.189 24.435 1.00 92.62 419 PHE A CA 1
ATOM 3235 C C . PHE A 1 419 ? -21.556 11.319 25.671 1.00 92.62 419 PHE A C 1
ATOM 3237 O O . PHE A 1 419 ? -22.489 10.649 26.122 1.00 92.62 419 PHE A O 1
ATOM 3244 N N . LEU A 1 420 ? -20.351 11.377 26.238 1.00 93.62 420 LEU A N 1
ATOM 3245 C CA . LEU A 1 420 ? -20.052 10.835 27.558 1.00 93.62 420 LEU A CA 1
ATOM 3246 C C . LEU A 1 420 ? -20.024 11.964 28.585 1.00 93.62 420 LEU A C 1
ATOM 3248 O O . LEU A 1 420 ? -19.230 12.891 28.453 1.00 93.62 420 LEU A O 1
ATOM 3252 N N . SER A 1 421 ? -20.850 11.871 29.620 1.00 91.94 421 SER A N 1
ATOM 3253 C CA . SER A 1 421 ? -20.954 12.883 30.674 1.00 91.94 421 SER A CA 1
ATOM 3254 C C . SER A 1 421 ? -20.505 12.316 32.016 1.00 91.94 421 SER A C 1
ATOM 3256 O O . SER A 1 421 ? -20.970 11.251 32.422 1.00 91.94 421 SER A O 1
ATOM 3258 N N . HIS A 1 422 ? -19.634 13.031 32.724 1.00 91.06 422 HIS A N 1
ATOM 3259 C CA . HIS A 1 422 ? -19.346 12.782 34.132 1.00 91.06 422 HIS A CA 1
ATOM 3260 C C . HIS A 1 422 ? -20.464 13.390 34.978 1.00 91.06 422 HIS A C 1
ATOM 3262 O O . HIS A 1 422 ? -20.583 14.612 35.059 1.00 91.06 422 HIS A O 1
ATOM 3268 N N . LEU A 1 423 ? -21.280 12.531 35.577 1.00 90.88 423 LEU A N 1
ATOM 3269 C CA . LEU A 1 423 ? -22.400 12.905 36.425 1.00 90.88 423 LEU A CA 1
ATOM 3270 C C . LEU A 1 423 ? -22.064 12.587 37.884 1.00 90.88 423 LEU A C 1
ATOM 3272 O O . LEU A 1 423 ? -21.859 11.420 38.227 1.00 90.88 423 LEU A O 1
ATOM 3276 N N . CYS A 1 424 ? -22.033 13.614 38.730 1.00 90.06 424 CYS A N 1
ATOM 3277 C CA . CYS A 1 424 ? -21.929 13.470 40.176 1.00 90.06 424 CYS A CA 1
ATOM 3278 C C . CYS A 1 424 ? -23.335 13.489 40.788 1.00 90.06 424 CYS A C 1
ATOM 3280 O O . CYS A 1 424 ? -24.085 14.456 40.639 1.00 90.06 424 CYS A O 1
ATOM 3282 N N . LEU A 1 425 ? -23.708 12.402 41.461 1.00 86.50 425 LEU A N 1
ATOM 3283 C CA . LEU A 1 425 ? -24.933 12.326 42.250 1.00 86.50 425 LEU A CA 1
ATOM 3284 C C . LEU A 1 425 ? -24.600 12.713 43.697 1.00 86.50 425 LEU A C 1
ATOM 3286 O O . LEU A 1 425 ? -24.106 11.882 44.466 1.00 86.50 425 LEU A O 1
ATOM 3290 N N . SER A 1 426 ? -24.842 13.981 44.038 1.00 80.38 426 SER A N 1
ATOM 3291 C CA . SER A 1 426 ? -24.689 14.538 45.391 1.00 80.38 426 SER A CA 1
ATOM 3292 C C . SER A 1 426 ? -26.018 14.501 46.164 1.00 80.38 426 SER A C 1
ATOM 3294 O O . SER A 1 426 ? -27.044 14.066 45.641 1.00 80.38 426 SER A O 1
ATOM 3296 N N . ARG A 1 427 ? -26.054 14.958 47.422 1.00 69.69 427 ARG A N 1
ATOM 3297 C CA . ARG A 1 427 ? -27.319 15.092 48.178 1.00 69.69 427 ARG A CA 1
ATOM 3298 C C . ARG A 1 427 ? -28.173 16.287 47.749 1.00 69.69 427 ARG A C 1
ATOM 3300 O O . ARG A 1 427 ? -29.362 16.291 48.057 1.00 69.69 427 ARG A O 1
ATOM 3307 N N . HIS A 1 428 ? -27.579 17.283 47.091 1.00 63.72 428 HIS A N 1
ATOM 3308 C CA . HIS A 1 428 ? -28.211 18.582 46.874 1.00 63.72 428 HIS A CA 1
ATOM 3309 C C . HIS A 1 428 ? -28.769 18.776 45.461 1.00 63.72 428 HIS A C 1
ATOM 3311 O O . HIS A 1 428 ? -29.762 19.478 45.356 1.00 63.72 428 HIS A O 1
ATOM 3317 N N . GLU A 1 429 ? -28.218 18.113 44.433 1.00 79.19 429 GLU A N 1
ATOM 3318 C CA . GLU A 1 429 ? -28.782 17.938 43.075 1.00 79.19 429 GLU A CA 1
ATOM 3319 C C . GLU A 1 429 ? -27.774 17.166 42.180 1.00 79.19 429 GLU A C 1
ATOM 3321 O O . GLU A 1 429 ? -26.595 17.062 42.541 1.00 79.19 429 GLU A O 1
ATOM 3326 N N . PRO A 1 430 ? -28.193 16.581 41.036 1.00 85.25 430 PRO A N 1
ATOM 3327 C CA . PRO A 1 430 ? -27.276 15.923 40.105 1.00 85.25 430 PRO A CA 1
ATOM 3328 C C . PRO A 1 430 ? -26.499 16.942 39.247 1.00 85.25 430 PRO A C 1
ATOM 3330 O O . PRO A 1 430 ? -27.080 17.684 38.450 1.00 85.25 430 PRO A O 1
ATOM 3333 N N . GLU A 1 431 ? -25.168 16.926 39.336 1.00 87.00 431 GLU A N 1
ATOM 3334 C CA . GLU A 1 431 ? -24.296 17.866 38.619 1.00 87.00 431 GLU A CA 1
ATOM 3335 C C . GLU A 1 431 ? -23.496 17.176 37.504 1.00 87.00 431 GLU A C 1
ATOM 3337 O O . GLU A 1 431 ? -22.776 16.199 37.733 1.00 87.00 431 GLU A O 1
ATOM 3342 N N . ALA A 1 432 ? -23.600 17.693 36.277 1.00 86.31 432 ALA A N 1
ATOM 3343 C CA . ALA A 1 432 ? -22.786 17.260 35.146 1.00 86.31 432 ALA A CA 1
ATOM 3344 C C . ALA A 1 432 ? -21.477 18.070 35.082 1.00 86.31 432 ALA A C 1
ATOM 3346 O O . ALA A 1 432 ? -21.467 19.211 34.622 1.00 86.31 432 ALA A O 1
ATOM 3347 N N . GLN A 1 433 ? -20.366 17.471 35.519 1.00 81.94 433 GLN A N 1
ATOM 3348 C CA . GLN A 1 433 ? -19.075 18.159 35.651 1.00 81.94 433 GLN A CA 1
ATOM 3349 C C . GLN A 1 433 ? -18.296 18.227 34.328 1.00 81.94 433 GLN A C 1
ATOM 3351 O O . GLN A 1 433 ? -17.863 19.295 33.901 1.00 81.94 433 GLN A O 1
ATOM 3356 N N . ASN A 1 434 ? -18.120 17.080 33.663 1.00 79.69 434 ASN A N 1
ATOM 3357 C CA . ASN A 1 434 ? -17.305 16.949 32.449 1.00 79.69 434 ASN A CA 1
ATOM 3358 C C . ASN A 1 434 ? -18.109 16.314 31.317 1.00 79.69 434 ASN A C 1
ATOM 3360 O O . ASN A 1 434 ? -18.956 15.458 31.562 1.00 79.69 434 ASN A O 1
ATOM 3364 N N . LEU A 1 435 ? -17.804 16.681 30.073 1.00 85.44 435 LEU A N 1
ATOM 3365 C CA . LEU A 1 435 ? -18.447 16.132 28.881 1.00 85.44 435 LEU A CA 1
ATOM 3366 C C . LEU A 1 435 ? -17.395 15.823 27.813 1.00 85.44 435 LEU A C 1
ATOM 3368 O O . LEU A 1 435 ? -16.556 16.666 27.496 1.00 85.44 435 LEU A O 1
ATOM 3372 N N . PHE A 1 436 ? -17.490 14.642 27.216 1.00 87.81 436 PHE A N 1
ATOM 3373 C CA . PHE A 1 436 ? -16.635 14.178 26.132 1.00 87.81 436 PHE A CA 1
ATOM 3374 C C . PHE A 1 436 ? -17.517 13.866 24.913 1.00 87.81 436 PHE A C 1
ATOM 3376 O O . PHE A 1 436 ? -18.246 12.869 24.924 1.00 87.81 436 PHE A O 1
ATOM 3383 N N . PRO A 1 437 ? -17.526 14.723 23.877 1.00 89.44 437 PRO A N 1
ATOM 3384 C CA . PRO A 1 437 ? -18.258 14.439 22.648 1.00 89.44 437 PRO A CA 1
ATOM 3385 C C . PRO A 1 437 ? -17.576 13.312 21.864 1.00 89.44 437 PRO A C 1
ATOM 3387 O O . PRO A 1 437 ? -16.369 13.348 21.648 1.00 89.44 437 PRO A O 1
ATOM 3390 N N . ILE A 1 438 ? -18.348 12.344 21.377 1.00 91.88 438 ILE A N 1
ATOM 3391 C CA . ILE A 1 438 ? -17.835 11.330 20.451 1.00 91.88 438 ILE A CA 1
ATOM 3392 C C . ILE A 1 438 ? -17.894 11.925 19.044 1.00 91.88 438 ILE A C 1
ATOM 3394 O O . ILE A 1 438 ? -18.974 12.147 18.495 1.00 91.88 438 ILE A O 1
ATOM 3398 N N . LYS A 1 439 ? -16.724 12.249 18.494 1.00 89.38 439 LYS A N 1
ATOM 3399 C CA . LYS A 1 439 ? -16.549 12.838 17.162 1.00 89.38 439 LYS A CA 1
ATOM 3400 C C . LYS A 1 439 ? -16.322 11.767 16.107 1.00 89.38 439 LYS A C 1
ATOM 3402 O O . LYS A 1 439 ? -16.718 11.975 14.973 1.00 89.38 439 LYS A O 1
ATOM 3407 N N . SER A 1 440 ? -15.719 10.639 16.475 1.00 90.19 440 SER A N 1
ATOM 3408 C CA . SER A 1 440 ? -15.367 9.557 15.547 1.00 90.19 440 SER A CA 1
ATOM 3409 C C . SER A 1 440 ? -16.564 8.774 14.987 1.00 90.19 440 SER A C 1
ATOM 3411 O O . SER A 1 440 ? -16.410 8.058 13.999 1.00 90.19 440 SER A O 1
ATOM 3413 N N . TYR A 1 441 ? -17.755 8.891 15.590 1.00 92.75 441 TYR A N 1
ATOM 3414 C CA . TYR A 1 441 ? -18.903 8.037 15.275 1.00 92.75 441 TYR A CA 1
ATOM 3415 C C . TYR A 1 441 ? -20.248 8.765 15.382 1.00 92.75 441 TYR A C 1
ATOM 3417 O O . TYR A 1 441 ? -20.581 9.307 16.438 1.00 92.75 441 TYR A O 1
ATOM 3425 N N . THR A 1 442 ? -21.053 8.717 14.312 1.00 92.75 442 THR A N 1
ATOM 3426 C CA . THR A 1 442 ? -22.401 9.322 14.279 1.00 92.75 442 THR A CA 1
ATOM 3427 C C . THR A 1 442 ? -23.522 8.398 13.782 1.00 92.75 442 THR A C 1
ATOM 3429 O O . THR A 1 442 ? -24.665 8.821 13.602 1.00 92.75 442 THR A O 1
ATOM 3432 N N . THR A 1 443 ? -23.244 7.115 13.548 1.00 91.44 443 THR A N 1
ATOM 3433 C CA . THR A 1 443 ? -24.256 6.180 13.026 1.00 91.44 443 THR A CA 1
ATOM 3434 C C . THR A 1 443 ? -25.363 5.940 14.053 1.00 91.44 443 THR A C 1
ATOM 3436 O O . THR A 1 443 ? -25.067 5.651 15.204 1.00 91.44 443 THR A O 1
ATOM 3439 N N . SER A 1 444 ? -26.630 6.028 13.637 1.00 89.38 444 SER A N 1
ATOM 3440 C CA . SER A 1 444 ? -27.791 5.835 14.518 1.00 89.38 444 SER A CA 1
ATOM 3441 C C . SER A 1 444 ? -27.893 4.417 15.087 1.00 89.38 444 SER A C 1
ATOM 3443 O O . SER A 1 444 ? -27.580 3.451 14.393 1.00 89.38 444 SER A O 1
ATOM 3445 N N . ILE A 1 445 ? -28.424 4.286 16.310 1.00 86.94 445 ILE A N 1
ATOM 3446 C CA . ILE A 1 445 ? -28.622 2.986 16.971 1.00 86.94 445 ILE A CA 1
ATOM 3447 C C . ILE A 1 445 ? -29.618 2.132 16.184 1.00 86.94 445 ILE A C 1
ATOM 3449 O O . ILE A 1 445 ? -30.750 2.545 15.927 1.00 86.94 445 ILE A O 1
ATOM 3453 N N . ASN A 1 446 ? -29.217 0.903 15.869 1.00 84.62 446 ASN A N 1
ATOM 3454 C CA . ASN A 1 446 ? -30.114 -0.112 15.346 1.00 84.62 446 ASN A CA 1
ATOM 3455 C C . ASN A 1 446 ? -30.928 -0.744 16.489 1.00 84.62 446 ASN A C 1
ATOM 3457 O O . ASN A 1 446 ? -30.430 -1.583 17.235 1.00 84.62 446 ASN A O 1
ATOM 3461 N N . HIS A 1 447 ? -32.202 -0.370 16.619 1.00 80.94 447 HIS A N 1
ATOM 3462 C CA . HIS A 1 447 ? -33.092 -0.948 17.636 1.00 80.94 447 HIS A CA 1
ATOM 3463 C C . HIS A 1 447 ? -33.427 -2.433 17.397 1.00 80.94 447 HIS A C 1
ATOM 3465 O O . HIS A 1 447 ? -33.960 -3.080 18.297 1.00 80.94 447 HIS A O 1
ATOM 3471 N N . GLY A 1 448 ? -33.134 -2.973 16.208 1.00 76.56 448 GLY A N 1
ATOM 3472 C CA . GLY A 1 448 ? -33.289 -4.392 15.882 1.00 76.56 448 GLY A CA 1
ATOM 3473 C C . GLY A 1 448 ? -32.057 -5.254 16.181 1.00 76.56 448 GLY A C 1
ATOM 3474 O O . GLY A 1 448 ? -32.132 -6.469 16.001 1.00 76.56 448 GLY A O 1
ATOM 3475 N N . ALA A 1 449 ? -30.944 -4.655 16.619 1.00 82.94 449 ALA A N 1
ATOM 3476 C CA . ALA A 1 449 ? -29.720 -5.381 16.952 1.00 82.94 449 ALA A CA 1
ATOM 3477 C C . ALA A 1 449 ? -29.912 -6.319 18.156 1.00 82.94 449 ALA A C 1
ATOM 3479 O O . ALA A 1 449 ? -30.729 -6.074 19.050 1.00 82.94 449 ALA A O 1
ATOM 3480 N N . LEU A 1 450 ? -29.136 -7.402 18.195 1.00 80.25 450 LEU A N 1
ATOM 3481 C CA . LEU A 1 450 ? -29.202 -8.418 19.250 1.00 80.25 450 LEU A CA 1
ATOM 3482 C C . LEU A 1 450 ? -28.665 -7.909 20.589 1.00 80.25 450 LEU A C 1
ATOM 3484 O O . LEU A 1 450 ? -29.134 -8.343 21.643 1.00 80.25 450 LEU A O 1
ATOM 3488 N N . SER A 1 451 ? -27.705 -6.982 20.558 1.00 84.06 451 SER A N 1
ATOM 3489 C CA . SER A 1 451 ? -27.148 -6.348 21.748 1.00 84.06 451 SER A CA 1
ATOM 3490 C C . SER A 1 451 ? -27.410 -4.836 21.742 1.00 84.06 451 SER A C 1
ATOM 3492 O O . SER A 1 451 ? -27.222 -4.147 20.741 1.00 84.06 451 SER A O 1
ATOM 3494 N N . LYS A 1 452 ? -27.879 -4.305 22.882 1.00 87.75 452 LYS A N 1
ATOM 3495 C CA . LYS A 1 452 ? -27.975 -2.852 23.104 1.00 87.75 452 LYS A CA 1
ATOM 3496 C C . LYS A 1 452 ? -26.556 -2.281 23.274 1.00 87.75 452 LYS A C 1
ATOM 3498 O O . LYS A 1 452 ? -25.729 -2.979 23.873 1.00 87.75 452 LYS A O 1
ATOM 3503 N N . PRO A 1 453 ? -26.281 -1.033 22.847 1.00 93.50 453 PRO A N 1
ATOM 3504 C CA . PRO A 1 453 ? -24.964 -0.437 23.032 1.00 93.50 453 PRO A CA 1
ATOM 3505 C C . PRO A 1 453 ? -24.526 -0.433 24.501 1.00 93.50 453 PRO A C 1
ATOM 3507 O O . PRO A 1 453 ? -25.345 -0.213 25.398 1.00 93.50 453 PRO A O 1
ATOM 3510 N N . ARG A 1 454 ? -23.241 -0.696 24.752 1.00 93.62 454 ARG A N 1
ATOM 3511 C CA . ARG A 1 454 ? -22.673 -0.811 26.104 1.00 93.62 454 ARG A CA 1
ATOM 3512 C C . ARG A 1 454 ? -21.527 0.163 26.324 1.00 93.62 454 ARG A C 1
ATOM 3514 O O . ARG A 1 454 ? -20.647 0.284 25.476 1.00 93.62 454 ARG A O 1
ATOM 3521 N N . LEU A 1 455 ? -21.513 0.796 27.494 1.00 95.88 455 LEU A N 1
ATOM 3522 C CA . LEU A 1 455 ? -20.397 1.603 27.978 1.00 95.88 455 LEU A CA 1
ATOM 3523 C C . LEU A 1 455 ? -19.558 0.804 28.978 1.00 95.88 455 LEU A C 1
ATOM 3525 O O . LEU A 1 455 ? -20.050 0.384 30.027 1.00 95.88 455 LEU A O 1
ATOM 3529 N N . HIS A 1 456 ? -18.272 0.666 28.673 1.00 94.31 456 HIS A N 1
ATOM 3530 C CA . HIS A 1 456 ? -17.296 -0.043 29.491 1.00 94.31 456 HIS A CA 1
ATOM 3531 C C . HIS A 1 456 ? -16.163 0.891 29.915 1.00 94.31 456 HIS A C 1
ATOM 3533 O O . HIS A 1 456 ? -15.590 1.598 29.090 1.00 94.31 456 HIS A O 1
ATOM 3539 N N . LEU A 1 457 ? -15.819 0.871 31.204 1.00 92.12 457 LEU A N 1
ATOM 3540 C CA . LEU A 1 457 ? -14.740 1.676 31.784 1.00 92.12 457 LEU A CA 1
ATOM 3541 C C . LEU A 1 457 ? -13.844 0.782 32.657 1.00 92.12 457 LEU A C 1
ATOM 3543 O O . LEU A 1 457 ? -14.034 0.729 33.874 1.00 92.12 457 LEU A O 1
ATOM 3547 N N . PRO A 1 458 ? -12.910 0.024 32.054 1.00 89.88 458 PRO A N 1
ATOM 3548 C CA . PRO A 1 458 ? -12.002 -0.834 32.809 1.00 89.88 458 PRO A CA 1
ATOM 3549 C C . PRO A 1 458 ? -11.065 0.000 33.689 1.00 89.88 458 PRO A C 1
ATOM 3551 O O . PRO A 1 458 ? -10.646 1.099 33.314 1.00 89.88 458 PRO A O 1
ATOM 3554 N N . LYS A 1 459 ? -10.686 -0.528 34.860 1.00 83.38 459 LYS A N 1
ATOM 3555 C CA . LYS A 1 459 ? -9.641 0.083 35.700 1.00 83.38 459 LYS A CA 1
ATOM 3556 C C . LYS A 1 459 ? -8.323 0.150 34.916 1.00 83.38 459 LYS A C 1
ATOM 3558 O O . LYS A 1 459 ? -7.983 -0.838 34.263 1.00 83.38 459 LYS A O 1
ATOM 3563 N N . PRO A 1 460 ? -7.586 1.275 34.956 1.00 82.75 460 PRO A N 1
ATOM 3564 C CA . PRO A 1 460 ? -7.681 2.404 35.899 1.00 82.75 460 PRO A CA 1
ATOM 3565 C C . PRO A 1 460 ? -8.604 3.576 35.482 1.00 82.75 460 PRO A C 1
ATOM 3567 O O . PRO A 1 460 ? -8.428 4.686 35.969 1.00 82.75 460 PRO A O 1
ATOM 3570 N N . ALA A 1 461 ? -9.599 3.358 34.614 1.00 85.75 461 ALA A N 1
ATOM 3571 C CA . ALA A 1 461 ? -10.576 4.365 34.170 1.00 85.75 461 ALA A CA 1
ATOM 3572 C C . ALA A 1 461 ? -9.993 5.533 33.351 1.00 85.75 461 ALA A C 1
ATOM 3574 O O . ALA A 1 461 ? -10.460 6.667 33.431 1.00 85.75 461 ALA A O 1
ATOM 3575 N N . LEU A 1 462 ? -8.981 5.238 32.531 1.00 85.19 462 LEU A N 1
ATOM 3576 C CA . LEU A 1 462 ? -8.359 6.199 31.610 1.00 85.19 462 LEU A CA 1
ATOM 3577 C C . LEU A 1 462 ? -8.970 6.165 30.203 1.00 85.19 462 LEU A C 1
ATOM 3579 O O . LEU A 1 462 ? -8.982 7.180 29.509 1.00 85.19 462 LEU A O 1
ATOM 3583 N N . VAL A 1 463 ? -9.470 5.002 29.781 1.00 89.44 463 VAL A N 1
ATOM 3584 C CA . VAL A 1 463 ? -10.055 4.763 28.457 1.00 89.44 463 VAL A CA 1
ATOM 3585 C C . VAL A 1 463 ? -11.440 4.173 28.646 1.00 89.44 463 VAL A C 1
ATOM 3587 O O . VAL A 1 463 ? -11.597 3.192 29.372 1.00 89.44 463 VAL A O 1
ATOM 3590 N N . ALA A 1 464 ? -12.428 4.770 27.990 1.00 93.00 464 ALA A N 1
ATOM 3591 C CA . ALA A 1 464 ? -13.764 4.215 27.887 1.00 93.00 464 ALA A CA 1
ATOM 3592 C C . ALA A 1 464 ? -13.934 3.542 26.520 1.00 93.00 464 ALA A C 1
ATOM 3594 O O . ALA A 1 464 ? -13.451 4.038 25.500 1.00 93.00 464 ALA A O 1
ATOM 3595 N N . PHE A 1 465 ? -14.644 2.419 26.513 1.00 95.81 465 PHE A N 1
ATOM 3596 C CA . PHE A 1 465 ? -15.038 1.707 25.306 1.00 95.81 465 PHE A CA 1
ATOM 3597 C C . PHE A 1 465 ? -16.553 1.798 25.162 1.00 95.81 465 PHE A C 1
ATOM 3599 O O . PHE A 1 465 ? -17.287 1.376 26.059 1.00 95.81 465 PHE A O 1
ATOM 3606 N N . VAL A 1 466 ? -17.023 2.338 24.040 1.00 96.81 466 VAL A N 1
ATOM 3607 C CA . VAL A 1 466 ? -18.447 2.328 23.687 1.00 96.81 466 VAL A CA 1
ATOM 3608 C C . VAL A 1 466 ? -18.656 1.296 22.594 1.00 96.81 466 VAL A C 1
ATOM 3610 O O . VAL A 1 466 ? -18.158 1.451 21.482 1.00 96.81 466 VAL A O 1
ATOM 3613 N N . VAL A 1 467 ? -19.363 0.223 22.930 1.00 96.25 467 VAL A N 1
ATOM 3614 C CA . VAL A 1 467 ? -19.608 -0.915 22.043 1.00 96.25 467 VAL A CA 1
ATOM 3615 C C . VAL A 1 467 ? -20.994 -0.766 21.430 1.00 96.25 467 VAL A C 1
ATOM 3617 O O . VAL A 1 467 ? -21.987 -0.797 22.153 1.00 96.25 467 VAL A O 1
ATOM 3620 N N . PHE A 1 468 ? -21.049 -0.610 20.112 1.00 94.94 468 PHE A N 1
ATOM 3621 C CA . PHE A 1 468 ? -22.261 -0.665 19.294 1.00 94.94 468 PHE A CA 1
ATOM 3622 C C . PHE A 1 468 ? -22.421 -2.064 18.676 1.00 94.94 468 PHE A C 1
ATOM 3624 O O . PHE A 1 468 ? -21.607 -2.951 18.912 1.00 94.94 468 PHE A O 1
ATOM 3631 N N . ASP A 1 469 ? -23.458 -2.279 17.871 1.00 91.56 469 ASP A N 1
ATOM 3632 C CA . ASP A 1 469 ? -23.715 -3.553 17.188 1.00 91.56 469 ASP A CA 1
ATOM 3633 C C . ASP A 1 469 ? -22.655 -3.894 16.126 1.00 91.56 469 ASP A C 1
ATOM 3635 O O . ASP A 1 469 ? -22.385 -5.069 15.882 1.00 91.56 469 ASP A O 1
ATOM 3639 N N . ARG A 1 470 ? -22.032 -2.882 15.503 1.00 91.81 470 ARG A N 1
ATOM 3640 C CA . ARG A 1 470 ? -21.003 -3.056 14.454 1.00 91.81 470 ARG A CA 1
ATOM 3641 C C . ARG A 1 470 ? -19.805 -2.111 14.566 1.00 91.81 470 ARG A C 1
ATOM 3643 O O . ARG A 1 470 ? -19.063 -1.941 13.601 1.00 91.81 470 ARG A O 1
ATOM 3650 N N . ALA A 1 471 ? -19.609 -1.482 15.719 1.00 94.56 471 ALA A N 1
ATOM 3651 C CA . ALA A 1 471 ? -18.478 -0.589 15.937 1.00 94.56 471 ALA A CA 1
ATOM 3652 C C . ALA A 1 471 ? -18.072 -0.538 17.409 1.00 94.56 471 ALA A C 1
ATOM 3654 O O . ALA A 1 471 ? -18.899 -0.730 18.301 1.00 94.56 471 ALA A O 1
ATOM 3655 N N . VAL A 1 472 ? -16.804 -0.228 17.664 1.00 96.38 472 VAL A N 1
ATOM 3656 C CA . VAL A 1 472 ? -16.299 0.073 19.006 1.00 96.38 472 VAL A CA 1
ATOM 3657 C C . VAL A 1 472 ? -15.574 1.405 18.977 1.00 96.38 472 VAL A C 1
ATOM 3659 O O . VAL A 1 472 ? -14.579 1.559 18.276 1.00 96.38 472 VAL A O 1
ATOM 3662 N N . VAL A 1 473 ? -16.065 2.362 19.758 1.00 95.62 473 VAL A N 1
ATOM 3663 C CA . VAL A 1 473 ? -15.405 3.654 19.958 1.00 95.62 473 VAL A CA 1
ATOM 3664 C C . VAL A 1 473 ? -14.463 3.543 21.149 1.00 95.62 473 VAL A C 1
ATOM 3666 O O . VAL A 1 473 ? -14.871 3.130 22.237 1.00 95.62 473 VAL A O 1
ATOM 3669 N N . VAL A 1 474 ? -13.208 3.928 20.937 1.00 94.00 474 VAL A N 1
ATOM 3670 C CA . VAL A 1 474 ? -12.150 3.988 21.944 1.00 94.00 474 VAL A CA 1
ATOM 3671 C C . VAL A 1 474 ? -11.888 5.457 22.252 1.00 94.00 474 VAL A C 1
ATOM 3673 O O . VAL A 1 474 ? -11.353 6.192 21.423 1.00 94.00 474 VAL A O 1
ATOM 3676 N N . ILE A 1 475 ? -12.266 5.898 23.450 1.00 91.19 475 ILE A N 1
ATOM 3677 C CA . ILE A 1 475 ? -12.193 7.310 23.836 1.00 91.19 475 ILE A CA 1
ATOM 3678 C C . ILE A 1 475 ? -11.411 7.490 25.133 1.00 91.19 475 ILE A C 1
ATOM 3680 O O . ILE A 1 475 ? -11.613 6.788 26.125 1.00 91.19 475 ILE A O 1
ATOM 3684 N N . SER A 1 476 ? -10.501 8.461 25.129 1.00 88.69 476 SER A N 1
ATOM 3685 C CA . SER A 1 476 ? -9.749 8.834 26.322 1.00 88.69 476 SER A CA 1
ATOM 3686 C C . SER A 1 476 ? -10.612 9.663 27.262 1.00 88.69 476 SER A C 1
ATOM 3688 O O . SER A 1 476 ? -11.024 10.772 26.923 1.00 88.69 476 SER A O 1
ATOM 3690 N N . VAL A 1 477 ? -10.768 9.167 28.484 1.00 84.19 477 VAL A N 1
ATOM 3691 C CA . VAL A 1 477 ? -11.413 9.848 29.615 1.00 84.19 477 VAL A CA 1
ATOM 3692 C C . VAL A 1 477 ? -10.414 10.126 30.749 1.00 84.19 477 VAL A C 1
ATOM 3694 O O . VAL A 1 477 ? -10.784 10.287 31.910 1.00 84.19 477 VAL A O 1
ATOM 3697 N N . ALA A 1 478 ? -9.119 10.184 30.417 1.00 70.88 478 ALA A N 1
ATOM 3698 C CA . ALA A 1 478 ? -8.057 10.536 31.353 1.00 70.88 478 ALA A CA 1
ATOM 3699 C C . ALA A 1 478 ? -8.368 11.855 32.095 1.00 70.88 478 ALA A C 1
ATOM 3701 O O . ALA A 1 478 ? -8.876 12.807 31.503 1.00 70.88 478 ALA A O 1
ATOM 3702 N N . ASN A 1 479 ? -8.007 11.914 33.381 1.00 64.38 479 ASN A N 1
ATOM 3703 C CA . ASN A 1 479 ? -8.205 13.046 34.302 1.00 64.38 479 ASN A CA 1
ATOM 3704 C C . ASN A 1 479 ? -9.628 13.272 34.839 1.00 64.38 479 ASN A C 1
ATOM 3706 O O . ASN A 1 479 ? -9.852 14.297 35.477 1.00 64.38 479 ASN A O 1
ATOM 3710 N N . LEU A 1 480 ? -10.555 12.313 34.710 1.00 61.19 480 LEU A N 1
ATOM 3711 C CA . LEU A 1 480 ? -11.848 12.355 35.422 1.00 61.19 480 LEU A CA 1
ATOM 3712 C C . LEU A 1 480 ? -11.717 12.555 36.951 1.00 61.19 480 LEU A C 1
ATOM 3714 O O . LEU A 1 480 ? -12.671 12.983 37.589 1.00 61.19 480 LEU A O 1
ATOM 3718 N N . GLN A 1 481 ? -10.553 12.243 37.533 1.00 53.94 481 GLN A N 1
ATOM 3719 C CA . GLN A 1 481 ? -10.295 12.261 38.979 1.00 53.94 481 GLN A CA 1
ATOM 3720 C C . GLN A 1 481 ? -9.333 13.370 39.450 1.00 53.94 481 GLN A C 1
ATOM 3722 O O . GLN A 1 481 ? -9.134 13.520 40.653 1.00 53.94 481 GLN A O 1
ATOM 3727 N N . LEU A 1 482 ? -8.704 14.136 38.547 1.00 53.62 482 LEU A N 1
ATOM 3728 C CA . LEU A 1 482 ? -7.785 15.208 38.948 1.00 53.62 482 LEU A CA 1
ATOM 3729 C C . LEU A 1 482 ? -8.582 16.498 39.171 1.00 53.62 482 LEU A C 1
ATOM 3731 O O . LEU A 1 482 ? -8.872 17.216 38.217 1.00 53.62 482 LEU A O 1
ATOM 3735 N N . GLN A 1 483 ? -8.909 16.794 40.433 1.00 46.41 483 GLN A N 1
ATOM 3736 C CA . GLN A 1 483 ? -9.550 18.037 40.889 1.00 46.41 483 GLN A CA 1
ATOM 3737 C C . GLN A 1 483 ? -8.625 19.266 40.768 1.00 46.41 483 GLN A C 1
ATOM 3739 O O . GLN A 1 483 ? -8.354 19.964 41.737 1.00 46.41 483 GLN A O 1
ATOM 3744 N N . ASN A 1 484 ? -8.098 19.543 39.576 1.00 44.72 484 ASN A N 1
ATOM 3745 C CA . ASN A 1 484 ? -7.468 20.828 39.294 1.00 44.72 484 ASN A CA 1
ATOM 3746 C C . ASN A 1 484 ? -8.482 21.688 38.538 1.00 44.72 484 ASN A C 1
ATOM 3748 O O . ASN A 1 484 ? -8.553 21.630 37.311 1.00 44.72 484 ASN A O 1
ATOM 3752 N N . GLU A 1 485 ? -9.241 22.492 39.285 1.00 43.66 485 GLU A N 1
ATOM 3753 C CA . GLU A 1 485 ? -10.382 23.317 38.837 1.00 43.66 485 GLU A CA 1
ATOM 3754 C C . GLU A 1 485 ? -10.082 24.312 37.692 1.00 43.66 485 GLU A C 1
ATOM 3756 O O . GLU A 1 485 ? -10.996 24.911 37.136 1.00 43.66 485 GLU A O 1
ATOM 3761 N N . ASN A 1 486 ? -8.823 24.457 37.261 1.00 41.41 486 ASN A N 1
ATOM 3762 C CA . ASN A 1 486 ? -8.398 25.510 36.332 1.00 41.41 486 ASN A CA 1
ATOM 3763 C C . ASN A 1 486 ? -7.896 25.036 34.954 1.00 41.41 486 ASN A C 1
ATOM 3765 O O . ASN A 1 486 ? -7.448 25.865 34.160 1.00 41.41 486 ASN A O 1
ATOM 3769 N N . LYS A 1 487 ? -7.952 23.738 34.613 1.00 48.19 487 LYS A N 1
ATOM 3770 C CA . LYS A 1 487 ? -7.582 23.264 33.260 1.00 48.19 487 LYS A CA 1
ATOM 3771 C C . LYS A 1 487 ? -8.793 22.719 32.509 1.00 48.19 487 LYS A C 1
ATOM 3773 O O . LYS A 1 487 ? -9.321 21.668 32.849 1.00 48.19 487 LYS A O 1
ATOM 3778 N N . LYS A 1 488 ? -9.179 23.412 31.431 1.00 51.88 488 LYS A N 1
ATOM 3779 C CA . LYS A 1 488 ? -10.160 22.952 30.434 1.00 51.88 488 LYS A CA 1
ATOM 3780 C C . LYS A 1 488 ? -9.760 21.540 29.980 1.00 51.88 488 LYS A C 1
ATOM 3782 O O . LYS A 1 488 ? -8.718 21.379 29.344 1.00 51.88 488 LYS A O 1
ATOM 3787 N N . ILE A 1 489 ? -10.534 20.518 30.352 1.00 55.12 489 ILE A N 1
ATOM 3788 C CA . ILE A 1 489 ? -10.252 19.129 29.970 1.00 55.12 489 ILE A CA 1
ATOM 3789 C C . ILE A 1 489 ? -10.420 19.030 28.455 1.00 55.12 489 ILE A C 1
ATOM 3791 O O . ILE A 1 489 ? -11.532 19.056 27.933 1.00 55.12 489 ILE A O 1
ATOM 3795 N N . MET A 1 490 ? -9.305 18.971 27.729 1.00 56.09 490 MET A N 1
ATOM 3796 C CA . MET A 1 490 ? -9.328 18.669 26.305 1.00 56.09 490 MET A CA 1
ATOM 3797 C C . MET A 1 490 ? -9.372 17.158 26.132 1.00 56.09 490 MET A C 1
ATOM 3799 O O . MET A 1 490 ? -8.498 16.446 26.622 1.00 56.09 490 MET A O 1
ATOM 3803 N N . GLN A 1 491 ? -10.391 16.680 25.423 1.00 65.44 491 GLN A N 1
ATOM 3804 C CA . GLN A 1 491 ? -10.458 15.306 24.944 1.00 65.44 491 GLN A CA 1
ATOM 3805 C C . GLN A 1 491 ? -9.221 15.014 24.092 1.00 65.44 491 GLN A C 1
ATOM 3807 O O . GLN A 1 491 ? -8.966 15.685 23.092 1.00 65.44 491 GLN A O 1
ATOM 3812 N N . LYS A 1 492 ? -8.435 14.039 24.545 1.00 72.75 492 LYS A N 1
ATOM 3813 C CA . LYS A 1 492 ? -7.080 13.788 24.049 1.00 72.75 492 LYS A CA 1
ATOM 3814 C C . LYS A 1 492 ? -7.030 12.798 22.883 1.00 72.75 492 LYS A C 1
ATOM 3816 O O . LYS A 1 492 ? -6.200 12.954 21.997 1.00 72.75 492 LYS A O 1
ATOM 3821 N N . PHE A 1 493 ? -7.920 11.806 22.890 1.00 86.12 493 PHE A N 1
ATOM 3822 C CA . PHE A 1 493 ? -7.972 10.723 21.909 1.00 86.12 493 PHE A CA 1
ATOM 3823 C C . PHE A 1 493 ? -9.417 10.253 21.709 1.00 86.12 493 PHE A C 1
ATOM 3825 O O . PHE A 1 493 ? -10.159 10.107 22.686 1.00 86.12 493 PHE A O 1
ATOM 3832 N N . ASP A 1 494 ? -9.795 10.036 20.453 1.00 89.50 494 ASP A N 1
ATOM 3833 C CA . ASP A 1 494 ? -11.115 9.587 20.012 1.00 89.50 494 ASP A CA 1
ATOM 3834 C C . ASP A 1 494 ? -10.954 8.841 18.688 1.00 89.50 494 ASP A C 1
ATOM 3836 O O . ASP A 1 494 ? -10.590 9.451 17.683 1.00 89.50 494 ASP A O 1
ATOM 3840 N N . ASP A 1 495 ? -11.176 7.531 18.706 1.00 92.44 495 ASP A N 1
ATOM 3841 C CA . ASP A 1 495 ? -11.088 6.690 17.520 1.00 92.44 495 ASP A CA 1
ATOM 3842 C C . ASP A 1 495 ? -12.200 5.640 17.489 1.00 92.44 495 ASP A C 1
ATOM 3844 O O . ASP A 1 495 ? -12.782 5.295 18.519 1.00 92.44 495 ASP A O 1
ATOM 3848 N N . VAL A 1 496 ? -12.461 5.089 16.307 1.00 94.38 496 VAL A N 1
ATOM 3849 C CA . VAL A 1 496 ? -13.453 4.038 16.092 1.00 94.38 496 VAL A CA 1
ATOM 3850 C C . VAL A 1 496 ? -12.872 2.853 15.329 1.00 94.38 496 VAL A C 1
ATOM 3852 O O . VAL A 1 496 ? -12.081 2.999 14.395 1.00 94.38 496 VAL A O 1
ATOM 3855 N N . ILE A 1 497 ? -13.299 1.667 15.752 1.00 95.25 497 ILE A N 1
ATOM 3856 C CA . ILE A 1 497 ? -13.059 0.380 15.113 1.00 95.25 497 ILE A CA 1
ATOM 3857 C C . ILE A 1 497 ? -14.383 -0.057 14.488 1.00 95.25 497 ILE A C 1
ATOM 3859 O O . ILE A 1 497 ? -15.314 -0.417 15.211 1.00 95.25 497 ILE A O 1
ATOM 3863 N N . ASP A 1 498 ? -14.477 -0.014 13.162 1.00 93.50 498 ASP A N 1
ATOM 3864 C CA . ASP A 1 498 ? -15.657 -0.465 12.424 1.00 93.50 498 ASP A CA 1
ATOM 3865 C C . ASP A 1 498 ? -15.533 -1.929 12.005 1.00 93.50 498 ASP A C 1
ATOM 3867 O O . ASP A 1 498 ? -14.451 -2.410 11.664 1.00 93.50 498 ASP A O 1
ATOM 3871 N N . PHE A 1 499 ? -16.667 -2.622 11.969 1.00 91.88 499 PHE A N 1
ATOM 3872 C CA . PHE A 1 499 ? -16.786 -3.964 11.411 1.00 91.88 499 PHE A CA 1
ATOM 3873 C C . PHE A 1 499 ? -17.435 -3.920 10.020 1.00 91.88 499 PHE A C 1
ATOM 3875 O O . PHE A 1 499 ? -18.199 -3.005 9.696 1.00 91.88 499 PHE A O 1
ATOM 3882 N N . GLN A 1 500 ? -17.113 -4.898 9.171 1.00 88.75 500 GLN A N 1
ATOM 3883 C CA . GLN A 1 500 ? -17.643 -4.978 7.807 1.00 88.75 500 GLN A CA 1
ATOM 3884 C C . GLN A 1 500 ? -19.163 -5.186 7.797 1.00 88.75 500 GLN A C 1
ATOM 3886 O O . GLN A 1 500 ? -19.713 -5.886 8.643 1.00 88.75 500 GLN A O 1
ATOM 3891 N N . LYS A 1 501 ? -19.847 -4.566 6.825 1.00 78.38 501 LYS A N 1
ATOM 3892 C CA . LYS A 1 501 ? -21.308 -4.680 6.669 1.00 78.38 501 LYS A CA 1
ATOM 3893 C C . LYS A 1 501 ? -21.739 -5.863 5.805 1.00 78.38 501 LYS A C 1
ATOM 3895 O O . LYS A 1 501 ? -22.858 -6.331 5.995 1.00 78.38 501 LYS A O 1
ATOM 3900 N N . ASP A 1 502 ? -20.875 -6.273 4.878 1.00 66.38 502 ASP A N 1
ATOM 3901 C CA . ASP A 1 502 ? -21.162 -7.280 3.846 1.00 66.38 502 ASP A CA 1
ATOM 3902 C C . ASP A 1 502 ? -21.033 -8.712 4.374 1.00 66.38 502 ASP A C 1
ATOM 3904 O O . ASP A 1 502 ? -21.604 -9.647 3.821 1.00 66.38 502 ASP A O 1
ATOM 3908 N N . ILE A 1 503 ? -20.296 -8.875 5.471 1.00 65.00 503 ILE A N 1
ATOM 3909 C CA . ILE A 1 503 ? -20.228 -10.109 6.243 1.00 65.00 503 ILE A CA 1
ATOM 3910 C C . ILE A 1 503 ? -21.287 -9.992 7.348 1.00 65.00 503 ILE A C 1
ATOM 3912 O O . ILE A 1 503 ? -21.480 -8.902 7.889 1.00 65.00 503 ILE A O 1
ATOM 3916 N N . ASP A 1 504 ? -21.955 -11.090 7.713 1.00 73.06 504 ASP A N 1
ATOM 3917 C CA . ASP A 1 504 ? -22.902 -11.174 8.843 1.00 73.06 504 ASP A CA 1
ATOM 3918 C C . ASP A 1 504 ? -22.190 -11.048 10.212 1.00 73.06 504 ASP A C 1
ATOM 3920 O O . ASP A 1 504 ? -22.294 -11.889 11.111 1.00 73.06 504 ASP A O 1
ATOM 3924 N N . VAL A 1 505 ? -21.423 -9.970 10.354 1.00 84.94 505 VAL A N 1
ATOM 3925 C CA . VAL A 1 505 ? -20.657 -9.585 11.524 1.00 84.94 505 VAL A CA 1
ATOM 3926 C C . VAL A 1 505 ? -21.520 -8.667 12.373 1.00 84.94 505 VAL A C 1
ATOM 3928 O O . VAL A 1 505 ? -21.936 -7.582 11.964 1.00 84.94 505 VAL A O 1
ATOM 3931 N N . GLU A 1 506 ? -21.794 -9.123 13.587 1.00 88.56 506 GLU A N 1
ATOM 3932 C CA . GLU A 1 506 ? -22.539 -8.382 14.597 1.00 88.56 506 GLU A CA 1
ATOM 3933 C C . GLU A 1 506 ? -21.937 -8.686 15.968 1.00 88.56 506 GLU A C 1
ATOM 3935 O O . GLU A 1 506 ? -21.607 -9.834 16.282 1.00 88.56 506 GLU A O 1
ATOM 3940 N N . ILE A 1 507 ? -21.788 -7.657 16.794 1.00 92.12 507 ILE A N 1
ATOM 3941 C CA . ILE A 1 507 ? -21.355 -7.798 18.177 1.00 92.12 507 ILE A CA 1
ATOM 3942 C C . ILE A 1 507 ? -22.559 -8.251 19.002 1.00 92.12 507 ILE A C 1
ATOM 3944 O O . ILE A 1 507 ? -23.512 -7.508 19.232 1.00 92.12 507 ILE A O 1
ATOM 3948 N N . VAL A 1 508 ? -22.511 -9.497 19.464 1.00 90.81 508 VAL A N 1
ATOM 3949 C CA . VAL A 1 508 ? -23.609 -10.149 20.192 1.00 90.81 508 VAL A CA 1
ATOM 3950 C C . VAL A 1 508 ? -23.383 -10.187 21.703 1.00 90.81 508 VAL A C 1
ATOM 3952 O O . VAL A 1 508 ? -24.270 -10.577 22.460 1.00 90.81 508 VAL A O 1
ATOM 3955 N N . GLY A 1 509 ? -22.198 -9.782 22.159 1.00 91.06 509 GLY A N 1
ATOM 3956 C CA . GLY A 1 509 ? -21.839 -9.750 23.570 1.00 91.06 509 GLY A CA 1
ATOM 3957 C C . GLY A 1 509 ? -20.551 -8.983 23.825 1.00 91.06 509 GLY A C 1
ATOM 3958 O O . GLY A 1 509 ? -19.702 -8.866 22.945 1.00 91.06 509 GLY A O 1
ATOM 3959 N N . SER A 1 510 ? -20.395 -8.460 25.039 1.00 94.44 510 SER A N 1
ATOM 3960 C CA . SER A 1 510 ? -19.168 -7.781 25.464 1.00 94.44 510 SER A CA 1
ATOM 3961 C C . SER A 1 510 ? -18.899 -7.966 26.958 1.00 94.44 510 SER A C 1
ATOM 3963 O O . SER A 1 510 ? -19.812 -8.248 27.736 1.00 94.44 510 SER A O 1
ATOM 3965 N N . GLY A 1 511 ? -17.640 -7.807 27.355 1.00 91.75 511 GLY A N 1
ATOM 3966 C CA . GLY A 1 511 ? -17.194 -7.776 28.746 1.00 91.75 511 GLY A CA 1
ATOM 3967 C C . GLY A 1 511 ? -15.865 -7.040 28.885 1.00 91.75 511 GLY A C 1
ATOM 3968 O O . GLY A 1 511 ? -15.205 -6.751 27.890 1.00 91.75 511 GLY A O 1
ATOM 3969 N N . ILE A 1 512 ? -15.478 -6.718 30.117 1.00 91.00 512 ILE A N 1
ATOM 3970 C CA . ILE A 1 512 ? -14.257 -5.953 30.413 1.00 91.00 512 ILE A CA 1
ATOM 3971 C C . ILE A 1 512 ? -13.166 -6.835 30.997 1.00 91.00 512 ILE A C 1
ATOM 3973 O O . ILE A 1 512 ? -13.462 -7.769 31.734 1.00 91.00 512 ILE A O 1
ATOM 3977 N N . GLU A 1 513 ? -11.918 -6.480 30.720 1.00 89.00 513 GLU A N 1
ATOM 3978 C CA . GLU A 1 513 ? -10.714 -7.000 31.363 1.00 89.00 513 GLU A CA 1
ATOM 3979 C C . GLU A 1 513 ? -10.018 -5.843 32.095 1.00 89.00 513 GLU A C 1
ATOM 3981 O O . GLU A 1 513 ? -9.673 -4.821 31.494 1.00 89.00 513 GLU A O 1
ATOM 3986 N N . GLU A 1 514 ? -9.847 -5.980 33.412 1.00 83.81 514 GLU A N 1
ATOM 3987 C CA . GLU A 1 514 ? -9.220 -4.965 34.267 1.00 83.81 514 GLU A CA 1
ATOM 3988 C C . GLU A 1 514 ? -7.733 -5.274 34.470 1.00 83.81 514 GLU A C 1
ATOM 3990 O O . GLU A 1 514 ? -7.383 -6.396 34.831 1.00 83.81 514 GLU A O 1
ATOM 3995 N N . SER A 1 515 ? -6.859 -4.276 34.296 1.00 71.06 515 SER A N 1
ATOM 3996 C CA . SER A 1 515 ? -5.433 -4.432 34.609 1.00 71.06 515 SER A CA 1
ATOM 3997 C C . SER A 1 515 ? -5.229 -4.451 36.129 1.00 71.06 515 SER A C 1
ATOM 3999 O O . SER A 1 515 ? -5.743 -3.585 36.842 1.00 71.06 515 SER A O 1
ATOM 4001 N N . TYR A 1 516 ? -4.496 -5.446 36.633 1.00 64.00 516 TYR A N 1
ATOM 4002 C CA . TYR A 1 516 ? -4.145 -5.559 38.050 1.00 64.00 516 TYR A CA 1
ATOM 4003 C C . TYR A 1 516 ? -2.685 -5.152 38.259 1.00 64.00 516 TYR A C 1
ATOM 4005 O O . TYR A 1 516 ? -1.777 -5.821 37.764 1.00 64.00 516 TYR A O 1
ATOM 4013 N N . GLU A 1 517 ? -2.451 -4.096 39.041 1.00 47.72 517 GLU A N 1
ATOM 4014 C CA . GLU A 1 517 ? -1.114 -3.788 39.551 1.00 47.72 517 GLU A CA 1
ATOM 4015 C C . GLU A 1 517 ? -0.670 -4.898 40.511 1.00 47.72 517 GLU A C 1
ATOM 4017 O O . GLU A 1 517 ? -1.384 -5.270 41.446 1.00 47.72 517 GLU A O 1
ATOM 4022 N N . SER A 1 518 ? 0.516 -5.451 40.266 1.00 41.81 518 SER A N 1
ATOM 4023 C CA . SER A 1 518 ? 1.123 -6.523 41.051 1.00 41.81 518 SER A CA 1
ATOM 4024 C C . SER A 1 518 ? 1.580 -6.025 42.427 1.00 41.81 518 SER A C 1
ATOM 4026 O O . SER A 1 518 ? 2.775 -5.894 42.680 1.00 41.81 518 SER A O 1
ATOM 4028 N N . ASN A 1 519 ? 0.640 -5.753 43.329 1.00 32.41 519 ASN A N 1
ATOM 4029 C CA . ASN A 1 519 ? 0.934 -5.392 44.711 1.00 32.41 519 ASN A CA 1
ATOM 4030 C C . ASN A 1 519 ? 0.594 -6.558 45.650 1.00 32.41 519 ASN A C 1
ATOM 4032 O O . ASN A 1 519 ? -0.527 -6.668 46.127 1.00 32.41 519 ASN A O 1
ATOM 4036 N N . GLY A 1 520 ? 1.605 -7.395 45.921 1.00 40.38 520 GLY A N 1
ATOM 4037 C CA . GLY A 1 520 ? 1.795 -8.122 47.185 1.00 40.38 520 GLY A CA 1
ATOM 4038 C C . GLY A 1 520 ? 0.847 -9.283 47.521 1.00 40.38 520 GLY A C 1
ATOM 4039 O O . GLY A 1 520 ? -0.328 -9.086 47.791 1.00 40.38 520 GLY A O 1
ATOM 4040 N N . ILE A 1 521 ? 1.451 -10.468 47.688 1.00 38.16 521 ILE A N 1
ATOM 4041 C CA . ILE A 1 521 ? 0.867 -11.774 48.051 1.00 38.16 521 ILE A CA 1
ATOM 4042 C C . ILE A 1 521 ? 0.213 -12.467 46.851 1.00 38.16 521 ILE A C 1
ATOM 4044 O O . ILE A 1 521 ? -0.994 -12.413 46.630 1.00 38.16 521 ILE A O 1
ATOM 4048 N N . ASP A 1 522 ? 1.057 -13.155 46.079 1.00 36.06 522 ASP A N 1
ATOM 4049 C CA . ASP A 1 522 ? 0.626 -14.196 45.152 1.00 36.06 522 ASP A CA 1
ATOM 4050 C C . ASP A 1 522 ? -0.217 -15.214 45.919 1.00 36.06 522 ASP A C 1
ATOM 4052 O O . ASP A 1 522 ? 0.314 -15.987 46.714 1.00 36.06 522 ASP A O 1
ATOM 4056 N N . ASP A 1 523 ? -1.528 -15.207 45.692 1.00 37.78 523 ASP A N 1
ATOM 4057 C CA . ASP A 1 523 ? -2.398 -16.297 46.100 1.00 37.78 523 ASP A CA 1
ATOM 4058 C C . ASP A 1 523 ? -2.238 -17.406 45.038 1.00 37.78 523 ASP A C 1
ATOM 4060 O O . ASP A 1 523 ? -2.734 -17.262 43.909 1.00 37.78 523 ASP A O 1
ATOM 4064 N N . PRO A 1 524 ? -1.510 -18.504 45.327 1.00 38.59 524 PRO A N 1
ATOM 4065 C CA . PRO A 1 524 ? -1.085 -19.495 44.331 1.00 38.59 524 PRO A CA 1
ATOM 4066 C C . PRO A 1 524 ? -2.241 -20.364 43.799 1.00 38.59 524 PRO A C 1
ATOM 4068 O O . PRO A 1 524 ? -2.008 -21.356 43.114 1.00 38.59 524 PRO A O 1
ATOM 4071 N N . LYS A 1 525 ? -3.494 -20.015 44.124 1.00 40.47 525 LYS A N 1
ATOM 4072 C CA . LYS A 1 525 ? -4.715 -20.741 43.748 1.00 40.47 525 LYS A CA 1
ATOM 4073 C C . LYS A 1 525 ? -5.553 -20.062 42.659 1.00 40.47 525 LYS A C 1
ATOM 4075 O O . LYS A 1 525 ? -6.524 -20.664 42.211 1.00 40.47 525 LYS A O 1
ATOM 4080 N N . SER A 1 526 ? -5.206 -18.855 42.202 1.00 42.69 526 SER A N 1
ATOM 4081 C CA . SER A 1 526 ? -5.920 -18.235 41.074 1.00 42.69 526 SER A CA 1
ATOM 4082 C C . SER A 1 526 ? -5.378 -18.762 39.738 1.00 42.69 526 SER A C 1
ATOM 4084 O O . SER A 1 526 ? -4.431 -18.232 39.171 1.00 42.69 526 SER A O 1
ATOM 4086 N N . LEU A 1 527 ? -6.002 -19.818 39.210 1.00 45.47 527 LEU A N 1
ATOM 4087 C CA . LEU A 1 527 ? -5.787 -20.348 37.849 1.00 45.47 527 LEU A CA 1
ATOM 4088 C C . LEU A 1 527 ? -6.279 -19.389 36.735 1.00 45.47 527 LEU A C 1
ATOM 4090 O O . LEU A 1 527 ? -6.446 -19.802 35.591 1.00 45.47 527 LEU A O 1
ATOM 4094 N N . HIS A 1 528 ? -6.555 -18.120 37.052 1.00 54.34 528 HIS A N 1
ATOM 4095 C CA . HIS A 1 528 ? -7.233 -17.183 36.158 1.00 54.34 528 HIS A CA 1
ATOM 4096 C C . HIS A 1 528 ? -6.246 -16.295 35.390 1.00 54.34 528 HIS A C 1
ATOM 4098 O O . HIS A 1 528 ? -5.246 -15.817 35.928 1.00 54.34 528 HIS A O 1
ATOM 4104 N N . PHE A 1 529 ? -6.565 -16.068 34.115 1.00 61.41 529 PHE A N 1
ATOM 4105 C CA . PHE A 1 529 ? -5.871 -15.163 33.201 1.00 61.41 529 PHE A CA 1
ATOM 4106 C C . PHE A 1 529 ? -5.789 -13.742 33.784 1.00 61.41 529 PHE A C 1
ATOM 4108 O O . PHE A 1 529 ? -6.815 -13.148 34.113 1.00 61.41 529 PHE A O 1
ATOM 4115 N N . LYS A 1 530 ? -4.572 -13.195 33.905 1.00 67.25 530 LYS A N 1
ATOM 4116 C CA . LYS A 1 530 ? -4.327 -11.819 34.365 1.00 67.25 530 LYS A CA 1
ATOM 4117 C C . LYS A 1 530 ? -4.031 -10.926 33.152 1.00 67.25 530 LYS A C 1
ATOM 4119 O O . LYS A 1 530 ? -2.929 -11.017 32.608 1.00 67.25 530 LYS A O 1
ATOM 4124 N N . PRO A 1 531 ? -4.980 -10.086 32.704 1.00 72.00 531 PRO A N 1
ATOM 4125 C CA . PRO A 1 531 ? -4.762 -9.205 31.562 1.00 72.00 531 PRO A CA 1
ATOM 4126 C C . PRO A 1 531 ? -3.715 -8.135 31.902 1.00 72.00 531 PRO A C 1
ATOM 4128 O O . PRO A 1 531 ? -3.757 -7.505 32.958 1.00 72.00 531 PRO A O 1
ATOM 4131 N N . LYS A 1 532 ? -2.764 -7.920 30.985 1.00 77.56 532 LYS A N 1
ATOM 4132 C CA . LYS A 1 532 ? -1.706 -6.904 31.128 1.00 77.56 532 LYS A CA 1
ATOM 4133 C C . LYS A 1 532 ? -2.254 -5.483 30.958 1.00 77.56 532 LYS A C 1
ATOM 4135 O O . LYS A 1 532 ? -1.853 -4.567 31.672 1.00 77.56 532 LYS A O 1
ATOM 4140 N N . TYR A 1 533 ? -3.181 -5.317 30.022 1.00 86.19 533 TYR A N 1
ATOM 4141 C CA . TYR A 1 533 ? -3.714 -4.029 29.596 1.00 86.19 533 TYR A CA 1
ATOM 4142 C C . TYR A 1 533 ? -5.225 -3.970 29.826 1.00 86.19 533 TYR A C 1
ATOM 4144 O O . TYR A 1 533 ? -5.887 -4.999 29.663 1.00 86.19 533 TYR A O 1
ATOM 4152 N N . PRO A 1 534 ? -5.786 -2.795 30.165 1.00 89.94 534 PRO A N 1
ATOM 4153 C CA . PRO A 1 534 ? -7.231 -2.622 30.205 1.00 89.94 534 PRO A CA 1
ATOM 4154 C C . PRO A 1 534 ? -7.818 -2.879 28.814 1.00 89.94 534 PRO A C 1
ATOM 4156 O O . PRO A 1 534 ? -7.335 -2.337 27.815 1.00 89.94 534 PRO A O 1
ATOM 4159 N N . ALA A 1 535 ? -8.845 -3.721 28.745 1.00 92.81 535 ALA A N 1
ATOM 4160 C CA . ALA A 1 535 ? -9.398 -4.165 27.474 1.00 92.81 535 ALA A CA 1
ATOM 4161 C C . ALA A 1 535 ? -10.909 -4.396 27.542 1.00 92.81 535 ALA A C 1
ATOM 4163 O O . ALA A 1 535 ? -11.484 -4.613 28.611 1.00 92.81 535 ALA A O 1
ATOM 4164 N N . VAL A 1 536 ? -11.544 -4.381 26.373 1.00 94.88 536 VAL A N 1
ATOM 4165 C CA . VAL A 1 536 ? -12.890 -4.918 26.173 1.00 94.88 536 VAL A CA 1
ATOM 4166 C C . VAL A 1 536 ? -12.784 -6.171 25.310 1.00 94.88 536 VAL A C 1
ATOM 4168 O O . VAL A 1 536 ? -12.054 -6.204 24.320 1.00 94.88 536 VAL A O 1
ATOM 4171 N N . VAL A 1 537 ? -13.494 -7.221 25.699 1.00 94.50 537 VAL A N 1
ATOM 4172 C CA . VAL A 1 537 ? -13.590 -8.472 24.948 1.00 94.50 537 VAL A CA 1
ATOM 4173 C C . VAL A 1 537 ? -14.996 -8.557 24.372 1.00 94.50 537 VAL A C 1
ATOM 4175 O O . VAL A 1 537 ? -15.980 -8.255 25.048 1.00 94.50 537 VAL A O 1
ATOM 4178 N N . LEU A 1 538 ? -15.084 -8.935 23.106 1.00 94.62 538 LEU A N 1
ATOM 4179 C CA . LEU A 1 538 ? -16.275 -8.889 22.274 1.00 94.62 538 LEU A CA 1
ATOM 4180 C C . LEU A 1 538 ? -16.567 -10.294 21.753 1.00 94.62 538 LEU A C 1
ATOM 4182 O O . LEU A 1 538 ? -15.664 -11.001 21.303 1.00 94.62 538 LEU A O 1
ATOM 4186 N N . LEU A 1 539 ? -17.838 -10.678 21.776 1.00 92.44 539 LEU A N 1
ATOM 4187 C CA . LEU A 1 539 ? -18.343 -11.840 21.056 1.00 92.44 539 LEU A CA 1
ATOM 4188 C C . LEU A 1 539 ? -18.882 -11.343 19.722 1.00 92.44 539 LEU A C 1
ATOM 4190 O O . LEU A 1 539 ? -19.907 -10.661 19.678 1.00 92.44 539 LEU A O 1
ATOM 4194 N N . VAL A 1 540 ? -18.169 -11.660 18.649 1.00 90.56 540 VAL A N 1
ATOM 4195 C CA . VAL A 1 540 ? -18.465 -11.184 17.303 1.00 90.56 540 VAL A CA 1
ATOM 4196 C C . VAL A 1 540 ? -18.959 -12.357 16.469 1.00 90.56 540 VAL A C 1
ATOM 4198 O O . VAL A 1 540 ? -18.230 -13.323 16.227 1.00 90.56 540 VAL A O 1
ATOM 4201 N N . ARG A 1 541 ? -20.209 -12.282 16.015 1.00 85.25 541 ARG A N 1
ATOM 4202 C CA . ARG A 1 541 ? -20.789 -13.277 15.113 1.00 85.25 541 ARG A CA 1
ATOM 4203 C C . ARG A 1 541 ? -19.956 -13.368 13.830 1.00 85.25 541 ARG A C 1
ATOM 4205 O O . ARG A 1 541 ? -19.489 -12.353 13.327 1.00 85.25 541 ARG A O 1
ATOM 4212 N N . GLY A 1 542 ? -19.704 -14.585 13.350 1.00 78.31 542 GLY A N 1
ATOM 4213 C CA . GLY A 1 542 ? -18.898 -14.836 12.148 1.00 78.31 542 GLY A CA 1
ATOM 4214 C C . GLY A 1 542 ? -17.380 -14.691 12.333 1.00 78.31 542 GLY A C 1
ATOM 4215 O O . GLY A 1 542 ? -16.628 -15.252 11.546 1.00 78.31 542 GLY A O 1
ATOM 4216 N N . SER A 1 543 ? -16.906 -14.010 13.385 1.00 83.62 543 SER A N 1
ATOM 4217 C CA . SER A 1 543 ? -15.466 -13.812 13.628 1.00 83.62 543 SER A CA 1
ATOM 4218 C C . SER A 1 543 ? -14.934 -14.538 14.868 1.00 83.62 543 SER A C 1
ATOM 4220 O O . SER A 1 543 ? -13.782 -14.977 14.873 1.00 83.62 543 SER A O 1
ATOM 4222 N N . GLY A 1 544 ? -15.763 -14.730 15.897 1.00 88.56 544 GLY A N 1
ATOM 4223 C CA . GLY A 1 544 ? -15.382 -15.350 17.166 1.00 88.56 544 GLY A CA 1
ATOM 4224 C C . GLY A 1 544 ? -15.147 -14.325 18.275 1.00 88.56 544 GLY A C 1
ATOM 4225 O O . GLY A 1 544 ? -15.860 -13.327 18.374 1.00 88.56 544 GLY A O 1
ATOM 4226 N N . VAL A 1 545 ? -14.169 -14.584 19.146 1.00 91.94 545 VAL A N 1
ATOM 4227 C CA . VAL A 1 545 ? -13.861 -13.708 20.286 1.00 91.94 545 VAL A CA 1
ATOM 4228 C C . VAL A 1 545 ? -12.797 -12.683 19.886 1.00 91.94 545 VAL A C 1
ATOM 4230 O O . VAL A 1 545 ? -11.698 -13.057 19.479 1.00 91.94 545 VAL A O 1
ATOM 4233 N N . VAL A 1 546 ? -13.105 -11.391 20.018 1.00 94.19 546 VAL A N 1
ATOM 4234 C CA . VAL A 1 546 ? -12.202 -10.280 19.670 1.00 94.19 546 VAL A CA 1
ATOM 4235 C C . VAL A 1 546 ? -11.893 -9.454 20.915 1.00 94.19 546 VAL A C 1
ATOM 4237 O O . VAL A 1 546 ? -12.799 -8.994 21.599 1.00 94.19 546 VAL A O 1
ATOM 4240 N N . ARG A 1 547 ? -10.614 -9.235 21.212 1.00 94.12 547 ARG A N 1
ATOM 4241 C CA . ARG A 1 547 ? -10.128 -8.397 22.311 1.00 94.12 547 ARG A CA 1
ATOM 4242 C C . ARG A 1 547 ? -9.608 -7.070 21.760 1.00 94.12 547 ARG A C 1
ATOM 4244 O O . ARG A 1 547 ? -8.777 -7.067 20.856 1.00 94.12 547 ARG A O 1
ATOM 4251 N N . VAL A 1 548 ? -10.057 -5.961 22.342 1.00 95.56 548 VAL A N 1
ATOM 4252 C CA . VAL A 1 548 ? -9.543 -4.609 22.086 1.00 95.56 548 VAL A CA 1
ATOM 4253 C C . VAL A 1 548 ? -8.833 -4.119 23.344 1.00 95.56 548 VAL A C 1
ATOM 4255 O O . VAL A 1 548 ? -9.484 -3.858 24.355 1.00 95.56 548 VAL A O 1
ATOM 4258 N N . SER A 1 549 ? -7.506 -4.015 23.302 1.00 93.00 549 SER A N 1
ATOM 4259 C CA . SER A 1 549 ? -6.662 -3.661 24.451 1.00 93.00 549 SER A CA 1
ATOM 4260 C C . SER A 1 549 ? -6.043 -2.279 24.288 1.00 93.00 549 SER A C 1
ATOM 4262 O O . SER A 1 549 ? -5.469 -1.991 23.244 1.00 93.00 549 SER A O 1
ATOM 4264 N N . ALA A 1 550 ? -6.091 -1.440 25.325 1.00 90.75 550 ALA A N 1
ATOM 4265 C CA . ALA A 1 550 ? -5.399 -0.150 25.342 1.00 90.75 550 ALA A CA 1
ATOM 4266 C C . ALA A 1 550 ? -3.961 -0.323 25.862 1.00 90.75 550 ALA A C 1
ATOM 4268 O O . ALA A 1 550 ? -3.742 -0.523 27.057 1.00 90.75 550 ALA A O 1
ATOM 4269 N N . ILE A 1 551 ? -2.980 -0.274 24.959 1.00 84.50 551 ILE A N 1
ATOM 4270 C CA . ILE A 1 551 ? -1.590 -0.678 25.233 1.00 84.50 551 ILE A CA 1
ATOM 4271 C C . ILE A 1 551 ? -0.714 0.426 25.832 1.00 84.50 551 ILE A C 1
ATOM 4273 O O . ILE A 1 551 ? 0.262 0.120 26.514 1.00 84.50 551 ILE A O 1
ATOM 4277 N N . ASN A 1 552 ? -1.042 1.699 25.593 1.00 75.62 552 ASN A N 1
ATOM 4278 C CA . ASN A 1 552 ? -0.181 2.827 25.949 1.00 75.62 552 ASN A CA 1
ATOM 4279 C C . ASN A 1 552 ? -0.906 3.846 26.837 1.00 75.62 552 ASN A C 1
ATOM 4281 O O . ASN A 1 552 ? -1.133 5.002 26.472 1.00 75.62 552 ASN A O 1
ATOM 4285 N N . THR A 1 553 ? -1.309 3.388 28.023 1.00 71.25 553 THR A N 1
ATOM 4286 C CA . THR A 1 553 ? -2.039 4.203 29.004 1.00 71.25 553 THR A CA 1
ATOM 4287 C C . THR A 1 553 ? -1.240 5.412 29.491 1.00 71.25 553 THR A C 1
ATOM 4289 O O . THR A 1 553 ? -1.832 6.447 29.788 1.00 71.25 553 THR A O 1
ATOM 4292 N N . ASP A 1 554 ? 0.091 5.330 29.504 1.00 71.56 554 ASP A N 1
ATOM 4293 C CA . ASP A 1 554 ? 0.963 6.412 29.977 1.00 71.56 554 ASP A CA 1
ATOM 4294 C C . ASP A 1 554 ? 0.985 7.598 28.999 1.00 71.56 554 ASP A C 1
ATOM 4296 O O . ASP A 1 554 ? 0.915 8.763 29.409 1.00 71.56 554 ASP A O 1
ATOM 4300 N N . ARG A 1 555 ? 0.982 7.323 27.684 1.00 70.31 555 ARG A N 1
ATOM 4301 C CA . ARG A 1 555 ? 0.892 8.365 26.646 1.00 70.31 555 ARG A CA 1
ATOM 4302 C C . ARG A 1 555 ? -0.420 9.149 26.712 1.00 70.31 555 ARG A C 1
ATOM 4304 O O . ARG A 1 555 ? -0.414 10.342 26.407 1.00 70.31 555 ARG A O 1
ATOM 4311 N N . LEU A 1 556 ? -1.518 8.543 27.173 1.00 65.94 556 LEU A N 1
ATOM 4312 C CA . LEU A 1 556 ? -2.804 9.237 27.365 1.00 65.94 556 LEU A CA 1
ATOM 4313 C C . LEU A 1 556 ? -2.750 10.299 28.472 1.00 65.94 556 LEU A C 1
ATOM 4315 O O . LEU A 1 556 ? -3.414 11.339 28.393 1.00 65.94 556 LEU A O 1
ATOM 4319 N N . ILE A 1 557 ? -1.937 10.064 29.502 1.00 65.75 557 ILE A N 1
ATOM 4320 C CA . ILE A 1 557 ? -1.777 10.988 30.630 1.00 65.75 557 ILE A CA 1
ATOM 4321 C C . ILE A 1 557 ? -0.791 12.116 30.275 1.00 65.75 557 ILE A C 1
ATOM 4323 O O . ILE A 1 557 ? -0.915 13.224 30.804 1.00 65.75 557 ILE A O 1
ATOM 4327 N N . SER A 1 558 ? 0.115 11.884 29.318 1.00 67.44 558 SER A N 1
ATOM 4328 C CA . SER A 1 558 ? 1.149 12.838 28.891 1.00 67.44 558 SER A CA 1
ATOM 4329 C C . SER A 1 558 ? 0.608 14.212 28.440 1.00 67.44 558 SER A C 1
ATOM 4331 O O . SER A 1 558 ? -0.568 14.372 28.089 1.00 67.44 558 SER A O 1
ATOM 4333 N N . GLN A 1 559 ? 1.473 15.236 28.476 1.00 55.81 559 GLN A N 1
ATOM 4334 C CA . GLN A 1 559 ? 1.109 16.621 28.137 1.00 55.81 559 GLN A CA 1
ATOM 4335 C C . GLN A 1 559 ? 0.758 16.805 26.648 1.00 55.81 559 GLN A C 1
ATOM 4337 O O . GLN A 1 559 ? -0.113 17.618 26.351 1.00 55.81 559 GLN A O 1
ATOM 4342 N N . ASN A 1 560 ? 1.352 16.001 25.755 1.00 58.38 560 ASN A N 1
ATOM 4343 C CA . ASN A 1 560 ? 1.110 16.000 24.307 1.00 58.38 560 ASN A CA 1
ATOM 4344 C C . ASN A 1 560 ? 0.573 14.628 23.858 1.00 58.38 560 ASN A C 1
ATOM 4346 O O . ASN A 1 560 ? 1.333 13.802 23.352 1.00 58.38 560 ASN A O 1
ATOM 4350 N N . PRO A 1 561 ? -0.718 14.344 24.077 1.00 59.69 561 PRO A N 1
ATOM 4351 C CA . PRO A 1 561 ? -1.319 13.089 23.644 1.00 59.69 561 PRO A CA 1
ATOM 4352 C C . PRO A 1 561 ? -1.349 12.991 22.114 1.00 59.69 561 PRO A C 1
ATOM 4354 O O . PRO A 1 561 ? -1.702 13.956 21.433 1.00 59.69 561 PRO A O 1
ATOM 4357 N N . GLN A 1 562 ? -1.018 11.816 21.574 1.00 67.06 562 GLN A N 1
ATOM 4358 C CA . GLN A 1 562 ? -1.186 11.540 20.148 1.00 67.06 562 GLN A CA 1
ATOM 4359 C C . GLN A 1 562 ? -2.674 11.562 19.787 1.00 67.06 562 GLN A C 1
ATOM 4361 O O . GLN A 1 562 ? -3.482 10.846 20.379 1.00 67.06 562 GLN A O 1
ATOM 4366 N N . GLN A 1 563 ? -3.023 12.388 18.804 1.00 75.44 563 GLN A N 1
ATOM 4367 C CA . GLN A 1 563 ? -4.331 12.362 18.161 1.00 75.44 563 GLN A CA 1
ATOM 4368 C C . GLN A 1 563 ? -4.322 11.350 17.016 1.00 75.44 563 GLN A C 1
ATOM 4370 O O . GLN A 1 563 ? -3.269 11.040 16.456 1.00 75.44 563 GLN A O 1
ATOM 4375 N N . VAL A 1 564 ? -5.507 10.863 16.647 1.00 85.00 564 VAL A N 1
ATOM 4376 C CA . VAL A 1 564 ? -5.672 10.071 15.427 1.00 85.00 564 VAL A CA 1
ATOM 4377 C C . VAL A 1 564 ? -5.272 10.944 14.242 1.00 85.00 564 VAL A C 1
ATOM 4379 O O . VAL A 1 564 ? -5.819 12.029 14.054 1.00 85.00 564 VAL A O 1
ATOM 4382 N N . ASN A 1 565 ? -4.309 10.478 13.457 1.00 88.62 565 ASN A N 1
ATOM 4383 C CA . ASN A 1 565 ? -3.816 11.167 12.272 1.00 88.62 565 ASN A CA 1
ATOM 4384 C C . ASN A 1 565 ? -4.019 10.303 11.019 1.00 88.62 565 ASN A C 1
ATOM 4386 O O . ASN A 1 565 ? -4.284 9.099 11.101 1.00 88.62 565 ASN A O 1
ATOM 4390 N N . ALA A 1 566 ? -3.876 10.925 9.846 1.00 91.12 566 ALA A N 1
ATOM 4391 C CA . ALA A 1 566 ? -3.996 10.235 8.564 1.00 91.12 566 ALA A CA 1
ATOM 4392 C C . ALA A 1 566 ? -3.016 9.053 8.454 1.00 91.12 566 ALA A C 1
ATOM 4394 O O . ALA A 1 566 ? -3.395 7.987 7.974 1.00 91.12 566 ALA A O 1
ATOM 4395 N N . LYS A 1 567 ? -1.789 9.209 8.972 1.00 92.38 567 LYS A N 1
ATOM 4396 C CA . LYS A 1 567 ? -0.746 8.174 8.955 1.00 92.38 567 LYS A CA 1
ATOM 4397 C C . LYS A 1 567 ? -1.162 6.901 9.692 1.00 92.38 567 LYS A C 1
ATOM 4399 O O . LYS A 1 567 ? -1.135 5.835 9.092 1.00 92.38 567 LYS A O 1
ATOM 4404 N N . SER A 1 568 ? -1.634 7.006 10.935 1.00 90.38 568 SER A N 1
ATOM 4405 C CA . SER A 1 568 ? -2.082 5.852 11.726 1.00 90.38 568 SER A CA 1
ATOM 4406 C C . SER A 1 568 ? -3.227 5.099 11.040 1.00 90.38 568 SER A C 1
ATOM 4408 O O . SER A 1 568 ? -3.265 3.870 11.072 1.00 90.38 568 SER A O 1
ATOM 4410 N N . LYS A 1 569 ? -4.140 5.814 10.367 1.00 91.62 569 LYS A N 1
ATOM 4411 C CA . LYS A 1 569 ? -5.214 5.186 9.582 1.00 91.62 569 LYS A CA 1
ATOM 4412 C C . LYS A 1 569 ? -4.704 4.490 8.325 1.00 91.62 569 LYS A C 1
ATOM 4414 O O . LYS A 1 569 ? -5.170 3.392 8.022 1.00 91.62 569 LYS A O 1
ATOM 4419 N N . LEU A 1 570 ? -3.737 5.086 7.627 1.00 93.38 570 LEU A N 1
ATOM 4420 C CA . LEU A 1 570 ? -3.081 4.445 6.489 1.00 93.38 570 LEU A CA 1
ATOM 4421 C C . LEU A 1 570 ? -2.318 3.188 6.920 1.00 93.38 570 LEU A C 1
ATOM 4423 O O . LEU A 1 570 ? -2.489 2.152 6.292 1.00 93.38 570 LEU A O 1
ATOM 4427 N N . GLU A 1 571 ? -1.550 3.232 8.009 1.00 93.62 571 GLU A N 1
ATOM 4428 C CA . GLU A 1 571 ? -0.838 2.065 8.549 1.00 93.62 571 GLU A CA 1
ATOM 4429 C C . GLU A 1 571 ? -1.796 0.910 8.854 1.00 93.62 571 GLU A C 1
ATOM 4431 O O . GLU A 1 571 ? -1.592 -0.213 8.386 1.00 93.62 571 GLU A O 1
ATOM 4436 N N . GLN A 1 572 ? -2.887 1.196 9.574 1.00 92.69 572 GLN A N 1
ATOM 4437 C CA . GLN A 1 572 ? -3.913 0.201 9.876 1.00 92.69 572 GLN A CA 1
ATOM 4438 C C . GLN A 1 572 ? -4.467 -0.443 8.594 1.00 92.69 572 GLN A C 1
ATOM 4440 O O . GLN A 1 572 ? -4.531 -1.668 8.485 1.00 92.69 572 GLN A O 1
ATOM 4445 N N . ALA A 1 573 ? -4.812 0.369 7.594 1.00 93.00 573 ALA A N 1
ATOM 4446 C CA . ALA A 1 573 ? -5.356 -0.125 6.335 1.00 93.00 573 ALA A CA 1
ATOM 4447 C C . ALA A 1 573 ? -4.334 -0.919 5.499 1.00 93.00 573 ALA A C 1
ATOM 4449 O O . ALA A 1 573 ? -4.681 -1.945 4.917 1.00 93.00 573 ALA A O 1
ATOM 4450 N N . VAL A 1 574 ? -3.077 -0.475 5.449 1.00 94.69 574 VAL A N 1
ATOM 4451 C CA . VAL A 1 574 ? -2.020 -1.073 4.619 1.00 94.69 574 VAL A CA 1
ATOM 4452 C C . VAL A 1 574 ? -1.585 -2.436 5.146 1.00 94.69 574 VAL A C 1
ATOM 4454 O O . VAL A 1 574 ? -1.482 -3.392 4.369 1.00 94.69 574 VAL A O 1
ATOM 4457 N N . PHE A 1 575 ? -1.334 -2.532 6.454 1.00 92.94 575 PHE A N 1
ATOM 4458 C CA . PHE A 1 575 ? -0.781 -3.742 7.064 1.00 92.94 575 PHE A CA 1
ATOM 4459 C C . PHE A 1 575 ? -1.851 -4.756 7.461 1.00 92.94 575 PHE A C 1
ATOM 4461 O O . PHE A 1 575 ? -1.585 -5.954 7.415 1.00 92.94 575 PHE A O 1
ATOM 4468 N N . PHE A 1 576 ? -3.056 -4.301 7.814 1.00 92.50 576 PHE A N 1
ATOM 4469 C CA . PHE A 1 576 ? -4.111 -5.189 8.309 1.00 92.50 576 PHE A CA 1
ATOM 4470 C C . PHE A 1 576 ? -5.320 -5.302 7.377 1.00 92.50 576 PHE A C 1
ATOM 4472 O O . PHE A 1 576 ? -6.050 -6.292 7.452 1.00 92.50 576 PHE A O 1
ATOM 4479 N N . GLY A 1 577 ? -5.531 -4.343 6.471 1.00 87.88 577 GLY A N 1
ATOM 4480 C CA . GLY A 1 577 ? -6.665 -4.355 5.540 1.00 87.88 577 GLY A CA 1
ATOM 4481 C C . GLY A 1 577 ? -6.563 -5.390 4.419 1.00 87.88 577 GLY A C 1
ATOM 4482 O O . GLY A 1 577 ? -7.572 -5.704 3.798 1.00 87.88 577 GLY A O 1
ATOM 4483 N N . SER A 1 578 ? -5.371 -5.942 4.178 1.00 85.12 578 SER A N 1
ATOM 4484 C CA . SER A 1 578 ? -5.134 -7.026 3.212 1.00 85.12 578 SER A CA 1
ATOM 4485 C C . SER A 1 578 ? -5.140 -8.424 3.841 1.00 85.12 578 SER A C 1
ATOM 4487 O O . SER A 1 578 ? -4.915 -9.405 3.137 1.00 85.12 578 SER A O 1
ATOM 4489 N N . LEU A 1 579 ? -5.380 -8.532 5.154 1.00 85.56 579 LEU A N 1
ATOM 4490 C CA . LEU A 1 579 ? -5.455 -9.823 5.832 1.00 85.56 579 LEU A CA 1
ATOM 4491 C C . LEU A 1 579 ? -6.741 -10.557 5.443 1.00 85.56 579 LEU A C 1
ATOM 4493 O O . LEU A 1 579 ? -7.845 -10.026 5.597 1.00 85.56 579 LEU A O 1
ATOM 4497 N N . ASP A 1 580 ? -6.589 -11.802 4.999 1.00 78.19 580 ASP A N 1
ATOM 4498 C CA . ASP A 1 580 ? -7.714 -12.676 4.686 1.00 78.19 580 ASP A CA 1
ATOM 4499 C C . ASP A 1 580 ? -8.627 -12.844 5.908 1.00 78.19 580 ASP A C 1
ATOM 4501 O O . ASP A 1 580 ? -8.165 -13.040 7.034 1.00 78.19 580 ASP A O 1
ATOM 4505 N N . GLN A 1 581 ? -9.943 -12.785 5.684 1.00 78.94 581 GLN A N 1
ATOM 4506 C CA . GLN A 1 581 ? -10.967 -12.952 6.726 1.00 78.94 581 GLN A CA 1
ATOM 4507 C C . GLN A 1 581 ? -10.881 -11.942 7.891 1.00 78.94 581 GLN A C 1
ATOM 4509 O O . GLN A 1 581 ? -11.360 -12.224 8.993 1.00 78.94 581 GLN A O 1
ATOM 4514 N N . ASN A 1 582 ? -10.304 -10.752 7.679 1.00 89.75 582 ASN A N 1
ATOM 4515 C CA . ASN A 1 582 ? -10.353 -9.688 8.680 1.00 89.75 582 ASN A CA 1
ATOM 4516 C C . ASN A 1 582 ? -11.790 -9.130 8.792 1.00 89.75 582 ASN A C 1
ATOM 4518 O O . ASN A 1 582 ? -12.308 -8.613 7.804 1.00 89.75 582 ASN A O 1
ATOM 4522 N N . PRO A 1 583 ? -12.455 -9.196 9.964 1.00 89.50 583 PRO A N 1
ATOM 4523 C CA . PRO A 1 583 ? -13.824 -8.698 10.135 1.00 89.50 583 PRO A CA 1
ATOM 4524 C C . PRO A 1 583 ? -13.908 -7.164 10.207 1.00 89.50 583 PRO A C 1
ATOM 4526 O O . PRO A 1 583 ? -15.011 -6.615 10.256 1.00 89.50 583 PRO A O 1
ATOM 4529 N N . LEU A 1 584 ? -12.766 -6.475 10.292 1.00 93.12 584 LEU A N 1
ATOM 4530 C CA . LEU A 1 584 ? -12.697 -5.027 10.445 1.00 93.12 584 LEU A CA 1
ATOM 4531 C C . LEU A 1 584 ? -12.843 -4.316 9.101 1.00 93.12 584 LEU A C 1
ATOM 4533 O O . LEU A 1 584 ? -12.428 -4.815 8.052 1.00 93.12 584 LEU A O 1
ATOM 4537 N N . ASN A 1 585 ? -13.425 -3.123 9.150 1.00 91.50 585 ASN A N 1
ATOM 4538 C CA . ASN A 1 585 ? -13.518 -2.217 8.024 1.00 91.50 585 ASN A CA 1
ATOM 4539 C C . ASN A 1 585 ? -12.547 -1.042 8.213 1.00 91.50 585 ASN A C 1
ATOM 4541 O O . ASN A 1 585 ? -12.628 -0.311 9.197 1.00 91.50 585 ASN A O 1
ATOM 4545 N N . PHE A 1 586 ? -11.653 -0.850 7.242 1.00 91.06 586 PHE A N 1
ATOM 4546 C CA . PHE A 1 58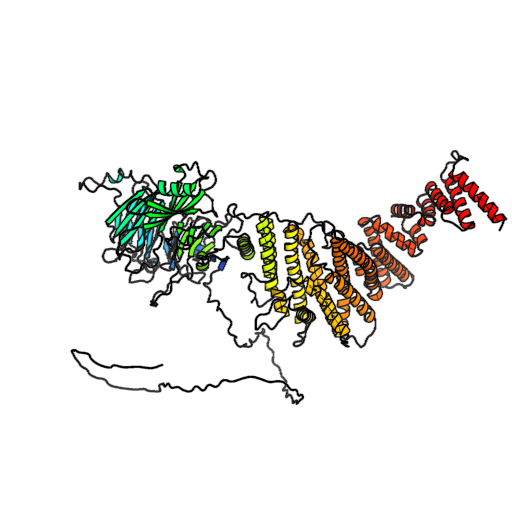6 ? -10.642 0.211 7.250 1.00 91.06 586 PHE A CA 1
ATOM 4547 C C . PHE A 1 586 ? -11.000 1.403 6.349 1.00 91.06 586 PHE A C 1
ATOM 4549 O O . PHE A 1 586 ? -10.191 2.319 6.204 1.00 91.06 586 PHE A O 1
ATOM 4556 N N . THR A 1 587 ? -12.186 1.422 5.725 1.00 87.44 587 THR A N 1
ATOM 4557 C CA . THR A 1 587 ? -12.640 2.599 4.967 1.00 87.44 587 THR A CA 1
ATOM 4558 C C . THR A 1 587 ? -12.728 3.812 5.884 1.00 87.44 587 THR A C 1
ATOM 4560 O O . THR A 1 587 ? -13.317 3.730 6.963 1.00 87.44 587 THR A O 1
ATOM 4563 N N . VAL A 1 588 ? -12.184 4.948 5.448 1.00 81.62 588 VAL A N 1
ATOM 4564 C CA . VAL A 1 588 ? -12.175 6.162 6.269 1.00 81.62 588 VAL A CA 1
ATOM 4565 C C . VAL A 1 588 ? -13.599 6.684 6.425 1.00 81.62 588 VAL A C 1
ATOM 4567 O O . VAL A 1 588 ? -14.263 7.031 5.447 1.00 81.62 588 VAL A O 1
ATOM 4570 N N . ARG A 1 589 ? -14.058 6.765 7.673 1.00 84.88 589 ARG A N 1
ATOM 4571 C CA . ARG A 1 589 ? -15.345 7.364 8.012 1.00 84.88 589 ARG A CA 1
ATOM 4572 C C . ARG A 1 589 ? -15.399 8.853 7.653 1.00 84.88 589 ARG A C 1
ATOM 4574 O O . ARG A 1 589 ? -14.401 9.544 7.858 1.00 84.88 589 ARG A O 1
ATOM 4581 N N . PRO A 1 590 ? -16.555 9.380 7.202 1.00 83.88 590 PRO A N 1
ATOM 4582 C CA . PRO A 1 590 ? -16.731 10.812 6.951 1.00 83.88 590 PRO A CA 1
ATOM 4583 C C . PRO A 1 590 ? -16.338 11.691 8.143 1.00 83.88 590 PRO A C 1
ATOM 4585 O O . PRO A 1 590 ? -15.773 12.764 7.957 1.00 83.88 590 PRO A O 1
ATOM 4588 N N . GLU A 1 591 ? -16.596 11.217 9.362 1.00 83.06 591 GLU A N 1
ATOM 4589 C CA . GLU A 1 591 ? -16.324 11.938 10.605 1.00 83.06 591 GLU A CA 1
ATOM 4590 C C . GLU A 1 591 ? -14.829 12.049 10.945 1.00 83.06 591 GLU A C 1
ATOM 4592 O O . GLU A 1 591 ? -14.420 12.970 11.649 1.00 83.06 591 GLU A O 1
ATOM 4597 N N . LEU A 1 592 ? -14.014 11.124 10.428 1.00 82.06 592 LEU A N 1
ATOM 4598 C CA . LEU A 1 592 ? -12.558 11.085 10.598 1.00 82.06 592 LEU A CA 1
ATOM 4599 C C . LEU A 1 592 ? -11.820 11.405 9.291 1.00 82.06 592 LEU A C 1
ATOM 4601 O O . LEU A 1 592 ? -10.630 11.117 9.161 1.00 82.06 592 LEU A O 1
ATOM 4605 N N . LYS A 1 593 ? -12.512 11.966 8.292 1.00 81.81 593 LYS A N 1
ATOM 4606 C CA . LYS A 1 593 ? -11.895 12.260 7.002 1.00 81.81 593 LYS A CA 1
ATOM 4607 C C . LYS A 1 593 ? -10.941 13.445 7.135 1.00 81.81 593 LYS A C 1
ATOM 4609 O O . LYS A 1 593 ? -11.361 14.585 7.325 1.00 81.81 593 LYS A O 1
ATOM 4614 N N . PHE A 1 594 ? -9.653 13.161 6.992 1.00 87.62 594 PHE A N 1
ATOM 4615 C CA . PHE A 1 594 ? -8.616 14.181 6.896 1.00 87.62 594 PHE A CA 1
ATOM 4616 C C . PHE A 1 594 ? -8.631 14.848 5.509 1.00 87.62 594 PHE A C 1
ATOM 4618 O O . PHE A 1 594 ? -9.090 14.235 4.538 1.00 87.62 594 PHE A O 1
ATOM 4625 N N . PRO A 1 595 ? -8.131 16.090 5.387 1.00 90.44 595 PRO A N 1
ATOM 4626 C CA . PRO A 1 595 ? -7.871 16.713 4.096 1.00 90.44 595 PRO A CA 1
ATOM 4627 C C . PRO A 1 595 ? -7.023 15.814 3.189 1.00 90.44 595 PRO A C 1
ATOM 4629 O O . PRO A 1 595 ? -6.070 15.182 3.644 1.00 90.44 595 PRO A O 1
ATOM 4632 N N . ASP A 1 596 ? -7.310 15.815 1.885 1.00 90.50 596 ASP A N 1
ATOM 4633 C CA . ASP A 1 596 ? -6.579 14.984 0.915 1.00 90.50 596 ASP A CA 1
ATOM 4634 C C . ASP A 1 596 ? -5.064 15.290 0.911 1.00 90.50 596 ASP A C 1
ATOM 4636 O O . ASP A 1 596 ? -4.244 14.394 0.716 1.00 90.50 596 ASP A O 1
ATOM 4640 N N . LYS A 1 597 ? -4.678 16.539 1.220 1.00 92.12 597 LYS A N 1
ATOM 4641 C CA . LYS A 1 597 ? -3.275 16.951 1.392 1.00 92.12 597 LYS A CA 1
ATOM 4642 C C . LYS A 1 597 ? -2.586 16.220 2.549 1.00 92.12 597 LYS A C 1
ATOM 4644 O O . LYS A 1 597 ? -1.442 15.800 2.399 1.00 92.12 597 LYS A O 1
ATOM 4649 N N . ASP A 1 598 ? -3.274 16.045 3.674 1.00 92.44 598 ASP A N 1
ATOM 4650 C CA . ASP A 1 598 ? -2.717 15.379 4.856 1.00 92.44 598 ASP A CA 1
ATOM 4651 C C . ASP A 1 598 ? -2.548 13.879 4.594 1.00 92.44 598 ASP A C 1
ATOM 4653 O O . ASP A 1 598 ? -1.547 13.289 5.000 1.00 92.44 598 ASP A O 1
ATOM 4657 N N . PHE A 1 599 ? -3.474 13.273 3.838 1.00 92.44 599 PHE A N 1
ATOM 4658 C CA . PHE A 1 599 ? -3.300 11.915 3.321 1.00 92.44 599 PHE A CA 1
ATOM 4659 C C . PHE A 1 599 ? -2.113 11.804 2.364 1.00 92.44 599 PHE A C 1
ATOM 4661 O O . PHE A 1 599 ? -1.383 10.823 2.444 1.00 92.44 599 PHE A O 1
ATOM 4668 N N . GLY A 1 600 ? -1.892 12.792 1.491 1.00 93.81 600 GLY A N 1
ATOM 4669 C CA . GLY A 1 600 ? -0.734 12.818 0.596 1.00 93.81 600 GLY A CA 1
ATOM 4670 C C . GLY A 1 600 ? 0.597 12.845 1.350 1.00 93.81 600 GLY A C 1
ATOM 4671 O O . GLY A 1 600 ? 1.466 12.017 1.084 1.00 93.81 600 GLY A O 1
ATOM 4672 N N . VAL A 1 601 ? 0.729 13.728 2.346 1.00 95.50 601 VAL A N 1
ATOM 4673 C CA . VAL A 1 601 ? 1.933 13.806 3.196 1.00 95.50 601 VAL A CA 1
ATOM 4674 C C . VAL A 1 601 ? 2.142 12.503 3.969 1.00 95.50 601 VAL A C 1
ATOM 4676 O O . VAL A 1 601 ? 3.234 11.938 3.936 1.00 95.50 601 VAL A O 1
ATOM 4679 N N . ALA A 1 602 ? 1.087 11.985 4.604 1.00 95.38 602 ALA A N 1
ATOM 4680 C CA . ALA A 1 602 ? 1.153 10.740 5.361 1.00 95.38 602 ALA A CA 1
ATOM 4681 C C . ALA A 1 602 ? 1.469 9.520 4.477 1.00 95.38 602 ALA A C 1
ATOM 4683 O O . ALA A 1 602 ? 2.173 8.614 4.914 1.00 95.38 602 ALA A O 1
ATOM 4684 N N . ALA A 1 603 ? 0.975 9.490 3.235 1.00 96.75 603 ALA A N 1
ATOM 4685 C CA . ALA A 1 603 ? 1.262 8.422 2.285 1.00 96.75 603 ALA A CA 1
ATOM 4686 C C . ALA A 1 603 ? 2.730 8.427 1.847 1.00 96.75 603 ALA A C 1
ATOM 4688 O O . ALA A 1 603 ? 3.334 7.359 1.774 1.00 96.75 603 ALA A O 1
ATOM 4689 N N . ILE A 1 604 ? 3.314 9.603 1.582 1.00 96.56 604 ILE A N 1
ATOM 4690 C CA . ILE A 1 604 ? 4.747 9.717 1.272 1.00 96.56 604 ILE A CA 1
ATOM 4691 C C . ILE A 1 604 ? 5.572 9.254 2.472 1.00 96.56 604 ILE A C 1
ATOM 4693 O O . ILE A 1 604 ? 6.448 8.412 2.305 1.00 96.56 604 ILE A O 1
ATOM 4697 N N . GLU A 1 605 ? 5.261 9.747 3.674 1.00 96.12 605 GLU A N 1
ATOM 4698 C CA . GLU A 1 605 ? 5.969 9.375 4.903 1.00 96.12 605 GLU A CA 1
ATOM 4699 C C . GLU A 1 605 ? 5.928 7.858 5.142 1.00 96.12 605 GLU A C 1
ATOM 4701 O O . GLU A 1 605 ? 6.971 7.230 5.321 1.00 96.12 605 GLU A O 1
ATOM 4706 N N . LEU A 1 606 ? 4.741 7.246 5.057 1.00 96.06 606 LEU A N 1
ATOM 4707 C CA . LEU A 1 606 ? 4.575 5.800 5.209 1.00 96.06 606 LEU A CA 1
ATOM 4708 C C . LEU A 1 606 ? 5.295 5.019 4.101 1.00 96.06 606 LEU A C 1
ATOM 4710 O O . LEU A 1 606 ? 5.930 4.000 4.369 1.00 96.06 606 LEU A O 1
ATOM 4714 N N . SER A 1 607 ? 5.225 5.488 2.853 1.00 96.88 607 SER A N 1
ATOM 4715 C CA . SER A 1 607 ? 5.935 4.862 1.738 1.00 96.88 607 SER A CA 1
ATOM 4716 C C . SER A 1 607 ? 7.452 4.872 1.949 1.00 96.88 607 SER A C 1
ATOM 4718 O O . SER A 1 607 ? 8.104 3.878 1.623 1.00 96.88 607 SER A O 1
ATOM 4720 N N . ASP A 1 608 ? 8.005 5.959 2.489 1.00 95.12 608 ASP A N 1
ATOM 4721 C CA . ASP A 1 608 ? 9.433 6.088 2.795 1.00 95.12 608 ASP A CA 1
ATOM 4722 C C . ASP A 1 608 ? 9.842 5.207 3.983 1.00 95.12 608 ASP A C 1
ATOM 4724 O O . ASP A 1 608 ? 10.899 4.572 3.965 1.00 95.12 608 ASP A O 1
ATOM 4728 N N . GLU A 1 609 ? 8.997 5.104 5.010 1.00 94.31 609 GLU A N 1
ATOM 4729 C CA . GLU A 1 609 ? 9.233 4.216 6.151 1.00 94.31 609 GLU A CA 1
ATOM 4730 C C . GLU A 1 609 ? 9.205 2.741 5.762 1.00 94.31 609 GLU A C 1
ATOM 4732 O O . GLU A 1 609 ? 10.054 1.977 6.233 1.00 94.31 609 GLU A O 1
ATOM 4737 N N . ILE A 1 610 ? 8.284 2.344 4.876 1.00 95.00 610 ILE A N 1
ATOM 4738 C CA . ILE A 1 610 ? 8.258 0.997 4.299 1.00 95.00 610 ILE A CA 1
ATOM 4739 C C . ILE A 1 610 ? 9.558 0.755 3.527 1.00 95.00 610 ILE A C 1
ATOM 4741 O O . ILE A 1 610 ? 10.210 -0.264 3.740 1.00 95.00 610 ILE A O 1
ATOM 4745 N N . LEU A 1 611 ? 9.987 1.694 2.678 1.00 92.88 611 LEU A N 1
ATOM 4746 C CA . LEU A 1 611 ? 11.217 1.566 1.890 1.00 92.88 611 LEU A CA 1
ATOM 4747 C C . LEU A 1 611 ? 12.470 1.399 2.770 1.00 92.88 611 LEU A C 1
ATOM 4749 O O . LEU A 1 611 ? 13.340 0.595 2.441 1.00 92.88 611 LEU A O 1
ATOM 4753 N N . ARG A 1 612 ? 12.530 2.097 3.911 1.00 91.44 612 ARG A N 1
ATOM 4754 C CA . ARG A 1 612 ? 13.655 2.084 4.870 1.00 91.44 612 ARG A CA 1
ATOM 4755 C C . ARG A 1 612 ? 13.544 1.016 5.972 1.00 91.44 612 ARG A C 1
ATOM 4757 O O . ARG A 1 612 ? 14.396 0.971 6.859 1.00 91.44 612 ARG A O 1
ATOM 4764 N N . SER A 1 613 ? 12.490 0.195 5.960 1.00 89.00 613 SER A N 1
ATOM 4765 C CA . SER A 1 613 ? 12.170 -0.781 7.019 1.00 89.00 613 SER A CA 1
ATOM 4766 C C . SER A 1 613 ? 12.094 -0.172 8.430 1.00 89.00 613 SER A C 1
ATOM 4768 O O . SER A 1 613 ? 12.508 -0.793 9.403 1.00 89.00 613 SER A O 1
ATOM 4770 N N . LYS A 1 614 ? 11.568 1.055 8.554 1.00 88.19 614 LYS A N 1
ATOM 4771 C CA . LYS A 1 614 ? 11.370 1.736 9.852 1.00 88.19 614 LYS A CA 1
ATOM 4772 C C . LYS A 1 614 ? 10.035 1.399 10.521 1.00 88.19 614 LYS A C 1
ATOM 4774 O O . LYS A 1 614 ? 9.796 1.782 11.662 1.00 88.19 614 LYS A O 1
ATOM 4779 N N . THR A 1 615 ? 9.157 0.703 9.808 1.00 85.62 615 THR A N 1
ATOM 4780 C CA . THR A 1 615 ? 7.826 0.330 10.289 1.00 85.62 615 THR A CA 1
ATOM 4781 C C . THR A 1 615 ? 7.910 -0.808 11.300 1.00 85.62 615 THR A C 1
ATOM 4783 O O . THR A 1 615 ? 8.544 -1.822 11.024 1.00 85.62 615 THR A O 1
ATOM 4786 N N . THR A 1 616 ? 7.180 -0.712 12.408 1.00 82.69 616 THR A N 1
ATOM 4787 C CA . THR A 1 616 ? 7.112 -1.770 13.435 1.00 82.69 616 THR A CA 1
ATOM 4788 C C . THR A 1 616 ? 6.338 -3.016 12.983 1.00 82.69 616 THR A C 1
ATOM 4790 O O . THR A 1 616 ? 6.470 -4.080 13.580 1.00 82.69 616 THR A O 1
ATOM 4793 N N . PHE A 1 617 ? 5.536 -2.905 11.918 1.00 83.38 617 PHE A N 1
ATOM 4794 C CA . PHE A 1 617 ? 4.658 -3.973 11.425 1.00 83.38 617 PHE A CA 1
ATOM 4795 C C . PHE A 1 617 ? 5.360 -5.009 10.535 1.00 83.38 617 PHE A C 1
ATOM 4797 O O . PHE A 1 617 ? 4.861 -6.123 10.370 1.00 83.38 617 PHE A O 1
ATOM 4804 N N . ILE A 1 618 ? 6.515 -4.666 9.958 1.00 82.81 618 ILE A N 1
ATOM 4805 C CA . ILE A 1 618 ? 7.333 -5.590 9.167 1.00 82.81 618 ILE A CA 1
ATOM 4806 C C . ILE A 1 618 ? 8.610 -5.864 9.952 1.00 82.81 618 ILE A C 1
ATOM 4808 O O . ILE A 1 618 ? 9.477 -5.005 10.053 1.00 82.81 618 ILE A O 1
ATOM 4812 N N . SER A 1 619 ? 8.734 -7.083 10.479 1.00 77.00 619 SER A N 1
ATOM 4813 C CA . SER A 1 619 ? 9.951 -7.515 11.169 1.00 77.00 619 SER A CA 1
ATOM 4814 C C . SER A 1 619 ? 11.171 -7.448 10.237 1.00 77.00 619 SER A C 1
ATOM 4816 O O . SER A 1 619 ? 11.127 -7.896 9.083 1.00 77.00 619 SER A O 1
ATOM 4818 N N . THR A 1 620 ? 12.263 -6.895 10.759 1.00 72.62 620 THR A N 1
ATOM 4819 C CA . THR A 1 620 ? 13.593 -6.857 10.135 1.00 72.62 620 THR A CA 1
ATOM 4820 C C . THR A 1 620 ? 14.385 -8.147 10.389 1.00 72.62 620 THR A C 1
ATOM 4822 O O . THR A 1 620 ? 15.226 -8.516 9.572 1.00 72.62 620 THR A O 1
ATOM 4825 N N . ASP A 1 621 ? 14.026 -8.917 11.424 1.00 65.75 621 ASP A N 1
ATOM 4826 C CA . ASP A 1 621 ? 14.660 -10.187 11.827 1.00 65.75 621 ASP A CA 1
ATOM 4827 C C . ASP A 1 621 ? 14.306 -11.392 10.927 1.00 65.75 621 ASP A C 1
ATOM 4829 O O . ASP A 1 621 ? 14.603 -12.549 11.243 1.00 65.75 621 ASP A O 1
ATOM 4833 N N . VAL A 1 622 ? 13.645 -11.165 9.787 1.00 62.12 622 VAL A N 1
ATOM 4834 C CA . VAL A 1 622 ? 13.206 -12.237 8.879 1.00 62.12 622 VAL A CA 1
ATOM 4835 C C . VAL A 1 622 ? 14.420 -12.952 8.298 1.00 62.12 622 VAL A C 1
ATOM 4837 O O . VAL A 1 622 ? 15.242 -12.337 7.631 1.00 62.12 622 VAL A O 1
ATOM 4840 N N . THR A 1 623 ? 14.513 -14.274 8.454 1.00 65.12 623 THR A N 1
ATOM 4841 C CA . THR A 1 623 ? 15.645 -15.085 7.961 1.00 65.12 623 THR A CA 1
ATOM 4842 C C . THR A 1 623 ? 15.930 -14.894 6.463 1.00 65.12 623 THR A C 1
ATOM 4844 O O . THR A 1 623 ? 17.093 -14.898 6.056 1.00 65.12 623 THR A O 1
ATOM 4847 N N . SER A 1 624 ? 14.899 -14.629 5.651 1.00 83.94 624 SER A N 1
ATOM 4848 C CA . SER A 1 624 ? 14.991 -14.382 4.205 1.00 83.94 624 SER A CA 1
ATOM 4849 C C . SER A 1 624 ? 14.747 -12.915 3.814 1.00 83.94 624 SER A C 1
ATOM 4851 O O . SER A 1 624 ? 13.671 -12.366 4.055 1.00 83.94 624 SER A O 1
ATOM 4853 N N . ILE A 1 625 ? 15.717 -12.306 3.120 1.00 87.88 625 ILE A N 1
ATOM 4854 C CA . ILE A 1 625 ? 15.592 -10.956 2.534 1.00 87.88 625 ILE A CA 1
ATOM 4855 C C . ILE A 1 625 ? 14.504 -10.923 1.456 1.00 87.88 625 ILE A C 1
ATOM 4857 O O . ILE A 1 625 ? 13.739 -9.967 1.392 1.00 87.88 625 ILE A O 1
ATOM 4861 N N . ASP A 1 626 ? 14.368 -11.988 0.661 1.00 89.31 626 ASP A N 1
ATOM 4862 C CA . ASP A 1 626 ? 13.361 -12.071 -0.403 1.00 89.31 626 ASP A CA 1
ATOM 4863 C C . ASP A 1 626 ? 11.933 -11.938 0.157 1.00 89.31 626 ASP A C 1
ATOM 4865 O O . ASP A 1 626 ? 11.126 -11.160 -0.347 1.00 89.31 626 ASP A O 1
ATOM 4869 N N . GLN A 1 627 ? 11.649 -12.599 1.285 1.00 89.69 627 GLN A N 1
ATOM 4870 C CA . GLN A 1 627 ? 10.357 -12.467 1.967 1.00 89.69 627 GLN A CA 1
ATOM 4871 C C . GLN A 1 627 ? 10.136 -11.059 2.531 1.00 89.69 627 GLN A C 1
ATOM 4873 O O . GLN A 1 627 ? 9.014 -10.554 2.504 1.00 89.69 627 GLN A O 1
ATOM 4878 N N . ASN A 1 628 ? 11.186 -10.413 3.046 1.00 91.44 628 ASN A N 1
ATOM 4879 C CA . ASN A 1 628 ? 11.100 -9.038 3.533 1.00 91.44 628 ASN A CA 1
ATOM 4880 C C . ASN A 1 628 ? 10.792 -8.055 2.383 1.00 91.44 628 ASN A C 1
ATOM 4882 O O . ASN A 1 628 ? 9.878 -7.238 2.512 1.00 91.44 628 ASN A O 1
ATOM 4886 N N . LEU A 1 629 ? 11.478 -8.180 1.242 1.00 92.56 629 LEU A N 1
ATOM 4887 C CA . LEU A 1 629 ? 11.234 -7.370 0.042 1.00 92.56 629 LEU A CA 1
ATOM 4888 C C . LEU A 1 629 ? 9.819 -7.579 -0.507 1.00 92.56 629 LEU A C 1
ATOM 4890 O O . LEU A 1 629 ? 9.128 -6.610 -0.816 1.00 92.56 629 LEU A O 1
ATOM 4894 N N . GLN A 1 630 ? 9.342 -8.826 -0.553 1.00 92.94 630 GLN A N 1
ATOM 4895 C CA . GLN A 1 630 ? 7.974 -9.141 -0.973 1.00 92.94 630 GLN A CA 1
ATOM 4896 C C . GLN A 1 630 ? 6.925 -8.511 -0.051 1.00 92.94 630 GLN A C 1
ATOM 4898 O O . GLN A 1 630 ? 5.987 -7.885 -0.542 1.00 92.94 630 GLN A O 1
ATOM 4903 N N . LYS A 1 631 ? 7.092 -8.612 1.276 1.00 92.00 631 LYS A N 1
ATOM 4904 C CA . LYS A 1 631 ? 6.172 -7.992 2.247 1.00 92.00 631 LYS A CA 1
ATOM 4905 C C . LYS A 1 631 ? 6.124 -6.472 2.103 1.00 92.00 631 LYS A C 1
ATOM 4907 O O . LYS A 1 631 ? 5.039 -5.897 2.104 1.00 92.00 631 LYS A O 1
ATOM 4912 N N . ARG A 1 632 ? 7.277 -5.819 1.931 1.00 94.44 632 ARG A N 1
ATOM 4913 C CA . ARG A 1 632 ? 7.341 -4.366 1.712 1.00 94.44 632 ARG A CA 1
ATOM 4914 C C . ARG A 1 632 ? 6.737 -3.955 0.371 1.00 94.44 632 ARG A C 1
ATOM 4916 O O . ARG A 1 632 ? 5.975 -2.995 0.317 1.00 94.44 632 ARG A O 1
ATOM 4923 N N . SER A 1 633 ? 7.007 -4.705 -0.696 1.00 95.25 633 SER A N 1
ATOM 4924 C CA . SER A 1 633 ? 6.385 -4.475 -2.003 1.00 95.25 633 SER A CA 1
ATOM 4925 C C . SER A 1 633 ? 4.862 -4.628 -1.945 1.00 95.25 633 SER A C 1
ATOM 4927 O O . SER A 1 633 ? 4.158 -3.817 -2.543 1.00 95.25 633 SER A O 1
ATOM 4929 N N . ALA A 1 634 ? 4.351 -5.623 -1.214 1.00 95.06 634 ALA A N 1
ATOM 4930 C CA . ALA A 1 634 ? 2.919 -5.799 -0.990 1.00 95.06 634 ALA A CA 1
ATOM 4931 C C . ALA A 1 634 ? 2.325 -4.637 -0.177 1.00 95.06 634 ALA A C 1
ATOM 4933 O O . ALA A 1 634 ? 1.269 -4.128 -0.534 1.00 95.06 634 ALA A O 1
ATOM 4934 N N . ALA A 1 635 ? 3.026 -4.150 0.852 1.00 95.56 635 ALA A N 1
ATOM 4935 C CA . ALA A 1 635 ? 2.591 -2.987 1.627 1.00 95.56 635 ALA A CA 1
ATOM 4936 C C . ALA A 1 635 ? 2.498 -1.708 0.767 1.00 95.56 635 ALA A C 1
ATOM 4938 O O . ALA A 1 635 ? 1.494 -1.003 0.833 1.00 95.56 635 ALA A O 1
ATOM 4939 N N . LEU A 1 636 ? 3.484 -1.436 -0.099 1.00 96.81 636 LEU A N 1
ATOM 4940 C CA . LEU A 1 636 ? 3.423 -0.304 -1.040 1.00 96.81 636 LEU A CA 1
ATOM 4941 C C . LEU A 1 636 ? 2.269 -0.445 -2.046 1.00 96.81 636 LEU A C 1
ATOM 4943 O O . LEU A 1 636 ? 1.595 0.537 -2.355 1.00 96.81 636 LEU A O 1
ATOM 4947 N N . HIS A 1 637 ? 2.007 -1.665 -2.523 1.00 96.31 637 HIS A N 1
ATOM 4948 C CA . HIS A 1 637 ? 0.864 -1.942 -3.392 1.00 96.31 637 HIS A CA 1
ATOM 4949 C C . HIS A 1 637 ? -0.472 -1.710 -2.670 1.00 96.31 637 HIS A C 1
ATOM 4951 O O . HIS A 1 637 ? -1.347 -1.030 -3.205 1.00 96.31 637 HIS A O 1
ATOM 4957 N N . ASN A 1 638 ? -0.614 -2.208 -1.439 1.00 95.38 638 ASN A N 1
ATOM 4958 C CA . ASN A 1 638 ? -1.804 -2.010 -0.611 1.00 95.38 638 ASN A CA 1
ATOM 4959 C C . ASN A 1 638 ? -2.047 -0.526 -0.316 1.00 95.38 638 ASN A C 1
ATOM 4961 O O . ASN A 1 638 ? -3.193 -0.082 -0.347 1.00 95.38 638 ASN A O 1
ATOM 4965 N N . LEU A 1 639 ? -0.984 0.251 -0.077 1.00 96.38 639 LEU A N 1
ATOM 4966 C CA . LEU A 1 639 ? -1.066 1.702 0.097 1.00 96.38 639 LEU A CA 1
ATOM 4967 C C . LEU A 1 639 ? -1.647 2.371 -1.149 1.00 96.38 639 LEU A C 1
ATOM 4969 O O . LEU A 1 639 ? -2.636 3.096 -1.047 1.00 96.38 639 LEU A O 1
ATOM 4973 N N . ALA A 1 640 ? -1.090 2.087 -2.327 1.00 95.94 640 ALA A N 1
ATOM 4974 C CA . ALA A 1 640 ? -1.591 2.646 -3.579 1.00 95.94 640 ALA A CA 1
ATOM 4975 C C . ALA A 1 640 ? -3.048 2.219 -3.850 1.00 95.94 640 ALA A C 1
ATOM 4977 O O . ALA A 1 640 ? -3.896 3.052 -4.170 1.00 95.94 640 ALA A O 1
ATOM 4978 N N . GLN A 1 641 ? -3.376 0.944 -3.617 1.00 94.44 641 GLN A N 1
ATOM 4979 C CA . GLN A 1 641 ? -4.729 0.417 -3.783 1.00 94.44 641 GLN A CA 1
ATOM 4980 C C . GLN A 1 641 ? -5.733 1.072 -2.824 1.00 94.44 641 GLN A C 1
ATOM 4982 O O . GLN A 1 641 ? -6.862 1.363 -3.222 1.00 94.44 641 GLN A O 1
ATOM 4987 N N . PHE A 1 642 ? -5.343 1.315 -1.572 1.00 93.44 642 PHE A N 1
ATOM 4988 C CA . PHE A 1 642 ? -6.186 1.991 -0.591 1.00 93.44 642 PHE A CA 1
ATOM 4989 C C . PHE A 1 642 ? -6.472 3.440 -0.999 1.00 93.44 642 PHE A C 1
ATOM 4991 O O . PHE A 1 642 ? -7.629 3.865 -0.963 1.00 93.44 642 PHE A O 1
ATOM 4998 N N . LEU A 1 643 ? -5.442 4.180 -1.424 1.00 93.25 643 LEU A N 1
ATOM 4999 C CA . LEU A 1 643 ? -5.576 5.567 -1.883 1.00 93.25 643 LEU A CA 1
ATOM 5000 C C . LEU A 1 643 ? -6.495 5.660 -3.112 1.00 93.25 643 LEU A C 1
ATOM 5002 O O . LEU A 1 643 ? -7.377 6.522 -3.156 1.00 93.25 643 LEU A O 1
ATOM 5006 N N . PHE A 1 644 ? -6.342 4.726 -4.056 1.00 91.50 644 PHE A N 1
ATOM 5007 C CA . PHE A 1 644 ? -7.176 4.620 -5.252 1.00 91.50 644 PHE A CA 1
ATOM 5008 C C . PHE A 1 644 ? -8.639 4.292 -4.914 1.00 91.50 644 PHE A C 1
ATOM 5010 O O . PHE A 1 644 ? -9.540 5.037 -5.290 1.00 91.50 644 PHE A O 1
ATOM 5017 N N . LYS A 1 645 ? -8.896 3.226 -4.139 1.00 90.12 645 LYS A N 1
ATOM 5018 C CA . LYS A 1 645 ? -10.260 2.788 -3.776 1.00 90.12 645 LYS A CA 1
ATOM 5019 C C . LYS A 1 645 ? -11.052 3.851 -3.008 1.00 90.12 645 LYS A C 1
ATOM 5021 O O . LYS A 1 645 ? -12.261 3.954 -3.190 1.00 90.12 645 LYS A O 1
ATOM 5026 N N . ASN A 1 646 ? -10.388 4.639 -2.160 1.00 88.06 646 ASN A N 1
ATOM 5027 C CA . ASN A 1 646 ? -11.030 5.708 -1.388 1.00 88.06 646 ASN A CA 1
ATOM 5028 C C . ASN A 1 646 ? -11.127 7.044 -2.155 1.00 88.06 646 ASN A C 1
ATOM 5030 O O . ASN A 1 646 ? -11.589 8.032 -1.583 1.00 88.06 646 ASN A O 1
ATOM 5034 N N . ASN A 1 647 ? -10.726 7.088 -3.436 1.00 88.75 647 ASN A N 1
ATOM 5035 C CA . ASN A 1 647 ? -10.760 8.280 -4.293 1.00 88.75 647 ASN A CA 1
ATOM 5036 C C . ASN A 1 647 ? -10.091 9.515 -3.656 1.00 88.75 647 ASN A C 1
ATOM 5038 O O . ASN A 1 647 ? -10.612 10.632 -3.741 1.00 88.75 647 ASN A O 1
ATOM 5042 N N . ILE A 1 648 ? -8.944 9.321 -2.999 1.00 89.62 648 ILE A N 1
ATOM 5043 C CA . ILE A 1 648 ? -8.190 10.418 -2.378 1.00 89.62 648 ILE A CA 1
ATOM 5044 C C . ILE A 1 648 ? -7.506 11.232 -3.483 1.00 89.62 648 ILE A C 1
ATOM 5046 O O . ILE A 1 648 ? -6.740 10.693 -4.287 1.00 89.62 648 ILE A O 1
ATOM 5050 N N . LYS A 1 649 ? -7.780 12.542 -3.548 1.00 91.25 649 LYS A N 1
ATOM 5051 C CA . LYS A 1 649 ? -7.229 13.410 -4.598 1.00 91.25 649 LYS A CA 1
ATOM 5052 C C . LYS A 1 649 ? -5.807 13.839 -4.254 1.00 91.25 649 LYS A C 1
ATOM 5054 O O . LYS A 1 649 ? -5.591 14.821 -3.553 1.00 91.25 649 LYS A O 1
ATOM 5059 N N . LEU A 1 650 ? -4.841 13.106 -4.791 1.00 93.69 650 LEU A N 1
ATOM 5060 C CA . LEU A 1 650 ? -3.422 13.427 -4.664 1.00 93.69 650 LEU A CA 1
ATOM 5061 C C . LEU A 1 650 ? -2.966 14.369 -5.780 1.00 93.69 650 LEU A C 1
ATOM 5063 O O . LEU A 1 650 ? -3.396 14.244 -6.933 1.00 93.69 650 LEU A O 1
ATOM 5067 N N . ASP A 1 651 ? -2.067 15.288 -5.440 1.00 93.44 651 ASP A N 1
ATOM 5068 C CA . ASP A 1 651 ? -1.359 16.106 -6.415 1.00 93.44 651 ASP A CA 1
ATOM 5069 C C . ASP A 1 651 ? -0.409 15.249 -7.266 1.00 93.44 651 ASP A C 1
ATOM 5071 O O . ASP A 1 651 ? -0.013 14.136 -6.908 1.00 93.44 651 ASP A O 1
ATOM 5075 N N . ARG A 1 652 ? -0.051 15.779 -8.436 1.00 93.62 652 ARG A N 1
ATOM 5076 C CA . ARG A 1 652 ? 0.755 15.063 -9.426 1.00 93.62 652 ARG A CA 1
ATOM 5077 C C . ARG A 1 652 ? 2.136 14.672 -8.889 1.00 93.62 652 ARG A C 1
ATOM 5079 O O . ARG A 1 652 ? 2.589 13.567 -9.172 1.00 93.62 652 ARG A O 1
ATOM 5086 N N . ILE A 1 653 ? 2.776 15.536 -8.099 1.00 94.75 653 ILE A N 1
ATOM 5087 C CA . ILE A 1 653 ? 4.117 15.298 -7.543 1.00 94.75 653 ILE A CA 1
ATOM 5088 C C . ILE A 1 653 ? 4.068 14.144 -6.539 1.00 94.75 653 ILE A C 1
ATOM 5090 O O . ILE A 1 653 ? 4.866 13.211 -6.632 1.00 94.75 653 ILE A O 1
ATOM 5094 N N . THR A 1 654 ? 3.086 14.149 -5.635 1.00 95.81 654 THR A N 1
ATOM 5095 C CA . THR A 1 654 ? 2.875 13.052 -4.680 1.00 95.81 654 THR A CA 1
ATOM 5096 C C . THR A 1 654 ? 2.666 11.709 -5.376 1.00 95.81 654 THR A C 1
ATOM 5098 O O . THR A 1 654 ? 3.271 10.716 -4.974 1.00 95.81 654 THR A O 1
ATOM 5101 N N . LYS A 1 655 ? 1.870 11.661 -6.454 1.00 95.44 655 LYS A N 1
ATOM 5102 C CA . LYS A 1 655 ? 1.651 10.424 -7.226 1.00 95.44 655 LYS A CA 1
ATOM 5103 C C . LYS A 1 655 ? 2.952 9.852 -7.793 1.00 95.44 655 LYS A C 1
ATOM 5105 O O . LYS A 1 655 ? 3.194 8.654 -7.658 1.00 95.44 655 LYS A O 1
ATOM 5110 N N . TRP A 1 656 ? 3.795 10.703 -8.380 1.00 95.94 656 TRP A N 1
ATOM 5111 C CA . TRP A 1 656 ? 5.100 10.295 -8.907 1.00 95.94 656 TRP A CA 1
ATOM 5112 C C . TRP A 1 656 ? 6.054 9.824 -7.806 1.00 95.94 656 TRP A C 1
ATOM 5114 O O . TRP A 1 656 ? 6.681 8.782 -7.962 1.00 95.94 656 TRP A O 1
ATOM 5124 N N . ASN A 1 657 ? 6.104 10.508 -6.660 1.00 96.06 657 ASN A N 1
ATOM 5125 C CA . ASN A 1 657 ? 6.945 10.090 -5.532 1.00 96.06 657 ASN A CA 1
ATOM 5126 C C . ASN A 1 657 ? 6.544 8.714 -4.972 1.00 96.06 657 ASN A C 1
ATOM 5128 O O . ASN A 1 657 ? 7.407 7.873 -4.715 1.00 96.06 657 ASN A O 1
ATOM 5132 N N . LEU A 1 658 ? 5.240 8.450 -4.831 1.00 96.88 658 LEU A N 1
ATOM 5133 C CA . LEU A 1 658 ? 4.743 7.137 -4.405 1.00 96.88 658 LEU A CA 1
ATOM 5134 C C . LEU A 1 658 ? 5.104 6.036 -5.414 1.00 96.88 658 LEU A C 1
ATOM 5136 O O . LEU A 1 658 ? 5.471 4.927 -5.019 1.00 96.88 658 LEU A O 1
ATOM 5140 N N . LEU A 1 659 ? 5.032 6.347 -6.712 1.00 96.44 659 LEU A N 1
ATOM 5141 C CA . LEU A 1 659 ? 5.437 5.432 -7.773 1.00 96.44 659 LEU A CA 1
ATOM 5142 C C . LEU A 1 659 ? 6.950 5.165 -7.737 1.00 96.44 659 LEU A C 1
ATOM 5144 O O . LEU A 1 659 ? 7.353 4.006 -7.795 1.00 96.44 659 LEU A O 1
ATOM 5148 N N . PHE A 1 660 ? 7.786 6.188 -7.541 1.00 96.44 660 PHE A N 1
ATOM 5149 C CA . PHE A 1 660 ? 9.242 6.036 -7.433 1.00 96.44 660 PHE A CA 1
ATOM 5150 C C . PHE A 1 660 ? 9.661 5.116 -6.287 1.00 96.44 660 PHE A C 1
ATOM 5152 O O . PHE A 1 660 ? 10.550 4.282 -6.455 1.00 96.44 660 PHE A O 1
ATOM 5159 N N . ASN A 1 661 ? 9.013 5.213 -5.126 1.00 96.62 661 ASN A N 1
ATOM 5160 C CA . ASN A 1 661 ? 9.318 4.326 -4.004 1.00 96.62 661 ASN A CA 1
ATOM 5161 C C . ASN A 1 661 ? 8.968 2.861 -4.315 1.00 96.62 661 ASN A C 1
ATOM 5163 O O . ASN A 1 661 ? 9.726 1.950 -3.966 1.00 96.62 661 ASN A O 1
ATOM 5167 N N . ALA A 1 662 ? 7.872 2.619 -5.037 1.00 96.81 662 ALA A N 1
ATOM 5168 C CA . ALA A 1 662 ? 7.515 1.282 -5.504 1.00 96.81 662 ALA A CA 1
ATOM 5169 C C . ALA A 1 662 ? 8.444 0.769 -6.622 1.00 96.81 662 ALA A C 1
ATOM 5171 O O . ALA A 1 662 ? 8.822 -0.405 -6.610 1.00 96.81 662 ALA A O 1
ATOM 5172 N N . GLU A 1 663 ? 8.884 1.641 -7.534 1.00 95.88 663 GLU A N 1
ATOM 5173 C CA . GLU A 1 663 ? 9.895 1.328 -8.552 1.00 95.88 663 GLU A CA 1
ATOM 5174 C C . GLU A 1 663 ? 11.219 0.898 -7.915 1.00 95.88 663 GLU A C 1
ATOM 5176 O O . GLU A 1 663 ? 11.752 -0.151 -8.280 1.00 95.88 663 GLU A O 1
ATOM 5181 N N . ARG A 1 664 ? 11.724 1.649 -6.924 1.00 96.19 664 ARG A N 1
ATOM 5182 C CA . ARG A 1 664 ? 12.952 1.304 -6.185 1.00 96.19 664 ARG A CA 1
ATOM 5183 C C . ARG A 1 664 ? 12.830 -0.051 -5.490 1.00 96.19 664 ARG A C 1
ATOM 5185 O O . ARG A 1 664 ? 13.746 -0.867 -5.573 1.00 96.19 664 ARG A O 1
ATOM 5192 N N . MET A 1 665 ? 11.683 -0.333 -4.867 1.00 96.12 665 MET A N 1
ATOM 5193 C CA . MET A 1 665 ? 11.418 -1.636 -4.244 1.00 96.12 665 MET A CA 1
ATOM 5194 C C . MET A 1 665 ? 11.439 -2.776 -5.273 1.00 96.12 665 MET A C 1
ATOM 5196 O O . MET A 1 665 ? 12.017 -3.841 -5.028 1.00 96.12 665 MET A O 1
ATOM 5200 N N . LYS A 1 666 ? 10.843 -2.557 -6.453 1.00 96.31 666 LYS A N 1
ATOM 5201 C CA . LYS A 1 666 ? 10.851 -3.543 -7.538 1.00 96.31 666 LYS A CA 1
ATOM 5202 C C . LYS A 1 666 ? 12.256 -3.765 -8.095 1.00 96.31 666 LYS A C 1
ATOM 5204 O O . LYS A 1 666 ? 12.649 -4.919 -8.276 1.00 96.31 666 LYS A O 1
ATOM 5209 N N . ALA A 1 667 ? 12.998 -2.688 -8.335 1.00 96.50 667 ALA A N 1
ATOM 5210 C CA . ALA A 1 667 ? 14.379 -2.715 -8.798 1.00 96.50 667 ALA A CA 1
ATOM 5211 C C . ALA A 1 667 ? 15.264 -3.506 -7.823 1.00 96.50 667 ALA A C 1
ATOM 5213 O O . ALA A 1 667 ? 15.904 -4.477 -8.222 1.00 96.50 667 ALA A O 1
ATOM 5214 N N . ALA A 1 668 ? 15.208 -3.185 -6.528 1.00 95.44 668 ALA A N 1
ATOM 5215 C CA . ALA A 1 668 ? 15.958 -3.898 -5.498 1.00 95.44 668 ALA A CA 1
ATOM 5216 C C . ALA A 1 668 ? 15.581 -5.384 -5.405 1.00 95.44 668 ALA A C 1
ATOM 5218 O O . ALA A 1 668 ? 16.461 -6.230 -5.278 1.00 95.44 668 ALA A O 1
ATOM 5219 N N . SER A 1 669 ? 14.298 -5.732 -5.547 1.00 95.56 669 SER A N 1
ATOM 5220 C CA . SER A 1 669 ? 13.855 -7.136 -5.570 1.00 95.56 669 SER A CA 1
ATOM 5221 C C . SER A 1 669 ? 14.464 -7.929 -6.731 1.00 95.56 669 SER A C 1
ATOM 5223 O O . SER A 1 669 ? 14.841 -9.089 -6.568 1.00 95.56 669 SER A O 1
ATOM 5225 N N . LEU A 1 670 ? 14.579 -7.314 -7.912 1.00 96.19 670 LEU A N 1
ATOM 5226 C CA . LEU A 1 670 ? 15.193 -7.949 -9.080 1.00 96.19 670 LEU A CA 1
ATOM 5227 C C . LEU A 1 670 ? 16.713 -8.070 -8.928 1.00 96.19 670 LEU A C 1
ATOM 5229 O O . LEU A 1 670 ? 17.253 -9.143 -9.196 1.00 96.19 670 LEU A O 1
ATOM 5233 N N . VAL A 1 671 ? 17.380 -7.017 -8.443 1.00 95.38 671 VAL A N 1
ATOM 5234 C CA . VAL A 1 671 ? 18.826 -7.034 -8.164 1.00 95.38 671 VAL A CA 1
ATOM 5235 C C . VAL A 1 671 ? 19.158 -8.096 -7.114 1.00 95.38 671 VAL A C 1
ATOM 5237 O O . VAL A 1 671 ? 20.050 -8.910 -7.342 1.00 95.38 671 VAL A O 1
ATOM 5240 N N . TRP A 1 672 ? 18.404 -8.163 -6.011 1.00 93.94 672 TRP A N 1
ATOM 5241 C CA . TRP A 1 672 ? 18.585 -9.186 -4.977 1.00 93.94 672 TRP A CA 1
ATOM 5242 C C . TRP A 1 672 ? 18.429 -10.599 -5.544 1.00 93.94 672 TRP A C 1
ATOM 5244 O O . TRP A 1 672 ? 19.267 -11.461 -5.300 1.00 93.94 672 TRP A O 1
ATOM 5254 N N . LYS A 1 673 ? 17.388 -10.837 -6.352 1.00 93.50 673 LYS A N 1
ATOM 5255 C CA . LYS A 1 673 ? 17.145 -12.146 -6.970 1.00 93.50 673 LYS A CA 1
ATOM 5256 C C . LYS A 1 673 ? 18.304 -12.590 -7.869 1.00 93.50 673 LYS A C 1
ATOM 5258 O O . LYS A 1 673 ? 18.652 -13.770 -7.865 1.00 93.50 673 LYS A O 1
ATOM 5263 N N . ARG A 1 674 ? 18.892 -11.667 -8.641 1.00 91.12 674 ARG A N 1
ATOM 5264 C CA . ARG A 1 674 ? 20.078 -11.947 -9.469 1.00 91.12 674 ARG A CA 1
ATOM 5265 C C . ARG A 1 674 ? 21.304 -12.213 -8.608 1.00 91.12 674 ARG A C 1
ATOM 5267 O O . ARG A 1 674 ? 21.964 -13.226 -8.806 1.00 91.12 674 ARG A O 1
ATOM 5274 N N . PHE A 1 675 ? 21.549 -11.364 -7.614 1.00 89.44 675 PHE A N 1
ATOM 5275 C CA . PHE A 1 675 ? 22.659 -11.519 -6.681 1.00 89.44 675 PHE A CA 1
ATOM 5276 C C . PHE A 1 675 ? 22.614 -12.863 -5.939 1.00 89.44 675 PHE A C 1
ATOM 5278 O O . PHE A 1 675 ? 23.600 -13.593 -5.945 1.00 89.44 675 PHE A O 1
ATOM 5285 N N . ASP A 1 676 ? 21.469 -13.233 -5.362 1.00 88.88 676 ASP A N 1
ATOM 5286 C CA . ASP A 1 676 ? 21.293 -14.496 -4.634 1.00 88.88 676 ASP A CA 1
ATOM 5287 C C . ASP A 1 676 ? 21.492 -15.717 -5.551 1.00 88.88 676 ASP A C 1
ATOM 5289 O O . ASP A 1 676 ? 22.122 -16.700 -5.158 1.00 88.88 676 ASP A O 1
ATOM 5293 N N . ALA A 1 677 ? 21.036 -15.649 -6.809 1.00 88.19 677 ALA A N 1
ATOM 5294 C CA . ALA A 1 677 ? 21.299 -16.694 -7.799 1.00 88.19 677 ALA A CA 1
ATOM 5295 C C . ALA A 1 677 ? 22.800 -16.830 -8.116 1.00 88.19 677 ALA A C 1
ATOM 5297 O O . ALA A 1 677 ? 23.320 -17.947 -8.142 1.00 88.19 677 ALA A O 1
ATOM 5298 N N . THR A 1 678 ? 23.505 -15.709 -8.295 1.00 85.38 678 THR A N 1
ATOM 5299 C CA . THR A 1 678 ? 24.956 -15.691 -8.535 1.00 85.38 678 THR A CA 1
ATOM 5300 C C . THR A 1 678 ? 25.732 -16.208 -7.325 1.00 85.38 678 THR A C 1
ATOM 5302 O O . THR A 1 678 ? 26.648 -17.011 -7.483 1.00 85.38 678 THR A O 1
ATOM 5305 N N . MET A 1 679 ? 25.345 -15.827 -6.104 1.00 83.38 679 MET A N 1
ATOM 5306 C CA . MET A 1 679 ? 25.986 -16.312 -4.877 1.00 83.38 679 MET A CA 1
ATOM 5307 C C . MET A 1 679 ? 25.788 -17.818 -4.669 1.00 83.38 679 MET A C 1
ATOM 5309 O O . MET A 1 679 ? 26.718 -18.496 -4.242 1.00 83.38 679 MET A O 1
ATOM 5313 N N . LYS A 1 680 ? 24.616 -18.366 -5.017 1.00 84.31 680 LYS A N 1
ATOM 5314 C CA . LYS A 1 680 ? 24.347 -19.816 -4.960 1.00 84.31 680 LYS A CA 1
ATOM 5315 C C . LYS A 1 680 ? 25.158 -20.628 -5.970 1.00 84.31 680 LYS A C 1
ATOM 5317 O O . LYS A 1 680 ? 25.426 -21.798 -5.717 1.00 84.31 680 LYS A O 1
ATOM 5322 N N . ALA A 1 681 ? 25.518 -20.030 -7.104 1.00 81.31 681 ALA A N 1
ATOM 5323 C CA . ALA A 1 681 ? 26.299 -20.689 -8.148 1.00 81.31 681 ALA A CA 1
ATOM 5324 C C . ALA A 1 681 ? 27.813 -20.723 -7.855 1.00 81.31 681 ALA A C 1
ATOM 5326 O O . ALA A 1 681 ? 28.540 -21.462 -8.515 1.00 81.31 681 ALA A O 1
ATOM 5327 N N . ARG A 1 682 ? 28.297 -19.931 -6.888 1.00 79.81 682 ARG A N 1
ATOM 5328 C CA . ARG A 1 682 ? 29.723 -19.820 -6.545 1.00 79.81 682 ARG A CA 1
ATOM 5329 C C . ARG A 1 682 ? 30.199 -20.927 -5.602 1.00 79.81 682 ARG A C 1
ATOM 5331 O O . ARG A 1 682 ? 29.434 -21.487 -4.817 1.00 79.81 682 ARG A O 1
ATOM 5338 N N . CYS A 1 683 ? 31.501 -21.210 -5.651 1.00 71.25 683 CYS A N 1
ATOM 5339 C CA . CYS A 1 683 ? 32.147 -22.187 -4.778 1.00 71.25 683 CYS A CA 1
ATOM 5340 C C . CYS A 1 683 ? 32.124 -21.739 -3.297 1.00 71.25 683 CYS A C 1
ATOM 5342 O O . CYS A 1 683 ? 32.251 -20.543 -3.009 1.00 71.25 683 CYS A O 1
ATOM 5344 N N . PRO A 1 684 ? 32.030 -22.670 -2.324 1.00 52.75 684 PRO A N 1
ATOM 5345 C CA . PRO A 1 684 ? 32.053 -22.330 -0.902 1.00 52.75 684 PRO A CA 1
ATOM 5346 C C . PRO A 1 684 ? 33.414 -21.727 -0.506 1.00 52.75 684 PRO A C 1
ATOM 5348 O O . PRO A 1 684 ? 34.393 -22.448 -0.345 1.00 52.75 684 PRO A O 1
ATOM 5351 N N . GLY A 1 685 ? 33.483 -20.400 -0.354 1.00 56.00 685 GLY A N 1
ATOM 5352 C CA . GLY A 1 685 ? 34.709 -19.668 0.008 1.00 56.00 685 GLY A CA 1
ATOM 5353 C C . GLY A 1 685 ? 34.858 -18.314 -0.695 1.00 56.00 685 GLY A C 1
ATOM 5354 O O . GLY A 1 685 ? 35.361 -17.369 -0.092 1.00 56.00 685 GLY A O 1
ATOM 5355 N N . GLU A 1 686 ? 34.329 -18.172 -1.913 1.00 60.81 686 GLU A N 1
ATOM 5356 C CA . GLU A 1 686 ? 34.368 -16.930 -2.704 1.00 60.81 686 GLU A CA 1
ATOM 5357 C C . GLU A 1 686 ? 33.156 -16.035 -2.416 1.00 60.81 686 GLU A C 1
ATOM 5359 O O . GLU A 1 686 ? 32.191 -15.966 -3.178 1.00 60.81 686 GLU A O 1
ATOM 5364 N N . LYS A 1 687 ? 33.194 -15.341 -1.275 1.00 55.81 687 LYS A N 1
ATOM 5365 C CA . LYS A 1 687 ? 32.069 -14.514 -0.797 1.00 55.81 687 LYS A CA 1
ATOM 5366 C C . LYS A 1 687 ? 32.057 -13.066 -1.302 1.00 55.81 687 LYS A C 1
ATOM 5368 O O . LYS A 1 687 ? 31.126 -12.340 -0.974 1.00 55.81 687 LYS A O 1
ATOM 5373 N N . ARG A 1 688 ? 33.073 -12.621 -2.051 1.00 70.75 688 ARG A N 1
ATOM 5374 C CA . ARG A 1 688 ? 33.158 -11.240 -2.560 1.00 70.75 688 ARG A CA 1
ATOM 5375 C C . ARG A 1 688 ? 32.688 -11.153 -4.008 1.00 70.75 688 ARG A C 1
ATOM 5377 O O . ARG A 1 688 ? 33.295 -11.761 -4.886 1.00 70.75 688 ARG A O 1
ATOM 5384 N N . GLY A 1 689 ? 31.609 -10.415 -4.249 1.00 79.12 689 GLY A N 1
ATOM 5385 C CA . GLY A 1 689 ? 31.129 -10.056 -5.588 1.00 79.12 689 GLY A CA 1
ATOM 5386 C C . GLY A 1 689 ? 31.033 -8.544 -5.762 1.00 79.12 689 GLY A C 1
ATOM 5387 O O . GLY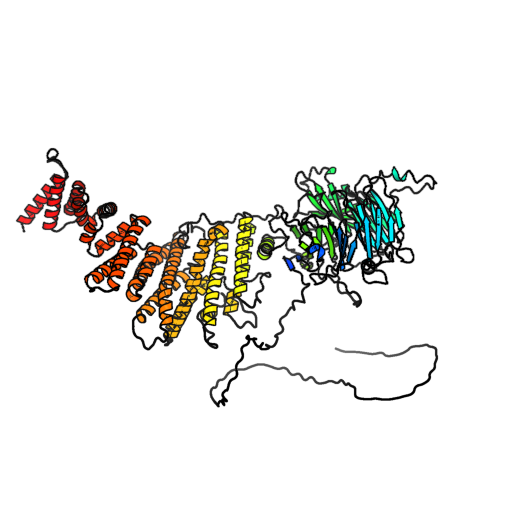 A 1 689 ? 31.254 -7.798 -4.805 1.00 79.12 689 GLY A O 1
ATOM 5388 N N . LEU A 1 690 ? 30.655 -8.096 -6.961 1.00 86.12 690 LEU A N 1
ATOM 5389 C CA . LEU A 1 690 ? 30.516 -6.672 -7.278 1.00 86.12 690 LEU A CA 1
ATOM 5390 C C . LEU A 1 690 ? 29.657 -5.948 -6.239 1.00 86.12 690 LEU A C 1
ATOM 5392 O O . LEU A 1 690 ? 30.024 -4.880 -5.767 1.00 86.12 690 LEU A O 1
ATOM 5396 N N . LEU A 1 691 ? 28.512 -6.524 -5.872 1.00 86.69 691 LEU A N 1
ATOM 5397 C CA . LEU A 1 691 ? 27.564 -5.868 -4.974 1.00 86.69 691 LEU A CA 1
ATOM 5398 C C . LEU A 1 691 ? 28.133 -5.668 -3.563 1.00 86.69 691 LEU A C 1
ATOM 5400 O O . LEU A 1 691 ? 27.829 -4.670 -2.918 1.00 86.69 691 LEU A O 1
ATOM 5404 N N . THR A 1 692 ? 28.996 -6.579 -3.107 1.00 86.94 692 THR A N 1
ATOM 5405 C CA . THR A 1 692 ? 29.748 -6.406 -1.860 1.00 86.94 692 THR A CA 1
ATOM 5406 C C . THR A 1 692 ? 30.672 -5.196 -1.963 1.00 86.94 692 THR A C 1
ATOM 5408 O O . THR A 1 692 ? 30.640 -4.342 -1.086 1.00 86.94 692 THR A O 1
ATOM 5411 N N . GLU A 1 693 ? 31.427 -5.078 -3.057 1.00 86.31 693 GLU A N 1
ATOM 5412 C CA . GLU A 1 693 ? 32.336 -3.949 -3.294 1.00 86.31 693 GLU A CA 1
ATOM 5413 C C . GLU A 1 693 ? 31.577 -2.623 -3.457 1.00 86.31 693 GLU A C 1
ATOM 5415 O O . GLU A 1 693 ? 31.989 -1.609 -2.900 1.00 86.31 693 GLU A O 1
ATOM 5420 N N . VAL A 1 694 ? 30.431 -2.619 -4.148 1.00 87.94 694 VAL A N 1
ATOM 5421 C CA . VAL A 1 694 ? 29.552 -1.445 -4.277 1.00 87.94 694 VAL A CA 1
ATOM 5422 C C . VAL A 1 694 ? 29.074 -0.990 -2.899 1.00 87.94 694 VAL A C 1
ATOM 5424 O O . VAL A 1 694 ? 29.243 0.174 -2.542 1.00 87.94 694 VAL A O 1
ATOM 5427 N N . VAL A 1 695 ? 28.521 -1.902 -2.095 1.00 86.56 695 VAL A N 1
ATOM 5428 C CA . VAL A 1 695 ? 28.020 -1.572 -0.754 1.00 86.56 695 VAL A CA 1
ATOM 5429 C C . VAL A 1 695 ? 29.155 -1.143 0.177 1.00 86.56 695 VAL A C 1
ATOM 5431 O O . VAL A 1 695 ? 28.946 -0.270 1.012 1.00 86.56 695 VAL A O 1
ATOM 5434 N N . GLU A 1 696 ? 30.363 -1.689 0.048 1.00 83.56 696 GLU A N 1
ATOM 5435 C CA . GLU A 1 696 ? 31.524 -1.236 0.824 1.00 83.56 696 GLU A CA 1
ATOM 5436 C C . GLU A 1 696 ? 32.028 0.144 0.373 1.00 83.56 696 GLU A C 1
ATOM 5438 O O . GLU A 1 696 ? 32.376 0.958 1.227 1.00 83.56 696 GLU A O 1
ATOM 5443 N N . SER A 1 697 ? 31.983 0.438 -0.929 1.00 81.81 697 SER A N 1
ATOM 5444 C CA . SER A 1 697 ? 32.532 1.665 -1.528 1.00 81.81 697 SER A CA 1
ATOM 5445 C C . SER A 1 697 ? 31.610 2.882 -1.439 1.00 81.81 697 SER A C 1
ATOM 5447 O O . SER A 1 697 ? 32.087 4.017 -1.477 1.00 81.81 697 SER A O 1
ATOM 5449 N N . ILE A 1 698 ? 30.293 2.682 -1.305 1.00 81.25 698 ILE A N 1
ATOM 5450 C CA . ILE A 1 698 ? 29.353 3.784 -1.056 1.00 81.25 698 ILE A CA 1
ATOM 5451 C C . ILE A 1 698 ? 29.763 4.516 0.233 1.00 81.25 698 ILE A C 1
ATOM 5453 O O . ILE A 1 698 ? 30.142 3.896 1.225 1.00 81.25 698 ILE A O 1
ATOM 5457 N N . HIS A 1 699 ? 29.677 5.846 0.237 1.00 74.81 699 HIS A N 1
ATOM 5458 C CA . HIS A 1 699 ? 30.041 6.657 1.398 1.00 74.81 699 HIS A CA 1
ATOM 5459 C C . HIS A 1 699 ? 29.140 6.353 2.614 1.00 74.81 699 HIS A C 1
ATOM 5461 O O . HIS A 1 699 ? 27.936 6.159 2.459 1.00 74.81 699 HIS A O 1
ATOM 5467 N N . GLU A 1 700 ? 29.690 6.376 3.833 1.00 73.06 700 GLU A N 1
ATOM 5468 C CA . GLU A 1 700 ? 28.955 6.028 5.067 1.00 73.06 700 GLU A CA 1
ATOM 5469 C C . GLU A 1 700 ? 27.731 6.926 5.327 1.00 73.06 700 GLU A C 1
ATOM 5471 O O . GLU A 1 700 ? 26.698 6.446 5.770 1.00 73.06 700 GLU A O 1
ATOM 5476 N N . ASN A 1 701 ? 27.777 8.208 4.946 1.00 67.19 701 ASN A N 1
ATOM 5477 C CA . ASN A 1 701 ? 26.608 9.110 5.016 1.00 67.19 701 ASN A CA 1
ATOM 5478 C C . ASN A 1 701 ? 25.405 8.662 4.158 1.00 67.19 701 ASN A C 1
ATOM 5480 O O . ASN A 1 701 ? 24.303 9.174 4.335 1.00 67.19 701 ASN A O 1
ATOM 5484 N N . CYS A 1 702 ? 25.616 7.752 3.207 1.00 69.50 702 CYS A N 1
ATOM 5485 C CA . CYS A 1 702 ? 24.576 7.187 2.350 1.00 69.50 702 CYS A CA 1
ATOM 5486 C C . CYS A 1 702 ? 24.104 5.809 2.846 1.00 69.50 702 CYS A C 1
ATOM 5488 O O . CYS A 1 702 ? 23.363 5.127 2.136 1.00 69.50 702 CYS A O 1
ATOM 5490 N N . LYS A 1 703 ? 24.537 5.392 4.040 1.00 76.75 703 LYS A N 1
ATOM 5491 C CA . LYS A 1 703 ? 24.163 4.132 4.680 1.00 76.75 703 LYS A CA 1
ATOM 5492 C C . LYS A 1 703 ? 23.578 4.401 6.055 1.00 76.75 703 LYS A C 1
ATOM 5494 O O . LYS A 1 703 ? 23.902 5.386 6.720 1.00 76.75 703 LYS A O 1
ATOM 5499 N N . SER A 1 704 ? 22.716 3.504 6.493 1.00 76.00 704 SER A N 1
ATOM 5500 C CA . SER A 1 704 ? 22.336 3.430 7.898 1.00 76.00 704 SER A CA 1
ATOM 5501 C C . SER A 1 704 ? 23.468 2.789 8.707 1.00 76.00 704 SER A C 1
ATOM 5503 O O . SER A 1 704 ? 24.242 1.977 8.199 1.00 76.00 704 SER A O 1
ATOM 5505 N N . VAL A 1 705 ? 23.607 3.195 9.971 1.00 74.62 705 VAL A N 1
ATOM 5506 C CA . VAL A 1 705 ? 24.648 2.659 10.856 1.00 74.62 705 VAL A CA 1
ATOM 5507 C C . VAL A 1 705 ? 24.239 1.245 11.279 1.00 74.62 705 VAL A C 1
ATOM 5509 O O . VAL A 1 705 ? 23.180 1.116 11.894 1.00 74.62 705 VAL A O 1
ATOM 5512 N N . PRO A 1 706 ? 25.045 0.205 10.995 1.00 68.62 706 PRO A N 1
ATOM 5513 C CA . PRO A 1 706 ? 24.709 -1.159 11.382 1.00 68.62 706 PRO A CA 1
ATOM 5514 C C . PRO A 1 706 ? 24.744 -1.319 12.904 1.00 68.62 706 PRO A C 1
ATOM 5516 O O . PRO A 1 706 ? 25.616 -0.769 13.587 1.00 68.62 706 PRO A O 1
ATOM 5519 N N . GLU A 1 707 ? 23.819 -2.108 13.447 1.00 63.56 707 GLU A N 1
ATOM 5520 C CA . GLU A 1 707 ? 23.830 -2.454 14.867 1.00 63.56 707 GLU A CA 1
ATOM 5521 C C . GLU A 1 707 ? 25.035 -3.354 15.205 1.00 63.56 707 GLU A C 1
ATOM 5523 O O . GLU A 1 707 ? 25.490 -4.179 14.407 1.00 63.56 707 GLU A O 1
ATOM 5528 N N . THR A 1 708 ? 25.585 -3.209 16.416 1.00 51.94 708 THR A N 1
ATOM 5529 C CA . THR A 1 708 ? 26.734 -4.004 16.883 1.00 51.94 708 THR A CA 1
ATOM 5530 C C . THR A 1 708 ? 26.439 -5.507 16.832 1.00 51.94 708 THR A C 1
ATOM 5532 O O . THR A 1 708 ? 25.764 -6.037 17.712 1.00 51.94 708 THR A O 1
ATOM 5535 N N . GLY A 1 709 ? 27.001 -6.204 15.840 1.00 53.50 709 GLY A N 1
ATOM 5536 C CA . GLY A 1 709 ? 26.877 -7.657 15.674 1.00 53.50 709 GLY A CA 1
ATOM 5537 C C . GLY A 1 709 ? 26.399 -8.114 14.294 1.00 53.50 709 GLY A C 1
ATOM 5538 O O . GLY A 1 709 ? 26.449 -9.314 14.021 1.00 53.50 709 GLY A O 1
ATOM 5539 N N . GLU A 1 710 ? 25.979 -7.202 13.413 1.00 58.22 710 GLU A N 1
ATOM 5540 C CA . GLU A 1 710 ? 25.667 -7.541 12.023 1.00 58.22 710 GLU A CA 1
ATOM 5541 C C . GLU A 1 710 ? 26.930 -7.599 11.155 1.00 58.22 710 GLU A C 1
ATOM 5543 O O . GLU A 1 710 ? 27.639 -6.612 10.971 1.00 58.22 710 GLU A O 1
ATOM 5548 N N . TYR A 1 711 ? 27.224 -8.786 10.618 1.00 62.84 711 TYR A N 1
ATOM 5549 C CA . TYR A 1 711 ? 28.431 -9.031 9.819 1.00 62.84 711 TYR A CA 1
ATOM 5550 C C . TYR A 1 711 ? 28.201 -8.935 8.302 1.00 62.84 711 TYR A C 1
ATOM 5552 O O . TYR A 1 711 ? 29.171 -8.865 7.551 1.00 62.84 711 TYR A O 1
ATOM 5560 N N . ASP A 1 712 ? 26.945 -8.939 7.838 1.00 79.62 712 ASP A N 1
ATOM 5561 C CA . ASP A 1 712 ? 26.605 -8.914 6.409 1.00 79.62 712 ASP A CA 1
ATOM 5562 C C . ASP A 1 712 ? 26.104 -7.528 5.977 1.00 79.62 712 ASP A C 1
ATOM 5564 O O . ASP A 1 712 ? 24.933 -7.177 6.134 1.00 79.62 712 ASP A O 1
ATOM 5568 N N . ARG A 1 713 ? 27.023 -6.747 5.401 1.00 82.50 713 ARG A N 1
ATOM 5569 C CA . ARG A 1 713 ? 26.765 -5.381 4.923 1.00 82.50 713 ARG A CA 1
ATOM 5570 C C . ARG A 1 713 ? 25.782 -5.335 3.756 1.00 82.50 713 ARG A C 1
ATOM 5572 O O . ARG A 1 713 ? 24.991 -4.400 3.677 1.00 82.50 713 ARG A O 1
ATOM 5579 N N . VAL A 1 714 ? 25.812 -6.329 2.863 1.00 87.19 714 VAL A N 1
ATOM 5580 C CA . VAL A 1 714 ? 24.918 -6.372 1.695 1.00 87.19 714 VAL A CA 1
ATOM 5581 C C . VAL A 1 714 ? 23.490 -6.601 2.168 1.00 87.19 714 VAL A C 1
ATOM 5583 O O . VAL A 1 714 ? 22.579 -5.875 1.775 1.00 87.19 714 VAL A O 1
ATOM 5586 N N . ARG A 1 715 ? 23.298 -7.560 3.078 1.00 86.94 715 ARG A N 1
ATOM 5587 C CA . ARG A 1 715 ? 22.002 -7.809 3.712 1.00 86.94 715 ARG A CA 1
ATOM 5588 C C . ARG A 1 715 ? 21.447 -6.568 4.407 1.00 86.94 715 ARG A C 1
ATOM 5590 O O . ARG A 1 715 ? 20.298 -6.218 4.152 1.00 86.94 715 ARG A O 1
ATOM 5597 N N . HIS A 1 716 ? 22.249 -5.910 5.243 1.00 86.88 716 HIS A N 1
ATOM 5598 C CA . HIS A 1 716 ? 21.833 -4.692 5.939 1.00 86.88 716 HIS A CA 1
ATOM 5599 C C . HIS A 1 716 ? 21.392 -3.600 4.951 1.00 86.88 716 HIS A C 1
ATOM 5601 O O . HIS A 1 716 ? 20.315 -3.020 5.096 1.00 86.88 716 HIS A O 1
ATOM 5607 N N . TRP A 1 717 ? 22.160 -3.401 3.875 1.00 89.44 717 TRP A N 1
ATOM 5608 C CA . TRP A 1 717 ? 21.839 -2.423 2.838 1.00 89.44 717 TRP A CA 1
ATOM 5609 C C . TRP A 1 717 ? 20.492 -2.708 2.147 1.00 89.44 717 TRP A C 1
ATOM 5611 O O . TRP A 1 717 ? 19.664 -1.806 2.018 1.00 89.44 717 TRP A O 1
ATOM 5621 N N . PHE A 1 718 ? 20.196 -3.963 1.782 1.00 90.44 718 PHE A N 1
ATOM 5622 C CA . PHE A 1 718 ? 18.879 -4.314 1.221 1.00 90.44 718 PHE A CA 1
ATOM 5623 C C . PHE A 1 718 ? 17.731 -4.158 2.222 1.00 90.44 718 PHE A C 1
ATOM 5625 O O . PHE A 1 718 ? 16.582 -3.996 1.813 1.00 90.44 718 PHE A O 1
ATOM 5632 N N . ILE A 1 719 ? 17.980 -4.209 3.526 1.00 88.69 719 ILE A N 1
ATOM 5633 C CA . ILE A 1 719 ? 16.919 -4.011 4.516 1.00 88.69 719 ILE A CA 1
ATOM 5634 C C . ILE A 1 719 ? 16.642 -2.513 4.695 1.00 88.69 719 ILE A C 1
ATOM 5636 O O . ILE A 1 719 ? 15.478 -2.111 4.627 1.00 88.69 719 ILE A O 1
ATOM 5640 N N . HIS A 1 720 ? 17.675 -1.684 4.845 1.00 88.25 720 HIS A N 1
ATOM 5641 C CA . HIS A 1 720 ? 17.516 -0.301 5.312 1.00 88.25 720 HIS A CA 1
ATOM 5642 C C . HIS A 1 720 ? 17.791 0.791 4.265 1.00 88.25 720 HIS A C 1
ATOM 5644 O O . HIS A 1 720 ? 17.229 1.884 4.365 1.00 88.25 720 HIS A O 1
ATOM 5650 N N . ASP A 1 721 ? 18.587 0.506 3.233 1.00 88.94 721 ASP A N 1
ATOM 5651 C CA . ASP A 1 721 ? 19.201 1.528 2.371 1.00 88.94 721 ASP A CA 1
ATOM 5652 C C . ASP A 1 721 ? 18.773 1.463 0.890 1.00 88.94 721 ASP A C 1
ATOM 5654 O O . ASP A 1 721 ? 19.335 2.163 0.048 1.00 88.94 721 ASP A O 1
ATOM 5658 N N . ILE A 1 722 ? 17.713 0.711 0.558 1.00 90.56 722 ILE A N 1
ATOM 5659 C CA . ILE A 1 722 ? 17.137 0.642 -0.808 1.00 90.56 722 ILE A CA 1
ATOM 5660 C C . ILE A 1 722 ? 16.705 2.015 -1.340 1.00 90.56 722 ILE A C 1
ATOM 5662 O O . ILE A 1 722 ? 16.656 2.245 -2.546 1.00 90.56 722 ILE A O 1
ATOM 5666 N N . TRP A 1 723 ? 16.395 2.962 -0.461 1.00 87.75 723 TRP A N 1
ATOM 5667 C CA . TRP A 1 723 ? 16.055 4.320 -0.878 1.00 87.75 723 TRP A CA 1
ATOM 5668 C C . TRP A 1 723 ? 17.190 5.014 -1.658 1.00 87.75 723 TRP A C 1
ATOM 5670 O O . TRP A 1 723 ? 16.896 5.916 -2.428 1.00 87.75 723 TRP A O 1
ATOM 5680 N N . ASN A 1 724 ? 18.440 4.542 -1.542 1.00 89.06 724 ASN A N 1
ATOM 5681 C CA . ASN A 1 724 ? 19.620 5.051 -2.250 1.00 89.06 724 ASN A CA 1
ATOM 5682 C C . ASN A 1 724 ? 19.989 4.262 -3.521 1.00 89.06 724 ASN A C 1
ATOM 5684 O O . ASN A 1 724 ? 21.160 4.225 -3.918 1.00 89.06 724 ASN A O 1
ATOM 5688 N N . MET A 1 725 ? 19.021 3.626 -4.188 1.00 91.50 725 MET A N 1
ATOM 5689 C CA . MET A 1 725 ? 19.267 2.928 -5.460 1.00 91.50 725 MET A CA 1
ATOM 5690 C C . MET A 1 725 ? 19.905 3.841 -6.522 1.00 91.50 725 MET A C 1
ATOM 5692 O O . MET A 1 725 ? 20.785 3.384 -7.252 1.00 91.50 725 MET A O 1
ATOM 5696 N N . GLU A 1 726 ? 19.544 5.130 -6.572 1.00 90.81 726 GLU A N 1
ATOM 5697 C CA . GLU A 1 726 ? 20.161 6.106 -7.487 1.00 90.81 726 GLU A CA 1
ATOM 5698 C C . GLU A 1 726 ? 21.668 6.313 -7.272 1.00 90.81 726 GLU A C 1
ATOM 5700 O O . GLU A 1 726 ? 22.357 6.764 -8.185 1.00 90.81 726 GLU A O 1
ATOM 5705 N N . ILE A 1 727 ? 22.187 5.977 -6.088 1.00 90.12 727 ILE A N 1
ATOM 5706 C CA . ILE A 1 727 ? 23.617 6.030 -5.774 1.00 90.12 727 ILE A CA 1
ATOM 5707 C C . ILE A 1 727 ? 24.258 4.682 -6.103 1.00 90.12 727 ILE A C 1
ATOM 5709 O O . ILE A 1 727 ? 25.297 4.644 -6.757 1.00 90.12 727 ILE A O 1
ATOM 5713 N N . ALA A 1 728 ? 23.643 3.568 -5.699 1.00 90.62 728 ALA A N 1
ATOM 5714 C CA . ALA A 1 728 ? 24.222 2.236 -5.880 1.00 90.62 728 ALA A CA 1
ATOM 5715 C C . ALA A 1 728 ? 24.402 1.835 -7.354 1.00 90.62 728 ALA A C 1
ATOM 5717 O O . ALA A 1 728 ? 25.405 1.210 -7.697 1.00 90.62 728 ALA A O 1
ATOM 5718 N N . VAL A 1 729 ? 23.473 2.222 -8.236 1.00 94.12 729 VAL A N 1
ATOM 5719 C CA . VAL A 1 729 ? 23.540 1.886 -9.669 1.00 94.12 729 VAL A CA 1
ATOM 5720 C C . VAL A 1 729 ? 24.788 2.486 -10.349 1.00 94.12 729 VAL A C 1
ATOM 5722 O O . VAL A 1 729 ? 25.546 1.724 -10.950 1.00 94.12 729 VAL A O 1
ATOM 5725 N N . PRO A 1 730 ? 25.089 3.797 -10.227 1.00 93.19 730 PRO A N 1
ATOM 5726 C CA . PRO A 1 730 ? 26.337 4.380 -10.733 1.00 93.19 730 PRO A CA 1
ATOM 5727 C C . PRO A 1 730 ? 27.621 3.721 -10.216 1.00 93.19 730 PRO A C 1
ATOM 5729 O O . PRO A 1 730 ? 28.610 3.638 -10.951 1.00 93.19 730 PRO A O 1
ATOM 5732 N N . TRP A 1 731 ? 27.624 3.243 -8.967 1.00 91.38 731 TRP A N 1
ATOM 5733 C CA . TRP A 1 731 ? 28.799 2.609 -8.362 1.00 91.38 731 TRP A CA 1
ATOM 5734 C C . TRP A 1 731 ? 29.178 1.277 -9.017 1.00 91.38 731 TRP A C 1
ATOM 5736 O O . TRP A 1 731 ? 30.343 0.896 -8.931 1.00 91.38 731 TRP A O 1
ATOM 5746 N N . ALA A 1 732 ? 28.265 0.618 -9.738 1.00 91.69 732 ALA A N 1
ATOM 5747 C CA . ALA A 1 732 ? 28.586 -0.582 -10.512 1.00 91.69 732 ALA A CA 1
ATOM 5748 C C . ALA A 1 732 ? 29.733 -0.329 -11.512 1.00 91.69 732 ALA A C 1
ATOM 5750 O O . ALA A 1 732 ? 30.706 -1.079 -11.545 1.00 91.69 732 ALA A O 1
ATOM 5751 N N . TYR A 1 733 ? 29.679 0.785 -12.253 1.00 92.00 733 TYR A N 1
ATOM 5752 C CA . TYR A 1 733 ? 30.762 1.184 -13.158 1.00 92.00 733 TYR A CA 1
ATOM 5753 C C . TYR A 1 733 ? 32.014 1.650 -12.405 1.00 92.00 733 TYR A C 1
ATOM 5755 O O . TYR A 1 733 ? 33.134 1.339 -12.810 1.00 92.00 733 TYR A O 1
ATOM 5763 N N . GLN A 1 734 ? 31.850 2.396 -11.307 1.00 89.50 734 GLN A N 1
ATOM 5764 C CA . GLN A 1 734 ? 32.998 2.905 -10.548 1.00 89.50 734 GLN A CA 1
ATOM 5765 C C . GLN A 1 734 ? 33.850 1.774 -9.971 1.00 89.50 734 GLN A C 1
ATOM 5767 O O . GLN A 1 734 ? 35.072 1.862 -10.026 1.00 89.50 734 GLN A O 1
ATOM 5772 N N . VAL A 1 735 ? 33.231 0.688 -9.499 1.00 88.75 735 VAL A N 1
ATOM 5773 C CA . VAL A 1 735 ? 33.975 -0.495 -9.049 1.00 88.75 735 VAL A CA 1
ATOM 5774 C C . VAL A 1 735 ? 34.767 -1.105 -10.206 1.00 88.75 735 VAL A C 1
ATOM 5776 O O . VAL A 1 735 ? 35.966 -1.321 -10.052 1.00 88.75 735 VAL A O 1
ATOM 5779 N N . ILE A 1 736 ? 34.163 -1.297 -11.387 1.00 88.06 736 ILE A N 1
ATOM 5780 C CA . ILE A 1 736 ? 34.894 -1.802 -12.567 1.00 88.06 736 ILE A CA 1
ATOM 5781 C C . ILE A 1 736 ? 36.095 -0.905 -12.889 1.00 88.06 736 ILE A C 1
ATOM 5783 O O . ILE A 1 736 ? 37.199 -1.394 -13.131 1.00 88.06 736 ILE A O 1
ATOM 5787 N N . LYS A 1 737 ? 35.895 0.416 -12.856 1.00 86.12 737 LYS A N 1
ATOM 5788 C CA . LYS A 1 737 ? 36.951 1.398 -13.101 1.00 86.12 737 LYS A CA 1
ATOM 5789 C C . LYS A 1 737 ? 38.100 1.263 -12.097 1.00 86.12 737 LYS A C 1
ATOM 5791 O O . LYS A 1 737 ? 39.246 1.306 -12.530 1.00 86.12 737 LYS A O 1
ATOM 5796 N N . CYS A 1 738 ? 37.822 1.093 -10.803 1.00 83.38 738 CYS A N 1
ATOM 5797 C CA . CYS A 1 738 ? 38.866 0.892 -9.792 1.00 83.38 738 CYS A CA 1
ATOM 5798 C C . CYS A 1 738 ? 39.672 -0.381 -10.076 1.00 83.38 738 CYS A C 1
ATOM 5800 O O . CYS A 1 738 ? 40.891 -0.316 -10.180 1.00 83.38 738 CYS A O 1
ATOM 5802 N N . TYR A 1 739 ? 38.998 -1.506 -10.341 1.00 78.94 739 TYR A N 1
ATOM 5803 C CA . TYR A 1 739 ? 39.673 -2.758 -10.705 1.00 78.94 739 TYR A CA 1
ATOM 5804 C C . TYR A 1 739 ? 40.540 -2.612 -11.967 1.00 78.94 739 TYR A C 1
ATOM 5806 O O . TYR A 1 739 ? 41.623 -3.187 -12.050 1.00 78.94 739 TYR A O 1
ATOM 5814 N N . TRP A 1 740 ? 40.100 -1.807 -12.936 1.00 74.31 740 TRP A N 1
ATOM 5815 C CA . TRP A 1 740 ? 40.870 -1.518 -14.145 1.00 74.31 740 TRP A CA 1
ATOM 5816 C C . TRP A 1 740 ? 42.082 -0.605 -13.892 1.00 74.31 740 TRP A C 1
ATOM 5818 O O . TRP A 1 740 ? 43.151 -0.823 -14.457 1.00 74.31 740 TRP A O 1
ATOM 5828 N N . GLN A 1 741 ? 41.931 0.428 -13.056 1.00 71.12 741 GLN A N 1
ATOM 5829 C CA . GLN A 1 741 ? 42.978 1.417 -12.768 1.00 71.12 741 GLN A CA 1
ATOM 5830 C C . GLN A 1 741 ? 44.044 0.905 -11.793 1.00 71.12 741 GLN A C 1
ATOM 5832 O O . GLN A 1 741 ? 45.209 1.272 -11.937 1.00 71.12 741 GLN A O 1
ATOM 5837 N N . ASP A 1 742 ? 43.673 0.019 -10.869 1.00 66.00 742 ASP A N 1
ATOM 5838 C CA . ASP A 1 742 ? 44.580 -0.578 -9.880 1.00 66.00 742 ASP A CA 1
ATOM 5839 C C . ASP A 1 742 ? 45.500 -1.659 -10.484 1.00 66.00 742 ASP A C 1
ATOM 5841 O O . ASP A 1 742 ? 46.297 -2.281 -9.781 1.00 66.00 742 ASP A O 1
ATOM 5845 N N . GLY A 1 743 ? 45.431 -1.878 -11.803 1.00 57.59 743 GLY A N 1
ATOM 5846 C CA . GLY A 1 743 ? 46.344 -2.762 -12.524 1.00 57.59 743 GLY A CA 1
ATOM 5847 C C . GLY A 1 743 ? 46.098 -4.249 -12.270 1.00 57.59 743 GLY A C 1
ATOM 5848 O O . GLY A 1 743 ? 47.028 -5.046 -12.420 1.00 57.59 743 GLY A O 1
ATOM 5849 N N . PHE A 1 744 ? 44.870 -4.646 -11.902 1.00 58.91 744 PHE A N 1
ATOM 5850 C CA . PHE A 1 744 ? 44.508 -6.062 -11.830 1.00 58.91 744 PHE A CA 1
ATOM 5851 C C . PHE A 1 744 ? 44.739 -6.714 -13.200 1.00 58.91 744 PHE A C 1
ATOM 5853 O O . PHE A 1 744 ? 44.117 -6.372 -14.202 1.00 58.91 744 PHE A O 1
ATOM 5860 N N . THR A 1 745 ? 45.684 -7.651 -13.241 1.00 56.59 745 THR A N 1
ATOM 5861 C CA . THR A 1 745 ? 46.175 -8.285 -14.474 1.00 56.59 745 THR A CA 1
ATOM 5862 C C . THR A 1 745 ? 45.295 -9.442 -14.954 1.00 56.59 745 THR A C 1
ATOM 5864 O O . THR A 1 745 ? 45.441 -9.893 -16.097 1.00 56.59 745 THR A O 1
ATOM 5867 N N . ASP A 1 746 ? 44.366 -9.915 -14.116 1.00 73.56 746 ASP A N 1
ATOM 5868 C CA . ASP A 1 746 ? 43.442 -10.988 -14.472 1.00 73.56 746 ASP A CA 1
ATOM 5869 C C . ASP A 1 746 ? 42.195 -10.445 -15.177 1.00 73.56 746 ASP A C 1
ATOM 5871 O O . ASP A 1 746 ? 41.274 -9.884 -14.579 1.00 73.56 746 ASP A O 1
ATOM 5875 N N . HIS A 1 747 ? 42.165 -10.658 -16.488 1.00 77.75 747 HIS A N 1
ATOM 5876 C CA . HIS A 1 747 ? 41.081 -10.233 -17.361 1.00 77.75 747 HIS A CA 1
ATOM 5877 C C . HIS A 1 747 ? 39.771 -10.980 -17.056 1.00 77.75 747 HIS A C 1
ATOM 5879 O O . HIS A 1 747 ? 38.695 -10.443 -17.316 1.00 77.75 747 HIS A O 1
ATOM 5885 N N . ASN A 1 748 ? 39.830 -12.184 -16.470 1.00 80.56 748 ASN A N 1
ATOM 5886 C CA . ASN A 1 748 ? 38.630 -12.948 -16.118 1.00 80.56 748 ASN A CA 1
ATOM 5887 C C . ASN A 1 748 ? 37.877 -12.303 -14.950 1.00 80.56 748 ASN A C 1
ATOM 5889 O O . ASN A 1 748 ? 36.650 -12.249 -14.978 1.00 80.56 748 ASN A O 1
ATOM 5893 N N . VAL A 1 749 ? 38.600 -11.747 -13.972 1.00 82.06 749 VAL A N 1
ATOM 5894 C CA . VAL A 1 749 ? 38.001 -11.021 -12.842 1.00 82.06 749 VAL A CA 1
ATOM 5895 C C . VAL A 1 749 ? 37.286 -9.766 -13.337 1.00 82.06 749 VAL A C 1
ATOM 5897 O O . VAL A 1 749 ? 36.142 -9.525 -12.962 1.00 82.06 749 VAL A O 1
ATOM 5900 N N . VAL A 1 750 ? 37.908 -9.003 -14.243 1.00 84.44 750 VAL A N 1
ATOM 5901 C CA . VAL A 1 750 ? 37.283 -7.812 -14.842 1.00 84.44 750 VAL A CA 1
ATOM 5902 C C . VAL A 1 750 ? 36.013 -8.181 -15.614 1.00 84.44 750 VAL A C 1
ATOM 5904 O O . VAL A 1 750 ? 34.986 -7.531 -15.431 1.00 84.44 750 VAL A O 1
ATOM 5907 N N . LEU A 1 751 ? 36.045 -9.239 -16.432 1.00 86.62 751 LEU A N 1
ATOM 5908 C CA . LEU A 1 751 ? 34.862 -9.716 -17.159 1.00 86.62 751 LEU A CA 1
ATOM 5909 C C . LEU A 1 751 ? 33.762 -10.216 -16.212 1.00 86.62 751 LEU A C 1
ATOM 5911 O O . LEU A 1 751 ? 32.578 -10.024 -16.485 1.00 86.62 751 LEU A O 1
ATOM 5915 N N . GLN A 1 752 ? 34.127 -10.837 -15.090 1.00 87.69 752 GLN A N 1
ATOM 5916 C CA . GLN A 1 752 ? 33.159 -11.303 -14.100 1.00 87.69 752 GLN A CA 1
ATOM 5917 C C . GLN A 1 752 ? 32.474 -10.129 -13.394 1.00 87.69 752 GLN A C 1
ATOM 5919 O O . GLN A 1 752 ? 31.249 -10.109 -13.291 1.00 87.69 752 GLN A O 1
ATOM 5924 N N . ILE A 1 753 ? 33.251 -9.133 -12.960 1.00 88.81 753 ILE A N 1
ATOM 5925 C CA . ILE A 1 753 ? 32.731 -7.908 -12.343 1.00 88.81 753 ILE A CA 1
ATOM 5926 C C . ILE A 1 753 ? 31.857 -7.139 -13.342 1.00 88.81 753 ILE A C 1
ATOM 5928 O O . ILE A 1 753 ? 30.797 -6.653 -12.956 1.00 88.81 753 ILE A O 1
ATOM 5932 N N . LEU A 1 754 ? 32.250 -7.084 -14.621 1.00 91.19 754 LEU A N 1
ATOM 5933 C CA . LEU A 1 754 ? 31.443 -6.491 -15.688 1.00 91.19 754 LEU A CA 1
ATOM 5934 C C . LEU A 1 754 ? 30.093 -7.200 -15.835 1.00 91.19 754 LEU A C 1
ATOM 5936 O O . LEU A 1 754 ? 29.060 -6.546 -15.803 1.00 91.19 754 LEU A O 1
ATOM 5940 N N . SER A 1 755 ? 30.078 -8.533 -15.913 1.00 91.81 755 SER A N 1
ATOM 5941 C CA . SER A 1 755 ? 28.817 -9.275 -16.028 1.00 91.81 755 SER A CA 1
ATOM 5942 C C . SER A 1 755 ? 27.910 -9.096 -14.806 1.00 91.81 755 SER A C 1
ATOM 5944 O O . SER A 1 755 ? 26.691 -9.025 -14.942 1.00 91.81 755 SER A O 1
ATOM 5946 N N . GLU A 1 756 ? 28.476 -9.004 -13.601 1.00 91.81 756 GLU A N 1
ATOM 5947 C CA . GLU A 1 756 ? 27.694 -8.695 -12.398 1.00 91.81 756 GLU A CA 1
ATOM 5948 C C . GLU A 1 756 ? 27.170 -7.252 -12.400 1.00 91.81 756 GLU A C 1
ATOM 5950 O O . GLU A 1 756 ? 26.110 -6.976 -11.831 1.00 91.81 756 GLU A O 1
ATOM 5955 N N . ALA A 1 757 ? 27.885 -6.331 -13.048 1.00 93.69 757 ALA A N 1
ATOM 5956 C CA . ALA A 1 757 ? 27.470 -4.940 -13.182 1.00 93.69 757 ALA A CA 1
ATOM 5957 C C . ALA A 1 757 ? 26.349 -4.804 -14.202 1.00 93.69 757 ALA A C 1
ATOM 5959 O O . ALA A 1 757 ? 25.400 -4.062 -13.947 1.00 93.69 757 ALA A O 1
ATOM 5960 N N . ASP A 1 758 ? 26.432 -5.541 -15.310 1.00 94.81 758 ASP A N 1
ATOM 5961 C CA . ASP A 1 758 ? 25.353 -5.682 -16.283 1.00 94.81 758 ASP A CA 1
ATOM 5962 C C . ASP A 1 758 ? 24.091 -6.191 -15.581 1.00 94.81 758 ASP A C 1
ATOM 5964 O O . ASP A 1 758 ? 23.053 -5.531 -15.637 1.00 94.81 758 ASP A O 1
ATOM 5968 N N . ASP A 1 759 ? 24.190 -7.281 -14.809 1.00 94.12 759 ASP A N 1
ATOM 5969 C CA . ASP A 1 759 ? 23.070 -7.823 -14.029 1.00 94.12 759 ASP A CA 1
ATOM 5970 C C . ASP A 1 759 ? 22.432 -6.768 -13.107 1.00 94.12 759 ASP A C 1
ATOM 5972 O O . ASP A 1 759 ? 21.200 -6.676 -13.037 1.00 94.12 759 ASP A O 1
ATOM 5976 N N . LEU A 1 760 ? 23.243 -5.966 -12.405 1.00 95.00 760 LEU A N 1
ATOM 5977 C CA . LEU A 1 760 ? 22.781 -4.925 -11.482 1.00 95.00 760 LEU A CA 1
ATOM 5978 C C . LEU A 1 760 ? 22.087 -3.780 -12.227 1.00 95.00 760 LEU A C 1
ATOM 5980 O O . LEU A 1 760 ? 20.933 -3.463 -11.927 1.00 95.00 760 LEU A O 1
ATOM 5984 N N . VAL A 1 761 ? 22.779 -3.162 -13.188 1.00 96.19 761 VAL A N 1
ATOM 5985 C CA . VAL A 1 761 ? 22.297 -1.986 -13.926 1.00 96.19 761 VAL A CA 1
ATOM 5986 C C . VAL A 1 761 ? 21.058 -2.347 -14.738 1.00 96.19 761 VAL A C 1
ATOM 5988 O O . VAL A 1 761 ? 20.055 -1.628 -14.674 1.00 96.19 761 VAL A O 1
ATOM 5991 N N . ILE A 1 762 ? 21.093 -3.488 -15.436 1.00 96.00 762 ILE A N 1
ATOM 5992 C CA . ILE A 1 762 ? 19.977 -3.954 -16.255 1.00 96.00 762 ILE A CA 1
ATOM 5993 C C . ILE A 1 762 ? 18.763 -4.238 -15.377 1.00 96.00 762 ILE A C 1
ATOM 5995 O O . ILE A 1 762 ? 17.692 -3.675 -15.601 1.00 96.00 762 ILE A O 1
ATOM 5999 N N . SER A 1 763 ? 18.924 -5.051 -14.329 1.00 95.75 763 SER A N 1
ATOM 6000 C CA . SER A 1 763 ? 17.800 -5.434 -13.465 1.00 95.75 763 SER A CA 1
ATOM 6001 C C . SER A 1 763 ? 17.181 -4.244 -12.734 1.00 95.75 763 SER A C 1
ATOM 6003 O O . SER A 1 763 ? 15.959 -4.210 -12.562 1.00 95.75 763 SER A O 1
ATOM 6005 N N . ALA A 1 764 ? 17.996 -3.271 -12.316 1.00 96.50 764 ALA A N 1
ATOM 6006 C CA . ALA A 1 764 ? 17.514 -2.091 -11.614 1.00 96.50 764 ALA A CA 1
ATOM 6007 C C . ALA A 1 764 ? 16.698 -1.172 -12.533 1.00 96.50 764 ALA A C 1
ATOM 6009 O O . ALA A 1 764 ? 15.530 -0.896 -12.251 1.00 96.50 764 ALA A O 1
ATOM 6010 N N . LEU A 1 765 ? 17.292 -0.718 -13.640 1.00 97.25 765 LEU A N 1
ATOM 6011 C CA . LEU A 1 765 ? 16.685 0.303 -14.495 1.00 97.25 765 LEU A CA 1
ATOM 6012 C C . LEU A 1 765 ? 15.582 -0.275 -15.387 1.00 97.25 765 LEU A C 1
ATOM 6014 O O . LEU A 1 765 ? 14.501 0.308 -15.469 1.00 97.25 765 LEU A O 1
ATOM 6018 N N . GLN A 1 766 ? 15.780 -1.455 -15.988 1.00 95.88 766 GLN A N 1
ATOM 6019 C CA . GLN A 1 766 ? 14.712 -2.113 -16.750 1.00 95.88 766 GLN A CA 1
ATOM 6020 C C . GLN A 1 766 ? 13.520 -2.442 -15.848 1.00 95.88 766 GLN A C 1
ATOM 6022 O O . GLN A 1 766 ? 12.373 -2.190 -16.222 1.00 95.88 766 GLN A O 1
ATOM 6027 N N . GLY A 1 767 ? 13.791 -2.950 -14.642 1.00 95.56 767 GLY A N 1
ATOM 6028 C CA . GLY A 1 767 ? 12.772 -3.238 -13.641 1.00 95.56 767 GLY A CA 1
ATOM 6029 C C . GLY A 1 767 ? 11.938 -2.014 -13.270 1.00 95.56 767 GLY A C 1
ATOM 6030 O O . GLY A 1 767 ? 10.713 -2.115 -13.197 1.00 95.56 767 GLY A O 1
ATOM 6031 N N . ALA A 1 768 ? 12.589 -0.864 -13.083 1.00 96.88 768 ALA A N 1
ATOM 6032 C CA . ALA A 1 768 ? 11.933 0.403 -12.780 1.00 96.88 768 ALA A CA 1
ATOM 6033 C C . ALA A 1 768 ? 11.036 0.878 -13.932 1.00 96.88 768 ALA A C 1
ATOM 6035 O O . ALA A 1 768 ? 9.841 1.105 -13.736 1.00 96.88 768 ALA A O 1
ATOM 6036 N N . PHE A 1 769 ? 11.576 0.950 -15.152 1.00 96.44 769 PHE A N 1
ATOM 6037 C CA . PHE A 1 769 ? 10.816 1.416 -16.309 1.00 96.44 769 PHE A CA 1
ATOM 6038 C C . PHE A 1 769 ? 9.630 0.501 -16.658 1.00 96.44 769 PHE A C 1
ATOM 6040 O O . PHE A 1 769 ? 8.548 0.984 -16.998 1.00 96.44 769 PHE A O 1
ATOM 6047 N N . GLU A 1 770 ? 9.799 -0.822 -16.566 1.00 96.00 770 GLU A N 1
ATOM 6048 C CA . GLU A 1 770 ? 8.699 -1.770 -16.778 1.00 96.00 770 GLU A CA 1
ATOM 6049 C C . GLU A 1 770 ? 7.630 -1.671 -15.688 1.00 96.00 770 GLU A C 1
ATOM 6051 O O . GLU A 1 770 ? 6.438 -1.793 -15.981 1.00 96.00 770 GLU A O 1
ATOM 6056 N N . PHE A 1 771 ? 8.037 -1.469 -14.431 1.00 96.06 771 PHE A N 1
ATOM 6057 C CA . PHE A 1 771 ? 7.100 -1.284 -13.328 1.00 96.06 771 PHE A CA 1
ATOM 6058 C C . PHE A 1 771 ? 6.254 -0.033 -13.544 1.00 96.06 771 PHE A C 1
ATOM 6060 O O . PHE A 1 771 ? 5.030 -0.105 -13.431 1.00 96.06 771 PHE A O 1
ATOM 6067 N N . ARG A 1 772 ? 6.893 1.076 -13.926 1.00 95.00 772 ARG A N 1
ATOM 6068 C CA . ARG A 1 772 ? 6.226 2.334 -14.258 1.00 95.00 772 ARG A CA 1
ATOM 6069 C C . ARG A 1 772 ? 5.166 2.140 -15.332 1.00 95.00 772 ARG A C 1
ATOM 6071 O O . ARG A 1 772 ? 4.002 2.444 -15.099 1.00 95.00 772 ARG A O 1
ATOM 6078 N N . ALA A 1 773 ? 5.550 1.557 -16.469 1.00 93.44 773 ALA A N 1
ATOM 6079 C CA . ALA A 1 773 ? 4.654 1.342 -17.603 1.00 93.44 773 ALA A CA 1
ATOM 6080 C C . ALA A 1 773 ? 3.429 0.476 -17.249 1.00 93.44 773 ALA A C 1
ATOM 6082 O O . ALA A 1 773 ? 2.341 0.711 -17.765 1.00 93.44 773 ALA A O 1
ATOM 6083 N N . LYS A 1 774 ? 3.588 -0.508 -16.352 1.00 94.62 774 LYS A N 1
ATOM 6084 C CA . LYS A 1 774 ? 2.511 -1.432 -15.958 1.00 94.62 774 LYS A CA 1
ATOM 6085 C C . LYS A 1 774 ? 1.569 -0.876 -14.885 1.00 94.62 774 LYS A C 1
ATOM 6087 O O . LYS A 1 774 ? 0.448 -1.363 -14.787 1.00 94.62 774 LYS A O 1
ATOM 6092 N N . ASN A 1 775 ? 2.002 0.091 -14.069 1.00 95.31 775 ASN A N 1
ATOM 6093 C CA . ASN A 1 775 ? 1.283 0.473 -12.844 1.00 95.31 775 ASN A CA 1
ATOM 6094 C C . ASN A 1 775 ? 0.722 1.905 -12.828 1.00 95.31 775 ASN A C 1
ATOM 6096 O O . ASN A 1 775 ? 0.154 2.287 -11.811 1.00 95.31 775 ASN A O 1
ATOM 6100 N N . LEU A 1 776 ? 0.808 2.691 -13.911 1.00 93.19 776 LEU A N 1
ATOM 6101 C CA . LEU A 1 776 ? 0.299 4.079 -13.930 1.00 93.19 776 LEU A CA 1
ATOM 6102 C C . LEU A 1 776 ? -1.150 4.224 -13.451 1.00 93.19 776 LEU A C 1
ATOM 6104 O O . LEU A 1 776 ? -1.475 5.202 -12.777 1.00 93.19 776 LEU A O 1
ATOM 6108 N N . ASP A 1 777 ? -2.008 3.257 -13.781 1.00 93.19 777 ASP A N 1
ATOM 6109 C CA . ASP A 1 777 ? -3.423 3.277 -13.406 1.00 93.19 777 ASP A CA 1
ATOM 6110 C C . ASP A 1 777 ? -3.627 3.306 -11.892 1.00 93.19 777 ASP A C 1
ATOM 6112 O O . ASP A 1 777 ? -4.296 4.187 -11.352 1.00 93.19 777 ASP A O 1
ATOM 6116 N N . LEU A 1 778 ? -2.928 2.415 -11.189 1.00 94.19 778 LEU A N 1
ATOM 6117 C CA . LEU A 1 778 ? -3.020 2.274 -9.739 1.00 94.19 778 LEU A CA 1
ATOM 6118 C C . LEU A 1 778 ? -2.649 3.569 -8.996 1.00 94.19 778 LEU A C 1
ATOM 6120 O O . LEU A 1 778 ? -3.180 3.837 -7.921 1.00 94.19 778 LEU A O 1
ATOM 6124 N N . TYR A 1 779 ? -1.764 4.383 -9.576 1.00 94.69 779 TYR A N 1
ATOM 6125 C CA . TYR A 1 779 ? -1.330 5.667 -9.014 1.00 94.69 779 TYR A CA 1
ATOM 6126 C C . TYR A 1 779 ? -2.122 6.866 -9.569 1.00 94.69 779 TYR A C 1
ATOM 6128 O O . TYR A 1 779 ? -1.834 8.016 -9.231 1.00 94.69 779 TYR A O 1
ATOM 6136 N N . GLY A 1 780 ? -3.138 6.634 -10.407 1.00 91.56 780 GLY A N 1
ATOM 6137 C CA . GLY A 1 780 ? -3.971 7.679 -10.998 1.00 91.56 780 GLY A CA 1
ATOM 6138 C C . GLY A 1 780 ? -3.217 8.567 -11.993 1.00 91.56 780 GLY A C 1
ATOM 6139 O O . GLY A 1 780 ? -3.431 9.785 -11.993 1.00 91.56 780 GLY A O 1
ATOM 6140 N N . LEU A 1 781 ? -2.324 7.965 -12.788 1.00 93.00 781 LEU A N 1
ATOM 6141 C CA . LEU A 1 781 ? -1.470 8.596 -13.806 1.00 93.00 781 LEU A CA 1
ATOM 6142 C C . LEU A 1 781 ? -1.789 8.110 -15.241 1.00 93.00 781 LEU A C 1
ATOM 6144 O O . LEU A 1 781 ? -0.964 8.255 -16.134 1.00 93.00 781 LEU A O 1
ATOM 6148 N N . LEU A 1 782 ? -2.986 7.562 -15.497 1.00 88.19 782 LEU A N 1
ATOM 6149 C CA . LEU A 1 782 ? -3.403 7.078 -16.832 1.00 88.19 782 LEU A CA 1
ATOM 6150 C C . LEU A 1 782 ? -3.323 8.126 -17.951 1.00 88.19 782 LEU A C 1
ATOM 6152 O O . LEU A 1 782 ? -3.188 7.771 -19.117 1.00 88.19 782 LEU A O 1
ATOM 6156 N N . SER A 1 783 ? -3.461 9.409 -17.613 1.00 87.62 783 SER A N 1
ATOM 6157 C CA . SER A 1 783 ? -3.383 10.503 -18.585 1.00 87.62 783 SER A CA 1
ATOM 6158 C C . SER A 1 783 ? -1.958 10.775 -19.074 1.00 87.62 783 SER A C 1
ATOM 6160 O O . SER A 1 783 ? -1.784 11.485 -20.063 1.00 87.62 783 SER A O 1
ATOM 6162 N N . GLU A 1 784 ? -0.944 10.264 -18.374 1.00 90.88 784 GLU A N 1
ATOM 6163 C CA . GLU A 1 784 ? 0.457 10.449 -18.737 1.00 90.88 784 GLU A CA 1
ATOM 6164 C C . GLU A 1 784 ? 0.810 9.581 -19.950 1.00 90.88 784 GLU A C 1
ATOM 6166 O O . GLU A 1 784 ? 0.520 8.385 -19.995 1.00 90.88 784 GLU A O 1
ATOM 6171 N N . GLN A 1 785 ? 1.470 10.176 -20.943 1.00 91.38 785 GLN A N 1
ATOM 6172 C CA . GLN A 1 785 ? 1.910 9.455 -22.136 1.00 91.38 785 GLN A CA 1
ATOM 6173 C C . GLN A 1 785 ? 3.325 8.927 -21.927 1.00 91.38 785 GLN A C 1
ATOM 6175 O O . GLN A 1 785 ? 4.276 9.707 -21.849 1.00 91.38 785 GLN A O 1
ATOM 6180 N N . ILE A 1 786 ? 3.460 7.605 -21.853 1.00 90.69 786 ILE A N 1
ATOM 6181 C CA . ILE A 1 786 ? 4.738 6.927 -21.639 1.00 90.69 786 ILE A CA 1
ATOM 6182 C C . ILE A 1 786 ? 5.112 6.105 -22.872 1.00 90.69 786 ILE A C 1
ATOM 6184 O O . ILE A 1 786 ? 4.301 5.349 -23.399 1.00 90.69 786 ILE A O 1
ATOM 6188 N N . GLU A 1 787 ? 6.365 6.231 -23.296 1.00 88.88 787 GLU A N 1
ATOM 6189 C CA . GLU A 1 787 ? 6.990 5.448 -24.359 1.00 88.88 787 GLU A CA 1
ATOM 6190 C C . GLU A 1 787 ? 8.156 4.672 -23.745 1.00 88.88 787 GLU A C 1
ATOM 6192 O O . GLU A 1 787 ? 9.054 5.272 -23.158 1.00 88.88 787 GLU A O 1
ATOM 6197 N N . GLU A 1 788 ? 8.127 3.338 -23.811 1.00 85.50 788 GLU A N 1
ATOM 6198 C CA . GLU A 1 788 ? 9.181 2.478 -23.246 1.00 85.50 788 GLU A CA 1
ATOM 6199 C C . GLU A 1 788 ? 9.523 2.795 -21.774 1.00 85.50 788 GLU A C 1
ATOM 6201 O O . GLU A 1 788 ? 10.678 2.760 -21.350 1.00 85.50 788 GLU A O 1
ATOM 6206 N N . GLY A 1 789 ? 8.519 3.125 -20.959 1.00 86.88 789 GLY A N 1
ATOM 6207 C CA . GLY A 1 789 ? 8.710 3.491 -19.550 1.00 86.88 789 GLY A CA 1
ATOM 6208 C C . GLY A 1 789 ? 9.253 4.908 -19.313 1.00 86.88 789 GLY A C 1
ATOM 6209 O O . GLY A 1 789 ? 9.454 5.277 -18.160 1.00 86.88 789 GLY A O 1
ATOM 6210 N N . VAL A 1 790 ? 9.443 5.720 -20.355 1.00 93.69 790 VAL A N 1
ATOM 6211 C CA . VAL A 1 790 ? 9.872 7.124 -20.266 1.00 93.69 790 VAL A CA 1
ATOM 6212 C C . VAL A 1 790 ? 8.704 8.057 -20.590 1.00 93.69 790 VAL A C 1
ATOM 6214 O O . VAL A 1 790 ? 8.007 7.880 -21.591 1.00 93.69 790 VAL A O 1
ATOM 6217 N N . LEU A 1 791 ? 8.484 9.073 -19.755 1.00 93.69 791 LEU A N 1
ATOM 6218 C CA . LEU A 1 791 ? 7.447 10.080 -19.985 1.00 93.69 791 LEU A CA 1
ATOM 6219 C C . LEU A 1 791 ? 7.761 10.893 -21.261 1.00 93.69 791 LEU A C 1
ATOM 6221 O O . LEU A 1 791 ? 8.908 11.244 -21.536 1.00 93.69 791 LEU A O 1
ATOM 6225 N N . ILE A 1 792 ? 6.757 11.154 -22.102 1.00 92.00 792 ILE A N 1
ATOM 6226 C CA . ILE A 1 792 ? 6.962 11.850 -23.385 1.00 92.00 792 ILE A CA 1
ATOM 6227 C C . ILE A 1 792 ? 7.025 13.369 -23.194 1.00 92.00 792 ILE A C 1
ATOM 6229 O O . ILE A 1 792 ? 7.916 14.024 -23.733 1.00 92.00 792 ILE A O 1
ATOM 6233 N N . LYS A 1 793 ? 6.078 13.930 -22.436 1.00 88.62 793 LYS A N 1
ATOM 6234 C CA . LYS A 1 793 ? 5.910 15.369 -22.169 1.00 88.62 793 LYS A CA 1
ATOM 6235 C C . LYS A 1 793 ? 5.335 15.571 -20.769 1.00 88.62 793 LYS A C 1
ATOM 6237 O O . LYS A 1 793 ? 4.823 14.624 -20.181 1.00 88.62 793 LYS A O 1
ATOM 6242 N N . GLY A 1 794 ? 5.360 16.804 -20.269 1.00 87.19 794 GLY A N 1
ATOM 6243 C CA . GLY A 1 794 ? 4.798 17.120 -18.958 1.00 87.19 794 GLY A CA 1
ATOM 6244 C C . GLY A 1 794 ? 5.824 17.014 -17.833 1.00 87.19 794 GLY A C 1
ATOM 6245 O O . GLY A 1 794 ? 5.478 16.569 -16.749 1.00 87.19 794 GLY A O 1
ATOM 6246 N N . TYR A 1 795 ? 7.096 17.330 -18.053 1.00 91.56 795 TYR A N 1
ATOM 6247 C CA . TYR A 1 795 ? 8.103 17.268 -16.983 1.00 91.56 795 TYR A CA 1
ATOM 6248 C C . TYR A 1 795 ? 8.103 18.515 -16.080 1.00 91.56 795 TYR A C 1
ATOM 6250 O O . TYR A 1 795 ? 8.813 18.556 -15.076 1.00 91.56 795 TYR A O 1
ATOM 6258 N N . GLU A 1 796 ? 7.288 19.519 -16.406 1.00 89.19 796 GLU A N 1
ATOM 6259 C CA . GLU A 1 796 ? 7.200 20.783 -15.684 1.00 89.19 796 GLU A CA 1
ATOM 6260 C C . GLU A 1 796 ? 6.735 20.555 -14.234 1.00 89.19 796 GLU A C 1
ATOM 6262 O O . GLU A 1 796 ? 5.690 19.947 -13.977 1.00 89.19 796 GLU A O 1
ATOM 6267 N N . GLY A 1 797 ? 7.533 21.033 -13.275 1.00 86.50 797 GLY A N 1
ATOM 6268 C CA . GLY A 1 797 ? 7.254 20.922 -11.840 1.00 86.50 797 GLY A CA 1
ATOM 6269 C C . GLY A 1 797 ? 7.425 19.521 -11.237 1.00 86.50 797 GLY A C 1
ATOM 6270 O O . GLY A 1 797 ? 7.161 19.353 -10.047 1.00 86.50 797 GLY A O 1
ATOM 6271 N N . LEU A 1 798 ? 7.854 18.518 -12.015 1.00 92.56 798 LEU A N 1
ATOM 6272 C CA . LEU A 1 798 ? 8.162 17.187 -11.489 1.00 92.56 798 LEU A CA 1
ATOM 6273 C C . LEU A 1 798 ? 9.574 17.129 -10.885 1.00 92.56 798 LEU A C 1
ATOM 6275 O O . LEU A 1 798 ? 10.496 17.747 -11.425 1.00 92.56 798 LEU A O 1
ATOM 6279 N N . PRO A 1 799 ? 9.771 16.348 -9.805 1.00 91.19 799 PRO A N 1
ATOM 6280 C CA . PRO A 1 799 ? 11.100 16.098 -9.263 1.00 91.19 799 PRO A CA 1
ATOM 6281 C C . PRO A 1 799 ? 11.988 15.372 -10.280 1.00 91.19 799 PRO A C 1
ATOM 6283 O O . PRO A 1 799 ? 11.507 14.790 -11.256 1.00 91.19 799 PRO A O 1
ATOM 6286 N N . GLU A 1 800 ? 13.297 15.406 -10.043 1.00 91.56 800 GLU A N 1
ATOM 6287 C CA . GLU A 1 800 ? 14.252 14.611 -10.811 1.00 91.56 800 GLU A CA 1
ATOM 6288 C C . GLU A 1 800 ? 13.916 13.117 -10.694 1.00 91.56 800 GLU A C 1
ATOM 6290 O O . GLU A 1 800 ? 13.641 12.599 -9.608 1.00 91.56 800 GLU A O 1
ATOM 6295 N N . PHE A 1 801 ? 13.924 12.423 -11.830 1.00 95.06 801 PHE A N 1
ATOM 6296 C CA . PHE A 1 801 ? 13.644 10.996 -11.880 1.00 95.06 801 PHE A CA 1
ATOM 6297 C C . PHE A 1 801 ? 14.886 10.232 -11.426 1.00 95.06 801 PHE A C 1
ATOM 6299 O O . PHE A 1 801 ? 15.972 10.385 -11.988 1.00 95.06 801 PHE A O 1
ATOM 6306 N N . TRP A 1 802 ? 14.718 9.364 -10.428 1.00 95.12 802 TRP A N 1
ATOM 6307 C CA . TRP A 1 802 ? 15.824 8.588 -9.865 1.00 95.12 802 TRP A CA 1
ATOM 6308 C C . TRP A 1 802 ? 16.457 7.629 -10.879 1.00 95.12 802 TRP A C 1
ATOM 6310 O O . TRP A 1 802 ? 17.584 7.210 -10.667 1.00 95.12 802 TRP A O 1
ATOM 6320 N N . THR A 1 803 ? 15.756 7.293 -11.969 1.00 96.19 803 THR A N 1
ATOM 6321 C CA . THR A 1 803 ? 16.234 6.453 -13.078 1.00 96.19 803 THR A CA 1
ATOM 6322 C C . THR A 1 803 ? 17.132 7.187 -14.074 1.00 96.19 803 THR A C 1
ATOM 6324 O O . THR A 1 803 ? 17.762 6.527 -14.894 1.00 96.19 803 THR A O 1
ATOM 6327 N N . SER A 1 804 ? 17.222 8.520 -14.008 1.00 95.38 804 SER A N 1
ATOM 6328 C CA . SER A 1 804 ? 17.934 9.343 -14.993 1.00 95.38 804 SER A CA 1
ATOM 6329 C C . SER A 1 804 ? 18.704 10.505 -14.364 1.00 95.38 804 SER A C 1
ATOM 6331 O O . SER A 1 804 ? 18.748 11.600 -14.926 1.00 95.38 804 SER A O 1
ATOM 6333 N N . THR A 1 805 ? 19.289 10.309 -13.184 1.00 94.62 805 THR A N 1
ATOM 6334 C CA . THR A 1 805 ? 20.175 11.324 -12.593 1.00 94.62 805 THR A CA 1
ATOM 6335 C C . THR A 1 805 ? 21.429 11.505 -13.451 1.00 94.62 805 THR A C 1
ATOM 6337 O O . THR A 1 805 ? 21.829 10.581 -14.167 1.00 94.62 805 THR A O 1
ATOM 6340 N N . THR A 1 806 ? 22.106 12.655 -13.348 1.00 92.12 806 THR A N 1
ATOM 6341 C CA . THR A 1 806 ? 23.362 12.913 -14.089 1.00 92.12 806 THR A CA 1
ATOM 6342 C C . THR A 1 806 ? 24.398 11.804 -13.872 1.00 92.12 806 THR A C 1
ATOM 6344 O O . THR A 1 806 ? 25.119 11.415 -14.792 1.00 92.12 806 THR A O 1
ATOM 6347 N N . PHE A 1 807 ? 24.461 11.248 -12.658 1.00 92.81 807 PHE A N 1
ATOM 6348 C CA . PHE A 1 807 ? 25.357 10.137 -12.356 1.00 92.81 807 PHE A CA 1
ATOM 6349 C C . PHE A 1 807 ? 24.943 8.853 -13.073 1.00 92.81 807 PHE A C 1
ATOM 6351 O O . PHE A 1 807 ? 25.813 8.156 -13.588 1.00 92.81 807 PHE A O 1
ATOM 6358 N N . ILE A 1 808 ? 23.653 8.530 -13.150 1.00 95.00 808 ILE A N 1
ATOM 6359 C CA . ILE A 1 808 ? 23.198 7.324 -13.851 1.00 95.00 808 ILE A CA 1
ATOM 6360 C C . ILE A 1 808 ? 23.476 7.435 -15.345 1.00 95.00 808 ILE A C 1
ATOM 6362 O O . ILE A 1 808 ? 24.083 6.525 -15.906 1.00 95.00 808 ILE A O 1
ATOM 6366 N N . THR A 1 809 ? 23.117 8.549 -15.982 1.00 94.31 809 THR A N 1
ATOM 6367 C CA . THR A 1 809 ? 23.328 8.744 -17.425 1.00 94.31 809 THR A CA 1
ATOM 6368 C C . THR A 1 809 ? 24.808 8.679 -17.803 1.00 94.31 809 THR A C 1
ATOM 6370 O O . THR A 1 809 ? 25.195 8.004 -18.754 1.00 94.31 809 THR A O 1
ATOM 6373 N N . GLU A 1 810 ? 25.672 9.318 -17.010 1.00 92.94 810 GLU A N 1
ATOM 6374 C CA . GLU A 1 810 ? 27.115 9.332 -17.262 1.00 92.94 810 GLU A CA 1
ATOM 6375 C C . GLU A 1 810 ? 27.754 7.949 -17.062 1.00 92.94 810 GLU A C 1
ATOM 6377 O O . GLU A 1 810 ? 28.585 7.520 -17.866 1.00 92.94 810 GLU A O 1
ATOM 6382 N N . ASN A 1 811 ? 27.387 7.244 -15.987 1.00 93.50 811 ASN A N 1
ATOM 6383 C CA . ASN A 1 811 ? 27.983 5.950 -15.659 1.00 93.50 811 ASN A CA 1
ATOM 6384 C C . ASN A 1 811 ? 27.449 4.827 -16.550 1.00 93.50 811 ASN A C 1
ATOM 6386 O O . ASN A 1 811 ? 28.237 3.983 -16.958 1.00 93.50 811 ASN A O 1
ATOM 6390 N N . THR A 1 812 ? 26.163 4.828 -16.909 1.00 94.19 812 THR A N 1
ATOM 6391 C CA . THR A 1 812 ? 25.601 3.845 -17.855 1.00 94.19 812 THR A CA 1
ATOM 6392 C C . THR A 1 812 ? 26.213 3.992 -19.245 1.00 94.19 812 THR A C 1
ATOM 6394 O O . THR A 1 812 ? 26.586 2.985 -19.841 1.00 94.19 812 THR A O 1
ATOM 6397 N N . ARG A 1 813 ? 26.442 5.228 -19.719 1.00 92.94 813 ARG A N 1
ATOM 6398 C CA . ARG A 1 813 ? 27.157 5.477 -20.981 1.00 92.94 813 ARG A CA 1
ATOM 6399 C C . ARG A 1 813 ? 28.583 4.930 -20.953 1.00 92.94 813 ARG A C 1
ATOM 6401 O O . ARG A 1 813 ? 28.967 4.164 -21.833 1.00 92.94 813 ARG A O 1
ATOM 6408 N N . LYS A 1 814 ? 29.359 5.281 -19.923 1.00 92.81 814 LYS A N 1
ATOM 6409 C CA . LYS A 1 814 ? 30.734 4.775 -19.765 1.00 92.81 814 LYS A CA 1
ATOM 6410 C C . LYS A 1 814 ? 30.777 3.255 -19.625 1.00 92.81 814 LYS A C 1
ATOM 6412 O O . LYS A 1 814 ? 31.689 2.615 -20.139 1.00 92.81 814 LYS A O 1
ATOM 6417 N N . HIS A 1 815 ? 29.780 2.676 -18.963 1.00 93.56 815 HIS A N 1
ATOM 6418 C CA . HIS A 1 815 ? 29.637 1.235 -18.827 1.00 93.56 815 HIS A CA 1
ATOM 6419 C C . HIS A 1 815 ? 29.399 0.562 -20.187 1.00 93.56 815 HIS A C 1
ATOM 6421 O O . HIS A 1 815 ? 30.133 -0.360 -20.537 1.00 93.56 815 HIS A O 1
ATOM 6427 N N . SER A 1 816 ? 28.463 1.063 -21.002 1.00 93.94 816 SER A N 1
ATOM 6428 C CA . SER A 1 816 ? 28.219 0.525 -22.348 1.00 93.94 816 SER A CA 1
ATOM 6429 C C . SER A 1 816 ? 29.399 0.717 -23.305 1.00 93.94 816 SER A C 1
ATOM 6431 O O . SER A 1 816 ? 29.640 -0.133 -24.162 1.00 93.94 816 SER A O 1
ATOM 6433 N N . GLU A 1 817 ? 30.158 1.805 -23.169 1.00 91.62 817 GLU A N 1
ATOM 6434 C CA . GLU A 1 817 ? 31.396 2.025 -23.928 1.00 91.62 817 GLU A CA 1
ATOM 6435 C C . GLU A 1 817 ? 32.481 1.017 -23.530 1.00 91.62 817 GLU A C 1
ATOM 6437 O O . GLU A 1 817 ? 33.086 0.388 -24.398 1.00 91.62 817 GLU A O 1
ATOM 6442 N N . LEU A 1 818 ? 32.688 0.797 -22.229 1.00 90.56 818 LEU A N 1
ATOM 6443 C CA . LEU A 1 818 ? 33.662 -0.177 -21.738 1.00 90.56 818 LEU A CA 1
ATOM 6444 C C . LEU A 1 818 ? 33.300 -1.608 -22.158 1.00 90.56 818 LEU A C 1
ATOM 6446 O O . LEU A 1 818 ? 34.171 -2.347 -22.619 1.00 90.56 818 LEU A O 1
ATOM 6450 N N . ALA A 1 819 ? 32.024 -1.987 -22.051 1.00 91.56 819 ALA A N 1
ATOM 6451 C CA . ALA A 1 819 ? 31.546 -3.293 -22.493 1.00 91.56 819 ALA A CA 1
ATOM 6452 C C . ALA A 1 819 ? 31.805 -3.512 -23.995 1.00 91.56 819 ALA A C 1
ATOM 6454 O O . ALA A 1 819 ? 32.286 -4.577 -24.379 1.00 91.56 819 ALA A O 1
ATOM 6455 N N . ALA A 1 820 ? 31.582 -2.493 -24.835 1.00 90.75 820 ALA A N 1
ATOM 6456 C CA . ALA A 1 820 ? 31.897 -2.553 -26.265 1.00 90.75 820 ALA A CA 1
ATOM 6457 C C . ALA A 1 820 ? 33.386 -2.807 -26.524 1.00 90.75 820 ALA A C 1
ATOM 6459 O O . ALA A 1 820 ? 33.735 -3.690 -27.304 1.00 90.75 820 ALA A O 1
ATOM 6460 N N . VAL A 1 821 ? 34.259 -2.045 -25.854 1.00 88.56 821 VAL A N 1
ATOM 6461 C CA . VAL A 1 821 ? 35.719 -2.148 -26.012 1.00 88.56 821 VAL A CA 1
ATOM 6462 C C . VAL A 1 821 ? 36.216 -3.533 -25.606 1.00 88.56 821 VAL A C 1
ATOM 6464 O O . VAL A 1 821 ? 37.029 -4.129 -26.310 1.00 88.56 821 VAL A O 1
ATOM 6467 N N . LEU A 1 822 ? 35.719 -4.071 -24.490 1.00 86.50 822 LEU A N 1
ATOM 6468 C CA . LEU A 1 822 ? 36.119 -5.393 -24.009 1.00 86.50 822 LEU A CA 1
ATOM 6469 C C . LEU A 1 822 ? 35.597 -6.509 -24.915 1.00 86.50 822 LEU A C 1
ATOM 6471 O O . LEU A 1 822 ? 36.339 -7.441 -25.226 1.00 86.50 822 LEU A O 1
ATOM 6475 N N . LEU A 1 823 ? 34.352 -6.411 -25.383 1.00 88.44 823 LEU A N 1
ATOM 6476 C CA . LEU A 1 823 ? 33.822 -7.383 -26.329 1.00 88.44 823 LEU A CA 1
ATOM 6477 C C . LEU A 1 823 ? 34.591 -7.348 -27.657 1.00 88.44 823 LEU A C 1
ATOM 6479 O O . LEU A 1 823 ? 34.950 -8.409 -28.148 1.00 88.44 823 LEU A O 1
ATOM 6483 N N . ASP A 1 824 ? 34.927 -6.180 -28.208 1.00 85.62 824 ASP A N 1
ATOM 6484 C CA . ASP A 1 824 ? 35.740 -6.090 -29.433 1.00 85.62 824 ASP A CA 1
ATOM 6485 C C . ASP A 1 824 ? 37.165 -6.646 -29.240 1.00 85.62 824 ASP A C 1
ATOM 6487 O O . ASP A 1 824 ? 37.734 -7.296 -30.126 1.00 85.62 824 ASP A O 1
ATOM 6491 N N . ALA A 1 825 ? 37.751 -6.452 -28.055 1.00 82.88 825 ALA A N 1
ATOM 6492 C CA . ALA A 1 825 ? 39.077 -6.970 -27.732 1.00 82.88 825 ALA A CA 1
ATOM 6493 C C . ALA A 1 825 ? 39.122 -8.507 -27.661 1.00 82.88 825 ALA A C 1
ATOM 6495 O O . ALA A 1 825 ? 40.138 -9.098 -28.035 1.00 82.88 825 ALA A O 1
ATOM 6496 N N . PHE A 1 826 ? 38.043 -9.150 -27.203 1.00 82.06 826 PHE A N 1
ATOM 6497 C CA . PHE A 1 826 ? 38.048 -10.570 -26.835 1.00 82.06 826 PHE A CA 1
ATOM 6498 C C . PHE A 1 826 ? 37.140 -11.473 -27.679 1.00 82.06 826 PHE A C 1
ATOM 6500 O O . PHE A 1 826 ? 37.407 -12.668 -27.797 1.00 82.06 826 PHE A O 1
ATOM 6507 N N . TRP A 1 827 ? 36.077 -10.946 -28.283 1.00 83.44 827 TRP A N 1
ATOM 6508 C CA . TRP A 1 827 ? 35.136 -11.731 -29.078 1.00 83.44 827 TRP A CA 1
ATOM 6509 C C . TRP A 1 827 ? 35.733 -12.114 -30.438 1.00 83.44 827 TRP A C 1
ATOM 6511 O O . TRP A 1 827 ? 36.314 -11.291 -31.140 1.00 83.44 827 TRP A O 1
ATOM 6521 N N . GLY A 1 828 ? 35.606 -13.391 -30.817 1.00 73.38 828 GLY A N 1
ATOM 6522 C CA . GLY A 1 828 ? 36.083 -13.901 -32.110 1.00 73.38 828 GLY A CA 1
ATOM 6523 C C . GLY A 1 828 ? 37.608 -13.999 -32.265 1.00 73.38 828 GLY A C 1
ATOM 6524 O O . GLY A 1 828 ? 38.079 -14.372 -33.338 1.00 73.38 828 GLY A O 1
ATOM 6525 N N . LYS A 1 829 ? 38.386 -13.705 -31.213 1.00 78.00 829 LYS A N 1
ATOM 6526 C CA . LYS A 1 829 ? 39.855 -13.765 -31.214 1.00 78.00 829 LYS A CA 1
ATOM 6527 C C . LYS A 1 829 ? 40.334 -14.889 -30.280 1.00 78.00 829 LYS A C 1
ATOM 6529 O O . LYS A 1 829 ? 39.911 -14.921 -29.124 1.00 78.00 829 LYS A O 1
ATOM 6534 N N . PRO A 1 830 ? 41.200 -15.819 -30.731 1.00 60.12 830 PRO A N 1
ATOM 6535 C CA . PRO A 1 830 ? 41.757 -16.845 -29.855 1.00 60.12 830 PRO A CA 1
ATOM 6536 C C . PRO A 1 830 ? 42.679 -16.177 -28.827 1.00 60.12 830 PRO A C 1
ATOM 6538 O O . PRO A 1 830 ? 43.648 -15.514 -29.194 1.00 60.12 830 PRO A O 1
ATOM 6541 N N . SER A 1 831 ? 42.357 -16.315 -27.542 1.00 62.16 831 SER A N 1
ATOM 6542 C CA . SER A 1 831 ? 43.149 -15.762 -26.445 1.00 62.16 831 SER A CA 1
ATOM 6543 C C . SER A 1 831 ? 43.322 -16.814 -25.359 1.00 62.16 831 SER A C 1
ATOM 6545 O O . SER A 1 831 ? 42.349 -17.201 -24.715 1.00 62.16 831 SER A O 1
ATOM 6547 N N . ASP A 1 832 ? 44.570 -17.208 -25.101 1.00 59.34 832 ASP A N 1
ATOM 6548 C CA . ASP A 1 832 ? 44.945 -18.121 -24.008 1.00 59.34 832 ASP A CA 1
ATOM 6549 C C . ASP A 1 832 ? 44.664 -17.526 -22.610 1.00 59.34 832 ASP A C 1
ATOM 6551 O O . ASP A 1 832 ? 44.817 -18.199 -21.593 1.00 59.34 832 ASP A O 1
ATOM 6555 N N . LYS A 1 833 ? 44.265 -16.246 -22.542 1.00 61.53 833 LYS A N 1
ATOM 6556 C CA . LYS A 1 833 ? 44.038 -15.497 -21.296 1.00 61.53 833 LYS A CA 1
ATOM 6557 C C . LYS A 1 833 ? 42.599 -15.580 -20.770 1.00 61.53 833 LYS A C 1
ATOM 6559 O O . LYS A 1 833 ? 42.372 -15.218 -19.616 1.00 61.53 833 LYS A O 1
ATOM 6564 N N . ILE A 1 834 ? 41.634 -16.029 -21.579 1.00 63.19 834 ILE A N 1
ATOM 6565 C CA . ILE A 1 834 ? 40.218 -16.112 -21.183 1.00 63.19 834 ILE A CA 1
ATOM 6566 C C . ILE A 1 834 ? 39.878 -17.556 -20.831 1.00 63.19 834 ILE A C 1
ATOM 6568 O O . ILE A 1 834 ? 39.911 -18.435 -21.687 1.00 63.19 834 ILE A O 1
ATOM 6572 N N . GLN A 1 835 ? 39.511 -17.795 -19.575 1.00 60.62 835 GLN A N 1
ATOM 6573 C CA . GLN A 1 835 ? 39.227 -19.141 -19.073 1.00 60.62 835 GLN A CA 1
ATOM 6574 C C . GLN A 1 835 ? 37.750 -19.548 -19.248 1.00 60.62 835 GLN A C 1
ATOM 6576 O O . GLN A 1 835 ? 37.438 -20.737 -19.226 1.00 60.62 835 GLN A O 1
ATOM 6581 N N . SER A 1 836 ? 36.829 -18.594 -19.455 1.00 67.75 836 SER A N 1
ATOM 6582 C CA . SER A 1 836 ? 35.376 -18.839 -19.487 1.00 67.75 836 SER A CA 1
ATOM 6583 C C . SER A 1 836 ? 34.675 -18.256 -20.738 1.00 67.75 836 SER A C 1
ATOM 6585 O O . SER A 1 836 ? 34.130 -17.151 -20.706 1.00 67.75 836 SER A O 1
ATOM 6587 N N . PRO A 1 837 ? 34.585 -19.001 -21.862 1.00 77.94 837 PRO A N 1
ATOM 6588 C CA . PRO A 1 837 ? 33.881 -18.535 -23.070 1.00 77.94 837 PRO A CA 1
ATOM 6589 C C . PRO A 1 837 ? 32.374 -18.311 -22.841 1.00 77.94 837 PRO A C 1
ATOM 6591 O O . PRO A 1 837 ? 31.741 -17.498 -23.516 1.00 77.94 837 PRO A O 1
ATOM 6594 N N . THR A 1 838 ? 31.797 -18.995 -21.851 1.00 83.69 838 THR A N 1
ATOM 6595 C CA . THR A 1 838 ? 30.400 -18.837 -21.428 1.00 83.69 838 THR A CA 1
ATOM 6596 C C . THR A 1 838 ? 30.117 -17.445 -20.858 1.00 83.69 838 THR A C 1
ATOM 6598 O O . THR A 1 838 ? 29.075 -16.868 -21.165 1.00 83.69 838 THR A O 1
ATOM 6601 N N . LEU A 1 839 ? 31.051 -16.866 -20.099 1.00 85.06 839 LEU A N 1
ATOM 6602 C CA . LEU A 1 839 ? 30.921 -15.527 -19.520 1.00 85.06 839 LEU A CA 1
ATOM 6603 C C . LEU A 1 839 ? 30.896 -14.450 -20.609 1.00 85.06 839 LEU A C 1
ATOM 6605 O O . LEU A 1 839 ? 30.021 -13.589 -20.615 1.00 85.06 839 LEU A O 1
ATOM 6609 N N . LEU A 1 840 ? 31.799 -14.556 -21.587 1.00 87.38 840 LEU A N 1
ATOM 6610 C CA . LEU A 1 840 ? 31.847 -13.637 -22.723 1.00 87.38 840 LEU A CA 1
ATOM 6611 C C . LEU A 1 840 ? 30.561 -13.709 -23.564 1.00 87.38 840 LEU A C 1
ATOM 6613 O O . LEU A 1 840 ? 30.041 -12.683 -23.998 1.00 87.38 840 LEU A O 1
ATOM 6617 N N . SER A 1 841 ? 30.005 -14.913 -23.745 1.00 88.88 841 SER A N 1
ATOM 6618 C CA . SER A 1 841 ? 28.720 -15.089 -24.433 1.00 88.88 841 SER A CA 1
ATOM 6619 C C . SER A 1 841 ? 27.544 -14.457 -23.677 1.00 88.88 841 SER A C 1
ATOM 6621 O O . SER A 1 841 ? 26.641 -13.912 -24.309 1.00 88.88 841 SER A O 1
ATOM 6623 N N . LYS A 1 842 ? 27.572 -14.475 -22.336 1.00 91.25 842 LYS A N 1
ATOM 6624 C CA . LYS A 1 842 ? 26.561 -13.824 -21.494 1.00 91.25 842 LYS A CA 1
ATOM 6625 C C . LYS A 1 842 ? 26.599 -12.304 -21.681 1.00 91.25 842 LYS A C 1
ATOM 6627 O O . LYS A 1 842 ? 25.580 -11.734 -22.054 1.00 91.25 842 LYS A O 1
ATOM 6632 N N . ILE A 1 843 ? 27.778 -11.690 -21.537 1.00 91.75 843 ILE A N 1
ATOM 6633 C CA . ILE A 1 843 ? 27.975 -10.237 -21.710 1.00 91.75 843 ILE A CA 1
ATOM 6634 C C . ILE A 1 843 ? 27.544 -9.804 -23.119 1.00 91.75 843 ILE A C 1
ATOM 6636 O O . ILE A 1 843 ? 26.815 -8.829 -23.278 1.00 91.75 843 ILE A O 1
ATOM 6640 N N . ARG A 1 844 ? 27.906 -10.575 -24.155 1.00 92.69 844 ARG A N 1
ATOM 6641 C CA . ARG A 1 844 ? 27.468 -10.326 -25.540 1.00 92.69 844 ARG A CA 1
ATOM 6642 C C . ARG A 1 844 ? 25.942 -10.280 -25.674 1.00 92.69 844 ARG A C 1
ATOM 6644 O O . ARG A 1 844 ? 25.424 -9.396 -26.350 1.00 92.69 844 ARG A O 1
ATOM 6651 N N . ASN A 1 845 ? 25.231 -11.222 -25.058 1.00 91.81 845 ASN A N 1
ATOM 6652 C CA . ASN A 1 845 ? 23.770 -11.289 -25.139 1.00 91.81 845 ASN A CA 1
ATOM 6653 C C . ASN A 1 845 ? 23.091 -10.180 -24.313 1.00 91.81 845 ASN A C 1
ATOM 6655 O O . ASN A 1 845 ? 22.029 -9.688 -24.690 1.00 91.81 845 ASN A O 1
ATOM 6659 N N . GLU A 1 846 ? 23.695 -9.773 -23.195 1.00 93.50 846 GLU A N 1
ATOM 6660 C CA . GLU A 1 846 ? 23.183 -8.714 -22.313 1.00 93.50 846 GLU A CA 1
ATOM 6661 C C . GLU A 1 846 ? 23.464 -7.305 -22.849 1.00 93.50 846 GLU A C 1
ATOM 6663 O O . GLU A 1 846 ? 22.708 -6.375 -22.562 1.00 93.50 846 GLU A O 1
ATOM 6668 N N . TYR A 1 847 ? 24.476 -7.157 -23.706 1.00 94.62 847 TYR A N 1
ATOM 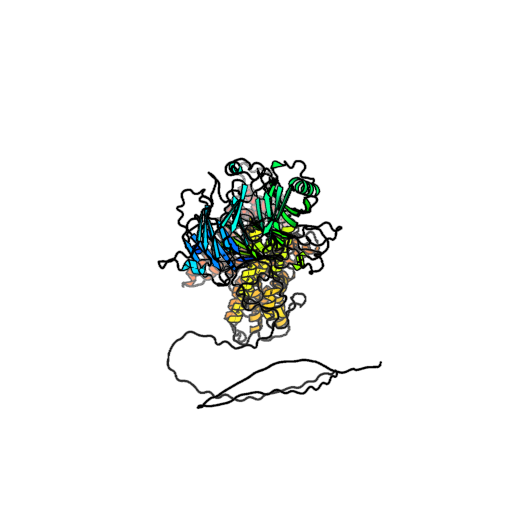6669 C CA . TYR A 1 847 ? 24.908 -5.879 -24.263 1.00 94.62 847 TYR A CA 1
ATOM 6670 C C . TYR A 1 847 ? 23.779 -5.088 -24.945 1.00 94.62 847 TYR A C 1
ATOM 6672 O O . TYR A 1 847 ? 23.663 -3.879 -24.749 1.00 94.62 847 TYR A O 1
ATOM 6680 N N . CYS A 1 848 ? 22.884 -5.755 -25.684 1.00 94.44 848 CYS A N 1
ATOM 6681 C CA . CYS A 1 848 ? 21.729 -5.090 -26.301 1.00 94.44 848 CYS A CA 1
ATOM 6682 C C . CYS A 1 848 ? 20.805 -4.436 -25.256 1.00 94.44 848 CYS A C 1
ATOM 6684 O O . CYS A 1 848 ? 20.305 -3.331 -25.476 1.00 94.44 848 CYS A O 1
ATOM 6686 N N . ASN A 1 849 ? 20.591 -5.094 -24.112 1.00 94.62 849 ASN A N 1
ATOM 6687 C CA . ASN A 1 849 ? 19.762 -4.561 -23.028 1.00 94.62 849 ASN A CA 1
ATOM 6688 C C . ASN A 1 849 ? 20.470 -3.415 -22.299 1.00 94.62 849 ASN A C 1
ATOM 6690 O O . ASN A 1 849 ? 19.825 -2.435 -21.931 1.00 94.62 849 ASN A O 1
ATOM 6694 N N . LEU A 1 850 ? 21.794 -3.503 -22.128 1.00 95.50 850 LEU A N 1
ATOM 6695 C CA . LEU A 1 850 ? 22.586 -2.413 -21.560 1.00 95.50 850 LEU A CA 1
ATOM 6696 C C . LEU A 1 850 ? 22.470 -1.146 -22.420 1.00 95.50 850 LEU A C 1
ATOM 6698 O O . LEU A 1 850 ? 22.175 -0.074 -21.895 1.00 95.50 850 LEU A O 1
ATOM 6702 N N . VAL A 1 851 ? 22.620 -1.273 -23.745 1.00 95.06 851 VAL A N 1
ATOM 6703 C CA . VAL A 1 851 ? 22.469 -0.142 -24.676 1.00 95.06 851 VAL A CA 1
ATOM 6704 C C . VAL A 1 851 ? 21.039 0.410 -24.644 1.00 95.06 851 VAL A C 1
ATOM 6706 O O . VAL A 1 851 ? 20.869 1.626 -24.575 1.00 95.06 851 VAL A O 1
ATOM 6709 N N . ASP A 1 852 ? 20.009 -0.446 -24.628 1.00 94.69 852 ASP A N 1
ATOM 6710 C CA . ASP A 1 852 ? 18.607 -0.015 -24.490 1.00 94.69 852 ASP A CA 1
ATOM 6711 C C . ASP A 1 852 ? 18.392 0.878 -23.262 1.00 94.69 852 ASP A C 1
ATOM 6713 O O . ASP A 1 852 ? 17.768 1.937 -23.346 1.00 94.69 852 ASP A O 1
ATOM 6717 N N . ILE A 1 853 ? 18.936 0.467 -22.120 1.00 95.06 853 ILE A N 1
ATOM 6718 C CA . ILE A 1 853 ? 18.782 1.177 -20.852 1.00 95.06 853 ILE A CA 1
ATOM 6719 C C . ILE A 1 853 ? 19.547 2.496 -20.853 1.00 95.06 853 ILE A C 1
ATOM 6721 O O . ILE A 1 853 ? 18.988 3.506 -20.420 1.00 95.06 853 ILE A O 1
ATOM 6725 N N . THR A 1 854 ? 20.772 2.520 -21.384 1.00 95.00 854 THR A N 1
ATOM 6726 C CA . THR A 1 854 ? 21.543 3.758 -21.559 1.00 95.00 854 THR A CA 1
ATOM 6727 C C . THR A 1 854 ? 20.762 4.765 -22.407 1.00 95.00 854 THR A C 1
ATOM 6729 O O . THR A 1 854 ? 20.648 5.935 -22.038 1.00 95.00 854 THR A O 1
ATOM 6732 N N . ILE A 1 855 ? 20.151 4.318 -23.511 1.00 94.31 855 ILE A N 1
ATOM 6733 C CA . ILE A 1 855 ? 19.332 5.180 -24.374 1.00 94.31 855 ILE A CA 1
ATOM 6734 C C . ILE A 1 855 ? 18.114 5.720 -23.620 1.00 94.31 855 ILE A C 1
ATOM 6736 O O . ILE A 1 855 ? 17.841 6.920 -23.678 1.00 94.31 855 ILE A O 1
ATOM 6740 N N . ARG A 1 856 ? 17.384 4.864 -22.899 1.00 94.69 856 ARG A N 1
ATOM 6741 C CA . ARG A 1 856 ? 16.170 5.261 -22.162 1.00 94.69 856 ARG A CA 1
ATOM 6742 C C . ARG A 1 856 ? 16.485 6.241 -21.039 1.00 94.69 856 ARG A C 1
ATOM 6744 O O . ARG A 1 856 ? 15.823 7.270 -20.943 1.00 94.69 856 ARG A O 1
ATOM 6751 N N . SER A 1 857 ? 17.527 5.966 -20.254 1.00 95.50 857 SER A N 1
ATOM 6752 C CA . SER A 1 857 ? 17.989 6.846 -19.177 1.00 95.50 857 SER A CA 1
ATOM 6753 C C . SER A 1 857 ? 18.411 8.216 -19.708 1.00 95.50 857 SER A C 1
ATOM 6755 O O . SER A 1 857 ? 18.031 9.237 -19.137 1.00 95.50 857 SER A O 1
ATOM 6757 N N . ASN A 1 858 ? 19.175 8.267 -20.802 1.00 94.88 858 ASN A N 1
ATOM 6758 C CA . ASN A 1 858 ? 19.597 9.542 -21.382 1.00 94.88 858 ASN A CA 1
ATOM 6759 C C . ASN A 1 858 ? 18.412 10.298 -21.995 1.00 94.88 858 ASN A C 1
ATOM 6761 O O . ASN A 1 858 ? 18.283 11.500 -21.789 1.00 94.88 858 ASN A O 1
ATOM 6765 N N . THR A 1 859 ? 17.499 9.596 -22.671 1.00 94.62 859 THR A N 1
ATOM 6766 C CA . THR A 1 859 ? 16.281 10.193 -23.240 1.00 94.62 859 THR A CA 1
ATOM 6767 C C . THR A 1 859 ? 15.403 10.808 -22.150 1.00 94.62 859 THR A C 1
ATOM 6769 O O . THR A 1 859 ? 14.918 11.927 -22.312 1.00 94.62 859 THR A O 1
ATOM 6772 N N . GLU A 1 860 ? 15.227 10.119 -21.020 1.00 95.50 860 GLU A N 1
ATOM 6773 C CA . GLU A 1 860 ? 14.496 10.641 -19.863 1.00 95.50 860 GLU A CA 1
ATOM 6774 C C . GLU A 1 860 ? 15.150 11.912 -19.306 1.00 95.50 860 GLU A C 1
ATOM 6776 O O . GLU A 1 860 ? 14.460 12.912 -19.098 1.00 95.50 860 GLU A O 1
ATOM 6781 N N . ARG A 1 861 ? 16.483 11.922 -19.162 1.00 95.31 861 ARG A N 1
ATOM 6782 C CA . ARG A 1 861 ? 17.235 13.102 -18.709 1.00 95.31 861 ARG A CA 1
ATOM 6783 C C . ARG A 1 861 ? 17.123 14.270 -19.682 1.00 95.31 861 ARG A C 1
ATOM 6785 O O . ARG A 1 861 ? 16.853 15.384 -19.244 1.00 95.31 861 ARG A O 1
ATOM 6792 N N . ILE A 1 862 ? 17.287 14.033 -20.986 1.00 94.88 862 ILE A N 1
ATOM 6793 C CA . ILE A 1 862 ? 17.157 15.066 -22.025 1.00 94.88 862 ILE A CA 1
ATOM 6794 C C . ILE A 1 862 ? 15.768 15.701 -21.954 1.00 94.88 862 ILE A C 1
ATOM 6796 O O . ILE A 1 862 ? 15.657 16.929 -21.930 1.00 94.88 862 ILE A O 1
ATOM 6800 N N . ARG A 1 863 ? 14.707 14.883 -21.890 1.00 94.75 863 ARG A N 1
ATOM 6801 C CA . ARG A 1 863 ? 13.323 15.373 -21.824 1.00 94.75 863 ARG A CA 1
ATOM 6802 C C . ARG A 1 863 ? 13.060 16.144 -20.527 1.00 94.75 863 ARG A C 1
ATOM 6804 O O . ARG A 1 863 ? 12.487 17.231 -20.591 1.00 94.75 863 ARG A O 1
ATOM 6811 N N . TRP A 1 864 ? 13.521 15.635 -19.382 1.00 95.38 864 TRP A N 1
ATOM 6812 C CA . TRP A 1 864 ? 13.372 16.311 -18.090 1.00 95.38 864 TRP A CA 1
ATOM 6813 C C . TRP A 1 864 ? 14.109 17.656 -18.064 1.00 95.38 864 TRP A C 1
ATOM 6815 O O . TRP A 1 864 ? 13.486 18.674 -17.770 1.00 95.38 864 TRP A O 1
ATOM 6825 N N . CYS A 1 865 ? 15.392 17.686 -18.440 1.00 94.44 865 CYS A N 1
ATOM 6826 C CA . CYS A 1 865 ? 16.212 18.900 -18.469 1.00 94.44 865 CYS A CA 1
ATOM 6827 C C . CYS A 1 865 ? 15.682 19.950 -19.451 1.00 94.44 865 CYS A C 1
ATOM 6829 O O . CYS A 1 865 ? 15.674 21.138 -19.136 1.00 94.44 865 CYS A O 1
ATOM 6831 N N . SER A 1 866 ? 15.209 19.524 -20.627 1.00 93.38 866 SER A N 1
ATOM 6832 C CA . SER A 1 866 ? 14.658 20.431 -21.643 1.00 93.38 866 SER A CA 1
ATOM 6833 C C . SER A 1 866 ? 13.376 21.129 -21.184 1.00 93.38 866 SER A C 1
ATOM 6835 O O . SER A 1 866 ? 13.096 22.242 -21.634 1.00 93.38 866 SER A O 1
ATOM 6837 N N . ALA A 1 867 ? 12.602 20.485 -20.305 1.00 92.56 867 ALA A N 1
ATOM 6838 C CA . ALA A 1 867 ? 11.361 21.029 -19.763 1.00 92.56 867 ALA A CA 1
ATOM 6839 C C . ALA A 1 867 ? 11.571 21.976 -18.570 1.00 92.56 867 ALA A C 1
ATOM 6841 O O . ALA A 1 867 ? 10.671 22.749 -18.250 1.00 92.56 867 ALA A O 1
ATOM 6842 N N . GLN A 1 868 ? 12.734 21.937 -17.908 1.00 91.88 868 GLN A N 1
ATOM 6843 C CA . GLN A 1 868 ? 13.029 22.854 -16.805 1.00 91.88 868 GLN A CA 1
ATOM 6844 C C . GLN A 1 868 ? 13.272 24.280 -17.317 1.00 91.88 868 GLN A C 1
ATOM 6846 O O . GLN A 1 868 ? 13.734 24.493 -18.437 1.00 91.88 868 GLN A O 1
ATOM 6851 N N . GLU A 1 869 ? 12.984 25.290 -16.494 1.00 87.38 869 GLU A N 1
ATOM 6852 C CA . GLU A 1 869 ? 13.150 26.697 -16.890 1.00 87.38 869 GLU A CA 1
ATOM 6853 C C . GLU A 1 869 ? 14.621 27.151 -16.911 1.00 87.38 869 GLU A C 1
ATOM 6855 O O . GLU A 1 869 ? 14.967 28.078 -17.649 1.00 87.38 869 GLU A O 1
ATOM 6860 N N . THR A 1 870 ? 15.497 26.483 -16.154 1.00 90.44 870 THR A N 1
ATOM 6861 C CA . THR A 1 870 ? 16.897 26.880 -15.959 1.00 90.44 870 THR A CA 1
ATOM 6862 C C . THR A 1 870 ? 17.741 26.724 -17.236 1.00 90.44 870 THR A C 1
ATOM 6864 O O . THR A 1 870 ? 17.698 25.683 -17.899 1.00 90.44 870 THR A O 1
ATOM 6867 N N . PRO A 1 871 ? 18.546 27.742 -17.607 1.00 90.19 871 PRO A N 1
ATOM 6868 C CA . PRO A 1 871 ? 19.336 27.710 -18.840 1.00 90.19 871 PRO A CA 1
ATOM 6869 C C . PRO A 1 871 ? 20.422 26.626 -18.819 1.00 90.19 871 PRO A C 1
ATOM 6871 O O . PRO A 1 871 ? 20.666 25.997 -19.847 1.00 90.19 871 PRO A O 1
ATOM 6874 N N . ASP A 1 872 ? 21.019 26.361 -17.655 1.00 91.69 872 ASP A N 1
ATOM 6875 C CA . ASP A 1 872 ? 22.089 25.371 -17.496 1.00 91.69 872 ASP A CA 1
ATOM 6876 C C . ASP A 1 872 ? 21.603 23.949 -17.803 1.00 91.69 872 ASP A C 1
ATOM 6878 O O . ASP A 1 872 ? 22.266 23.214 -18.534 1.00 91.69 872 ASP A O 1
ATOM 6882 N N . LEU A 1 873 ? 20.398 23.584 -17.343 1.00 90.56 873 LEU A N 1
ATOM 6883 C CA . LEU A 1 873 ? 19.803 22.276 -17.638 1.00 90.56 873 LEU A CA 1
ATOM 6884 C C . LEU A 1 873 ? 19.466 22.138 -19.129 1.00 90.56 873 LEU A C 1
ATOM 6886 O O . LEU A 1 873 ? 19.663 21.075 -19.711 1.00 90.56 873 LEU A O 1
ATOM 6890 N N . LYS A 1 874 ? 19.037 23.215 -19.797 1.00 91.81 874 LYS A N 1
ATOM 6891 C CA . LYS A 1 874 ? 18.808 23.191 -21.254 1.00 91.81 874 LYS A CA 1
ATOM 6892 C C . LYS A 1 874 ? 20.101 23.008 -22.049 1.00 91.81 874 LYS A C 1
ATOM 6894 O O . LYS A 1 874 ? 20.078 22.374 -23.104 1.00 91.81 874 LYS A O 1
ATOM 6899 N N . LEU A 1 875 ? 21.218 23.565 -21.578 1.00 93.06 875 LEU A N 1
ATOM 6900 C CA . LEU A 1 875 ? 22.536 23.326 -22.174 1.00 93.06 875 LEU A CA 1
ATOM 6901 C C . LEU A 1 875 ? 22.998 21.885 -21.933 1.00 93.06 875 LEU A C 1
ATOM 6903 O O . LEU A 1 875 ? 23.455 21.240 -22.876 1.00 93.06 875 LEU A O 1
ATOM 6907 N N . GLU A 1 876 ? 22.806 21.362 -20.718 1.00 91.81 876 GLU A N 1
ATOM 6908 C CA . GLU A 1 876 ? 23.063 19.955 -20.388 1.00 91.81 876 GLU A CA 1
ATOM 6909 C C . GLU A 1 876 ? 22.272 19.021 -21.318 1.00 91.81 876 GLU A C 1
ATOM 6911 O O . GLU A 1 876 ? 22.847 18.100 -21.893 1.00 91.81 876 GLU A O 1
ATOM 6916 N N . ALA A 1 877 ? 20.983 19.297 -21.551 1.00 93.38 877 ALA A N 1
ATOM 6917 C CA . ALA A 1 877 ? 20.141 18.500 -22.444 1.00 93.38 877 ALA A CA 1
ATOM 6918 C C . ALA A 1 877 ? 20.707 18.415 -23.870 1.00 93.38 877 ALA A C 1
ATOM 6920 O O . ALA A 1 877 ? 20.811 17.320 -24.421 1.00 93.38 877 ALA A O 1
ATOM 6921 N N . LYS A 1 878 ? 21.123 19.551 -24.447 1.00 93.88 878 LYS A N 1
ATOM 6922 C CA . LYS A 1 878 ? 21.714 19.599 -25.795 1.00 93.88 878 LYS A CA 1
ATOM 6923 C C . LYS A 1 878 ? 23.031 18.835 -25.879 1.00 93.88 878 LYS A C 1
ATOM 6925 O O . LYS A 1 878 ? 23.302 18.191 -26.890 1.00 93.88 878 LYS A O 1
ATOM 6930 N N . GLU A 1 879 ? 23.854 18.910 -24.837 1.00 93.12 879 GLU A N 1
ATOM 6931 C CA . GLU A 1 879 ? 25.128 18.193 -24.813 1.00 93.12 879 GLU A CA 1
ATOM 6932 C C . GLU A 1 879 ? 24.919 16.680 -24.686 1.00 93.12 879 GLU A C 1
ATOM 6934 O O . GLU A 1 879 ? 25.539 15.913 -25.426 1.00 93.12 879 GLU A O 1
ATOM 6939 N N . ILE A 1 880 ? 24.000 16.240 -23.819 1.00 92.44 880 ILE A N 1
ATOM 6940 C CA . ILE A 1 880 ? 23.642 14.820 -23.700 1.00 92.44 880 ILE A CA 1
ATOM 6941 C C . ILE A 1 880 ? 23.058 14.307 -25.022 1.00 92.44 880 ILE A C 1
ATOM 6943 O O . ILE A 1 880 ? 23.472 13.245 -25.480 1.00 92.44 880 ILE A O 1
ATOM 6947 N N . GLU A 1 881 ? 22.173 15.066 -25.674 1.00 93.12 881 GLU A N 1
ATOM 6948 C CA . GLU A 1 881 ? 21.589 14.715 -26.977 1.00 93.12 881 GLU A CA 1
ATOM 6949 C C . GLU A 1 881 ? 22.665 14.553 -28.062 1.00 93.12 881 GLU A C 1
ATOM 6951 O O . GLU A 1 881 ? 22.703 13.546 -28.773 1.00 93.12 881 GLU A O 1
ATOM 6956 N N . ARG A 1 882 ? 23.604 15.503 -28.148 1.00 91.62 882 ARG A N 1
ATOM 6957 C CA . ARG A 1 882 ? 24.724 15.452 -29.098 1.00 91.62 882 ARG A CA 1
ATOM 6958 C C . ARG A 1 882 ? 25.605 14.221 -28.877 1.00 91.62 882 ARG A C 1
ATOM 6960 O O . ARG A 1 882 ? 26.008 13.576 -29.847 1.00 91.62 882 ARG A O 1
ATOM 6967 N N . ILE A 1 883 ? 25.933 13.910 -27.621 1.00 90.44 883 ILE A N 1
ATOM 6968 C CA . ILE A 1 883 ? 26.743 12.734 -27.286 1.00 90.44 883 ILE A CA 1
ATOM 6969 C C . ILE A 1 883 ? 25.969 11.453 -27.604 1.00 90.44 883 ILE A C 1
ATOM 6971 O O . ILE A 1 883 ? 26.508 10.567 -28.261 1.00 90.44 883 ILE A O 1
ATOM 6975 N N . GLN A 1 884 ? 24.704 11.366 -27.191 1.00 90.44 884 GLN A N 1
ATOM 6976 C CA . GLN A 1 884 ? 23.869 10.186 -27.389 1.00 90.44 884 GLN A CA 1
ATOM 6977 C C . GLN A 1 884 ? 23.716 9.835 -28.870 1.00 90.44 884 GLN A C 1
ATOM 6979 O O . GLN A 1 884 ? 23.936 8.677 -29.217 1.00 90.44 884 GLN A O 1
ATOM 6984 N N . ASN A 1 885 ? 23.425 10.807 -29.740 1.00 87.88 885 ASN A N 1
ATOM 6985 C CA . ASN A 1 885 ? 23.285 10.558 -31.178 1.00 87.88 885 ASN A CA 1
ATOM 6986 C C . ASN A 1 885 ? 24.557 9.930 -31.772 1.00 87.88 885 ASN A C 1
ATOM 6988 O O . ASN A 1 885 ? 24.481 8.953 -32.512 1.00 87.88 885 ASN A O 1
ATOM 6992 N N . LYS A 1 886 ? 25.741 10.421 -31.379 1.00 85.88 886 LYS A N 1
ATOM 6993 C CA . LYS A 1 886 ? 27.025 9.859 -31.827 1.00 85.88 886 LYS A CA 1
ATOM 6994 C C . LYS A 1 886 ? 27.265 8.448 -31.276 1.00 85.88 886 LYS A C 1
ATOM 6996 O O . LYS A 1 886 ? 27.726 7.568 -31.998 1.00 85.88 886 LYS A O 1
ATOM 7001 N N . THR A 1 887 ? 26.988 8.235 -29.993 1.00 86.00 887 THR A N 1
ATOM 7002 C CA . THR A 1 887 ? 27.282 6.976 -29.296 1.00 86.00 887 THR A CA 1
ATOM 7003 C C . THR A 1 887 ? 26.304 5.853 -29.681 1.00 86.00 887 THR A C 1
ATOM 7005 O O . THR A 1 887 ? 26.703 4.693 -29.773 1.00 86.00 887 THR A O 1
ATOM 7008 N N . GLN A 1 888 ? 25.038 6.166 -29.974 1.00 85.75 888 GLN A N 1
ATOM 7009 C CA . GLN A 1 888 ? 24.030 5.184 -30.396 1.00 85.75 888 GLN A CA 1
ATOM 7010 C C . GLN A 1 888 ? 24.386 4.500 -31.721 1.00 85.75 888 GLN A C 1
ATOM 7012 O O . GLN A 1 888 ? 24.295 3.276 -31.818 1.00 85.75 888 GLN A O 1
ATOM 7017 N N . GLU A 1 889 ? 24.833 5.263 -32.722 1.00 84.69 889 GLU A N 1
ATOM 7018 C CA . GLU A 1 889 ? 25.279 4.716 -34.012 1.00 84.69 889 GLU A CA 1
ATOM 7019 C C . GLU A 1 889 ? 26.463 3.753 -33.832 1.00 84.69 889 GLU A C 1
ATOM 7021 O O . GLU A 1 889 ? 26.507 2.666 -34.418 1.00 84.69 889 GLU A O 1
ATOM 7026 N N . GLN A 1 890 ? 27.403 4.114 -32.955 1.00 86.81 890 GLN A N 1
ATOM 7027 C CA . GLN A 1 890 ? 28.553 3.277 -32.621 1.00 86.81 890 GLN A CA 1
ATOM 7028 C C . GLN A 1 890 ? 28.123 1.974 -31.937 1.00 86.81 890 GLN A C 1
ATOM 7030 O O . GLN A 1 890 ? 28.534 0.898 -32.358 1.00 86.81 890 GLN A O 1
ATOM 7035 N N . HIS A 1 891 ? 27.245 2.029 -30.937 1.00 89.06 891 HIS A N 1
ATOM 7036 C CA . HIS A 1 891 ? 26.762 0.823 -30.260 1.00 89.06 891 HIS A CA 1
ATOM 7037 C C . HIS A 1 891 ? 26.002 -0.126 -31.195 1.00 89.06 891 HIS A C 1
ATOM 7039 O O . HIS A 1 891 ? 26.197 -1.341 -31.147 1.00 89.06 891 HIS A O 1
ATOM 7045 N N . ILE A 1 892 ? 25.168 0.418 -32.082 1.00 88.56 892 ILE A N 1
ATOM 7046 C CA . ILE A 1 892 ? 24.382 -0.384 -33.024 1.00 88.56 892 ILE A CA 1
ATOM 7047 C C . ILE A 1 892 ? 25.272 -1.022 -34.097 1.00 88.56 892 ILE A C 1
ATOM 7049 O O . ILE A 1 892 ? 25.083 -2.192 -34.436 1.00 88.56 892 ILE A O 1
ATOM 7053 N N . SER A 1 893 ? 26.280 -0.300 -34.592 1.00 86.06 893 SER A N 1
ATOM 7054 C CA . SER A 1 893 ? 27.260 -0.871 -35.526 1.00 86.06 893 SER A CA 1
ATOM 7055 C C . SER A 1 893 ? 28.115 -1.970 -34.882 1.00 86.06 893 SER A C 1
ATOM 7057 O O . SER A 1 893 ? 28.366 -2.991 -35.525 1.00 86.06 893 SER A O 1
ATOM 7059 N N . VAL A 1 894 ? 28.484 -1.826 -33.601 1.00 88.19 894 VAL A N 1
ATOM 7060 C CA . VAL A 1 894 ? 29.178 -2.873 -32.826 1.00 88.19 894 VAL A CA 1
ATOM 7061 C C . VAL A 1 894 ? 28.313 -4.134 -32.685 1.00 88.19 894 VAL A C 1
ATOM 7063 O O . VAL A 1 894 ? 28.810 -5.242 -32.892 1.00 88.19 894 VAL A O 1
ATOM 7066 N N . LEU A 1 895 ? 27.015 -3.983 -32.394 1.00 88.50 895 LEU A N 1
ATOM 7067 C CA . LEU A 1 895 ? 26.064 -5.101 -32.322 1.00 88.50 895 LEU A CA 1
ATOM 7068 C C . LEU A 1 895 ? 25.961 -5.860 -33.652 1.00 88.50 895 LEU A C 1
ATOM 7070 O O . LEU A 1 895 ? 26.085 -7.085 -33.675 1.00 88.50 895 LEU A O 1
ATOM 7074 N N . ALA A 1 896 ? 25.759 -5.143 -34.759 1.00 86.69 896 ALA A N 1
ATOM 7075 C CA . ALA A 1 896 ? 25.539 -5.765 -36.061 1.00 86.69 896 ALA A CA 1
ATOM 7076 C C . ALA A 1 896 ? 26.810 -6.390 -36.663 1.00 86.69 896 ALA A C 1
ATOM 7078 O O . ALA A 1 896 ? 26.734 -7.466 -37.254 1.00 86.69 896 ALA A O 1
ATOM 7079 N N . GLY A 1 897 ? 27.965 -5.729 -36.523 1.00 84.88 897 GLY A N 1
ATOM 7080 C CA . GLY A 1 897 ? 29.230 -6.153 -37.127 1.00 84.88 897 GLY A CA 1
ATOM 7081 C C . GLY A 1 897 ? 30.052 -7.070 -36.211 1.00 84.88 897 GLY A C 1
ATOM 7082 O O . GLY A 1 897 ? 29.883 -8.288 -36.284 1.00 84.88 897 GLY A O 1
ATOM 7083 N N . PRO A 1 898 ? 30.941 -6.521 -35.355 1.00 82.81 898 PRO A N 1
ATOM 7084 C CA . PRO A 1 898 ? 31.841 -7.289 -34.487 1.00 82.81 898 PRO A CA 1
ATOM 7085 C C . PRO A 1 898 ? 31.157 -8.382 -33.662 1.00 82.81 898 PRO A C 1
ATOM 7087 O O . PRO A 1 898 ? 31.666 -9.498 -33.565 1.00 82.81 898 PRO A O 1
ATOM 7090 N N . LEU A 1 899 ? 29.990 -8.088 -33.082 1.00 84.88 899 LEU A N 1
ATOM 7091 C CA . LEU A 1 899 ? 29.276 -9.042 -32.236 1.00 84.88 899 LEU A CA 1
ATOM 7092 C C . LEU A 1 899 ? 28.411 -10.017 -33.033 1.00 84.88 899 LEU A C 1
ATOM 7094 O O . LEU A 1 899 ? 27.970 -11.008 -32.459 1.00 84.88 899 LEU A O 1
ATOM 7098 N N . GLY A 1 900 ? 28.156 -9.789 -34.323 1.00 84.88 900 GLY A N 1
ATOM 7099 C CA . GLY A 1 900 ? 27.324 -10.668 -35.149 1.00 84.88 900 GLY A CA 1
ATOM 7100 C C . GLY A 1 900 ? 25.906 -10.868 -34.600 1.00 84.88 900 GLY A C 1
ATOM 7101 O O . GLY A 1 900 ? 25.422 -11.999 -34.575 1.00 84.88 900 GLY A O 1
ATOM 7102 N N . LEU A 1 901 ? 25.274 -9.798 -34.108 1.00 88.75 901 LEU A N 1
ATOM 7103 C CA . LEU A 1 901 ? 23.893 -9.749 -33.607 1.00 88.75 901 LEU A CA 1
ATOM 7104 C C . LEU A 1 901 ? 23.051 -8.738 -34.424 1.00 88.75 901 LEU A C 1
ATOM 7106 O O . LEU A 1 901 ? 22.619 -7.704 -33.901 1.00 88.75 901 LEU A O 1
ATOM 7110 N N . PRO A 1 902 ? 22.852 -8.969 -35.740 1.00 88.38 902 PRO A N 1
ATOM 7111 C CA . PRO A 1 902 ? 22.166 -8.014 -36.611 1.00 88.38 902 PRO A CA 1
ATOM 7112 C C . PRO A 1 902 ? 20.670 -7.893 -36.298 1.00 88.38 902 PRO A C 1
ATOM 7114 O O . PRO A 1 902 ? 20.102 -6.815 -36.450 1.00 88.38 902 PRO A O 1
ATOM 7117 N N . ASP A 1 903 ? 20.019 -8.964 -35.839 1.00 90.19 903 ASP A N 1
ATOM 7118 C CA . ASP A 1 903 ? 18.591 -8.941 -35.510 1.00 90.19 903 ASP A CA 1
ATOM 7119 C C . ASP A 1 903 ? 18.304 -8.099 -34.266 1.00 90.19 903 ASP A C 1
ATOM 7121 O O . ASP A 1 903 ? 17.374 -7.291 -34.260 1.00 90.19 903 ASP A O 1
ATOM 7125 N N . GLU A 1 904 ? 19.131 -8.241 -33.234 1.00 92.19 904 GLU A N 1
ATOM 7126 C CA . GLU A 1 904 ? 19.095 -7.436 -32.019 1.00 92.19 904 GLU A CA 1
ATOM 7127 C C . GLU A 1 904 ? 19.371 -5.962 -32.337 1.00 92.19 904 GLU A C 1
ATOM 7129 O O . GLU A 1 904 ? 18.632 -5.092 -31.876 1.00 92.19 904 GLU A O 1
ATOM 7134 N N . ALA A 1 905 ? 20.359 -5.683 -33.195 1.00 92.38 905 ALA A N 1
ATOM 7135 C CA . ALA A 1 905 ? 20.671 -4.333 -33.663 1.00 92.38 905 ALA A CA 1
ATOM 7136 C C . ALA A 1 905 ? 19.488 -3.681 -34.407 1.00 92.38 905 ALA A C 1
ATOM 7138 O O . ALA A 1 905 ? 19.124 -2.542 -34.111 1.00 92.38 905 ALA A O 1
ATOM 7139 N N . ILE A 1 906 ? 18.845 -4.412 -35.328 1.00 92.06 906 ILE A N 1
ATOM 7140 C CA . ILE A 1 906 ? 17.653 -3.948 -36.059 1.00 92.06 906 ILE A CA 1
ATOM 7141 C C . ILE A 1 906 ? 16.490 -3.707 -35.087 1.00 92.06 906 ILE A C 1
ATOM 7143 O O . ILE A 1 906 ? 15.820 -2.677 -35.171 1.00 92.06 906 ILE A O 1
ATOM 7147 N N . ASN A 1 907 ? 16.244 -4.629 -34.150 1.00 93.06 907 ASN A N 1
ATOM 7148 C CA . ASN A 1 907 ? 15.176 -4.489 -33.158 1.00 93.06 907 ASN A CA 1
ATOM 7149 C C . ASN A 1 907 ? 15.390 -3.260 -32.265 1.00 93.06 907 ASN A C 1
ATOM 7151 O O . ASN A 1 907 ? 14.440 -2.523 -32.005 1.00 93.06 907 ASN A O 1
ATOM 7155 N N . LEU A 1 908 ? 16.627 -3.018 -31.828 1.00 92.62 908 LEU A N 1
ATOM 7156 C CA . LEU A 1 908 ? 16.981 -1.875 -30.993 1.00 92.62 908 LEU A CA 1
ATOM 7157 C C . LEU A 1 908 ? 16.856 -0.546 -31.753 1.00 92.62 908 LEU A C 1
ATOM 7159 O O . LEU A 1 908 ? 16.303 0.417 -31.219 1.00 92.62 908 LEU A O 1
ATOM 7163 N N . ALA A 1 909 ? 17.313 -0.502 -33.009 1.00 92.00 909 ALA A N 1
ATOM 7164 C CA . ALA A 1 909 ? 17.178 0.672 -33.869 1.00 92.00 909 ALA A CA 1
ATOM 7165 C C . ALA A 1 909 ? 15.705 0.997 -34.166 1.00 92.00 909 ALA A C 1
ATOM 7167 O O . ALA A 1 909 ? 15.308 2.161 -34.125 1.00 92.00 909 ALA A O 1
ATOM 7168 N N . GLU A 1 910 ? 14.871 -0.021 -34.405 1.00 91.88 910 GLU A N 1
ATOM 7169 C CA . GLU A 1 910 ? 13.426 0.154 -34.575 1.00 91.88 910 GLU A CA 1
ATOM 7170 C C . GLU A 1 910 ? 12.755 0.653 -33.289 1.00 91.88 910 GLU A C 1
ATOM 7172 O O . GLU A 1 910 ? 11.929 1.567 -33.348 1.00 91.88 910 GLU A O 1
ATOM 7177 N N . LYS A 1 911 ? 13.125 0.084 -32.134 1.00 90.75 911 LYS A N 1
ATOM 7178 C CA . LYS A 1 911 ? 12.575 0.443 -30.820 1.00 90.75 911 LYS A CA 1
ATOM 7179 C C . LYS A 1 911 ? 12.783 1.922 -30.494 1.00 90.75 911 LYS A C 1
ATOM 7181 O O . LYS A 1 911 ? 11.838 2.591 -30.094 1.00 90.75 911 LYS A O 1
ATOM 7186 N N . HIS A 1 912 ? 13.993 2.433 -30.719 1.00 89.88 912 HIS A N 1
ATOM 7187 C CA . HIS A 1 912 ? 14.352 3.834 -30.456 1.00 89.88 912 HIS A CA 1
ATOM 7188 C C . HIS A 1 912 ? 14.148 4.763 -31.653 1.00 89.88 912 HIS A C 1
ATOM 7190 O O . HIS A 1 912 ? 14.593 5.907 -31.626 1.00 89.88 912 HIS A O 1
ATOM 7196 N N . GLN A 1 913 ? 13.469 4.289 -32.703 1.00 89.50 913 GLN A N 1
ATOM 7197 C CA . GLN A 1 913 ? 13.151 5.073 -33.900 1.00 89.50 913 GLN A CA 1
ATOM 7198 C C . GLN A 1 913 ? 14.390 5.688 -34.588 1.00 89.50 913 GLN A C 1
ATOM 7200 O O . GLN A 1 913 ? 14.319 6.769 -35.174 1.00 89.50 913 GLN A O 1
ATOM 7205 N N . LEU A 1 914 ? 15.527 4.985 -34.567 1.00 89.38 914 LEU A N 1
ATOM 7206 C CA . LEU A 1 914 ? 16.784 5.398 -35.200 1.00 89.38 914 LEU A CA 1
ATOM 7207 C C . LEU A 1 914 ? 16.745 5.089 -36.702 1.00 89.38 914 LEU A C 1
ATOM 7209 O O . LEU A 1 914 ? 17.393 4.165 -37.190 1.00 89.38 914 LEU A O 1
ATOM 7213 N N . MET A 1 915 ? 15.927 5.849 -37.435 1.00 89.50 915 MET A N 1
ATOM 7214 C CA . MET A 1 915 ? 15.497 5.510 -38.798 1.00 89.50 915 MET A CA 1
ATOM 7215 C C . MET A 1 915 ? 16.649 5.351 -39.799 1.00 89.50 915 MET A C 1
ATOM 7217 O O . MET A 1 915 ? 16.631 4.407 -40.584 1.00 89.50 915 MET A O 1
ATOM 7221 N N . ILE A 1 916 ? 17.649 6.239 -39.769 1.00 88.94 916 ILE A N 1
ATOM 7222 C CA . ILE A 1 916 ? 18.787 6.201 -40.708 1.00 88.94 916 ILE A CA 1
ATOM 7223 C C . ILE A 1 916 ? 19.643 4.952 -40.457 1.00 88.94 916 ILE A C 1
ATOM 7225 O O . ILE A 1 916 ? 19.980 4.231 -41.393 1.00 88.94 916 ILE A O 1
ATOM 7229 N N . VAL A 1 917 ? 19.924 4.643 -39.189 1.00 88.62 917 VAL A N 1
ATOM 7230 C CA . VAL A 1 917 ? 20.688 3.450 -38.790 1.00 88.62 917 VAL A CA 1
ATOM 7231 C C . VAL A 1 917 ? 19.911 2.169 -39.098 1.00 88.62 917 VAL A C 1
ATOM 7233 O O . VAL A 1 917 ? 20.465 1.192 -39.590 1.00 88.62 917 VAL A O 1
ATOM 7236 N N . LEU A 1 918 ? 18.601 2.165 -38.851 1.00 91.31 918 LEU A N 1
ATOM 7237 C CA . LEU A 1 918 ? 17.734 1.039 -39.182 1.00 91.31 918 LEU A CA 1
ATOM 7238 C C . LEU A 1 918 ? 17.729 0.764 -40.694 1.00 91.31 918 LEU A C 1
ATOM 7240 O O . LEU A 1 918 ? 17.813 -0.392 -41.113 1.00 91.31 918 LEU A O 1
ATOM 7244 N N . ALA A 1 919 ? 17.651 1.818 -41.509 1.00 90.25 919 ALA A N 1
ATOM 7245 C CA . ALA A 1 919 ? 17.708 1.721 -42.961 1.00 90.25 919 ALA A CA 1
ATOM 7246 C C . ALA A 1 919 ? 19.060 1.197 -43.457 1.00 90.25 919 ALA A C 1
ATOM 7248 O O . ALA A 1 919 ? 19.079 0.289 -44.291 1.00 90.25 919 ALA A O 1
ATOM 7249 N N . SER A 1 920 ? 20.174 1.706 -42.922 1.00 89.06 920 SER A N 1
ATOM 7250 C CA . SER A 1 920 ? 21.513 1.246 -43.303 1.00 89.06 920 SER A CA 1
ATOM 7251 C C . SER A 1 920 ? 21.744 -0.219 -42.933 1.00 89.06 920 SER A C 1
ATOM 7253 O O . SER A 1 920 ? 22.223 -0.983 -43.769 1.00 89.06 920 SER A O 1
ATOM 7255 N N . LEU A 1 921 ? 21.313 -0.657 -41.746 1.00 89.81 921 LEU A N 1
ATOM 7256 C CA . LEU A 1 921 ? 21.405 -2.059 -41.331 1.00 89.81 921 LEU A CA 1
ATOM 7257 C C . LEU A 1 921 ? 20.562 -2.996 -42.200 1.00 89.81 921 LEU A C 1
ATOM 7259 O O . LEU A 1 921 ? 21.054 -4.030 -42.649 1.00 89.81 921 LEU A O 1
ATOM 7263 N N . LEU A 1 922 ? 19.294 -2.648 -42.447 1.00 89.75 922 LEU A N 1
ATOM 7264 C CA . LEU A 1 922 ? 18.402 -3.481 -43.257 1.00 89.75 922 LEU A CA 1
ATOM 7265 C C . LEU A 1 922 ? 18.891 -3.592 -44.700 1.00 89.75 922 LEU A C 1
ATOM 7267 O O . LEU A 1 922 ? 18.800 -4.671 -45.290 1.00 89.75 922 LEU A O 1
ATOM 7271 N N . LYS A 1 923 ? 19.423 -2.500 -45.257 1.00 87.44 923 LYS A N 1
ATOM 7272 C CA . LYS A 1 923 ? 20.024 -2.506 -46.587 1.00 87.44 923 LYS A CA 1
ATOM 7273 C C . LYS A 1 923 ? 21.290 -3.364 -46.618 1.00 87.44 923 LYS A C 1
ATOM 7275 O O . LYS A 1 923 ? 21.379 -4.254 -47.458 1.00 87.44 923 LYS A O 1
ATOM 7280 N N . LEU A 1 924 ? 22.210 -3.172 -45.672 1.00 87.81 924 LEU A N 1
ATOM 7281 C CA . LEU A 1 924 ? 23.443 -3.957 -45.579 1.00 87.81 924 LEU A CA 1
ATOM 7282 C C . LEU A 1 924 ? 23.158 -5.466 -45.488 1.00 87.81 924 LEU A C 1
ATOM 7284 O O . LEU A 1 924 ? 23.795 -6.260 -46.182 1.00 87.81 924 LEU A O 1
ATOM 7288 N N . ASP A 1 925 ? 22.178 -5.870 -44.675 1.00 86.38 925 ASP A N 1
ATOM 7289 C CA . ASP A 1 925 ? 21.788 -7.278 -44.527 1.00 86.38 925 ASP A CA 1
ATOM 7290 C C . ASP A 1 925 ? 21.116 -7.816 -45.808 1.00 86.38 925 ASP A C 1
ATOM 7292 O O . ASP A 1 925 ? 21.387 -8.936 -46.257 1.00 86.38 925 ASP A O 1
ATOM 7296 N N . LEU A 1 926 ? 20.295 -6.994 -46.476 1.00 86.94 926 LEU A N 1
ATOM 7297 C CA . LEU A 1 926 ? 19.683 -7.339 -47.760 1.00 86.94 926 LEU A CA 1
ATOM 7298 C C . LEU A 1 926 ? 20.741 -7.548 -48.853 1.00 86.94 926 LEU A C 1
ATOM 7300 O O . LEU A 1 926 ? 20.684 -8.553 -49.573 1.00 86.94 926 LEU A O 1
ATOM 7304 N N . ASP A 1 927 ? 21.706 -6.639 -48.953 1.00 85.62 927 ASP A N 1
ATOM 7305 C CA . ASP A 1 927 ? 22.789 -6.678 -49.932 1.00 85.62 927 ASP A CA 1
ATOM 7306 C C . ASP A 1 927 ? 23.701 -7.878 -49.675 1.00 85.62 927 ASP A C 1
ATOM 7308 O O . ASP A 1 927 ? 23.971 -8.651 -50.599 1.00 85.62 927 ASP A O 1
ATOM 7312 N N . THR A 1 928 ? 24.047 -8.135 -48.411 1.00 85.38 928 THR A N 1
ATOM 7313 C CA . THR A 1 928 ? 24.804 -9.323 -47.985 1.00 85.38 928 THR A CA 1
ATOM 7314 C C . THR A 1 928 ? 24.084 -10.610 -48.386 1.00 85.38 928 THR A C 1
ATOM 7316 O O . THR A 1 928 ? 24.678 -11.486 -49.025 1.00 85.38 928 THR A O 1
ATOM 7319 N N . CYS A 1 929 ? 22.778 -10.711 -48.113 1.00 85.38 929 CYS A N 1
ATOM 7320 C CA . CYS A 1 929 ? 21.964 -11.844 -48.551 1.00 85.38 929 CYS A CA 1
ATOM 7321 C C . CYS A 1 929 ? 21.982 -11.994 -50.080 1.00 85.38 929 CYS A C 1
ATOM 7323 O O . CYS A 1 929 ? 22.105 -13.110 -50.594 1.00 85.38 929 CYS A O 1
ATOM 7325 N N . THR A 1 930 ? 21.870 -10.894 -50.835 1.00 84.94 930 THR A N 1
ATOM 7326 C CA . THR A 1 930 ? 21.877 -10.952 -52.306 1.00 84.94 930 THR A CA 1
ATOM 7327 C C . THR A 1 930 ? 23.223 -11.395 -52.871 1.00 84.94 930 THR A C 1
ATOM 7329 O O . THR A 1 930 ? 23.245 -12.202 -53.802 1.00 84.94 930 THR A O 1
ATOM 7332 N N . HIS A 1 931 ? 24.326 -10.922 -52.294 1.00 84.25 931 HIS A N 1
ATOM 7333 C CA . HIS A 1 931 ? 25.679 -11.266 -52.703 1.00 84.25 931 HIS A CA 1
ATOM 7334 C C . HIS A 1 931 ? 25.976 -12.745 -52.424 1.00 84.25 931 HIS A C 1
ATOM 7336 O O . HIS A 1 931 ? 26.369 -13.485 -53.328 1.00 84.25 931 HIS A O 1
ATOM 7342 N N . LEU A 1 932 ? 25.693 -13.221 -51.206 1.00 82.31 932 LEU A N 1
ATOM 7343 C CA . LEU A 1 932 ? 25.920 -14.619 -50.828 1.00 82.31 932 LEU A CA 1
ATOM 7344 C C . LEU A 1 932 ? 25.057 -15.596 -51.640 1.00 82.31 932 LEU A C 1
ATOM 7346 O O . LEU A 1 932 ? 25.540 -16.663 -52.014 1.00 82.31 932 LEU A O 1
ATOM 7350 N N . THR A 1 933 ? 23.823 -15.213 -51.988 1.00 81.81 933 THR A N 1
ATOM 7351 C CA . THR A 1 933 ? 22.943 -16.024 -52.852 1.00 81.81 933 THR A CA 1
ATOM 7352 C C . THR A 1 933 ? 23.492 -16.154 -54.279 1.00 81.81 933 THR A C 1
ATOM 7354 O O . THR A 1 933 ? 23.318 -17.194 -54.906 1.00 81.81 933 THR A O 1
ATOM 7357 N N . LYS A 1 934 ? 24.160 -15.119 -54.812 1.00 80.44 934 LYS A N 1
ATOM 7358 C CA . LYS A 1 934 ? 24.761 -15.151 -56.159 1.00 80.44 934 LYS A CA 1
ATOM 7359 C C . LYS A 1 934 ? 26.046 -15.986 -56.217 1.00 80.44 934 LYS A C 1
ATOM 7361 O O . LYS A 1 934 ? 26.340 -16.555 -57.264 1.00 80.44 934 LYS A O 1
ATOM 7366 N N . HIS A 1 935 ? 26.805 -16.048 -55.120 1.00 73.12 935 HIS A N 1
ATOM 7367 C CA . HIS A 1 935 ? 28.146 -16.645 -55.099 1.00 73.12 935 HIS A CA 1
ATOM 7368 C C . HIS A 1 935 ? 28.240 -18.047 -54.460 1.00 73.12 935 HIS A C 1
ATOM 7370 O O . HIS A 1 935 ? 29.200 -18.762 -54.751 1.00 73.12 935 HIS A O 1
ATOM 7376 N N . LYS A 1 936 ? 27.277 -18.495 -53.636 1.00 68.81 936 LYS A N 1
ATOM 7377 C CA . LYS A 1 936 ? 27.268 -19.868 -53.082 1.00 68.81 936 LYS A CA 1
ATOM 7378 C C . LYS A 1 936 ? 26.644 -20.880 -54.066 1.00 68.81 936 LYS A C 1
ATOM 7380 O O . LYS A 1 936 ? 25.542 -20.668 -54.565 1.00 68.81 936 LYS A O 1
ATOM 7385 N N . ARG A 1 937 ? 27.324 -22.012 -54.325 1.00 54.38 937 ARG A N 1
ATOM 7386 C CA . ARG A 1 937 ? 26.762 -23.174 -55.057 1.00 54.38 937 ARG A CA 1
ATOM 7387 C C . ARG A 1 937 ? 25.849 -23.985 -54.121 1.00 54.38 937 ARG A C 1
ATOM 7389 O O . ARG A 1 937 ? 26.174 -24.136 -52.951 1.00 54.38 937 ARG A O 1
ATOM 7396 N N . ALA A 1 938 ? 24.718 -24.458 -54.650 1.00 57.31 938 ALA A N 1
ATOM 7397 C CA . ALA A 1 938 ? 23.562 -25.012 -53.933 1.00 57.31 938 ALA A CA 1
ATOM 7398 C C . ALA A 1 938 ? 23.882 -25.885 -52.693 1.00 57.31 938 ALA A C 1
ATOM 7400 O O . ALA A 1 938 ? 24.411 -26.987 -52.824 1.00 57.31 938 ALA A O 1
ATOM 7401 N N . SER A 1 939 ? 23.481 -25.398 -51.511 1.00 59.62 939 SER A N 1
ATOM 7402 C CA . SER A 1 939 ? 23.341 -26.141 -50.246 1.00 59.62 939 SER A CA 1
ATOM 7403 C C . SER A 1 939 ? 22.095 -25.644 -49.483 1.00 59.62 939 SER A C 1
ATOM 7405 O O . SER A 1 939 ? 21.468 -24.668 -49.911 1.00 59.62 939 SER A O 1
ATOM 7407 N N . GLU A 1 940 ? 21.736 -26.292 -48.365 1.00 59.03 940 GLU A N 1
ATOM 7408 C CA . GLU A 1 940 ? 20.644 -25.883 -47.456 1.00 59.03 940 GLU A CA 1
ATOM 7409 C C . GLU A 1 940 ? 20.746 -24.402 -47.021 1.00 59.03 940 GLU A C 1
ATOM 7411 O O . GLU A 1 940 ? 19.727 -23.713 -46.971 1.00 59.03 940 GLU A O 1
ATOM 7416 N N . ASP A 1 941 ? 21.964 -23.860 -46.891 1.00 66.50 941 ASP A N 1
ATOM 7417 C CA . ASP A 1 941 ? 22.235 -22.448 -46.571 1.00 66.50 941 ASP A CA 1
ATOM 7418 C C . ASP A 1 941 ? 21.602 -21.449 -47.558 1.00 66.50 941 ASP A C 1
ATOM 7420 O O . ASP A 1 941 ? 21.296 -20.313 -47.195 1.00 66.50 941 ASP A O 1
ATOM 7424 N N . VAL A 1 942 ? 21.444 -21.819 -48.836 1.00 76.19 942 VAL A N 1
ATOM 7425 C CA . VAL A 1 942 ? 20.897 -20.906 -49.858 1.00 76.19 942 VAL A CA 1
ATOM 7426 C C . VAL A 1 942 ? 19.398 -20.699 -49.646 1.00 76.19 942 VAL A C 1
ATOM 7428 O O . VAL A 1 942 ? 18.898 -19.586 -49.822 1.00 76.19 942 VAL A O 1
ATOM 7431 N N . ASN A 1 943 ? 18.682 -21.742 -49.218 1.00 80.44 943 ASN A N 1
ATOM 7432 C CA . ASN A 1 943 ? 17.258 -21.640 -48.901 1.00 80.44 943 ASN A CA 1
ATOM 7433 C C . ASN A 1 943 ? 17.031 -20.730 -47.685 1.00 80.44 943 ASN A C 1
ATOM 7435 O O . ASN A 1 943 ? 16.124 -19.892 -47.715 1.00 80.44 943 ASN A O 1
ATOM 7439 N N . ASP A 1 944 ? 17.898 -20.821 -46.676 1.00 82.25 944 ASP A N 1
ATOM 7440 C CA . ASP A 1 944 ? 17.853 -19.964 -45.488 1.00 82.25 944 ASP A CA 1
ATOM 7441 C C . ASP A 1 944 ? 18.134 -18.494 -45.823 1.00 82.25 944 ASP A C 1
ATOM 7443 O O . ASP A 1 944 ? 17.412 -17.604 -45.364 1.00 82.25 944 ASP A O 1
ATOM 7447 N N . LEU A 1 945 ? 19.104 -18.217 -46.703 1.00 82.56 945 LEU A N 1
ATOM 7448 C CA . LEU A 1 945 ? 19.386 -16.860 -47.193 1.00 82.56 945 LEU A CA 1
ATOM 7449 C C . LEU A 1 945 ? 18.217 -16.277 -48.002 1.00 82.56 945 LEU A C 1
ATOM 7451 O O . LEU A 1 945 ? 17.866 -15.103 -47.849 1.00 82.56 945 LEU A O 1
ATOM 7455 N N . VAL A 1 946 ? 17.566 -17.090 -48.840 1.00 85.31 946 VAL A N 1
ATOM 7456 C CA . VAL A 1 946 ? 16.367 -16.672 -49.584 1.00 85.31 946 VAL A CA 1
ATOM 7457 C C . VAL A 1 946 ? 15.210 -16.374 -48.627 1.00 85.31 946 VAL A C 1
ATOM 7459 O O . VAL A 1 946 ? 14.497 -15.383 -48.814 1.00 85.31 946 VAL A O 1
ATOM 7462 N N . LEU A 1 947 ? 15.026 -17.191 -47.587 1.00 87.19 947 LEU A N 1
ATOM 7463 C CA . LEU A 1 947 ? 14.013 -16.962 -46.559 1.00 87.19 947 LEU A CA 1
ATOM 7464 C C . LEU A 1 947 ? 14.307 -15.688 -45.753 1.00 87.19 947 LEU A C 1
ATOM 7466 O O . LEU A 1 947 ? 13.401 -14.875 -45.557 1.00 87.19 947 LEU A O 1
ATOM 7470 N N . ARG A 1 948 ? 15.563 -15.469 -45.343 1.00 87.94 948 ARG A N 1
ATOM 7471 C CA . ARG A 1 948 ? 16.023 -14.247 -44.661 1.00 87.94 948 ARG A CA 1
ATOM 7472 C C . ARG A 1 948 ? 15.733 -13.007 -45.502 1.00 87.94 948 ARG A C 1
ATOM 7474 O O . ARG A 1 948 ? 15.079 -12.084 -45.025 1.00 87.94 948 ARG A O 1
ATOM 7481 N N . LYS A 1 949 ? 16.101 -13.028 -46.786 1.00 87.38 949 LYS A N 1
ATOM 7482 C CA . LYS A 1 949 ? 15.818 -11.943 -47.737 1.00 87.38 949 LYS A CA 1
ATOM 7483 C C . LYS A 1 949 ? 14.323 -11.623 -47.830 1.00 87.38 949 LYS A C 1
ATOM 7485 O O . LYS A 1 949 ? 13.947 -10.453 -47.861 1.00 87.38 949 LYS A O 1
ATOM 7490 N N . LYS A 1 950 ? 13.458 -12.645 -47.873 1.00 88.50 950 LYS A N 1
ATOM 7491 C CA . LYS A 1 950 ? 11.996 -12.454 -47.875 1.00 88.50 950 LYS A CA 1
ATOM 7492 C C . LYS A 1 950 ? 11.507 -11.803 -46.577 1.00 88.50 950 LYS A C 1
ATOM 7494 O O . LYS A 1 950 ? 10.720 -10.865 -46.647 1.00 88.50 950 LYS A O 1
ATOM 7499 N N . LYS A 1 951 ? 12.004 -12.251 -45.417 1.00 89.81 951 LYS A N 1
ATOM 7500 C CA . LYS A 1 951 ? 11.672 -11.662 -44.106 1.00 89.81 951 LYS A CA 1
ATOM 7501 C C . LYS A 1 951 ? 12.071 -10.186 -44.025 1.00 89.81 951 LYS A C 1
ATOM 7503 O O . LYS A 1 951 ? 11.261 -9.372 -43.594 1.00 89.81 951 LYS A O 1
ATOM 7508 N N . LEU A 1 952 ? 13.273 -9.834 -44.487 1.00 88.12 952 LEU A N 1
ATOM 7509 C CA . LEU A 1 952 ? 13.759 -8.449 -44.498 1.00 88.12 952 LEU A CA 1
ATOM 7510 C C . LEU A 1 952 ? 12.887 -7.540 -45.371 1.00 88.12 952 LEU A C 1
ATOM 7512 O O . LEU A 1 952 ? 12.489 -6.467 -44.929 1.00 88.12 952 LEU A O 1
ATOM 7516 N N . LYS A 1 953 ? 12.520 -7.989 -46.579 1.00 87.62 953 LYS A N 1
ATOM 7517 C CA . LYS A 1 953 ? 11.618 -7.231 -47.464 1.00 87.62 953 LYS A CA 1
ATOM 7518 C C . LYS A 1 953 ? 10.249 -6.983 -46.832 1.00 87.62 953 LYS A C 1
ATOM 7520 O O . LYS A 1 953 ? 9.777 -5.852 -46.838 1.00 87.62 953 LYS A O 1
ATOM 7525 N N . LEU A 1 954 ? 9.655 -8.015 -46.233 1.00 89.56 954 LEU A N 1
ATOM 7526 C CA . LEU A 1 954 ? 8.372 -7.894 -45.535 1.00 89.56 954 LEU A CA 1
ATOM 7527 C C . LEU A 1 954 ? 8.469 -6.923 -44.348 1.00 89.56 954 LEU A C 1
ATOM 7529 O O . LEU A 1 954 ? 7.560 -6.128 -44.105 1.00 89.56 954 LEU A O 1
ATOM 7533 N N . ARG A 1 955 ? 9.594 -6.941 -43.623 1.00 90.12 955 ARG A N 1
ATOM 7534 C CA . ARG A 1 955 ? 9.845 -5.994 -42.532 1.00 90.12 955 ARG A CA 1
ATOM 7535 C C . ARG A 1 955 ? 9.930 -4.554 -43.042 1.00 90.12 955 ARG A C 1
ATOM 7537 O O . ARG A 1 955 ? 9.290 -3.691 -42.454 1.00 90.12 955 ARG A O 1
ATOM 7544 N N . ILE A 1 956 ? 10.627 -4.301 -44.154 1.00 88.75 956 ILE A N 1
ATOM 7545 C CA . ILE A 1 956 ? 10.680 -2.975 -44.797 1.00 88.75 956 ILE A CA 1
ATOM 7546 C C . ILE A 1 956 ? 9.268 -2.485 -45.149 1.00 88.75 956 ILE A C 1
ATOM 7548 O O . ILE A 1 956 ? 8.921 -1.354 -44.819 1.00 88.75 956 ILE A O 1
ATOM 7552 N N . GLU A 1 957 ? 8.432 -3.333 -45.754 1.00 87.50 957 GLU A N 1
ATOM 7553 C CA . GLU A 1 957 ? 7.034 -2.998 -46.071 1.00 87.50 957 GLU A CA 1
ATOM 7554 C C . GLU A 1 957 ? 6.220 -2.663 -44.810 1.00 87.50 957 GLU A C 1
ATOM 7556 O O . GLU A 1 957 ? 5.470 -1.687 -44.784 1.00 87.50 957 GLU A O 1
ATOM 7561 N N . THR A 1 958 ? 6.425 -3.417 -43.728 1.00 89.44 958 THR A N 1
ATOM 7562 C CA . THR A 1 958 ? 5.770 -3.167 -42.434 1.00 89.44 958 THR A CA 1
ATOM 7563 C C . THR A 1 958 ? 6.205 -1.828 -41.824 1.00 89.44 958 THR A C 1
ATOM 7565 O O . THR A 1 958 ? 5.383 -1.112 -41.252 1.00 89.44 958 THR A O 1
ATOM 7568 N N . LEU A 1 959 ? 7.476 -1.442 -41.977 1.00 90.44 959 LEU A N 1
ATOM 7569 C CA . LEU A 1 959 ? 8.000 -0.163 -41.485 1.00 90.44 959 LEU A CA 1
ATOM 7570 C C . LEU A 1 959 ? 7.408 1.040 -42.232 1.00 90.44 959 LEU A C 1
ATOM 7572 O O . LEU A 1 959 ? 7.134 2.062 -41.600 1.00 90.44 959 LEU A O 1
ATOM 7576 N N . PHE A 1 960 ? 7.113 0.910 -43.531 1.00 89.00 960 PHE A N 1
ATOM 7577 C CA . PHE A 1 960 ? 6.357 1.931 -44.268 1.00 89.00 960 PHE A CA 1
ATOM 7578 C C . PHE A 1 960 ? 4.957 2.137 -43.681 1.00 89.00 960 PHE A C 1
ATOM 7580 O O . PHE A 1 960 ? 4.532 3.280 -43.523 1.00 89.00 960 PHE A O 1
ATOM 7587 N N . LEU A 1 961 ? 4.265 1.060 -43.293 1.00 87.81 961 LEU A N 1
ATOM 7588 C CA . LEU A 1 961 ? 2.952 1.159 -42.644 1.00 87.81 961 LEU A CA 1
ATOM 7589 C C . LEU A 1 961 ? 3.042 1.773 -41.239 1.00 87.81 961 LEU A C 1
ATOM 7591 O O . LEU A 1 961 ? 2.170 2.546 -40.850 1.00 87.81 961 LEU A O 1
ATOM 7595 N N . LYS A 1 962 ? 4.094 1.441 -40.481 1.00 89.25 962 LYS A N 1
ATOM 7596 C CA . LYS A 1 962 ? 4.265 1.868 -39.085 1.00 89.25 962 LYS A CA 1
ATOM 7597 C C . LYS A 1 962 ? 4.724 3.323 -38.945 1.00 89.25 962 LYS A C 1
ATOM 7599 O O . LYS A 1 962 ? 4.219 4.037 -38.085 1.00 89.25 962 LYS A O 1
ATOM 7604 N N . PHE A 1 963 ? 5.676 3.763 -39.768 1.00 88.62 963 PHE A N 1
ATOM 7605 C CA . PHE A 1 963 ? 6.354 5.058 -39.610 1.00 88.62 963 PHE A CA 1
ATOM 7606 C C . PHE A 1 963 ? 6.168 6.019 -40.797 1.00 88.62 963 PHE A C 1
ATOM 7608 O O . PHE A 1 963 ? 6.508 7.201 -40.689 1.00 88.62 963 PHE A O 1
ATOM 7615 N N . GLY A 1 964 ? 5.617 5.549 -41.921 1.00 87.88 964 GLY A N 1
ATOM 7616 C CA . GLY A 1 964 ? 5.242 6.384 -43.061 1.00 87.88 964 GLY A CA 1
ATOM 7617 C C . GLY A 1 964 ? 6.403 7.190 -43.646 1.00 87.88 964 GLY A C 1
ATOM 7618 O O . GLY A 1 964 ? 7.458 6.651 -43.982 1.00 87.88 964 GLY A O 1
ATOM 7619 N N . SER A 1 965 ? 6.206 8.507 -43.769 1.00 87.38 965 SER A N 1
ATOM 7620 C CA . SER A 1 965 ? 7.170 9.416 -44.405 1.00 87.38 965 SER A CA 1
ATOM 7621 C C . SER A 1 965 ? 8.513 9.488 -43.681 1.00 87.38 965 SER A C 1
ATOM 7623 O O . SER A 1 965 ? 9.534 9.598 -44.349 1.00 87.38 965 SER A O 1
ATOM 7625 N N . LYS A 1 966 ? 8.539 9.378 -42.343 1.00 88.75 966 LYS A N 1
ATOM 7626 C CA . LYS A 1 966 ? 9.790 9.416 -41.564 1.00 88.75 966 LYS A CA 1
ATOM 7627 C C . LYS A 1 966 ? 10.731 8.274 -41.949 1.00 88.75 966 LYS A C 1
ATOM 7629 O O . LYS A 1 966 ? 11.926 8.490 -42.114 1.00 88.75 966 LYS A O 1
ATOM 7634 N N . TRP A 1 967 ? 10.173 7.076 -42.114 1.00 92.31 967 TRP A N 1
ATOM 7635 C CA . TRP A 1 967 ? 10.917 5.902 -42.562 1.00 92.31 967 TRP A CA 1
ATOM 7636 C C . TRP A 1 967 ? 11.341 6.025 -44.026 1.00 92.31 967 TRP A C 1
ATOM 7638 O O . TRP A 1 967 ? 12.494 5.757 -44.352 1.00 92.31 967 TRP A O 1
ATOM 7648 N N . ALA A 1 968 ? 10.434 6.489 -44.892 1.00 89.69 968 ALA A N 1
ATOM 7649 C CA . ALA A 1 968 ? 10.717 6.666 -46.313 1.00 89.69 968 ALA A CA 1
ATOM 7650 C C . ALA A 1 968 ? 11.914 7.600 -46.555 1.00 89.69 968 ALA A C 1
ATOM 7652 O O . ALA A 1 968 ? 12.843 7.226 -47.264 1.00 89.69 968 ALA A O 1
ATOM 7653 N N . THR A 1 969 ? 11.921 8.776 -45.917 1.00 90.38 969 THR A N 1
ATOM 7654 C CA . THR A 1 969 ? 13.018 9.750 -46.014 1.00 90.38 969 THR A CA 1
ATOM 7655 C C . THR A 1 969 ? 14.353 9.124 -45.621 1.00 90.38 969 THR A C 1
ATOM 7657 O O . THR A 1 969 ? 15.304 9.199 -46.389 1.00 90.38 969 THR A O 1
ATOM 7660 N N . ALA A 1 970 ? 14.411 8.451 -44.469 1.00 90.12 970 ALA A N 1
ATOM 7661 C CA . ALA A 1 970 ? 15.644 7.840 -43.983 1.00 90.12 970 ALA A CA 1
ATOM 7662 C C . ALA A 1 970 ? 16.151 6.721 -44.905 1.00 90.12 970 ALA A C 1
ATOM 7664 O O . ALA A 1 970 ? 17.341 6.654 -45.203 1.00 90.12 970 ALA A O 1
ATOM 7665 N N . LEU A 1 971 ? 15.249 5.864 -45.397 1.00 90.06 971 LEU A N 1
ATOM 7666 C CA . LEU A 1 971 ? 15.610 4.804 -46.333 1.00 90.06 971 LEU A CA 1
ATOM 7667 C C . LEU A 1 971 ? 16.193 5.388 -47.623 1.00 90.06 971 LEU A C 1
ATOM 7669 O O . LEU A 1 971 ? 17.241 4.942 -48.080 1.00 90.06 971 LEU A O 1
ATOM 7673 N N . PHE A 1 972 ? 15.541 6.396 -48.200 1.00 89.81 972 PHE A N 1
ATOM 7674 C CA . PHE A 1 972 ? 15.989 7.001 -49.452 1.00 89.81 972 PHE A CA 1
ATOM 7675 C C . PHE A 1 972 ? 17.300 7.772 -49.295 1.00 89.81 972 PHE A C 1
ATOM 7677 O O . PHE A 1 972 ? 18.155 7.663 -50.172 1.00 89.81 972 PHE A O 1
ATOM 7684 N N . GLU A 1 973 ? 17.504 8.474 -48.177 1.00 89.38 973 GLU A N 1
ATOM 7685 C CA . GLU A 1 973 ? 18.790 9.101 -47.855 1.00 89.38 973 GLU A CA 1
ATOM 7686 C C . GLU A 1 973 ? 19.922 8.064 -47.845 1.00 89.38 973 GLU A C 1
ATOM 7688 O O . GLU A 1 973 ? 20.936 8.278 -48.504 1.00 89.38 973 GLU A O 1
ATOM 7693 N N . VAL A 1 974 ? 19.725 6.897 -47.222 1.00 88.75 974 VAL A N 1
ATOM 7694 C CA . VAL A 1 974 ? 20.718 5.805 -47.233 1.00 88.75 974 VAL A CA 1
ATOM 7695 C C . VAL A 1 974 ? 20.997 5.296 -48.654 1.00 88.75 974 VAL A C 1
ATOM 7697 O O . VAL A 1 974 ? 22.154 5.129 -49.039 1.00 88.75 974 VAL A O 1
ATOM 7700 N N . TYR A 1 975 ? 19.966 5.094 -49.483 1.00 86.75 975 TYR A N 1
ATOM 7701 C CA . TYR A 1 975 ? 20.164 4.690 -50.884 1.00 86.75 975 TYR A CA 1
ATOM 7702 C C . TYR A 1 975 ? 20.968 5.716 -51.693 1.00 86.75 975 TYR A C 1
ATOM 7704 O O . TYR A 1 975 ? 21.751 5.321 -52.561 1.00 86.75 975 TYR A O 1
ATOM 7712 N N . LEU A 1 976 ? 20.783 7.011 -51.421 1.00 87.25 976 LEU A N 1
ATOM 7713 C CA . LEU A 1 976 ? 21.534 8.084 -52.069 1.00 87.25 976 LEU A CA 1
ATOM 7714 C C . LEU A 1 976 ? 22.978 8.173 -51.560 1.00 87.25 976 LEU A C 1
ATOM 7716 O O . LEU A 1 976 ? 23.883 8.306 -52.383 1.00 87.25 976 LEU A O 1
ATOM 7720 N N . MET A 1 977 ? 23.206 8.060 -50.246 1.00 86.62 977 MET A N 1
ATOM 7721 C CA . MET A 1 977 ? 24.552 8.095 -49.651 1.00 86.62 977 MET A CA 1
ATOM 7722 C C . MET A 1 977 ? 25.442 6.956 -50.158 1.00 86.62 977 MET A C 1
ATOM 7724 O O . MET A 1 977 ? 26.623 7.168 -50.420 1.00 86.62 977 MET A O 1
ATOM 7728 N N . ASP A 1 978 ? 24.861 5.781 -50.393 1.00 81.38 978 ASP A N 1
ATOM 7729 C CA . ASP A 1 978 ? 25.565 4.617 -50.941 1.00 81.38 978 ASP A CA 1
ATOM 7730 C C . ASP A 1 978 ? 25.729 4.659 -52.477 1.00 81.38 978 ASP A C 1
ATOM 7732 O O . ASP A 1 978 ? 26.128 3.671 -53.097 1.00 81.38 978 ASP A O 1
ATOM 7736 N N . GLY A 1 979 ? 25.347 5.758 -53.140 1.00 80.75 979 GLY A N 1
ATOM 7737 C CA . GLY A 1 979 ? 25.440 5.903 -54.599 1.00 80.75 979 GLY A CA 1
ATOM 7738 C C . GLY A 1 979 ? 24.489 4.997 -55.394 1.00 80.75 979 GLY A C 1
ATOM 7739 O O . GLY A 1 979 ? 24.616 4.866 -56.610 1.00 80.75 979 GLY A O 1
ATOM 7740 N N . SER A 1 980 ? 23.501 4.382 -54.739 1.00 81.25 980 SER A N 1
ATOM 7741 C CA . SER A 1 980 ? 22.573 3.402 -55.325 1.00 81.25 980 SER A CA 1
ATOM 7742 C C . SER A 1 980 ? 21.311 4.058 -55.916 1.00 81.25 980 SER A C 1
ATOM 7744 O O . SER A 1 980 ? 20.220 3.484 -55.889 1.00 81.25 980 SER A O 1
ATOM 7746 N N . ALA A 1 981 ? 21.433 5.270 -56.469 1.00 79.62 981 ALA A N 1
ATOM 7747 C CA . ALA A 1 981 ? 20.300 6.048 -56.988 1.00 79.62 981 ALA A CA 1
ATOM 7748 C C . ALA A 1 981 ? 19.557 5.337 -58.138 1.00 79.62 981 ALA A C 1
ATOM 7750 O O . ALA A 1 981 ? 18.334 5.415 -58.243 1.00 79.62 981 ALA A O 1
ATOM 7751 N N . GLY A 1 982 ? 20.278 4.586 -58.976 1.00 77.25 982 GLY A N 1
ATOM 7752 C CA . GLY A 1 982 ? 19.672 3.791 -60.047 1.00 77.25 982 GLY A CA 1
ATOM 7753 C C . GLY A 1 982 ? 18.817 2.631 -59.528 1.00 77.25 982 GLY A C 1
ATOM 7754 O O . GLY A 1 982 ? 17.780 2.320 -60.112 1.00 77.25 982 GLY A O 1
ATOM 7755 N N . GLU A 1 983 ? 19.208 2.002 -58.417 1.00 79.44 983 GLU A N 1
ATOM 7756 C CA . GLU A 1 983 ? 18.397 0.963 -57.775 1.00 79.44 983 GLU A CA 1
ATOM 7757 C C . GLU A 1 983 ? 17.166 1.566 -57.106 1.00 79.44 983 GLU A C 1
ATOM 7759 O O . GLU A 1 983 ? 16.074 1.021 -57.246 1.00 79.44 983 GLU A O 1
ATOM 7764 N N . LEU A 1 984 ? 17.317 2.729 -56.466 1.00 82.56 984 LEU A N 1
ATOM 7765 C CA . LEU A 1 984 ? 16.221 3.466 -55.840 1.00 82.56 984 LEU A CA 1
ATOM 7766 C C . LEU A 1 984 ? 15.088 3.772 -56.836 1.00 82.56 984 LEU A C 1
ATOM 7768 O O . LEU A 1 984 ? 13.925 3.488 -56.553 1.00 82.56 984 LEU A O 1
ATOM 7772 N N . LEU A 1 985 ? 15.434 4.260 -58.033 1.00 80.56 985 LEU A N 1
ATOM 7773 C CA . LEU A 1 985 ? 14.477 4.567 -59.106 1.00 80.56 985 LEU A CA 1
ATOM 7774 C C . LEU A 1 985 ? 13.830 3.321 -59.742 1.00 80.56 985 LEU A C 1
ATOM 7776 O O . LEU A 1 985 ? 12.818 3.439 -60.436 1.00 80.56 985 LEU A O 1
ATOM 7780 N N . ASN A 1 986 ? 14.409 2.129 -59.557 1.00 76.62 986 ASN A N 1
ATOM 7781 C CA . ASN A 1 986 ? 13.950 0.879 -60.176 1.00 76.62 986 ASN A CA 1
ATOM 7782 C C . ASN A 1 986 ? 13.231 -0.072 -59.210 1.00 76.62 986 ASN A C 1
ATOM 7784 O O . ASN A 1 986 ? 12.317 -0.783 -59.624 1.00 76.62 986 ASN A O 1
ATOM 7788 N N . ALA A 1 987 ? 13.625 -0.101 -57.938 1.00 66.44 987 ALA A N 1
ATOM 7789 C CA . ALA A 1 987 ? 13.169 -1.087 -56.964 1.00 66.44 987 ALA A CA 1
ATOM 7790 C C . ALA A 1 987 ? 11.858 -0.705 -56.252 1.00 66.44 987 ALA A C 1
ATOM 7792 O O . ALA A 1 987 ? 11.195 -1.587 -55.708 1.00 66.44 987 ALA A O 1
ATOM 7793 N N . MET A 1 988 ? 11.458 0.574 -56.267 1.00 68.25 988 MET A N 1
ATOM 7794 C CA . MET A 1 988 ? 10.441 1.122 -55.351 1.00 68.25 988 MET A CA 1
ATOM 7795 C C . MET A 1 988 ? 9.083 1.447 -55.999 1.00 68.25 988 MET A C 1
ATOM 7797 O O . MET A 1 988 ? 8.392 2.370 -55.576 1.00 68.25 988 MET A O 1
ATOM 7801 N N . SER A 1 989 ? 8.655 0.661 -56.993 1.00 67.44 989 SER A N 1
ATOM 7802 C CA . SER A 1 989 ? 7.383 0.889 -57.711 1.00 67.44 989 SER A CA 1
ATOM 7803 C C . SER A 1 989 ? 6.135 0.924 -56.810 1.00 67.44 989 SER A C 1
ATOM 7805 O O . SER A 1 989 ? 5.199 1.666 -57.095 1.00 67.44 989 SER A O 1
ATOM 7807 N N . SER A 1 990 ? 6.119 0.174 -55.703 1.00 73.31 990 SER A N 1
ATOM 7808 C CA . SER A 1 990 ? 4.996 0.140 -54.753 1.00 73.31 990 SER A CA 1
ATOM 7809 C C . SER A 1 990 ? 4.937 1.344 -53.805 1.00 73.31 990 SER A C 1
ATOM 7811 O O . SER A 1 990 ? 3.869 1.641 -53.279 1.00 73.31 990 SER A O 1
ATOM 7813 N N . GLN A 1 991 ? 6.054 2.050 -53.595 1.00 82.06 991 GLN A N 1
ATOM 7814 C CA . GLN A 1 991 ? 6.172 3.204 -52.686 1.00 82.06 991 GLN A CA 1
ATOM 7815 C C . GLN A 1 991 ? 6.530 4.497 -53.438 1.00 82.06 991 GLN A C 1
ATOM 7817 O O . GLN A 1 991 ? 7.064 5.448 -52.864 1.00 82.06 991 GLN A O 1
ATOM 7822 N N . GLN A 1 992 ? 6.204 4.532 -54.732 1.00 84.44 992 GLN A N 1
ATOM 7823 C CA . GLN A 1 992 ? 6.531 5.605 -55.669 1.00 84.44 992 GLN A CA 1
ATOM 7824 C C . GLN A 1 992 ? 6.074 6.991 -55.174 1.00 84.44 992 GLN A C 1
ATOM 7826 O O . GLN A 1 992 ? 6.809 7.968 -55.281 1.00 84.44 992 GLN A O 1
ATOM 7831 N N . SER A 1 993 ? 4.910 7.070 -54.523 1.00 85.75 993 SER A N 1
ATOM 7832 C CA . SER A 1 993 ? 4.375 8.327 -53.984 1.00 85.75 993 SER A CA 1
ATOM 7833 C C . SER A 1 993 ? 5.245 8.947 -52.881 1.00 85.75 993 SER A C 1
ATOM 7835 O O . SER A 1 993 ? 5.349 10.173 -52.798 1.00 85.75 993 SER A O 1
ATOM 7837 N N . TYR A 1 994 ? 5.887 8.131 -52.038 1.00 86.88 994 TYR A N 1
ATOM 7838 C CA . TYR A 1 994 ? 6.823 8.615 -51.022 1.00 86.88 994 TYR A CA 1
ATOM 7839 C C . TYR A 1 994 ? 8.138 9.071 -51.653 1.00 86.88 994 TYR A C 1
ATOM 7841 O O . TYR A 1 994 ? 8.681 10.094 -51.237 1.00 86.88 994 TYR A O 1
ATOM 7849 N N . LEU A 1 995 ? 8.627 8.341 -52.661 1.00 86.94 995 LEU A N 1
ATOM 7850 C CA . LEU A 1 995 ? 9.866 8.663 -53.370 1.00 86.94 995 LEU A CA 1
ATOM 7851 C C . LEU A 1 995 ? 9.762 10.010 -54.089 1.00 86.94 995 LEU A C 1
ATOM 7853 O O . LEU A 1 995 ? 10.620 10.871 -53.908 1.00 86.94 995 LEU A O 1
ATOM 7857 N N . THR A 1 996 ? 8.673 10.228 -54.825 1.00 87.81 996 THR A N 1
ATOM 7858 C CA . THR A 1 996 ? 8.417 11.492 -55.525 1.00 87.81 996 THR A CA 1
ATOM 7859 C C . THR A 1 996 ? 8.317 12.658 -54.544 1.00 87.81 996 THR A C 1
ATOM 7861 O O . THR A 1 996 ? 8.957 13.686 -54.742 1.00 87.81 996 THR A O 1
ATOM 7864 N N . LYS A 1 997 ? 7.601 12.495 -53.422 1.00 87.88 997 LYS A N 1
ATOM 7865 C CA . LYS A 1 997 ? 7.543 13.531 -52.376 1.00 87.88 997 LYS A CA 1
ATOM 7866 C C . LYS A 1 997 ? 8.913 13.839 -51.768 1.00 87.88 997 LYS A C 1
ATOM 7868 O O . LYS A 1 997 ? 9.197 15.001 -51.504 1.00 87.88 997 LYS A O 1
ATOM 7873 N N . PHE A 1 998 ? 9.747 12.827 -51.541 1.00 88.75 998 PHE A N 1
ATOM 7874 C CA . PHE A 1 998 ? 11.090 13.003 -50.990 1.00 88.75 998 PHE A CA 1
ATOM 7875 C C . PHE A 1 998 ? 12.021 13.734 -51.969 1.00 88.75 998 PHE A C 1
ATOM 7877 O O . PHE A 1 998 ? 12.630 14.732 -51.586 1.00 88.75 998 PHE A O 1
ATOM 7884 N N . LEU A 1 999 ? 12.084 13.308 -53.235 1.00 87.62 999 LEU A N 1
ATOM 7885 C CA . LEU A 1 999 ? 12.939 13.936 -54.252 1.00 87.62 999 LEU A CA 1
ATOM 7886 C C . LEU A 1 999 ? 12.552 15.398 -54.517 1.00 87.62 999 LEU A C 1
ATOM 7888 O O . LEU A 1 999 ? 13.433 16.243 -54.638 1.00 87.62 999 LEU A O 1
ATOM 7892 N N . ARG A 1 1000 ? 11.251 15.713 -54.502 1.00 88.25 1000 ARG A N 1
ATOM 7893 C CA . ARG A 1 1000 ? 10.743 17.087 -54.648 1.00 88.25 1000 ARG A CA 1
ATOM 7894 C C . ARG A 1 1000 ? 10.900 17.939 -53.380 1.00 88.25 1000 ARG A C 1
ATOM 7896 O O . ARG A 1 1000 ? 10.726 19.151 -53.434 1.00 88.25 1000 ARG A O 1
ATOM 7903 N N . SER A 1 1001 ? 11.204 17.336 -52.225 1.00 86.88 1001 SER A N 1
ATOM 7904 C CA . SER A 1 1001 ? 11.261 18.062 -50.944 1.00 86.88 1001 SER A CA 1
ATOM 7905 C C . SER A 1 1001 ? 12.514 18.920 -50.760 1.00 86.88 1001 SER A C 1
ATOM 7907 O O . SER A 1 1001 ? 12.478 19.883 -49.993 1.00 86.88 1001 SER A O 1
ATOM 7909 N N . ARG A 1 1002 ? 13.620 18.579 -51.437 1.00 83.25 1002 ARG A N 1
ATOM 7910 C CA . ARG A 1 1002 ? 14.881 19.329 -51.377 1.00 83.25 1002 ARG A CA 1
ATOM 7911 C C . ARG A 1 1002 ? 15.402 19.615 -52.790 1.00 83.25 1002 ARG A C 1
ATOM 7913 O O . ARG A 1 1002 ? 15.579 18.669 -53.555 1.00 83.25 1002 ARG A O 1
ATOM 7920 N N . PRO A 1 1003 ? 15.743 20.874 -53.122 1.00 78.69 1003 PRO A N 1
ATOM 7921 C CA . PRO A 1 1003 ? 16.254 21.238 -54.449 1.00 78.69 1003 PRO A CA 1
ATOM 7922 C C . PRO A 1 1003 ? 17.618 20.598 -54.769 1.00 78.69 1003 PRO A C 1
ATOM 7924 O O . PRO A 1 1003 ? 17.971 20.428 -55.934 1.00 78.69 1003 PRO A O 1
ATOM 7927 N N . GLU A 1 1004 ? 18.364 20.169 -53.746 1.00 81.12 1004 GLU A N 1
ATOM 7928 C CA . GLU A 1 1004 ? 19.625 19.422 -53.876 1.00 81.12 1004 GLU A CA 1
ATOM 7929 C C . GLU A 1 1004 ? 19.457 18.098 -54.639 1.00 81.12 1004 GLU A C 1
ATOM 7931 O O . GLU A 1 1004 ? 20.357 17.673 -55.364 1.00 81.12 1004 GLU A O 1
ATOM 7936 N N . TYR A 1 1005 ? 18.284 17.465 -54.540 1.00 85.00 1005 TYR A N 1
ATOM 7937 C CA . TYR A 1 1005 ? 17.981 16.227 -55.258 1.00 85.00 1005 TYR A CA 1
ATOM 7938 C C . TYR A 1 1005 ? 17.481 16.465 -56.682 1.00 85.00 1005 TYR A C 1
ATOM 7940 O O . TYR A 1 1005 ? 17.149 15.501 -57.373 1.00 85.00 1005 TYR A O 1
ATOM 7948 N N . GLY A 1 1006 ? 17.479 17.714 -57.162 1.00 82.56 1006 GLY A N 1
ATOM 7949 C CA . GLY A 1 1006 ? 16.979 18.086 -58.482 1.00 82.56 1006 GLY A CA 1
ATOM 7950 C C . GLY A 1 1006 ? 17.543 17.216 -59.607 1.00 82.56 1006 GLY A C 1
ATOM 7951 O O . GLY A 1 1006 ? 16.774 16.766 -60.454 1.00 82.56 1006 GLY A O 1
ATOM 7952 N N . LYS A 1 1007 ? 18.851 16.894 -59.582 1.00 84.50 1007 LYS A N 1
ATOM 7953 C CA . LYS A 1 1007 ? 19.522 16.063 -60.611 1.00 84.50 1007 LYS A CA 1
ATOM 7954 C C . LYS A 1 1007 ? 18.942 14.648 -60.735 1.00 84.50 1007 LYS A C 1
ATOM 7956 O O . LYS A 1 1007 ? 19.100 14.021 -61.778 1.00 84.50 1007 LYS A O 1
ATOM 7961 N N . ILE A 1 1008 ? 18.284 14.155 -59.687 1.00 87.12 1008 ILE A N 1
ATOM 7962 C CA . ILE A 1 1008 ? 17.629 12.841 -59.635 1.00 87.12 1008 ILE A CA 1
ATOM 7963 C C . ILE A 1 1008 ? 16.106 13.001 -59.759 1.00 87.12 1008 ILE A C 1
ATOM 7965 O O . ILE A 1 1008 ? 15.459 12.168 -60.393 1.00 87.12 1008 ILE A O 1
ATOM 7969 N N . SER A 1 1009 ? 15.538 14.084 -59.212 1.00 88.44 1009 SER A N 1
ATOM 7970 C CA . SER A 1 1009 ? 14.098 14.371 -59.254 1.00 88.44 1009 SER A CA 1
ATOM 7971 C C . SER A 1 1009 ? 13.574 14.410 -60.682 1.00 88.44 1009 SER A C 1
ATOM 7973 O O . SER A 1 1009 ? 12.650 13.665 -60.989 1.00 88.44 1009 SER A O 1
ATOM 7975 N N . TRP A 1 1010 ? 14.215 15.165 -61.585 1.00 89.75 1010 TRP A N 1
ATOM 7976 C CA . TRP A 1 1010 ? 13.727 15.284 -62.966 1.00 89.75 1010 TRP A CA 1
ATOM 7977 C C . TRP A 1 1010 ? 13.689 13.929 -63.693 1.00 89.75 1010 TRP A C 1
ATOM 7979 O O . TRP A 1 1010 ? 12.801 13.684 -64.509 1.00 89.75 1010 TRP A O 1
ATOM 7989 N N . ILE A 1 1011 ? 14.619 13.020 -63.372 1.00 89.38 1011 ILE A N 1
ATOM 7990 C CA . ILE A 1 1011 ? 14.660 11.666 -63.938 1.00 89.38 1011 ILE A CA 1
ATOM 7991 C C . ILE A 1 1011 ? 13.451 10.866 -63.450 1.00 89.38 1011 ILE A C 1
ATOM 7993 O O . ILE A 1 1011 ? 12.786 10.210 -64.254 1.00 89.38 1011 ILE A O 1
ATOM 7997 N N . ASN A 1 1012 ? 13.141 10.925 -62.153 1.00 88.12 1012 ASN A N 1
ATOM 7998 C CA . ASN A 1 1012 ? 11.949 10.294 -61.583 1.00 88.12 1012 ASN A CA 1
ATOM 7999 C C . ASN A 1 1012 ? 10.659 10.874 -62.185 1.00 88.12 1012 ASN A C 1
ATOM 8001 O O . ASN A 1 1012 ? 9.777 10.121 -62.600 1.00 88.12 1012 ASN A O 1
ATOM 8005 N N . ASP A 1 1013 ? 10.584 12.200 -62.291 1.00 88.94 1013 ASP A N 1
ATOM 8006 C CA . ASP A 1 1013 ? 9.417 12.917 -62.799 1.00 88.94 1013 ASP A CA 1
ATOM 8007 C C . ASP A 1 1013 ? 9.127 12.558 -64.267 1.00 88.94 1013 ASP A C 1
ATOM 8009 O O . ASP A 1 1013 ? 7.982 12.289 -64.623 1.00 88.94 1013 ASP A O 1
ATOM 8013 N N . VAL A 1 1014 ? 10.162 12.424 -65.106 1.00 88.62 1014 VAL A N 1
ATOM 8014 C CA . VAL A 1 1014 ? 10.020 12.006 -66.513 1.00 88.62 1014 VAL A CA 1
ATOM 8015 C C . VAL A 1 1014 ? 9.720 10.510 -66.655 1.00 88.62 1014 VAL A C 1
ATOM 8017 O O . VAL A 1 1014 ? 8.843 10.122 -67.426 1.00 88.62 1014 VAL A O 1
ATOM 8020 N N . THR A 1 1015 ? 10.461 9.647 -65.953 1.00 85.50 1015 THR A N 1
ATOM 8021 C CA . THR A 1 1015 ? 10.429 8.193 -66.213 1.00 85.50 1015 THR A CA 1
ATOM 8022 C C . THR A 1 1015 ? 9.320 7.451 -65.471 1.00 85.50 1015 THR A C 1
ATOM 8024 O O . THR A 1 1015 ? 8.844 6.427 -65.969 1.00 85.50 1015 THR A O 1
ATOM 8027 N N . ARG A 1 1016 ? 8.907 7.934 -64.293 1.00 85.62 1016 ARG A N 1
ATOM 8028 C CA . ARG A 1 1016 ? 7.916 7.272 -63.432 1.00 85.62 1016 ARG A CA 1
ATOM 8029 C C . ARG A 1 1016 ? 6.601 8.037 -63.365 1.00 85.62 1016 ARG A C 1
ATOM 8031 O O . ARG A 1 1016 ? 5.566 7.439 -63.643 1.00 85.62 1016 ARG A O 1
ATOM 8038 N N . GLU A 1 1017 ? 6.645 9.332 -63.051 1.00 84.44 1017 GLU A N 1
ATOM 8039 C CA . GLU A 1 1017 ? 5.436 10.156 -62.853 1.00 84.44 1017 GLU A CA 1
ATOM 8040 C C . GLU A 1 1017 ? 4.841 10.695 -64.162 1.00 84.44 1017 GLU A C 1
ATOM 8042 O O . GLU A 1 1017 ? 3.657 11.017 -64.210 1.00 84.44 1017 GLU A O 1
ATOM 8047 N N . ARG A 1 1018 ? 5.643 10.770 -65.236 1.00 84.94 1018 ARG A N 1
ATOM 8048 C CA . ARG A 1 1018 ? 5.295 11.433 -66.510 1.00 84.94 1018 ARG A CA 1
ATOM 8049 C C . ARG A 1 1018 ? 4.899 12.908 -66.331 1.00 84.94 1018 ARG A C 1
ATOM 8051 O O . ARG A 1 1018 ? 4.134 13.453 -67.122 1.00 84.94 1018 ARG A O 1
ATOM 8058 N N . ASP A 1 1019 ? 5.446 13.549 -65.303 1.00 88.31 1019 ASP A N 1
ATOM 8059 C CA . ASP A 1 1019 ? 5.222 14.951 -64.956 1.00 88.31 1019 ASP A CA 1
ATOM 8060 C C . ASP A 1 1019 ? 6.321 15.814 -65.592 1.00 88.31 1019 ASP A C 1
ATOM 8062 O O . ASP A 1 1019 ? 7.335 16.164 -64.981 1.00 88.31 1019 ASP A O 1
ATOM 8066 N N . PHE A 1 1020 ? 6.145 16.094 -66.884 1.00 88.00 1020 PHE A N 1
ATOM 8067 C CA . PHE A 1 1020 ? 7.111 16.860 -67.674 1.00 88.00 1020 PHE A CA 1
ATOM 8068 C C . PHE A 1 1020 ? 7.176 18.336 -67.266 1.00 88.00 1020 PHE A C 1
ATOM 8070 O O . PHE A 1 1020 ? 8.211 18.976 -67.464 1.00 88.00 1020 PHE A O 1
ATOM 8077 N N . GLU A 1 1021 ? 6.103 18.875 -66.684 1.00 86.88 1021 GLU A N 1
ATOM 8078 C CA . GLU A 1 1021 ? 6.083 20.255 -66.209 1.00 86.88 1021 GLU A CA 1
ATOM 8079 C C . GLU A 1 1021 ? 7.005 20.417 -65.000 1.00 86.88 1021 GLU A C 1
ATOM 8081 O O . GLU A 1 1021 ? 7.943 21.216 -65.062 1.00 86.88 1021 GLU A O 1
ATOM 8086 N N . HIS A 1 1022 ? 6.842 19.592 -63.963 1.00 87.19 1022 HIS A N 1
ATOM 8087 C CA . HIS A 1 1022 ? 7.706 19.668 -62.787 1.00 87.19 1022 HIS A CA 1
ATOM 8088 C C . HIS A 1 1022 ? 9.168 19.318 -63.107 1.00 87.19 1022 HIS A C 1
ATOM 8090 O O . HIS A 1 1022 ? 10.090 19.983 -62.632 1.00 87.19 1022 HIS A O 1
ATOM 8096 N N . ALA A 1 1023 ? 9.398 18.336 -63.991 1.00 88.75 1023 ALA A N 1
ATOM 8097 C CA . ALA A 1 1023 ? 10.743 18.015 -64.468 1.00 88.75 1023 ALA A CA 1
ATOM 8098 C C . ALA A 1 1023 ? 11.425 19.220 -65.139 1.00 88.75 1023 ALA A C 1
ATOM 8100 O O . ALA A 1 1023 ? 12.623 19.442 -64.945 1.00 88.75 1023 ALA A O 1
ATOM 8101 N N . SER A 1 1024 ? 10.672 20.014 -65.910 1.00 87.81 1024 SER A N 1
ATOM 8102 C CA . SER A 1 1024 ? 11.206 21.212 -66.558 1.00 87.81 1024 SER A CA 1
ATOM 8103 C C . SER A 1 1024 ? 11.589 22.305 -65.563 1.00 87.81 1024 SER A C 1
ATOM 8105 O O . SER A 1 1024 ? 12.619 22.950 -65.745 1.00 87.81 1024 SER A O 1
ATOM 8107 N N . GLU A 1 1025 ? 10.811 22.477 -64.493 1.00 87.44 1025 GLU A N 1
ATOM 8108 C CA . GLU A 1 1025 ? 11.083 23.439 -63.422 1.00 87.44 1025 GLU A CA 1
ATOM 8109 C C . GLU A 1 1025 ? 12.319 23.043 -62.613 1.00 87.44 1025 GLU A C 1
ATOM 8111 O O . GLU A 1 1025 ? 13.197 23.877 -62.387 1.00 87.44 1025 GLU A O 1
ATOM 8116 N N . ALA A 1 1026 ? 12.442 21.760 -62.264 1.00 87.19 1026 ALA A N 1
ATOM 8117 C CA . ALA A 1 1026 ? 13.622 21.234 -61.587 1.00 87.19 1026 ALA A CA 1
ATOM 8118 C C . ALA A 1 1026 ? 14.890 21.415 -62.443 1.00 87.19 1026 ALA A C 1
ATOM 8120 O O . ALA A 1 1026 ? 15.912 21.890 -61.951 1.00 87.19 1026 ALA A O 1
ATOM 8121 N N . LEU A 1 1027 ? 14.832 21.100 -63.744 1.00 88.88 1027 LEU A N 1
ATOM 8122 C CA . LEU A 1 1027 ? 15.961 21.270 -64.670 1.00 88.88 1027 LEU A CA 1
ATOM 8123 C C . LEU A 1 1027 ? 16.323 22.738 -64.926 1.00 88.88 1027 LEU A C 1
ATOM 8125 O O . LEU A 1 1027 ? 17.502 23.064 -65.082 1.00 88.88 1027 LEU A O 1
ATOM 8129 N N . LEU A 1 1028 ? 15.324 23.621 -64.952 1.00 87.25 1028 LEU A N 1
ATOM 8130 C CA . LEU A 1 1028 ? 15.509 25.068 -65.005 1.00 87.25 1028 LEU A CA 1
ATOM 8131 C C . LEU A 1 1028 ? 16.260 25.578 -63.781 1.00 87.25 1028 LEU A C 1
ATOM 8133 O O . LEU A 1 1028 ? 17.222 26.327 -63.918 1.00 87.25 1028 LEU A O 1
ATOM 8137 N N . GLU A 1 1029 ? 15.842 25.163 -62.589 1.00 86.31 1029 GLU A N 1
ATOM 8138 C CA . GLU A 1 1029 ? 16.493 25.569 -61.350 1.00 86.31 1029 GLU A CA 1
ATOM 8139 C C . GLU A 1 1029 ? 17.941 25.066 -61.279 1.00 86.31 1029 GLU A C 1
ATOM 8141 O O . GLU A 1 1029 ? 18.845 25.848 -60.974 1.00 86.31 1029 GLU A O 1
ATOM 8146 N N . ILE A 1 1030 ? 18.182 23.806 -61.658 1.00 85.75 1030 ILE A N 1
ATOM 8147 C CA . ILE A 1 1030 ? 19.529 23.224 -61.744 1.00 85.75 1030 ILE A CA 1
ATOM 8148 C C . ILE A 1 1030 ? 20.401 24.025 -62.716 1.00 85.75 1030 ILE A C 1
ATOM 8150 O O . ILE A 1 1030 ? 21.490 24.467 -62.353 1.00 85.75 1030 ILE A O 1
ATOM 8154 N N . GLY A 1 1031 ? 19.902 24.253 -63.935 1.00 83.19 1031 GLY A N 1
ATOM 8155 C CA . GLY A 1 1031 ? 20.636 24.940 -64.993 1.00 83.19 1031 GLY A CA 1
ATOM 8156 C C . GLY A 1 1031 ? 20.835 26.440 -64.760 1.00 83.19 1031 GLY A C 1
ATOM 8157 O O . GLY A 1 1031 ? 21.737 27.018 -65.352 1.00 83.19 1031 GLY A O 1
ATOM 8158 N N . LEU A 1 1032 ? 20.025 27.096 -63.926 1.00 82.25 1032 LEU A N 1
ATOM 8159 C CA . LEU A 1 1032 ? 20.164 28.531 -63.648 1.00 82.25 1032 LEU A CA 1
ATOM 8160 C C . LEU A 1 1032 ? 20.959 28.829 -62.375 1.00 82.25 1032 LEU A C 1
ATOM 8162 O O . LEU A 1 1032 ? 21.673 29.830 -62.349 1.00 82.25 1032 LEU A O 1
ATOM 8166 N N . LYS A 1 1033 ? 20.824 28.004 -61.329 1.00 79.88 1033 LYS A N 1
ATOM 8167 C CA . LYS A 1 1033 ? 21.366 28.305 -59.993 1.00 79.88 1033 LYS A CA 1
ATOM 8168 C C . LYS A 1 1033 ? 22.488 27.374 -59.530 1.00 79.88 1033 LYS A C 1
ATOM 8170 O O . LYS A 1 1033 ? 23.332 27.832 -58.770 1.00 79.88 1033 LYS A O 1
ATOM 8175 N N . ASN A 1 1034 ? 22.492 26.103 -59.946 1.00 75.00 1034 ASN A N 1
ATOM 8176 C CA . ASN A 1 1034 ? 23.319 25.073 -59.299 1.00 75.00 1034 ASN A CA 1
ATOM 8177 C C . ASN A 1 1034 ? 24.483 24.551 -60.161 1.00 75.00 1034 ASN A C 1
ATOM 8179 O O . ASN A 1 1034 ? 25.419 23.984 -59.605 1.00 75.00 1034 ASN A O 1
ATOM 8183 N N . GLU A 1 1035 ? 24.437 24.691 -61.491 1.00 81.81 1035 GLU A N 1
ATOM 8184 C CA . GLU A 1 1035 ? 25.495 24.193 -62.388 1.00 81.81 1035 GLU A CA 1
ATOM 8185 C C . GLU A 1 1035 ? 26.484 25.293 -62.793 1.00 81.81 1035 GLU A C 1
ATOM 8187 O O . GLU A 1 1035 ? 26.111 26.279 -63.432 1.00 81.81 1035 GLU A O 1
ATOM 8192 N N . GLU A 1 1036 ? 27.763 25.079 -62.478 1.00 77.44 1036 GLU A N 1
ATOM 8193 C CA . GLU A 1 1036 ? 28.871 25.961 -62.876 1.00 77.44 1036 GLU A CA 1
ATOM 8194 C C . GLU A 1 1036 ? 29.527 25.525 -64.198 1.00 77.44 1036 GLU A C 1
ATOM 8196 O O . GLU A 1 1036 ? 30.037 26.356 -64.949 1.00 77.44 1036 GLU A O 1
ATOM 8201 N N . ASP A 1 1037 ? 29.484 24.226 -64.514 1.00 84.62 1037 ASP A N 1
ATOM 8202 C CA . ASP A 1 1037 ? 30.031 23.686 -65.759 1.00 84.62 1037 ASP A CA 1
ATOM 8203 C C . ASP A 1 1037 ? 29.144 24.043 -66.962 1.00 84.62 1037 ASP A C 1
ATOM 8205 O O . ASP A 1 1037 ? 27.954 23.719 -67.007 1.00 84.62 1037 ASP A O 1
ATOM 8209 N N . LEU A 1 1038 ? 29.743 24.674 -67.977 1.00 83.31 1038 LEU A N 1
ATOM 8210 C CA . LEU A 1 1038 ? 29.044 25.159 -69.170 1.00 83.31 1038 LEU A CA 1
ATOM 8211 C C . LEU A 1 1038 ? 28.350 24.031 -69.942 1.00 83.31 1038 LEU A C 1
ATOM 8213 O O . LEU A 1 1038 ? 27.239 24.226 -70.447 1.00 83.31 1038 LEU A O 1
ATOM 8217 N N . TRP A 1 1039 ? 28.971 22.851 -70.020 1.00 85.62 1039 TRP A N 1
ATOM 8218 C CA . TRP A 1 1039 ? 28.397 21.704 -70.723 1.00 85.62 1039 TRP A CA 1
ATOM 8219 C C . TRP A 1 1039 ? 27.169 21.158 -69.983 1.00 85.62 1039 TRP A C 1
ATOM 8221 O O . TRP A 1 1039 ? 26.094 21.018 -70.575 1.00 85.62 1039 TRP A O 1
ATOM 8231 N N . SER A 1 1040 ? 27.292 20.941 -68.672 1.00 83.56 1040 SER A N 1
ATOM 8232 C CA . SER A 1 1040 ? 26.201 20.477 -67.804 1.00 83.56 1040 SER A CA 1
ATOM 8233 C C . SER A 1 1040 ? 25.040 21.478 -67.748 1.00 83.56 1040 SER A C 1
ATOM 8235 O O . SER A 1 1040 ? 23.869 21.085 -67.817 1.00 83.56 1040 SER A O 1
ATOM 8237 N N . LYS A 1 1041 ? 25.350 22.782 -67.733 1.00 86.44 1041 LYS A N 1
ATOM 8238 C CA . LYS A 1 1041 ? 24.374 23.878 -67.811 1.00 86.44 1041 LYS A CA 1
ATOM 8239 C C . LYS A 1 1041 ? 23.593 23.845 -69.125 1.00 86.44 1041 LYS A C 1
ATOM 8241 O O . LYS A 1 1041 ? 22.360 23.868 -69.129 1.00 86.44 1041 LYS A O 1
ATOM 8246 N N . LYS A 1 1042 ? 24.298 23.725 -70.255 1.00 88.56 1042 LYS A N 1
ATOM 8247 C CA . LYS A 1 1042 ? 23.698 23.636 -71.595 1.00 88.56 1042 LYS A CA 1
ATOM 8248 C C . LYS A 1 1042 ? 22.777 22.432 -71.730 1.00 88.56 1042 LYS A C 1
ATOM 8250 O O . LYS A 1 1042 ? 21.693 22.564 -72.300 1.00 88.56 1042 LYS A O 1
ATOM 8255 N N . ILE A 1 1043 ? 23.189 21.273 -71.219 1.00 89.25 1043 ILE A N 1
ATOM 8256 C CA . ILE A 1 1043 ? 22.383 20.050 -71.269 1.00 89.25 1043 ILE A CA 1
ATOM 8257 C C . ILE A 1 1043 ? 21.137 20.190 -70.407 1.00 89.25 1043 ILE A C 1
ATOM 8259 O O . ILE A 1 1043 ? 20.042 19.969 -70.917 1.00 89.25 1043 ILE A O 1
ATOM 8263 N N . SER A 1 1044 ? 21.278 20.625 -69.155 1.00 88.31 1044 SER A N 1
ATOM 8264 C CA . SER A 1 1044 ? 20.145 20.778 -68.236 1.00 88.31 1044 SER A CA 1
ATOM 8265 C C . SER A 1 1044 ? 19.084 21.724 -68.804 1.00 88.31 1044 SER A C 1
ATOM 8267 O O . SER A 1 1044 ? 17.910 21.369 -68.868 1.00 88.31 1044 SER A O 1
ATOM 8269 N N . LEU A 1 1045 ? 19.500 22.877 -69.345 1.00 88.81 1045 LEU A N 1
ATOM 8270 C CA . LEU A 1 1045 ? 18.602 23.842 -69.990 1.00 88.81 1045 LEU A CA 1
ATOM 8271 C C . LEU A 1 1045 ? 17.996 23.320 -71.306 1.00 88.81 1045 LEU A C 1
ATOM 8273 O O . LEU A 1 1045 ? 16.840 23.611 -71.619 1.00 88.81 1045 LEU A O 1
ATOM 8277 N N . SER A 1 1046 ? 18.747 22.533 -72.083 1.00 89.69 1046 SER A N 1
ATOM 8278 C CA . SER A 1 1046 ? 18.236 21.920 -73.318 1.00 89.69 1046 SER A CA 1
ATOM 8279 C C . SER A 1 1046 ? 17.192 20.841 -73.024 1.00 89.69 1046 SER A C 1
ATOM 8281 O O . SER A 1 1046 ? 16.167 20.795 -73.700 1.00 89.69 1046 SER A O 1
ATOM 8283 N N . ILE A 1 1047 ? 17.409 20.013 -71.997 1.00 90.25 1047 ILE A N 1
ATOM 8284 C CA . ILE A 1 1047 ? 16.435 19.010 -71.546 1.00 90.25 1047 ILE A CA 1
ATOM 8285 C C . ILE A 1 1047 ? 15.219 19.706 -70.926 1.00 90.25 1047 ILE A C 1
ATOM 8287 O O . ILE A 1 1047 ? 14.099 19.340 -71.264 1.00 90.25 1047 ILE A O 1
ATOM 8291 N N . ALA A 1 1048 ? 15.405 20.769 -70.132 1.00 88.31 1048 ALA A N 1
ATOM 8292 C CA . ALA A 1 1048 ? 14.294 21.565 -69.600 1.00 88.31 1048 ALA A CA 1
ATOM 8293 C C . ALA A 1 1048 ? 13.380 22.080 -70.721 1.00 88.31 1048 ALA A C 1
ATOM 8295 O O . ALA A 1 1048 ? 12.160 21.948 -70.651 1.00 88.31 1048 ALA A O 1
ATOM 8296 N N . LYS A 1 1049 ? 13.976 22.602 -71.803 1.00 89.06 1049 LYS A N 1
ATOM 8297 C CA . LYS A 1 1049 ? 13.246 23.058 -72.992 1.00 89.06 1049 LYS A CA 1
ATOM 8298 C C . LYS A 1 1049 ? 12.453 21.931 -73.657 1.00 89.06 1049 LYS A C 1
ATOM 8300 O O . LYS A 1 1049 ? 11.318 22.153 -74.066 1.00 89.06 1049 LYS A O 1
ATOM 8305 N N . LEU A 1 1050 ? 13.038 20.737 -73.765 1.00 89.44 1050 LEU A N 1
ATOM 8306 C CA . LEU A 1 1050 ? 12.353 19.561 -74.309 1.00 89.44 1050 LEU A CA 1
ATOM 8307 C C . LEU A 1 1050 ? 11.198 19.106 -73.409 1.00 89.44 1050 LEU A C 1
ATOM 8309 O O . LEU A 1 1050 ? 10.138 18.777 -73.929 1.00 89.44 1050 LEU A O 1
ATOM 8313 N N . CYS A 1 1051 ? 11.365 19.143 -72.086 1.00 88.56 1051 CYS A N 1
ATOM 8314 C CA . CYS A 1 1051 ? 10.302 18.832 -71.131 1.00 88.56 1051 CYS A CA 1
ATOM 8315 C C . CYS A 1 1051 ? 9.125 19.819 -71.232 1.00 88.56 1051 CYS A C 1
ATOM 8317 O O . CYS A 1 1051 ? 7.983 19.373 -71.249 1.00 88.56 1051 CYS A O 1
ATOM 8319 N N . ILE A 1 1052 ? 9.379 21.125 -71.410 1.00 84.81 1052 ILE A N 1
ATOM 8320 C CA . ILE A 1 1052 ? 8.317 22.132 -71.645 1.00 84.81 1052 ILE A CA 1
ATOM 8321 C C . ILE A 1 1052 ? 7.551 21.848 -72.941 1.00 84.81 1052 ILE A C 1
ATOM 8323 O O . ILE A 1 1052 ? 6.340 22.040 -73.009 1.00 84.81 1052 ILE A O 1
ATOM 8327 N N . PHE A 1 1053 ? 8.244 21.401 -73.991 1.00 85.44 1053 PHE A N 1
ATOM 8328 C CA . PHE A 1 1053 ? 7.573 21.018 -75.233 1.00 85.44 1053 PHE A CA 1
ATOM 8329 C C . PHE A 1 1053 ? 6.808 19.702 -75.109 1.00 85.44 1053 PHE A C 1
ATOM 8331 O O . PHE A 1 1053 ? 5.790 19.542 -75.768 1.00 85.44 1053 PHE A O 1
ATOM 8338 N N . ALA A 1 1054 ? 7.277 18.774 -74.276 1.00 84.12 1054 ALA A N 1
ATOM 8339 C CA . ALA A 1 1054 ? 6.600 17.508 -74.027 1.00 84.12 1054 ALA A CA 1
ATOM 8340 C C . ALA A 1 1054 ? 5.368 17.653 -73.115 1.00 84.12 1054 ALA A C 1
ATOM 8342 O O . ALA A 1 1054 ? 4.480 16.807 -73.177 1.00 84.12 1054 ALA A O 1
ATOM 8343 N N . SER A 1 1055 ? 5.300 18.698 -72.280 1.00 80.06 1055 SER A N 1
ATOM 8344 C CA . SER A 1 1055 ? 4.163 18.952 -71.384 1.00 80.06 1055 SER A CA 1
ATOM 8345 C C . SER A 1 1055 ? 2.989 19.685 -72.045 1.00 80.06 1055 SER A C 1
ATOM 8347 O O . SER A 1 1055 ? 1.900 19.694 -71.476 1.00 80.06 1055 SER A O 1
ATOM 8349 N N . LYS A 1 1056 ? 3.182 20.290 -73.226 1.00 77.31 1056 LYS A N 1
ATOM 8350 C CA . LYS A 1 1056 ? 2.169 21.089 -73.936 1.00 77.31 1056 LYS A CA 1
ATOM 8351 C C . LYS A 1 1056 ? 1.696 20.390 -75.211 1.00 77.31 1056 LYS A C 1
ATOM 8353 O O . LYS A 1 1056 ? 2.508 19.880 -75.981 1.00 77.31 1056 LYS A O 1
ATOM 8358 N N . GLU A 1 1057 ? 0.389 20.408 -75.475 1.00 62.06 1057 GLU A N 1
ATOM 8359 C CA . GLU A 1 1057 ? -0.141 20.010 -76.785 1.00 62.06 1057 GLU A CA 1
ATOM 8360 C C . GLU A 1 1057 ? 0.257 21.039 -77.858 1.00 62.06 1057 GLU A C 1
ATOM 8362 O O . GLU A 1 1057 ? 0.496 22.215 -77.579 1.00 62.06 1057 GLU A O 1
ATOM 8367 N N . GLN A 1 1058 ? 0.360 20.598 -79.113 1.00 58.22 1058 GLN A N 1
ATOM 8368 C CA . GLN A 1 1058 ? 1.009 21.338 -80.204 1.00 58.22 1058 GLN A CA 1
ATOM 8369 C C . GLN A 1 1058 ? 0.343 22.689 -80.552 1.00 58.22 1058 GLN A C 1
ATOM 8371 O O . GLN A 1 1058 ? 0.950 23.504 -81.244 1.00 58.22 1058 GLN A O 1
ATOM 8376 N N . SER A 1 1059 ? -0.874 22.937 -80.052 1.00 55.03 1059 SER A N 1
ATOM 8377 C CA . SER A 1 1059 ? -1.635 24.188 -80.172 1.00 55.03 1059 SER A CA 1
ATOM 8378 C C . SER A 1 1059 ? -1.384 25.217 -79.054 1.00 55.03 1059 SER A C 1
ATOM 8380 O O . SER A 1 1059 ? -1.755 26.370 -79.242 1.00 55.03 1059 SER A O 1
ATOM 8382 N N . ASP A 1 1060 ? -0.734 24.839 -77.944 1.00 58.19 1060 ASP A N 1
ATOM 8383 C CA . ASP A 1 1060 ? -0.530 25.669 -76.733 1.00 58.19 1060 ASP A CA 1
ATOM 8384 C C . ASP A 1 1060 ? 0.922 26.169 -76.556 1.00 58.19 1060 ASP A C 1
ATOM 8386 O O . ASP A 1 1060 ? 1.327 26.660 -75.493 1.00 58.19 1060 ASP A O 1
ATOM 8390 N N . ILE A 1 1061 ? 1.757 26.044 -77.593 1.00 61.66 1061 ILE A N 1
ATOM 8391 C CA . ILE A 1 1061 ? 3.156 26.492 -77.548 1.00 61.66 1061 ILE A CA 1
ATOM 8392 C C . ILE A 1 1061 ? 3.220 28.010 -77.745 1.00 61.66 1061 ILE A C 1
ATOM 8394 O O . ILE A 1 1061 ? 3.468 28.513 -78.840 1.00 61.66 1061 ILE A O 1
ATOM 8398 N N . ASP A 1 1062 ? 3.035 28.742 -76.653 1.00 64.06 1062 ASP A N 1
ATOM 8399 C CA . ASP A 1 1062 ? 3.198 30.191 -76.634 1.00 64.06 1062 ASP A CA 1
ATOM 8400 C C . ASP A 1 1062 ? 4.693 30.564 -76.679 1.00 64.06 1062 ASP A C 1
ATOM 8402 O O . ASP A 1 1062 ? 5.459 30.291 -75.748 1.00 64.06 1062 ASP A O 1
ATOM 8406 N N . SER A 1 1063 ? 5.142 31.215 -77.759 1.00 61.31 1063 SER A N 1
ATOM 8407 C CA . SER A 1 1063 ? 6.545 31.642 -77.926 1.00 61.31 1063 SER A CA 1
ATOM 8408 C C . SER A 1 1063 ? 6.993 32.708 -76.914 1.00 61.31 1063 SER A C 1
ATOM 8410 O O . SER A 1 1063 ? 8.177 33.046 -76.859 1.00 61.31 1063 SER A O 1
ATOM 8412 N N . HIS A 1 1064 ? 6.052 33.233 -76.125 1.00 59.97 1064 HIS A N 1
ATOM 8413 C CA . HIS A 1 1064 ? 6.256 34.212 -75.059 1.00 59.97 1064 HIS A CA 1
ATOM 8414 C C . HIS A 1 1064 ? 6.290 33.610 -73.645 1.00 59.97 1064 HIS A C 1
ATOM 8416 O O . HIS A 1 1064 ? 6.362 34.375 -72.685 1.00 59.97 1064 HIS A O 1
ATOM 8422 N N . ASP A 1 1065 ? 6.292 32.278 -73.487 1.00 73.38 1065 ASP A N 1
ATOM 8423 C CA . ASP A 1 1065 ? 6.463 31.654 -72.169 1.00 73.38 1065 ASP A CA 1
ATOM 8424 C C . ASP A 1 1065 ? 7.771 32.159 -71.510 1.00 73.38 1065 ASP A C 1
ATOM 8426 O O . ASP A 1 1065 ? 8.863 31.948 -72.062 1.00 73.38 1065 ASP A O 1
ATOM 8430 N N . PRO A 1 1066 ? 7.701 32.829 -70.342 1.00 74.69 1066 PRO A N 1
ATOM 8431 C CA . PRO A 1 1066 ? 8.866 33.425 -69.691 1.00 74.69 1066 PRO A CA 1
ATOM 8432 C C . PRO A 1 1066 ? 9.954 32.387 -69.376 1.00 74.69 1066 PRO A C 1
ATOM 8434 O O . PRO A 1 1066 ? 11.144 32.717 -69.424 1.00 74.69 1066 PRO A O 1
ATOM 8437 N N . ARG A 1 1067 ? 9.571 31.121 -69.140 1.00 78.06 1067 ARG A N 1
ATOM 8438 C CA . ARG A 1 1067 ? 10.502 30.002 -68.926 1.00 78.06 1067 ARG A CA 1
ATOM 8439 C C . ARG A 1 1067 ? 11.318 29.712 -70.193 1.00 78.06 1067 ARG A C 1
ATOM 8441 O O . ARG A 1 1067 ? 12.542 29.604 -70.130 1.00 78.06 1067 ARG A O 1
ATOM 8448 N N . LEU A 1 1068 ? 10.672 29.671 -71.364 1.00 80.06 1068 LEU A N 1
ATOM 8449 C CA . LEU A 1 1068 ? 11.339 29.445 -72.657 1.00 80.06 1068 LEU A CA 1
ATOM 8450 C C . LEU A 1 1068 ? 12.223 30.626 -73.074 1.00 80.06 1068 LEU A C 1
ATOM 8452 O O . LEU A 1 1068 ? 13.295 30.419 -73.649 1.00 80.06 1068 LEU A O 1
ATOM 8456 N N . VAL A 1 1069 ? 11.801 31.860 -72.786 1.00 82.31 1069 VAL A N 1
ATOM 8457 C CA . VAL A 1 1069 ? 12.602 33.066 -73.054 1.00 82.31 1069 VAL A CA 1
ATOM 8458 C C . VAL A 1 1069 ? 13.891 33.049 -72.229 1.00 82.31 1069 VAL A C 1
ATOM 8460 O O . VAL A 1 1069 ? 14.971 33.247 -72.790 1.00 82.31 1069 VAL A O 1
ATOM 8463 N N . SER A 1 1070 ? 13.797 32.742 -70.931 1.00 82.62 1070 SER A N 1
ATOM 8464 C CA . SER A 1 1070 ? 14.956 32.619 -70.037 1.00 82.62 1070 SER A CA 1
ATOM 8465 C C . SER A 1 1070 ? 15.941 31.546 -70.521 1.00 82.62 1070 SER A C 1
ATOM 8467 O O . SER A 1 1070 ? 17.118 31.849 -70.729 1.00 82.62 1070 SER A O 1
ATOM 8469 N N . ILE A 1 1071 ? 15.453 30.337 -70.837 1.00 84.06 1071 ILE A N 1
ATOM 8470 C CA . ILE A 1 1071 ? 16.285 29.243 -71.371 1.00 84.06 1071 ILE A CA 1
ATOM 8471 C C . ILE A 1 1071 ? 16.994 29.655 -72.664 1.00 84.06 1071 ILE A C 1
ATOM 8473 O O . ILE A 1 1071 ? 18.189 29.417 -72.828 1.00 84.06 1071 ILE A O 1
ATOM 8477 N N . ASN A 1 1072 ? 16.272 30.261 -73.610 1.00 85.06 1072 ASN A N 1
ATOM 8478 C CA . ASN A 1 1072 ? 16.844 30.631 -74.905 1.00 85.06 1072 ASN A CA 1
ATOM 8479 C C . ASN A 1 1072 ? 17.920 31.716 -74.782 1.00 85.06 1072 ASN A C 1
ATOM 8481 O O . ASN A 1 1072 ? 18.873 31.705 -75.562 1.00 85.06 1072 ASN A O 1
ATOM 8485 N N . ASN A 1 1073 ? 17.778 32.644 -73.835 1.00 84.25 1073 ASN A N 1
ATOM 8486 C CA . ASN A 1 1073 ? 18.778 33.677 -73.579 1.00 84.25 1073 ASN A CA 1
ATOM 8487 C C . ASN A 1 1073 ? 20.055 33.078 -72.976 1.00 84.25 1073 ASN A C 1
ATOM 8489 O O . ASN A 1 1073 ? 21.144 33.348 -73.481 1.00 84.25 1073 ASN A O 1
ATOM 8493 N N . GLU A 1 1074 ? 19.927 32.194 -71.985 1.00 84.31 1074 GLU A N 1
ATOM 8494 C CA . GLU A 1 1074 ? 21.066 31.495 -71.373 1.00 84.31 1074 GLU A CA 1
ATOM 8495 C C . GLU A 1 1074 ? 21.763 30.537 -72.348 1.00 84.31 1074 GLU A C 1
ATOM 8497 O O . GLU A 1 1074 ? 22.985 30.546 -72.463 1.00 84.31 1074 GLU A O 1
ATOM 8502 N N . LEU A 1 1075 ? 21.020 29.767 -73.148 1.00 86.00 1075 LEU A N 1
ATOM 8503 C CA . LEU A 1 1075 ? 21.620 28.904 -74.174 1.00 86.00 1075 LEU A CA 1
ATOM 8504 C C . LEU A 1 1075 ? 22.357 29.709 -75.258 1.00 86.00 1075 LEU A C 1
ATOM 8506 O O . LEU A 1 1075 ? 23.377 29.249 -75.777 1.00 86.00 1075 LEU A O 1
ATOM 8510 N N . LYS A 1 1076 ? 21.876 30.911 -75.610 1.00 85.62 1076 LYS A N 1
ATOM 8511 C CA . LYS A 1 1076 ? 22.598 31.829 -76.511 1.00 85.62 1076 LYS A CA 1
ATOM 8512 C C . LYS A 1 1076 ? 23.883 32.345 -75.864 1.00 85.62 1076 LYS A C 1
ATOM 8514 O O . LYS A 1 1076 ? 24.905 32.370 -76.546 1.00 85.62 1076 LYS A O 1
ATOM 8519 N N . LEU A 1 1077 ? 23.836 32.706 -74.581 1.00 83.75 1077 LEU A N 1
ATOM 8520 C CA . LEU A 1 1077 ? 25.002 33.129 -73.805 1.00 83.75 1077 LEU A CA 1
ATOM 8521 C C . LEU A 1 1077 ? 26.066 32.021 -73.767 1.00 83.75 1077 LEU A C 1
ATOM 8523 O O . LEU A 1 1077 ? 27.214 32.261 -74.144 1.00 83.75 1077 LEU A O 1
ATOM 8527 N N . ILE A 1 1078 ? 25.676 30.789 -73.433 1.00 84.56 1078 ILE A N 1
ATOM 8528 C CA . ILE A 1 1078 ? 26.591 29.638 -73.416 1.00 84.56 1078 ILE A CA 1
ATOM 8529 C C . ILE A 1 1078 ? 27.177 29.398 -74.812 1.00 84.56 1078 ILE A C 1
ATOM 8531 O O . ILE A 1 1078 ? 28.381 29.221 -74.953 1.00 84.56 1078 ILE A O 1
ATOM 8535 N N . LYS A 1 1079 ? 26.370 29.493 -75.878 1.00 84.56 1079 LYS A N 1
ATOM 8536 C CA . LYS A 1 1079 ? 26.852 29.357 -77.266 1.00 84.56 1079 LYS A CA 1
ATOM 8537 C C . LYS A 1 1079 ? 27.866 30.439 -77.661 1.00 84.56 1079 LYS A C 1
ATOM 8539 O O . LYS A 1 1079 ? 28.700 30.197 -78.532 1.00 84.56 1079 LYS A O 1
ATOM 8544 N N . THR A 1 1080 ? 27.786 31.637 -77.081 1.00 83.12 1080 THR A N 1
ATOM 8545 C CA . THR A 1 1080 ? 28.814 32.674 -77.266 1.00 83.12 1080 THR A CA 1
ATOM 8546 C C . THR A 1 1080 ? 30.064 32.412 -76.430 1.00 83.12 1080 THR A C 1
ATOM 8548 O O . THR A 1 1080 ? 31.162 32.642 -76.923 1.00 83.12 1080 THR A O 1
ATOM 8551 N N . GLN A 1 1081 ? 29.917 31.875 -75.217 1.00 80.12 1081 GLN A N 1
ATOM 8552 C CA . GLN A 1 1081 ? 31.036 31.491 -74.352 1.00 80.12 1081 GLN A CA 1
ATOM 8553 C C . GLN A 1 1081 ? 31.829 30.309 -74.940 1.00 80.12 1081 GLN A C 1
ATOM 8555 O O . GLN A 1 1081 ? 33.049 30.379 -74.995 1.00 80.12 1081 GLN A O 1
ATOM 8560 N N . GLU A 1 1082 ? 31.154 29.295 -75.493 1.00 79.88 1082 GLU A N 1
ATOM 8561 C CA . GLU A 1 1082 ? 31.769 28.155 -76.202 1.00 79.88 1082 GLU A CA 1
ATOM 8562 C C . GLU A 1 1082 ? 32.516 28.554 -77.487 1.00 79.88 1082 GLU A C 1
ATOM 8564 O O . GLU A 1 1082 ? 33.346 27.794 -77.965 1.00 79.88 1082 GLU A O 1
ATOM 8569 N N . LYS A 1 1083 ? 32.204 29.712 -78.088 1.00 76.25 1083 LYS A N 1
ATOM 8570 C CA . LYS A 1 1083 ? 32.904 30.224 -79.283 1.00 76.25 1083 LYS A CA 1
ATOM 8571 C C . LYS A 1 1083 ? 34.173 31.018 -78.959 1.00 76.25 1083 LYS A C 1
ATOM 8573 O O . LYS A 1 1083 ? 34.936 31.304 -79.877 1.00 76.25 1083 LYS A O 1
ATOM 8578 N N . ASN A 1 1084 ? 34.338 31.423 -77.700 1.00 59.97 1084 ASN A N 1
ATOM 8579 C CA . ASN A 1 1084 ? 35.449 32.246 -77.214 1.00 59.97 1084 ASN A CA 1
ATOM 8580 C C . ASN A 1 1084 ? 36.448 31.452 -76.343 1.00 59.97 1084 ASN A C 1
ATOM 8582 O O . ASN A 1 1084 ? 37.431 32.033 -75.884 1.00 59.97 1084 ASN A O 1
ATOM 8586 N N . LEU A 1 1085 ? 36.174 30.164 -76.110 1.00 54.56 1085 LEU A N 1
ATOM 8587 C CA . LEU A 1 1085 ? 37.079 29.135 -75.583 1.00 54.56 1085 LEU A CA 1
ATOM 8588 C C . LEU A 1 1085 ? 37.667 28.353 -76.761 1.00 54.56 1085 LEU A C 1
ATOM 8590 O O . LEU A 1 1085 ? 38.843 27.943 -76.651 1.00 54.56 1085 LEU A O 1
#

Foldseek 3Di:
DDDYDDDDDDDDDDYDDDDDDDDDDDDDDDDDDDDDDDDDDDDDDDDDDDDDDDDDDDDDDDDDDDDDDDDDDDDDDDDDDDDDDDDDDDDDDDDDPPDDLLWAWQFDDPFWTKTHHLEDAVVLVPDPDDDFQKFWAADQVLQKIWMFTQFWIKIFRRSHNHNHTDIQIDGHPDDCPDPPQFTWDKDWACADPVDSATKMWIARFPFQKIKIANGSVVRRVVVDDDDDRIDIDHDDDDVPKTWDDWDQLHLQAIWTAIPLRWIKGWHQADPVRHGDIDIGTDDPDPDDDDDDPPPPPVVVPVSPPCPFAWQDKDWDDDPDRQWIWIWTAGFLQKIWIFIGGRPGDTDDIDIARCLVQVVVQVCVVPVVPVDQDSVQKTWREKDWQDDPDDDPPVPPDDDPKTWMWTWMWGDDPAWIWIKTWTWIDTPPHIHTDDIDTQLADTHDADPPALDGWDWDQAPVRQWIWIDGFFKIKIWGPPPPPPPPVPDDDDGQEIHMWGFDPVGSKTFNYKDWAHADDPPDDDPVPPPRDHDNFTWMWTQIRPRGIMIMGGDCSVLSNDPRRDYDFLLSLLVRQLLNVPDPPSRTDSQRDPSRDDALVRNLVSLLVVLLCLLQVVDPSQDLPDPDLLVSLVSSLSSLLSSLQNCVVNVRDDDPQSLVSSLLSSLLSQLLSQLVVVVVVVCVVDDPPPPDALLNVLLVPPDCVQFDDDDPPDPDSSSRCSNGRSVVLLSSLLVLLVSLVCCVVVCVPQPQNSLRSLLSSLSNNLSNLLSSLVSQVVCCVSSVNVVFDDASSATDADLPPHDDRSLADPSNLVSLLVSLVVLLVSLLVPPPDDDPRHPDPPSSVSSLVSSLSSLLSSLRNLVNQLRNLCNDPDPVSPVVSVVSVVVNLVSLLVSLCSCVPSSVNLVSSLVSCVSSVVQLSNLLSLVVLLVVLVVCLVPDDDDPVNVVSVVVNVVSVVVLVVCCVVPNLSNLLSNVVSCVVVVVLVCVLPVPLVPLVSVLCNCVVDLVSLVSNLVSCVPPVVNLPVSLVSLLCCLPPPDPDLVSNLVSLVSSLVSVVSNDDPVPPDPPPVSNVVSVVSNVVSVVVVVVD